Protein AF-A0A094G3P4-F1 (afdb_monomer)

Structure (mmCIF, N/CA/C/O backbone):
data_AF-A0A094G3P4-F1
#
_entry.id   AF-A0A094G3P4-F1
#
loop_
_atom_site.group_PDB
_atom_site.id
_atom_site.type_symbol
_atom_site.label_atom_id
_atom_site.label_alt_id
_atom_site.label_comp_id
_atom_site.label_asym_id
_atom_site.label_entity_id
_atom_site.label_seq_id
_atom_site.pdbx_PDB_ins_code
_atom_site.Cartn_x
_atom_site.Cartn_y
_atom_site.Cartn_z
_atom_site.occupancy
_atom_site.B_iso_or_equiv
_atom_site.auth_seq_id
_atom_site.auth_comp_id
_atom_site.auth_asym_id
_atom_site.auth_atom_id
_atom_site.pdbx_PDB_model_num
ATOM 1 N N . MET A 1 1 ? -50.426 -7.514 -47.839 1.00 35.16 1 MET A N 1
ATOM 2 C CA . MET A 1 1 ? -49.558 -8.626 -48.290 1.00 35.16 1 MET A CA 1
ATOM 3 C C . MET A 1 1 ? -48.256 -8.507 -47.519 1.00 35.16 1 MET A C 1
ATOM 5 O O . MET A 1 1 ? -47.814 -7.379 -47.345 1.00 35.16 1 MET A O 1
ATOM 9 N N . ALA A 1 2 ? -47.701 -9.603 -47.001 1.00 25.45 2 ALA A N 1
ATOM 10 C CA . ALA A 1 2 ? -46.437 -9.575 -46.263 1.00 25.45 2 ALA A CA 1
ATOM 11 C C . ALA A 1 2 ? -45.275 -9.944 -47.194 1.00 25.45 2 ALA A C 1
ATOM 13 O O . ALA A 1 2 ? -45.397 -10.896 -47.965 1.00 25.45 2 ALA A O 1
ATOM 14 N N . SER A 1 3 ? -44.169 -9.205 -47.116 1.00 26.11 3 SER A N 1
ATOM 15 C CA . SER A 1 3 ? -42.910 -9.581 -47.769 1.00 26.11 3 SER A CA 1
ATOM 16 C C . SER A 1 3 ? -42.202 -10.676 -46.956 1.00 26.11 3 SER A C 1
ATOM 18 O O . SER A 1 3 ? -42.320 -10.674 -45.729 1.00 26.11 3 SER A O 1
ATOM 20 N N . PRO A 1 4 ? -41.486 -11.617 -47.595 1.00 31.55 4 PRO A N 1
ATOM 21 C CA . PRO A 1 4 ? -40.840 -12.727 -46.899 1.00 31.55 4 PRO A CA 1
ATOM 22 C C . PRO A 1 4 ? -39.556 -12.302 -46.171 1.00 31.55 4 PRO A C 1
ATOM 24 O O . PRO A 1 4 ? -38.823 -11.430 -46.635 1.00 31.55 4 PRO A O 1
ATOM 27 N N . ASN A 1 5 ? -39.252 -12.984 -45.064 1.00 27.83 5 ASN A N 1
ATOM 28 C CA . ASN A 1 5 ? -37.964 -12.871 -44.378 1.00 27.83 5 ASN A CA 1
ATOM 29 C C . ASN A 1 5 ? -36.830 -13.458 -45.242 1.00 27.83 5 ASN A C 1
ATOM 31 O O . ASN A 1 5 ? -36.945 -14.618 -45.650 1.00 27.83 5 ASN A O 1
ATOM 35 N N . PRO A 1 6 ? -35.692 -12.764 -45.418 1.00 29.34 6 PRO A N 1
ATOM 36 C CA . PRO A 1 6 ? -34.417 -13.428 -45.649 1.00 29.34 6 PRO A CA 1
ATOM 37 C C . PRO A 1 6 ? -33.937 -14.014 -44.311 1.00 29.34 6 PRO A C 1
ATOM 39 O O . PRO A 1 6 ? -33.612 -13.281 -43.378 1.00 29.34 6 PRO A O 1
ATOM 42 N N . ALA A 1 7 ? -33.951 -15.339 -44.180 1.00 26.94 7 ALA A N 1
ATOM 43 C CA . ALA A 1 7 ? -33.516 -16.010 -42.959 1.00 26.94 7 ALA A CA 1
ATOM 44 C C . ALA A 1 7 ? -31.990 -16.214 -42.926 1.00 26.94 7 ALA A C 1
ATOM 46 O O . ALA A 1 7 ? -31.395 -16.587 -43.931 1.00 26.94 7 ALA A O 1
ATOM 47 N N . THR A 1 8 ? -31.402 -16.038 -41.737 1.00 34.44 8 THR A N 1
ATOM 48 C CA . THR A 1 8 ? -30.175 -16.713 -41.260 1.00 34.44 8 THR A CA 1
ATOM 49 C C . THR A 1 8 ? -29.009 -16.849 -42.255 1.00 34.44 8 THR A C 1
ATOM 51 O O . THR A 1 8 ? -28.837 -17.900 -42.869 1.00 34.44 8 THR A O 1
ATOM 54 N N . ALA A 1 9 ? -28.142 -15.832 -42.310 1.00 26.80 9 ALA A N 1
ATOM 55 C CA . ALA A 1 9 ? -26.807 -15.927 -42.919 1.00 26.80 9 ALA A CA 1
ATOM 56 C C . ALA A 1 9 ? -25.652 -15.994 -41.888 1.00 26.80 9 ALA A C 1
ATOM 58 O O . ALA A 1 9 ? -24.508 -16.231 -42.269 1.00 26.80 9 ALA A O 1
ATOM 59 N N . ASP A 1 10 ? -25.937 -15.872 -40.584 1.00 29.28 10 ASP A N 1
ATOM 60 C CA . ASP A 1 10 ? -24.959 -16.097 -39.509 1.00 29.28 10 ASP A CA 1
ATOM 61 C C . ASP A 1 10 ? -24.756 -17.596 -39.239 1.00 29.28 10 ASP A C 1
ATOM 63 O O . ASP A 1 10 ? -25.266 -18.167 -38.274 1.00 29.28 10 ASP A O 1
ATOM 67 N N . SER A 1 11 ? -23.981 -18.245 -40.108 1.00 23.52 11 SER A N 1
ATOM 68 C CA . SER A 1 11 ? -23.323 -19.514 -39.785 1.00 23.52 11 SER A CA 1
ATOM 69 C C . SER A 1 11 ? -21.913 -19.219 -39.266 1.00 23.52 11 SER A C 1
ATOM 71 O O . SER A 1 11 ? -21.011 -18.998 -40.080 1.00 23.52 11 SER A O 1
ATOM 73 N N . PRO A 1 12 ? -21.668 -19.196 -37.939 1.00 31.86 12 PRO A N 1
ATOM 74 C CA . PRO A 1 12 ? -20.321 -18.995 -37.423 1.00 31.86 12 PRO A CA 1
ATOM 75 C C . PRO A 1 12 ? -19.425 -20.139 -37.908 1.00 31.86 12 PRO A C 1
ATOM 77 O O . PRO A 1 12 ? -19.704 -21.309 -37.633 1.00 31.86 12 PRO A O 1
ATOM 80 N N . ARG A 1 13 ? -18.351 -19.799 -38.640 1.00 32.53 13 ARG A N 1
ATOM 81 C CA . ARG A 1 13 ? -17.367 -20.771 -39.150 1.00 32.53 13 ARG A CA 1
ATOM 82 C C . ARG A 1 13 ? -16.956 -21.707 -38.011 1.00 32.53 13 ARG A C 1
ATOM 84 O O . ARG A 1 13 ? -16.552 -21.232 -36.948 1.00 32.53 13 ARG A O 1
ATOM 91 N N . GLN A 1 14 ? -17.091 -23.018 -38.220 1.00 34.78 14 GLN A N 1
ATOM 92 C CA . GLN A 1 14 ? -17.004 -24.023 -37.156 1.00 34.78 14 GLN A CA 1
ATOM 93 C C . GLN A 1 14 ? -15.579 -24.168 -36.599 1.00 34.78 14 GLN A C 1
ATOM 95 O O . GLN A 1 14 ? -14.844 -25.097 -36.922 1.00 34.78 14 GLN A O 1
ATOM 100 N N . SER A 1 15 ? -15.193 -23.261 -35.702 1.00 36.50 15 SER A N 1
ATOM 101 C CA . SER A 1 15 ? -14.058 -23.482 -34.807 1.00 36.50 15 SER A CA 1
ATOM 102 C C . SER A 1 15 ? -14.344 -24.703 -33.925 1.00 36.50 15 SER A C 1
ATOM 104 O O . SER A 1 15 ? -15.430 -24.817 -33.354 1.00 36.50 15 SER A O 1
ATOM 106 N N . ASN A 1 16 ? -13.389 -25.636 -33.852 1.00 38.66 16 ASN A N 1
ATOM 107 C CA . ASN A 1 16 ? -13.573 -26.944 -33.218 1.00 38.66 16 ASN A CA 1
ATOM 108 C C . ASN A 1 16 ? -14.039 -26.820 -31.755 1.00 38.66 16 ASN A C 1
ATOM 110 O O . ASN A 1 16 ? -13.255 -26.501 -30.859 1.00 38.66 16 ASN A O 1
ATOM 114 N N . SER A 1 17 ? -15.314 -27.136 -31.510 1.00 45.91 17 SER A N 1
ATOM 115 C CA . SER A 1 17 ? -15.985 -26.974 -30.210 1.00 45.91 17 SER A CA 1
ATOM 116 C C . SER A 1 17 ? -15.358 -27.796 -29.078 1.00 45.91 17 SER A C 1
ATOM 118 O O . SER A 1 17 ? -15.485 -27.429 -27.913 1.00 45.91 17 SER A O 1
ATOM 120 N N . ALA A 1 18 ? -14.609 -28.852 -29.414 1.00 39.91 18 ALA A N 1
ATOM 121 C CA . ALA A 1 18 ? -13.910 -29.739 -28.483 1.00 39.91 18 ALA A CA 1
ATOM 122 C C . ALA A 1 18 ? -12.875 -29.054 -27.559 1.00 39.91 18 ALA A C 1
ATOM 124 O O . ALA A 1 18 ? -12.412 -29.684 -26.609 1.00 39.91 18 ALA A O 1
ATOM 125 N N . PHE A 1 19 ? -12.504 -27.790 -27.812 1.00 45.03 19 PHE A N 1
ATOM 126 C CA . PHE A 1 19 ? -11.504 -27.045 -27.028 1.00 45.03 19 PHE A CA 1
ATOM 127 C C . PHE A 1 19 ? -12.010 -25.711 -26.441 1.00 45.03 19 PHE A C 1
ATOM 129 O O . PHE A 1 19 ? -11.217 -24.942 -25.889 1.00 45.03 19 PHE A O 1
ATOM 136 N N . LEU A 1 20 ? -13.312 -25.419 -26.537 1.00 55.53 20 LEU A N 1
ATOM 137 C CA . LEU A 1 20 ? -13.907 -24.175 -26.035 1.00 55.53 20 LEU A CA 1
ATOM 138 C C . LEU A 1 20 ? -14.575 -24.400 -24.669 1.00 55.53 20 LEU A C 1
ATOM 140 O O . LEU A 1 20 ? -15.630 -25.022 -24.571 1.00 55.53 20 LEU A O 1
ATOM 144 N N . LEU A 1 21 ? -13.968 -23.876 -23.602 1.00 58.22 21 LEU A N 1
ATOM 145 C CA . LEU A 1 21 ? -14.557 -23.897 -22.261 1.00 58.22 21 LEU A CA 1
ATOM 146 C C . LEU A 1 21 ? -15.756 -22.927 -22.189 1.00 58.22 21 LEU A C 1
ATOM 148 O O . LEU A 1 21 ? -15.630 -21.802 -22.675 1.00 58.22 21 LEU A O 1
ATOM 152 N N . PRO A 1 22 ? -16.891 -23.295 -21.558 1.00 69.25 22 PRO A N 1
ATOM 153 C CA . PRO A 1 22 ? -18.049 -22.412 -21.385 1.00 69.25 22 PRO A CA 1
ATOM 154 C C . PRO A 1 22 ? -17.692 -21.042 -20.773 1.00 69.25 22 PRO A C 1
ATOM 156 O O . PRO A 1 22 ? -16.857 -21.008 -19.866 1.00 69.25 22 PRO A O 1
ATOM 159 N N . PRO A 1 23 ? -18.344 -19.923 -21.159 1.00 69.25 23 PRO A N 1
ATOM 160 C CA . PRO A 1 23 ? -17.922 -18.578 -20.746 1.00 69.25 23 PRO A CA 1
ATOM 161 C C . PRO A 1 23 ? -17.800 -18.384 -19.229 1.00 69.25 23 PRO A C 1
ATOM 163 O O . PRO A 1 23 ? -16.839 -17.781 -18.771 1.00 69.25 23 PRO A O 1
ATOM 166 N N . LYS A 1 24 ? -18.703 -18.975 -18.431 1.00 64.75 24 LYS A N 1
ATOM 167 C CA . LYS A 1 24 ? -18.641 -18.933 -16.954 1.00 64.75 24 LYS A CA 1
ATOM 168 C C . LYS A 1 24 ? -17.415 -19.651 -16.367 1.00 64.75 24 LYS A C 1
ATOM 170 O O . LYS A 1 24 ? -16.955 -19.289 -15.289 1.00 64.75 24 LYS A O 1
ATOM 175 N N . ILE A 1 25 ? -16.892 -20.665 -17.060 1.00 59.62 25 ILE A N 1
ATOM 176 C CA . ILE A 1 25 ? -15.653 -21.361 -16.683 1.00 59.62 25 ILE A CA 1
ATOM 177 C C . ILE A 1 25 ? -14.441 -20.528 -17.110 1.00 59.62 25 ILE A C 1
ATOM 179 O O . ILE A 1 25 ? -13.500 -20.416 -16.334 1.00 59.62 25 ILE A O 1
ATOM 183 N N . VAL A 1 26 ? -14.478 -19.874 -18.279 1.00 65.62 26 VAL A N 1
ATOM 184 C CA . VAL A 1 26 ? -13.429 -18.914 -18.682 1.00 65.62 26 VAL A CA 1
ATOM 185 C C . VAL A 1 26 ? -13.351 -17.739 -17.711 1.00 65.62 26 VAL A C 1
ATOM 187 O O . VAL A 1 26 ? -12.253 -17.369 -17.307 1.00 65.62 26 VAL A O 1
ATOM 190 N N . GLN A 1 27 ? -14.502 -17.210 -17.292 1.00 67.62 27 GLN A N 1
ATOM 191 C CA . GLN A 1 27 ? -14.597 -16.154 -16.291 1.00 67.62 27 GLN A CA 1
ATOM 192 C C . GLN A 1 27 ? -13.988 -16.614 -14.963 1.00 67.62 27 GLN A C 1
ATOM 194 O O . GLN A 1 27 ? -12.985 -16.043 -14.563 1.00 67.62 27 GLN A O 1
ATOM 199 N N . ARG A 1 28 ? -14.449 -17.729 -14.368 1.00 63.94 28 ARG A N 1
ATOM 200 C CA . ARG A 1 28 ? -13.830 -18.271 -13.138 1.00 63.94 28 ARG A CA 1
ATOM 201 C C . ARG A 1 28 ? -12.334 -18.568 -13.278 1.00 63.94 28 ARG A C 1
ATOM 203 O O . ARG A 1 28 ? -11.604 -18.451 -12.299 1.00 63.94 28 ARG A O 1
ATOM 210 N N . ILE A 1 29 ? -11.858 -18.954 -14.464 1.00 63.06 29 ILE A N 1
ATOM 211 C CA . ILE A 1 29 ? -10.421 -19.095 -14.724 1.00 63.06 29 ILE A CA 1
ATOM 212 C C . ILE A 1 29 ? -9.738 -17.723 -14.684 1.00 63.06 29 ILE A C 1
ATOM 214 O O . ILE A 1 29 ? -8.721 -17.614 -14.017 1.00 63.06 29 ILE A O 1
ATOM 218 N N . ALA A 1 30 ? -10.276 -16.681 -15.320 1.00 66.81 30 ALA A N 1
ATOM 219 C CA . ALA A 1 30 ? -9.721 -15.324 -15.267 1.00 66.81 30 ALA A CA 1
ATOM 220 C C . ALA A 1 30 ? -9.800 -14.683 -13.863 1.00 66.81 30 ALA A C 1
ATOM 222 O O . ALA A 1 30 ? -8.859 -14.014 -13.434 1.00 66.81 30 ALA A O 1
ATOM 223 N N . ASP A 1 31 ? -10.864 -14.957 -13.109 1.00 63.91 31 ASP A N 1
ATOM 224 C CA . ASP A 1 31 ? -11.027 -14.520 -11.720 1.00 63.91 31 ASP A CA 1
ATOM 225 C C . ASP A 1 31 ? -9.932 -15.127 -10.816 1.00 63.91 31 ASP A C 1
ATOM 227 O O . ASP A 1 31 ? -9.400 -14.449 -9.941 1.00 63.91 31 ASP A O 1
ATOM 231 N N . LEU A 1 32 ? -9.557 -16.395 -11.053 1.00 58.78 32 LEU A N 1
ATOM 232 C CA . LEU A 1 32 ? -8.579 -17.161 -10.259 1.00 58.78 32 LEU A CA 1
ATOM 233 C C . LEU A 1 32 ? -7.138 -17.148 -10.814 1.00 58.78 32 LEU A C 1
ATOM 235 O O . LEU A 1 32 ? -6.211 -17.617 -10.139 1.00 58.78 32 LEU A O 1
ATOM 239 N N . ALA A 1 33 ? -6.938 -16.662 -12.040 1.00 56.09 33 ALA A N 1
ATOM 240 C CA . ALA A 1 33 ? -5.656 -16.657 -12.741 1.00 56.09 33 ALA A CA 1
ATOM 241 C C . ALA A 1 33 ? -4.987 -15.273 -12.728 1.00 56.09 33 ALA A C 1
ATOM 243 O O . ALA A 1 33 ? -5.660 -14.242 -12.661 1.00 56.09 33 ALA A O 1
ATOM 244 N N . PRO A 1 34 ? -3.651 -15.221 -12.840 1.00 57.31 34 PRO A N 1
ATOM 245 C CA . PRO A 1 34 ? -2.934 -13.972 -13.061 1.00 57.31 34 PRO A CA 1
ATOM 246 C C . PRO A 1 34 ? -3.136 -13.434 -14.481 1.00 57.31 34 PRO A C 1
ATOM 248 O O . PRO A 1 34 ? -3.290 -14.205 -15.429 1.00 57.31 34 PRO A O 1
ATOM 251 N N . ASN A 1 35 ? -3.019 -12.113 -14.653 1.00 63.75 35 ASN A N 1
ATOM 252 C CA . ASN A 1 35 ? -3.104 -11.443 -15.960 1.00 63.75 35 ASN A CA 1
ATOM 253 C C . ASN A 1 35 ? -2.138 -11.994 -17.020 1.00 63.75 35 ASN A C 1
ATOM 255 O O . ASN A 1 35 ? -2.449 -11.941 -18.205 1.00 63.75 35 ASN A O 1
ATOM 259 N N . SER A 1 36 ? -0.998 -12.557 -16.623 1.00 55.69 36 SER A N 1
ATOM 260 C CA . SER A 1 36 ? -0.068 -13.253 -17.517 1.00 55.69 36 SER A CA 1
ATOM 261 C C . SER A 1 36 ? -0.661 -14.551 -18.077 1.00 55.69 36 SER A C 1
ATOM 263 O O . SER A 1 36 ? -0.681 -14.745 -19.292 1.00 55.69 36 SER A O 1
ATOM 265 N N . THR A 1 37 ? -1.247 -15.403 -17.231 1.00 55.97 37 THR A N 1
ATOM 266 C CA . THR A 1 37 ? -2.014 -16.587 -17.665 1.00 55.97 37 THR A CA 1
ATOM 267 C C . THR A 1 37 ? -3.263 -16.197 -18.454 1.00 55.97 37 THR A C 1
ATOM 269 O O . THR A 1 37 ? -3.557 -16.838 -19.461 1.00 55.97 37 THR A O 1
ATOM 272 N N . ILE A 1 38 ? -3.959 -15.121 -18.072 1.00 67.75 38 ILE A N 1
ATOM 273 C CA . ILE A 1 38 ? -5.094 -14.587 -18.839 1.00 67.75 38 ILE A CA 1
ATOM 274 C C . ILE A 1 38 ? -4.627 -14.126 -20.224 1.00 67.75 38 ILE A C 1
ATOM 276 O O . ILE A 1 38 ? -5.227 -14.524 -21.214 1.00 67.75 38 ILE A O 1
ATOM 280 N N . LYS A 1 39 ? -3.537 -13.356 -20.344 1.00 63.09 39 LYS A N 1
ATOM 281 C CA . LYS A 1 39 ? -2.986 -12.945 -21.647 1.00 63.09 39 LYS A CA 1
ATOM 282 C C . LYS A 1 39 ? -2.564 -14.156 -22.478 1.00 63.09 39 LYS A C 1
ATOM 284 O O . LYS A 1 39 ? -2.903 -14.210 -23.655 1.00 63.09 39 LYS A O 1
ATOM 289 N N . ASN A 1 40 ? -1.913 -15.151 -21.879 1.00 58.41 40 ASN A N 1
ATOM 290 C CA . ASN A 1 40 ? -1.576 -16.401 -22.564 1.00 58.41 40 ASN A CA 1
ATOM 291 C C . ASN A 1 40 ? -2.832 -17.136 -23.068 1.00 58.41 40 ASN A C 1
ATOM 293 O O . ASN A 1 40 ? -2.840 -17.601 -24.203 1.00 58.41 40 ASN A O 1
ATOM 297 N N . LEU A 1 41 ? -3.914 -17.174 -22.283 1.00 63.59 41 LEU A N 1
ATOM 298 C CA . LEU A 1 41 ? -5.207 -17.735 -22.687 1.00 63.59 41 LEU A CA 1
ATOM 299 C C . LEU A 1 41 ? -5.847 -16.919 -23.827 1.00 63.59 41 LEU A C 1
ATOM 301 O O . LEU A 1 41 ? -6.227 -17.495 -24.846 1.00 63.59 41 LEU A O 1
ATOM 305 N N . ARG A 1 42 ? -5.874 -15.582 -23.720 1.00 75.44 42 ARG A N 1
ATOM 306 C CA . ARG A 1 42 ? -6.320 -14.644 -24.771 1.00 75.44 42 ARG A CA 1
ATOM 307 C C . ARG A 1 42 ? -5.540 -14.815 -26.080 1.00 75.44 42 ARG A C 1
ATOM 309 O O . ARG A 1 42 ? -6.120 -14.675 -27.151 1.00 75.44 42 ARG A O 1
ATOM 316 N N . LEU A 1 43 ? -4.250 -15.147 -25.999 1.00 65.50 43 LEU A N 1
ATOM 317 C CA . LEU A 1 43 ? -3.384 -15.405 -27.153 1.00 65.50 43 LEU A CA 1
ATOM 318 C C . LEU A 1 43 ? -3.660 -16.751 -27.853 1.00 65.50 43 LEU A C 1
ATOM 320 O O . LEU A 1 43 ? -3.159 -16.952 -28.955 1.00 65.50 43 LEU A O 1
ATOM 324 N N . THR A 1 44 ? -4.449 -17.666 -27.269 1.00 55.09 44 THR A N 1
ATOM 325 C CA . THR A 1 44 ? -4.723 -18.974 -27.903 1.00 55.09 44 THR A CA 1
ATOM 326 C C . THR A 1 44 ? -5.774 -18.924 -29.016 1.00 55.09 44 THR A C 1
ATOM 328 O O . THR A 1 44 ? -5.614 -19.628 -30.010 1.00 55.09 44 THR A O 1
ATOM 331 N N . CYS A 1 45 ? -6.844 -18.124 -28.891 1.00 57.91 45 CYS A N 1
ATOM 332 C CA . CYS A 1 45 ? -7.838 -17.933 -29.959 1.00 57.91 45 CYS A CA 1
ATOM 333 C C . CYS A 1 45 ? -8.742 -16.699 -29.743 1.00 57.91 45 CYS A C 1
ATOM 335 O O . CYS A 1 45 ? -8.838 -16.160 -28.637 1.00 57.91 45 CYS A O 1
ATOM 337 N N . ARG A 1 46 ? -9.475 -16.287 -30.794 1.00 66.19 46 ARG A N 1
ATOM 338 C CA . ARG A 1 46 ? -10.413 -15.139 -30.774 1.00 66.19 46 ARG A CA 1
ATOM 339 C C . ARG A 1 46 ? -11.451 -15.237 -29.647 1.00 66.19 46 ARG A C 1
ATOM 341 O O . ARG A 1 46 ? -11.685 -14.238 -28.977 1.00 66.19 46 ARG A O 1
ATOM 348 N N . TYR A 1 47 ? -11.997 -16.431 -29.388 1.00 71.25 47 TYR A N 1
ATOM 349 C CA . TYR A 1 47 ? -12.972 -16.658 -28.313 1.00 71.25 47 TYR A CA 1
ATOM 350 C C . TYR A 1 47 ? -12.402 -16.309 -26.933 1.00 71.25 47 TYR A C 1
ATOM 352 O O . TYR A 1 47 ? -12.989 -15.494 -26.227 1.00 71.25 47 TYR A O 1
ATOM 360 N N . TYR A 1 48 ? -11.238 -16.853 -26.564 1.00 66.69 48 TYR A N 1
ATOM 361 C CA . TYR A 1 48 ? -10.599 -16.533 -25.285 1.00 66.69 48 TYR A CA 1
ATOM 362 C C . TYR A 1 48 ? -10.119 -15.073 -25.225 1.00 66.69 48 TYR A C 1
ATOM 364 O O . TYR A 1 48 ? -10.191 -14.452 -24.168 1.00 66.69 48 TYR A O 1
ATOM 372 N N . SER A 1 49 ? -9.709 -14.480 -26.352 1.00 65.62 49 SER A N 1
ATOM 373 C CA . SER A 1 49 ? -9.400 -13.042 -26.444 1.00 65.62 49 SER A CA 1
ATOM 374 C C . SER A 1 49 ? -10.620 -12.140 -26.177 1.00 65.62 49 SER A C 1
ATOM 376 O O . SER A 1 49 ? -10.476 -11.009 -25.707 1.00 65.62 49 SER A O 1
ATOM 378 N N . GLN A 1 50 ? -11.833 -12.636 -26.426 1.00 71.25 50 GLN A N 1
ATOM 379 C CA . GLN A 1 50 ? -13.083 -11.921 -26.157 1.00 71.25 50 GLN A CA 1
ATOM 380 C C . GLN A 1 50 ? -13.668 -12.229 -24.767 1.00 71.25 50 GLN A C 1
ATOM 382 O O . GLN A 1 50 ? -14.219 -11.325 -24.149 1.00 71.25 50 GLN A O 1
ATOM 387 N N . THR A 1 51 ? -13.534 -13.457 -24.249 1.00 72.19 51 THR A N 1
ATOM 388 C CA . THR A 1 51 ? -14.162 -13.879 -22.978 1.00 72.19 51 THR A CA 1
ATOM 389 C C . THR A 1 51 ? -13.261 -13.809 -21.741 1.00 72.19 51 THR A C 1
ATOM 391 O O . THR A 1 51 ? -13.774 -13.605 -20.644 1.00 72.19 51 THR A O 1
ATOM 394 N N . ALA A 1 52 ? -11.937 -13.942 -21.869 1.00 72.62 52 ALA A N 1
ATOM 395 C CA . ALA A 1 52 ? -11.012 -13.851 -20.735 1.00 72.62 52 ALA A CA 1
ATOM 396 C C . ALA A 1 52 ? -10.551 -12.395 -20.529 1.00 72.62 52 ALA A C 1
ATOM 398 O O . ALA A 1 52 ? -9.536 -11.971 -21.087 1.00 72.62 52 ALA A O 1
ATOM 399 N N . ALA A 1 53 ? -11.320 -11.599 -19.782 1.00 72.50 53 ALA A N 1
ATOM 400 C CA . ALA A 1 53 ? -10.985 -10.204 -19.477 1.00 72.50 53 ALA A CA 1
ATOM 401 C C . ALA A 1 53 ? -9.698 -10.086 -18.635 1.00 72.50 53 ALA A C 1
ATOM 403 O O . ALA A 1 53 ? -9.472 -10.884 -17.728 1.00 72.50 53 ALA A O 1
ATOM 404 N N . LEU A 1 54 ? -8.860 -9.085 -18.931 1.00 71.06 54 LEU A N 1
ATOM 405 C CA . LEU A 1 54 ? -7.724 -8.716 -18.077 1.00 71.06 54 LEU A CA 1
ATOM 406 C C . LEU A 1 54 ? -8.237 -7.899 -16.887 1.00 71.06 54 LEU A C 1
ATOM 408 O O . LEU A 1 54 ? -9.069 -7.018 -17.074 1.00 71.06 54 LEU A O 1
ATOM 412 N N . ARG A 1 55 ? -7.719 -8.167 -15.688 1.00 73.06 55 ARG A N 1
ATOM 413 C CA . ARG A 1 55 ? -8.059 -7.443 -14.458 1.00 73.06 55 ARG A CA 1
ATOM 414 C C . ARG A 1 55 ? -7.122 -6.243 -14.316 1.00 73.06 55 ARG A C 1
ATOM 416 O O . ARG A 1 55 ? -5.969 -6.430 -13.935 1.00 73.06 55 ARG A O 1
ATOM 423 N N . LEU A 1 56 ? -7.575 -5.046 -14.684 1.00 80.50 56 LEU A N 1
ATOM 424 C CA . LEU A 1 56 ? -6.798 -3.805 -14.567 1.00 80.50 56 LEU A CA 1
ATOM 425 C C . LEU A 1 56 ? -7.546 -2.803 -13.678 1.00 80.50 56 LEU A C 1
ATOM 427 O O . LEU A 1 56 ? -8.219 -1.906 -14.168 1.00 80.50 56 LEU A O 1
ATOM 431 N N . ASP A 1 57 ? -7.418 -3.016 -12.373 1.00 86.56 57 ASP A N 1
ATOM 432 C CA . ASP A 1 57 ? -7.941 -2.208 -11.265 1.00 86.56 57 ASP A CA 1
ATOM 433 C C . ASP A 1 57 ? -6.991 -1.064 -10.862 1.00 86.56 57 ASP A C 1
ATOM 435 O O . ASP A 1 57 ? -7.426 0.026 -10.484 1.00 86.56 57 ASP A O 1
ATOM 439 N N . ARG A 1 58 ? -5.682 -1.308 -10.967 1.00 91.12 58 ARG A N 1
ATOM 440 C CA . ARG A 1 58 ? -4.605 -0.415 -10.523 1.00 91.12 58 ARG A CA 1
ATOM 441 C C . ARG A 1 58 ? -3.832 0.202 -11.685 1.00 91.12 58 ARG A C 1
ATOM 443 O O . ARG A 1 58 ? -3.495 -0.475 -12.660 1.00 91.12 58 ARG A O 1
ATOM 450 N N . VAL A 1 59 ? -3.470 1.476 -11.540 1.00 94.00 59 VAL A N 1
ATOM 451 C CA . VAL A 1 59 ? -2.481 2.160 -12.390 1.00 94.00 59 VAL A CA 1
ATOM 452 C C . VAL A 1 59 ? -1.369 2.766 -11.530 1.00 94.00 59 VAL A C 1
ATOM 454 O O . VAL A 1 59 ? -1.615 3.217 -10.416 1.00 94.00 59 VAL A O 1
ATOM 457 N N . PHE A 1 60 ? -0.140 2.766 -12.046 1.00 96.00 60 PHE A N 1
ATOM 458 C CA . PHE A 1 60 ? 1.063 3.187 -11.321 1.00 96.00 60 PHE A CA 1
ATOM 459 C C . PHE A 1 60 ? 1.624 4.479 -11.905 1.00 96.00 60 PHE A C 1
ATOM 461 O O . PHE A 1 60 ? 1.699 4.609 -13.129 1.00 96.00 60 PHE A O 1
ATOM 468 N N . ILE A 1 61 ? 2.082 5.391 -11.053 1.00 96.50 61 ILE A N 1
ATOM 469 C CA . ILE A 1 61 ? 2.832 6.582 -11.458 1.00 96.50 61 ILE A CA 1
ATOM 470 C C . ILE A 1 61 ? 3.992 6.834 -10.489 1.00 96.50 61 ILE A C 1
ATOM 472 O O . ILE A 1 61 ? 3.840 6.652 -9.286 1.00 96.50 61 ILE A O 1
ATOM 476 N N . SER A 1 62 ? 5.153 7.221 -11.021 1.00 95.31 62 SER A N 1
ATOM 477 C CA . SER A 1 62 ? 6.343 7.581 -10.238 1.00 95.31 62 SER A CA 1
ATOM 478 C C . SER A 1 62 ? 7.299 8.441 -11.057 1.00 95.31 62 SER A C 1
ATOM 480 O O . SER A 1 62 ? 7.021 8.744 -12.225 1.00 95.31 62 SER A O 1
ATOM 482 N N . ALA A 1 63 ? 8.441 8.805 -10.474 1.00 95.12 63 ALA A N 1
ATOM 483 C CA . ALA A 1 63 ? 9.523 9.527 -11.135 1.00 95.12 63 ALA A CA 1
ATOM 484 C C . ALA A 1 63 ? 10.298 8.668 -12.169 1.00 95.12 63 ALA A C 1
ATOM 486 O O . ALA A 1 63 ? 11.522 8.619 -12.156 1.00 95.12 63 ALA A O 1
ATOM 487 N N . ASN A 1 64 ? 9.610 7.987 -13.094 1.00 96.31 64 ASN A N 1
ATOM 488 C CA . ASN A 1 64 ? 10.230 7.277 -14.219 1.00 96.31 64 ASN A CA 1
ATOM 489 C C . ASN A 1 64 ? 9.381 7.405 -15.505 1.00 96.31 64 ASN A C 1
ATOM 491 O O . ASN A 1 64 ? 8.160 7.219 -15.453 1.00 96.31 64 ASN A O 1
ATOM 495 N N . PRO A 1 65 ? 9.987 7.670 -16.683 1.00 95.62 65 PRO A N 1
ATOM 496 C CA . PRO A 1 65 ? 9.243 7.963 -17.905 1.00 95.62 65 PRO A CA 1
ATOM 497 C C . PRO A 1 65 ? 8.399 6.782 -18.391 1.00 95.62 65 PRO A C 1
ATOM 499 O O . PRO A 1 65 ? 7.351 7.015 -18.984 1.00 95.62 65 PRO A O 1
ATOM 502 N N . ARG A 1 66 ? 8.779 5.530 -18.095 1.00 93.38 66 ARG A N 1
ATOM 503 C CA . ARG A 1 66 ? 7.988 4.341 -18.453 1.00 93.38 66 ARG A CA 1
ATOM 504 C C . ARG A 1 66 ? 6.688 4.245 -17.653 1.00 93.38 66 ARG A C 1
ATOM 506 O O . ARG A 1 66 ? 5.664 3.825 -18.191 1.00 93.38 66 ARG A O 1
ATOM 513 N N . ASN A 1 67 ? 6.709 4.674 -16.391 1.00 94.81 67 ASN A N 1
ATOM 514 C CA . ASN A 1 67 ? 5.508 4.749 -15.560 1.00 94.81 67 ASN A CA 1
ATOM 515 C C . ASN A 1 67 ? 4.592 5.881 -16.050 1.00 94.81 67 ASN A C 1
ATOM 517 O O . ASN A 1 67 ? 3.400 5.658 -16.247 1.00 94.81 67 ASN A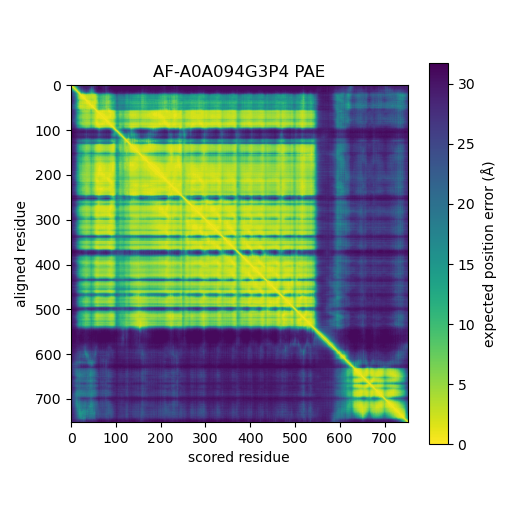 O 1
ATOM 521 N N . VAL A 1 68 ? 5.154 7.055 -16.362 1.00 96.00 68 VAL A N 1
ATOM 522 C CA . VAL A 1 68 ? 4.409 8.201 -16.922 1.00 96.00 68 VAL A CA 1
ATOM 523 C C . VAL A 1 68 ? 3.794 7.886 -18.297 1.00 96.00 68 VAL A C 1
ATOM 525 O O . VAL A 1 68 ? 2.630 8.216 -18.538 1.00 96.00 68 VAL A O 1
ATOM 528 N N . GLU A 1 69 ? 4.536 7.213 -19.183 1.00 94.00 69 GLU A N 1
ATOM 529 C CA . GLU A 1 69 ? 4.075 6.734 -20.496 1.00 94.00 69 GLU A CA 1
ATOM 530 C C . GLU A 1 69 ? 2.849 5.825 -20.350 1.00 94.00 69 GLU A C 1
ATOM 532 O O . GLU A 1 69 ? 1.799 6.094 -20.937 1.00 94.00 69 GLU A O 1
ATOM 537 N N . VAL A 1 70 ? 2.959 4.769 -19.538 1.00 90.00 70 VAL A N 1
ATOM 538 C CA . VAL A 1 70 ? 1.909 3.750 -19.399 1.00 90.00 70 VAL A CA 1
ATOM 539 C C . VAL A 1 70 ? 0.694 4.281 -18.634 1.00 90.00 70 VAL A C 1
ATOM 541 O O . VAL A 1 70 ? -0.433 4.019 -19.054 1.00 90.00 70 VAL A O 1
ATOM 544 N N . PHE A 1 71 ? 0.888 5.098 -17.592 1.00 95.31 71 PHE A N 1
ATOM 545 C CA . PHE A 1 71 ? -0.196 5.828 -16.921 1.00 95.31 71 PHE A CA 1
ATOM 546 C C . PHE A 1 71 ? -0.990 6.683 -17.919 1.00 95.31 71 PHE A C 1
ATOM 548 O O . PHE A 1 71 ? -2.218 6.597 -17.997 1.00 95.31 71 PHE A O 1
ATOM 555 N N . THR A 1 72 ? -0.281 7.453 -18.751 1.00 91.88 72 THR A N 1
ATOM 556 C CA . THR A 1 72 ? -0.888 8.301 -19.785 1.00 91.88 72 THR A CA 1
ATOM 557 C C . THR A 1 72 ? -1.602 7.463 -20.848 1.00 91.88 72 THR A C 1
ATOM 559 O O . THR A 1 72 ? -2.720 7.797 -21.240 1.00 91.88 72 THR A O 1
ATOM 562 N N . ALA A 1 73 ? -1.017 6.351 -21.300 1.00 88.38 73 ALA A N 1
ATOM 563 C CA . ALA A 1 73 ? -1.647 5.457 -22.272 1.00 88.38 73 ALA A CA 1
ATOM 564 C C . ALA A 1 73 ? -2.960 4.855 -21.735 1.00 88.38 73 ALA A C 1
ATOM 566 O O . ALA A 1 73 ? -3.979 4.888 -22.426 1.00 88.38 73 ALA A O 1
ATOM 567 N N . ILE A 1 74 ? -2.966 4.381 -20.484 1.00 87.62 74 ILE A N 1
ATOM 568 C CA . ILE A 1 74 ? -4.151 3.815 -19.823 1.00 87.62 74 ILE A CA 1
ATOM 569 C C . ILE A 1 74 ? -5.246 4.877 -19.658 1.00 87.62 74 ILE A C 1
ATOM 571 O O . ILE A 1 74 ? -6.392 4.615 -20.021 1.00 87.62 74 ILE A O 1
ATOM 575 N N . ALA A 1 75 ? -4.907 6.089 -19.203 1.00 91.25 75 ALA A N 1
ATOM 576 C CA . ALA A 1 75 ? -5.863 7.188 -19.020 1.00 91.25 75 ALA A CA 1
ATOM 577 C C . ALA A 1 75 ? -6.563 7.628 -20.321 1.00 91.25 75 ALA A C 1
ATOM 579 O O . ALA A 1 75 ? -7.730 8.033 -20.303 1.00 91.25 75 ALA A O 1
ATOM 580 N N . ASN A 1 76 ? -5.866 7.539 -21.458 1.00 87.00 76 ASN A N 1
ATOM 581 C CA . ASN A 1 76 ? -6.427 7.851 -22.775 1.00 87.00 76 ASN A CA 1
ATOM 582 C C . ASN A 1 76 ? -7.149 6.649 -23.423 1.00 87.00 76 ASN A C 1
ATOM 584 O O . ASN A 1 76 ? -7.932 6.842 -24.353 1.00 87.00 76 ASN A O 1
ATOM 588 N N . HIS A 1 77 ? -6.955 5.419 -22.932 1.00 84.19 77 HIS A N 1
ATOM 589 C CA . HIS A 1 77 ? -7.598 4.227 -23.486 1.00 84.19 77 HIS A CA 1
ATOM 590 C C . HIS A 1 77 ? -9.003 4.006 -22.907 1.00 84.19 77 HIS A C 1
ATOM 592 O O . HIS A 1 77 ? -9.170 3.613 -21.750 1.00 84.19 77 HIS A O 1
ATOM 598 N N . ALA A 1 78 ? -10.027 4.205 -23.745 1.00 83.94 78 ALA A N 1
ATOM 599 C CA . ALA A 1 78 ? -11.438 4.234 -23.350 1.00 83.94 78 ALA A CA 1
ATOM 600 C C . ALA A 1 78 ? -11.909 3.024 -22.516 1.00 83.94 78 ALA A C 1
ATOM 602 O O . ALA A 1 78 ? -12.685 3.208 -21.582 1.00 83.94 78 ALA A O 1
ATOM 603 N N . VAL A 1 79 ? -11.421 1.815 -22.824 1.00 82.69 79 VAL A N 1
ATOM 604 C CA . VAL A 1 79 ? -11.807 0.571 -22.129 1.00 82.69 79 VAL A CA 1
ATOM 605 C C . VAL A 1 79 ? -11.013 0.345 -20.837 1.00 82.69 79 VAL A C 1
ATOM 607 O O . VAL A 1 79 ? -11.531 -0.278 -19.917 1.00 82.69 79 VAL A O 1
ATOM 610 N N . PHE A 1 80 ? -9.770 0.831 -20.742 1.00 82.81 80 PHE A N 1
ATOM 611 C CA . PHE A 1 80 ? -8.907 0.556 -19.582 1.00 82.81 80 PHE A CA 1
ATOM 612 C C . PHE A 1 80 ? -9.075 1.590 -18.474 1.00 82.81 80 PHE A C 1
ATOM 614 O O . PHE A 1 80 ? -9.221 1.202 -17.321 1.00 82.81 80 PHE A O 1
ATOM 621 N N . ARG A 1 81 ? -9.177 2.885 -18.803 1.00 88.50 81 ARG A N 1
ATOM 622 C CA . ARG A 1 81 ? -9.459 3.926 -17.798 1.00 88.50 81 ARG A CA 1
ATOM 623 C C . ARG A 1 81 ? -10.741 3.660 -17.000 1.00 88.50 81 ARG A C 1
ATOM 625 O O . ARG A 1 81 ? -10.817 4.044 -15.844 1.00 88.50 81 ARG A O 1
ATOM 632 N N . ALA A 1 82 ? -11.721 2.993 -17.617 1.00 89.94 82 ALA A N 1
ATOM 633 C CA . ALA A 1 82 ? -13.011 2.635 -17.027 1.00 89.94 82 ALA A CA 1
ATOM 634 C C . ALA A 1 82 ? -12.970 1.414 -16.085 1.00 89.94 82 ALA A C 1
ATOM 636 O O . ALA A 1 82 ? -14.008 1.026 -15.566 1.00 89.94 82 ALA A O 1
ATOM 637 N N . GLN A 1 83 ? -11.800 0.799 -15.886 1.00 86.81 83 GLN A N 1
ATOM 638 C CA . GLN A 1 83 ? -11.590 -0.292 -14.926 1.00 86.81 83 GLN A CA 1
ATOM 639 C C . GLN A 1 83 ? -10.703 0.132 -13.744 1.00 86.81 83 GLN A C 1
ATOM 641 O O . GLN A 1 83 ? -10.685 -0.558 -12.731 1.00 86.81 83 GLN A O 1
ATOM 646 N N . ILE A 1 84 ? -10.003 1.272 -13.851 1.00 92.56 84 ILE A N 1
ATOM 647 C CA . ILE A 1 84 ? -9.124 1.779 -12.793 1.00 92.56 84 ILE A CA 1
ATOM 648 C C . ILE A 1 84 ? -9.957 2.274 -11.607 1.00 92.56 84 ILE A C 1
ATOM 650 O O . ILE A 1 84 ? -10.646 3.290 -11.709 1.00 92.56 84 ILE A O 1
ATOM 654 N N . THR A 1 85 ? -9.823 1.583 -10.478 1.00 95.94 85 THR A N 1
ATOM 655 C CA . THR A 1 85 ? -10.374 1.965 -9.172 1.00 95.94 85 THR A CA 1
ATOM 656 C C . THR A 1 85 ? -9.325 2.595 -8.258 1.00 95.94 85 THR A C 1
ATOM 658 O O . THR A 1 85 ? -9.690 3.279 -7.302 1.00 95.94 85 THR A O 1
ATOM 661 N N . GLU A 1 86 ? -8.033 2.388 -8.539 1.00 97.62 86 GLU A N 1
ATOM 662 C CA . GLU A 1 86 ? -6.930 2.816 -7.674 1.00 97.62 86 GLU A CA 1
ATOM 663 C C . GLU A 1 86 ? -5.718 3.362 -8.453 1.00 97.62 86 GLU A C 1
ATOM 665 O O . GLU A 1 86 ? -5.244 2.753 -9.418 1.00 97.62 86 GLU A O 1
ATOM 670 N N . ILE A 1 87 ? -5.176 4.496 -7.994 1.00 98.25 87 ILE A N 1
ATOM 671 C CA . ILE A 1 87 ? -3.859 5.005 -8.413 1.00 98.25 87 ILE A CA 1
ATOM 672 C C . ILE A 1 87 ? -2.843 4.705 -7.310 1.00 98.25 87 ILE A C 1
ATOM 674 O O . ILE A 1 87 ? -3.014 5.147 -6.176 1.00 98.25 87 ILE A O 1
ATOM 678 N N . ILE A 1 88 ? -1.758 4.017 -7.664 1.00 97.50 88 ILE A N 1
ATOM 679 C CA . ILE A 1 88 ? -0.563 3.897 -6.827 1.00 97.50 88 ILE A CA 1
ATOM 680 C C . ILE A 1 88 ? 0.407 5.014 -7.227 1.00 97.50 88 ILE A C 1
ATOM 682 O O . ILE A 1 88 ? 0.919 5.017 -8.353 1.00 97.50 88 ILE A O 1
ATOM 686 N N . TRP A 1 89 ? 0.657 5.953 -6.315 1.00 97.06 89 TRP A N 1
ATOM 687 C CA . TRP A 1 89 ? 1.783 6.876 -6.404 1.00 97.06 89 TRP A CA 1
ATOM 688 C C . TRP A 1 89 ? 2.979 6.256 -5.685 1.00 97.06 89 TRP A C 1
ATOM 690 O O . TRP A 1 89 ? 3.004 6.128 -4.461 1.00 97.06 89 TRP A O 1
ATOM 700 N N . ASP A 1 90 ? 3.968 5.880 -6.478 1.00 93.88 90 ASP A N 1
ATOM 701 C CA . ASP A 1 90 ? 5.263 5.401 -6.023 1.00 93.88 90 ASP A CA 1
ATOM 702 C C . ASP A 1 90 ? 6.174 6.627 -5.810 1.00 93.88 90 ASP A C 1
ATOM 704 O O . ASP A 1 90 ? 6.619 7.272 -6.761 1.00 93.88 90 ASP A O 1
ATOM 708 N N . ASP A 1 91 ? 6.349 6.996 -4.538 1.00 90.75 91 ASP A N 1
ATOM 709 C CA . ASP A 1 91 ? 7.136 8.142 -4.053 1.00 90.75 91 ASP A CA 1
ATOM 710 C C . ASP A 1 91 ? 8.592 7.752 -3.736 1.00 90.75 91 ASP A C 1
ATOM 712 O O . ASP A 1 91 ? 9.363 8.569 -3.235 1.00 90.75 91 ASP A O 1
ATOM 716 N N . ALA A 1 92 ? 8.976 6.499 -4.011 1.00 88.38 92 ALA A N 1
ATOM 717 C CA . ALA A 1 92 ? 10.349 6.042 -3.875 1.00 88.38 92 ALA A CA 1
ATOM 718 C C . ALA A 1 92 ? 11.252 6.731 -4.908 1.00 88.38 92 ALA A C 1
ATOM 720 O O . ALA A 1 92 ? 10.920 6.812 -6.093 1.00 88.38 92 ALA A O 1
ATOM 721 N N . LEU A 1 93 ? 12.435 7.165 -4.470 1.00 89.00 93 LEU A N 1
ATOM 722 C CA . LEU A 1 93 ? 13.490 7.637 -5.362 1.00 89.00 93 LEU A CA 1
ATOM 723 C C . LEU A 1 93 ? 14.698 6.706 -5.286 1.00 89.00 93 LEU A C 1
ATOM 725 O O . LEU A 1 93 ? 15.166 6.346 -4.207 1.00 89.00 93 LEU A O 1
ATOM 729 N N . LEU A 1 94 ? 15.238 6.366 -6.453 1.00 90.00 94 LEU A N 1
ATOM 730 C CA . LEU A 1 94 ? 16.511 5.673 -6.590 1.00 90.00 94 LEU A CA 1
ATOM 731 C C . LEU A 1 94 ? 17.627 6.550 -6.009 1.00 90.00 94 LEU A C 1
ATOM 733 O O . LEU A 1 94 ? 17.774 7.716 -6.393 1.00 90.00 94 LEU A O 1
ATOM 737 N N . TYR A 1 95 ? 18.392 5.984 -5.077 1.00 85.38 95 TYR A N 1
ATOM 738 C CA . TYR A 1 95 ? 19.447 6.677 -4.347 1.00 85.38 95 TYR A CA 1
ATOM 739 C C . TYR A 1 95 ? 20.663 6.991 -5.224 1.00 85.38 95 TYR A C 1
ATOM 741 O O . TYR A 1 95 ? 21.077 6.200 -6.079 1.00 85.38 95 TYR A O 1
ATOM 749 N N . VAL A 1 96 ? 21.269 8.143 -4.947 1.00 78.62 96 VAL A N 1
ATOM 750 C CA . VAL A 1 96 ? 22.575 8.561 -5.455 1.00 78.62 96 VAL A CA 1
ATOM 751 C C . VAL A 1 96 ? 23.341 9.130 -4.272 1.00 78.62 96 VAL A C 1
ATOM 753 O O . VAL A 1 96 ? 22.822 10.022 -3.598 1.00 78.62 96 VAL A O 1
ATOM 756 N N . ARG A 1 97 ? 24.576 8.666 -4.038 1.00 69.94 97 ARG A N 1
ATOM 757 C CA . ARG A 1 97 ? 25.468 9.287 -3.050 1.00 69.94 97 ARG A CA 1
ATOM 758 C C . ARG A 1 97 ? 25.657 10.759 -3.427 1.00 69.94 97 ARG A C 1
ATOM 760 O O . ARG A 1 97 ? 26.263 11.059 -4.456 1.00 69.94 97 ARG A O 1
ATOM 767 N N . ARG A 1 98 ? 25.110 11.677 -2.620 1.00 59.66 98 ARG A N 1
ATOM 768 C CA . ARG A 1 98 ? 25.433 13.104 -2.734 1.00 59.66 98 ARG A CA 1
ATOM 769 C C . ARG A 1 98 ? 26.919 13.248 -2.411 1.00 59.66 98 ARG A C 1
ATOM 771 O O . ARG A 1 98 ? 27.365 12.752 -1.381 1.00 59.66 98 ARG A O 1
ATOM 778 N N . VAL A 1 99 ? 27.672 13.897 -3.293 1.00 50.88 99 VAL A N 1
ATOM 779 C CA . VAL A 1 99 ? 29.006 14.394 -2.944 1.00 50.88 99 VAL A CA 1
ATOM 780 C C . VAL A 1 99 ? 28.775 15.583 -2.007 1.00 50.88 99 VAL A C 1
ATOM 782 O O . VAL A 1 99 ? 28.024 16.476 -2.409 1.00 50.88 99 VAL A O 1
ATOM 785 N N . PRO A 1 100 ? 29.326 15.599 -0.780 1.00 45.34 100 PRO A N 1
ATOM 786 C CA . PRO A 1 100 ? 29.180 16.748 0.104 1.00 45.34 100 PRO A CA 1
ATOM 787 C C . PRO A 1 100 ? 29.830 17.999 -0.494 1.00 45.34 100 PRO A C 1
ATOM 789 O O . PRO A 1 100 ? 30.821 17.903 -1.224 1.00 45.34 100 PRO A O 1
ATOM 792 N N . ASP A 1 101 ? 29.312 19.176 -0.142 1.00 39.78 101 ASP A N 1
ATOM 793 C CA . ASP A 1 101 ? 30.105 20.400 -0.262 1.00 39.78 101 ASP A CA 1
ATOM 794 C C . ASP A 1 101 ? 31.326 20.292 0.673 1.00 39.78 101 ASP A C 1
ATOM 796 O O . ASP A 1 101 ? 31.263 19.667 1.733 1.00 39.78 101 ASP A O 1
ATOM 800 N N . ALA A 1 102 ? 32.457 20.865 0.255 1.00 45.50 102 ALA A N 1
ATOM 801 C CA . ALA A 1 102 ? 33.805 20.419 0.641 1.00 45.50 102 ALA A CA 1
ATOM 802 C C . ALA A 1 102 ? 34.220 20.567 2.128 1.00 45.50 102 ALA A C 1
ATOM 804 O O . ALA A 1 102 ? 35.357 20.234 2.464 1.00 45.50 102 ALA A O 1
ATOM 805 N N . ASP A 1 103 ? 33.330 21.053 2.995 1.00 42.53 103 ASP A N 1
ATOM 806 C CA . ASP A 1 103 ? 33.563 21.280 4.427 1.00 42.53 103 ASP A CA 1
ATOM 807 C C . ASP A 1 103 ? 32.875 20.239 5.339 1.00 42.53 103 ASP A C 1
ATOM 809 O O . ASP A 1 103 ? 33.141 20.205 6.544 1.00 42.53 103 ASP A O 1
ATOM 813 N N . GLU A 1 104 ? 32.006 19.373 4.802 1.00 43.72 104 GLU A N 1
ATOM 814 C CA . GLU A 1 104 ? 31.403 18.264 5.557 1.00 43.72 104 GLU A CA 1
ATOM 815 C C . GLU A 1 104 ? 32.286 17.006 5.452 1.00 43.72 104 GLU A C 1
ATOM 817 O O . GLU A 1 104 ? 32.854 16.732 4.394 1.00 43.72 104 GLU A O 1
ATOM 822 N N . TYR A 1 105 ? 32.453 16.261 6.556 1.00 43.62 105 TYR A N 1
ATOM 823 C CA . TYR A 1 105 ? 33.446 15.179 6.665 1.00 43.62 105 TYR A CA 1
ATOM 824 C C . TYR A 1 105 ? 33.341 14.185 5.500 1.00 43.62 105 TYR A C 1
ATOM 826 O O . TYR A 1 105 ? 32.384 13.417 5.400 1.00 43.62 105 TYR A O 1
ATOM 834 N N . ALA A 1 106 ? 34.364 14.180 4.643 1.00 41.00 106 ALA A N 1
ATOM 835 C CA . ALA A 1 106 ? 34.450 13.293 3.495 1.00 41.00 106 ALA A CA 1
ATOM 836 C C . ALA A 1 106 ? 34.721 11.850 3.945 1.00 41.00 106 ALA A C 1
ATOM 838 O O . ALA A 1 106 ? 35.854 11.373 3.904 1.00 41.00 106 ALA A O 1
ATOM 839 N N . SER A 1 107 ? 33.654 11.153 4.341 1.00 43.16 107 SER A N 1
ATOM 840 C CA . SER A 1 107 ? 33.572 9.699 4.230 1.00 43.16 107 SER A CA 1
ATOM 841 C C . SER A 1 107 ? 33.912 9.336 2.783 1.00 43.16 107 SER A C 1
ATOM 843 O O . SER A 1 107 ? 33.176 9.662 1.845 1.00 43.16 107 SER A O 1
ATOM 845 N N . SER A 1 108 ? 35.079 8.735 2.591 1.00 44.66 108 SER A N 1
ATOM 846 C CA . SER A 1 108 ? 35.531 8.193 1.315 1.00 44.66 108 SER A CA 1
ATOM 847 C C . SER A 1 108 ? 34.692 6.959 0.941 1.00 44.66 108 SER A C 1
ATOM 849 O O . SER A 1 108 ? 33.773 6.556 1.659 1.00 44.66 108 SER A O 1
ATOM 851 N N . ASP A 1 109 ? 34.950 6.335 -0.211 1.00 48.31 109 ASP A N 1
ATOM 852 C CA . ASP A 1 109 ? 34.408 4.985 -0.461 1.00 48.31 109 ASP A CA 1
ATOM 853 C C . ASP A 1 109 ? 35.126 3.919 0.414 1.00 48.31 109 ASP A C 1
ATOM 855 O O . ASP A 1 109 ? 34.625 2.803 0.531 1.00 48.31 109 ASP A O 1
ATOM 859 N N . GLU A 1 110 ? 36.226 4.290 1.095 1.00 44.94 110 GLU A N 1
ATOM 860 C CA . GLU A 1 110 ? 37.037 3.450 2.000 1.00 44.94 110 GLU A CA 1
ATOM 861 C C . GLU A 1 110 ? 36.279 3.048 3.285 1.00 44.94 110 GLU A C 1
ATOM 863 O O . GLU A 1 110 ? 36.540 1.985 3.839 1.00 44.94 110 GLU A O 1
ATOM 868 N N . GLU A 1 111 ? 35.276 3.820 3.735 1.00 49.41 111 GLU A N 1
ATOM 869 C CA . GLU A 1 111 ? 34.418 3.443 4.884 1.00 49.41 111 GLU A CA 1
ATOM 870 C C . GLU A 1 111 ? 33.591 2.164 4.612 1.00 49.41 111 GLU A C 1
ATOM 872 O O . GLU A 1 111 ? 33.049 1.552 5.529 1.00 49.41 111 GLU A O 1
ATOM 877 N N . TYR A 1 112 ? 33.528 1.715 3.352 1.00 51.59 112 TYR A N 1
ATOM 878 C CA . TYR A 1 112 ? 32.910 0.450 2.946 1.00 51.59 112 TYR A CA 1
ATOM 879 C C . TYR A 1 112 ? 33.924 -0.666 2.622 1.00 51.59 112 TYR A C 1
ATOM 881 O O . TYR A 1 112 ? 33.514 -1.724 2.137 1.00 51.59 112 TYR A O 1
ATOM 889 N N . GLU A 1 113 ? 35.222 -0.461 2.872 1.00 50.00 113 GLU A N 1
ATOM 890 C CA . GLU A 1 113 ? 36.279 -1.463 2.637 1.00 50.00 113 GLU A CA 1
ATOM 891 C C . GLU A 1 113 ? 36.610 -2.307 3.888 1.00 50.00 113 GLU A C 1
ATOM 893 O O . GLU A 1 113 ? 37.116 -3.419 3.751 1.00 50.00 113 GLU A O 1
ATOM 898 N N . ASP A 1 114 ? 36.263 -1.832 5.091 1.00 46.78 114 ASP A N 1
ATOM 899 C CA . ASP A 1 114 ? 36.744 -2.356 6.389 1.00 46.78 114 ASP A CA 1
ATOM 900 C C . ASP A 1 114 ? 35.876 -3.486 7.014 1.00 46.78 114 ASP A C 1
ATOM 902 O O . ASP A 1 114 ? 36.117 -3.920 8.138 1.00 46.78 114 ASP A O 1
ATOM 906 N N . GLU A 1 115 ? 34.837 -3.976 6.320 1.00 51.72 115 GLU A N 1
ATOM 907 C CA . GLU A 1 115 ? 33.839 -4.919 6.883 1.00 51.72 115 GLU A CA 1
ATOM 908 C C . GLU A 1 115 ? 34.120 -6.423 6.654 1.00 51.72 115 GLU A C 1
ATOM 910 O O . GLU A 1 115 ? 33.328 -7.262 7.093 1.00 51.72 115 GLU A O 1
ATOM 915 N N . THR A 1 116 ? 35.221 -6.805 5.993 1.00 48.19 116 THR A N 1
ATOM 916 C CA . THR A 1 116 ? 35.561 -8.223 5.736 1.00 48.19 116 THR A CA 1
ATOM 917 C C . THR A 1 116 ? 37.064 -8.515 5.800 1.00 48.19 116 THR A C 1
ATOM 919 O O . THR A 1 116 ? 37.802 -8.100 4.909 1.00 48.19 116 THR A O 1
ATOM 922 N N . ASP A 1 117 ? 37.490 -9.348 6.762 1.00 49.81 117 ASP A N 1
ATOM 923 C CA . ASP A 1 117 ? 38.842 -9.945 6.894 1.00 49.81 117 ASP A CA 1
ATOM 924 C C . ASP A 1 117 ? 39.193 -10.964 5.767 1.00 49.81 117 ASP A C 1
ATOM 926 O O . ASP A 1 117 ? 39.910 -11.944 5.984 1.00 49.81 117 ASP A O 1
ATOM 930 N N . GLU A 1 118 ? 38.655 -10.805 4.555 1.00 53.22 118 GLU A N 1
ATOM 931 C CA . GLU A 1 118 ? 38.835 -11.752 3.450 1.00 53.22 118 GLU A CA 1
ATOM 932 C C . GLU A 1 118 ? 39.904 -11.256 2.456 1.00 53.22 118 GLU A C 1
ATOM 934 O O . GLU A 1 118 ? 39.678 -10.329 1.682 1.00 53.22 118 GLU A O 1
ATOM 939 N N . ASP A 1 119 ? 41.064 -11.928 2.412 1.00 52.84 119 ASP A N 1
ATOM 940 C CA . ASP A 1 119 ? 42.233 -11.621 1.549 1.00 52.84 119 ASP A CA 1
ATOM 941 C C . ASP A 1 119 ? 41.971 -11.645 0.016 1.00 52.84 119 ASP A C 1
ATOM 943 O O . ASP A 1 119 ? 42.891 -11.482 -0.794 1.00 52.84 119 ASP A O 1
ATOM 947 N N . GLY A 1 120 ? 40.734 -11.897 -0.413 1.00 58.72 120 GLY A N 1
ATOM 948 C CA . GLY A 1 120 ? 40.345 -12.066 -1.811 1.00 58.72 120 GLY A CA 1
ATOM 949 C C . GLY A 1 120 ? 40.128 -10.768 -2.605 1.00 58.72 120 GLY A C 1
ATOM 950 O O . GLY A 1 120 ? 40.558 -9.666 -2.254 1.00 58.72 120 GLY A O 1
ATOM 951 N N . GLU A 1 121 ? 39.417 -10.931 -3.718 1.00 62.56 121 GLU A N 1
ATOM 952 C CA . GLU A 1 121 ? 38.912 -9.850 -4.579 1.00 62.56 121 GLU A CA 1
ATOM 953 C C . GLU A 1 121 ? 37.372 -9.912 -4.732 1.00 62.56 121 GLU A C 1
ATOM 955 O O . GLU A 1 121 ? 36.743 -8.927 -5.111 1.00 62.56 121 GLU A O 1
ATOM 960 N N . TRP A 1 122 ? 36.762 -11.056 -4.398 1.00 66.81 122 TRP A N 1
ATOM 961 C CA . TRP A 1 122 ? 35.360 -11.397 -4.646 1.00 66.81 122 TRP A CA 1
ATOM 962 C C . TRP A 1 122 ? 34.742 -11.999 -3.382 1.00 66.81 122 TRP A C 1
ATOM 964 O O . TRP A 1 122 ? 35.360 -12.885 -2.789 1.00 66.81 122 TRP A O 1
ATOM 974 N N . ASP A 1 123 ? 33.530 -11.575 -3.013 1.00 70.81 123 ASP A N 1
ATOM 975 C CA . ASP A 1 123 ? 32.819 -12.152 -1.863 1.00 70.81 123 ASP A CA 1
ATOM 976 C C . ASP A 1 123 ? 32.157 -13.504 -2.158 1.00 70.81 123 ASP A C 1
ATOM 978 O O . ASP A 1 123 ? 32.056 -13.959 -3.300 1.00 70.81 123 ASP A O 1
ATOM 982 N N . GLN A 1 124 ? 31.652 -14.134 -1.094 1.00 70.62 124 GLN A N 1
ATOM 983 C CA . GLN A 1 124 ? 30.826 -15.347 -1.137 1.00 70.62 124 GLN A CA 1
ATOM 984 C C . GLN A 1 124 ? 29.577 -15.254 -2.043 1.00 70.62 124 GLN A C 1
ATOM 986 O O . GLN A 1 124 ? 28.959 -16.283 -2.317 1.00 70.62 124 GLN A O 1
ATOM 991 N N . TYR A 1 125 ? 29.206 -14.058 -2.518 1.00 72.38 125 TYR A N 1
ATOM 992 C CA . TYR A 1 125 ? 28.102 -13.822 -3.453 1.00 72.38 125 TYR A CA 1
ATOM 993 C C . TYR A 1 125 ? 28.578 -13.485 -4.880 1.00 72.38 125 TYR A C 1
ATOM 995 O O . TYR A 1 125 ? 27.753 -13.244 -5.758 1.00 72.38 125 TYR A O 1
ATOM 1003 N N . GLY A 1 126 ? 29.891 -13.483 -5.136 1.00 67.31 126 GLY A N 1
ATOM 1004 C CA . GLY A 1 126 ? 30.472 -13.206 -6.450 1.00 67.31 126 GLY A CA 1
ATOM 1005 C C . GLY A 1 126 ? 30.548 -11.722 -6.820 1.00 67.31 126 GLY A C 1
ATOM 1006 O O . GLY A 1 126 ? 30.643 -11.406 -8.005 1.00 67.31 126 GLY A O 1
ATOM 1007 N N . ILE A 1 127 ? 30.521 -10.801 -5.850 1.00 71.00 127 ILE A N 1
ATOM 1008 C CA . ILE A 1 127 ? 30.675 -9.357 -6.091 1.00 71.00 127 ILE A CA 1
ATOM 1009 C C . ILE A 1 127 ? 32.145 -8.954 -5.899 1.00 71.00 127 ILE A C 1
ATOM 1011 O O . ILE A 1 127 ? 32.730 -9.200 -4.844 1.00 71.00 127 ILE A O 1
ATOM 1015 N N . ASN A 1 128 ? 32.742 -8.294 -6.901 1.00 72.69 128 ASN A N 1
ATOM 1016 C CA . ASN A 1 128 ? 34.121 -7.799 -6.826 1.00 72.69 128 ASN A CA 1
ATOM 1017 C C . ASN A 1 128 ? 34.213 -6.510 -5.985 1.00 72.69 128 ASN A C 1
ATOM 1019 O O . ASN A 1 128 ? 33.788 -5.430 -6.420 1.00 72.69 128 ASN A O 1
ATOM 1023 N N . TRP A 1 129 ? 34.813 -6.598 -4.795 1.00 64.88 129 TRP A N 1
ATOM 1024 C CA . TRP A 1 129 ? 34.979 -5.460 -3.880 1.00 64.88 129 TRP A CA 1
ATOM 1025 C C . TRP A 1 129 ? 36.157 -4.536 -4.233 1.00 64.88 129 TRP A C 1
ATOM 1027 O O . TRP A 1 129 ? 36.262 -3.451 -3.667 1.00 64.88 129 TRP A O 1
ATOM 1037 N N . ARG A 1 130 ? 37.001 -4.895 -5.212 1.00 64.31 130 ARG A N 1
ATOM 1038 C CA . ARG A 1 130 ? 38.036 -4.015 -5.806 1.00 64.31 130 ARG A CA 1
ATOM 1039 C C . ARG A 1 130 ? 37.687 -3.515 -7.218 1.00 64.31 130 ARG A C 1
ATOM 1041 O O . ARG A 1 130 ? 38.443 -2.746 -7.803 1.00 64.31 130 ARG A O 1
ATOM 1048 N N . GLY A 1 131 ? 36.535 -3.921 -7.758 1.00 71.06 131 GLY A N 1
ATOM 1049 C CA . GLY A 1 131 ? 36.021 -3.507 -9.066 1.00 71.06 131 GLY A CA 1
ATOM 1050 C C . GLY A 1 131 ? 35.627 -2.026 -9.137 1.00 71.06 131 GLY A C 1
ATOM 1051 O O . GLY A 1 131 ? 35.529 -1.340 -8.122 1.00 71.06 131 GLY A O 1
ATOM 1052 N N . ALA A 1 132 ? 35.356 -1.532 -10.347 1.00 80.06 132 ALA A N 1
ATOM 1053 C CA . ALA A 1 132 ? 35.116 -0.109 -10.629 1.00 80.06 132 ALA A CA 1
ATOM 1054 C C . ALA A 1 132 ? 33.684 0.399 -10.318 1.00 80.06 132 ALA A C 1
ATOM 1056 O O . ALA A 1 132 ? 33.315 1.501 -10.728 1.00 80.06 132 ALA A O 1
ATOM 1057 N N . VAL A 1 133 ? 32.862 -0.400 -9.630 1.00 85.19 133 VAL A N 1
ATOM 1058 C CA . VAL A 1 133 ? 31.498 -0.034 -9.208 1.00 85.19 133 VAL A CA 1
ATOM 1059 C C . VAL A 1 133 ? 31.550 0.617 -7.814 1.00 85.19 133 VAL A C 1
ATOM 1061 O O . VAL A 1 133 ? 32.233 0.067 -6.949 1.00 85.19 133 VAL A O 1
ATOM 1064 N N . PRO A 1 134 ? 30.839 1.738 -7.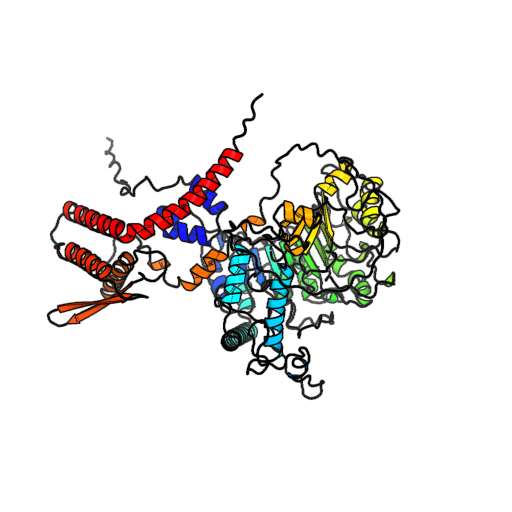554 1.00 86.62 134 PRO A N 1
ATOM 1065 C CA . PRO A 1 134 ? 30.918 2.458 -6.277 1.00 86.62 134 PRO A CA 1
ATOM 1066 C C . PRO A 1 134 ? 30.643 1.594 -5.039 1.00 86.62 134 PRO A C 1
ATOM 1068 O O . PRO A 1 134 ? 29.745 0.743 -5.054 1.00 86.62 134 PRO A O 1
ATOM 1071 N N . GLY A 1 135 ? 31.367 1.860 -3.945 1.00 80.12 135 GLY A N 1
ATOM 1072 C CA . GLY A 1 135 ? 31.331 1.045 -2.721 1.00 80.12 135 GLY A CA 1
ATOM 1073 C C . GLY A 1 135 ? 29.918 0.845 -2.166 1.00 80.12 135 GLY A C 1
ATOM 1074 O O . GLY A 1 135 ? 29.475 -0.289 -1.977 1.00 80.12 135 GLY A O 1
ATOM 1075 N N . TRP A 1 136 ? 29.167 1.940 -2.024 1.00 82.31 136 TRP A N 1
ATOM 1076 C CA . TRP A 1 136 ? 27.787 1.938 -1.521 1.00 82.31 136 TRP A CA 1
ATOM 1077 C C . TRP A 1 136 ? 26.815 1.094 -2.367 1.00 82.31 136 TRP A C 1
ATOM 1079 O O . TRP A 1 136 ? 25.911 0.463 -1.818 1.00 82.31 136 TRP A O 1
ATOM 1089 N N . PHE A 1 137 ? 26.992 1.037 -3.695 1.00 86.44 137 PHE A N 1
ATOM 1090 C CA . PHE A 1 137 ? 26.114 0.254 -4.574 1.00 86.44 137 PHE A CA 1
ATOM 1091 C C . PHE A 1 137 ? 26.395 -1.244 -4.422 1.00 86.44 137 PHE A C 1
ATOM 1093 O O . PHE A 1 137 ? 25.462 -2.044 -4.352 1.00 86.44 137 PHE A O 1
ATOM 1100 N N . ARG A 1 138 ? 27.675 -1.621 -4.291 1.00 85.69 138 ARG A N 1
ATOM 1101 C CA . ARG A 1 138 ? 28.080 -3.003 -3.988 1.00 85.69 138 ARG A CA 1
ATOM 1102 C C . ARG A 1 138 ? 27.583 -3.446 -2.615 1.00 85.69 138 ARG A C 1
ATOM 1104 O O . ARG A 1 138 ? 27.024 -4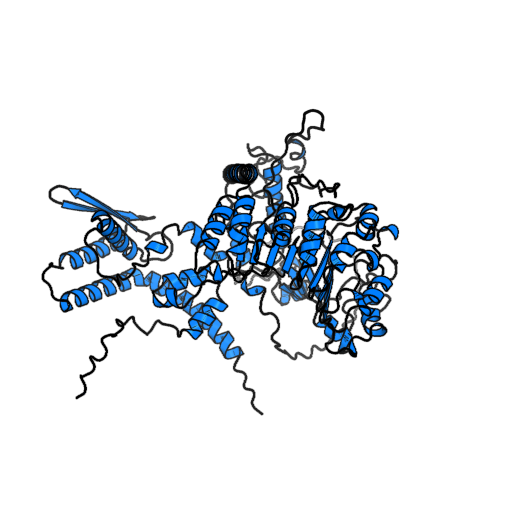.535 -2.519 1.00 85.69 138 ARG A O 1
ATOM 1111 N N . LYS A 1 139 ? 27.716 -2.595 -1.587 1.00 82.06 139 LYS A N 1
ATOM 1112 C CA . LYS A 1 139 ? 27.194 -2.873 -0.241 1.00 82.06 139 LYS A CA 1
ATOM 1113 C C . LYS A 1 139 ? 25.680 -3.092 -0.265 1.00 82.06 139 LYS A C 1
ATOM 1115 O O . LYS A 1 139 ? 25.244 -4.149 0.170 1.00 82.06 139 LYS A O 1
ATOM 1120 N N . ALA A 1 140 ? 24.905 -2.209 -0.900 1.00 85.31 140 ALA A N 1
ATOM 1121 C CA . ALA A 1 140 ? 23.459 -2.403 -1.048 1.00 85.31 140 ALA A CA 1
ATOM 1122 C C . ALA A 1 140 ? 23.098 -3.711 -1.791 1.00 85.31 140 ALA A C 1
ATOM 1124 O O . ALA A 1 140 ? 22.190 -4.433 -1.380 1.00 85.31 140 ALA A O 1
ATOM 1125 N N . CYS A 1 141 ? 23.832 -4.069 -2.853 1.00 88.94 141 CYS A N 1
ATOM 1126 C CA . CYS A 1 141 ? 23.609 -5.327 -3.575 1.00 88.94 141 CYS A CA 1
ATOM 1127 C C . CYS A 1 141 ? 23.960 -6.572 -2.737 1.00 88.94 141 CYS A C 1
ATOM 1129 O O . CYS A 1 141 ? 23.277 -7.588 -2.862 1.00 88.94 141 CYS A O 1
ATOM 1131 N N . ARG A 1 142 ? 24.984 -6.497 -1.875 1.00 86.50 142 ARG A N 1
ATOM 1132 C CA . ARG A 1 142 ? 25.363 -7.539 -0.903 1.00 86.50 142 ARG A CA 1
ATOM 1133 C C . ARG A 1 142 ? 24.321 -7.675 0.209 1.00 86.50 142 ARG A C 1
ATOM 1135 O O . ARG A 1 142 ? 23.884 -8.786 0.503 1.00 86.50 142 ARG A O 1
ATOM 1142 N N . GLU A 1 143 ? 23.901 -6.555 0.793 1.00 84.38 143 GLU A N 1
ATOM 1143 C CA . GLU A 1 143 ? 22.866 -6.475 1.831 1.00 84.38 143 GLU A CA 1
ATOM 1144 C C . GLU A 1 143 ? 21.557 -7.099 1.333 1.00 84.38 143 GLU A C 1
ATOM 1146 O O . GLU A 1 143 ? 21.023 -7.981 1.995 1.00 84.38 143 GLU A O 1
ATOM 1151 N N . ASN A 1 144 ? 21.116 -6.771 0.112 1.00 89.12 144 ASN A N 1
ATOM 1152 C CA . ASN A 1 144 ? 19.949 -7.383 -0.534 1.00 89.12 144 ASN A CA 1
ATOM 1153 C C . ASN A 1 144 ? 19.998 -8.924 -0.610 1.00 89.12 144 ASN A C 1
ATOM 1155 O O . ASN A 1 144 ? 18.961 -9.576 -0.479 1.00 89.12 144 ASN A O 1
ATOM 1159 N N . ILE A 1 145 ? 21.174 -9.512 -0.868 1.00 89.25 145 ILE A N 1
ATOM 1160 C CA . ILE A 1 145 ? 21.350 -10.973 -0.967 1.00 89.25 145 ILE A CA 1
ATOM 1161 C C . ILE A 1 145 ? 21.360 -11.596 0.432 1.00 89.25 145 ILE A C 1
ATOM 1163 O O . ILE A 1 145 ? 20.700 -12.611 0.653 1.00 89.25 145 ILE A O 1
ATOM 1167 N N . SER A 1 146 ? 22.054 -10.960 1.380 1.00 85.94 146 SER A N 1
ATOM 1168 C CA . SER A 1 146 ? 22.081 -11.369 2.787 1.00 85.94 146 SER A CA 1
ATOM 1169 C C . SER A 1 146 ? 20.677 -11.340 3.405 1.00 85.94 146 SER A C 1
ATOM 1171 O O . SER A 1 146 ? 20.268 -12.318 4.028 1.00 85.94 146 SER A O 1
ATOM 1173 N N . ASP A 1 147 ? 19.909 -10.272 3.159 1.00 83.81 147 ASP A N 1
ATOM 1174 C CA . ASP A 1 147 ? 18.479 -10.165 3.469 1.00 83.81 147 ASP A CA 1
ATOM 1175 C C . ASP A 1 147 ? 17.722 -11.353 2.869 1.00 83.81 147 ASP A C 1
ATOM 1177 O O . ASP A 1 147 ? 17.064 -12.100 3.591 1.00 83.81 147 ASP A O 1
ATOM 1181 N N . LEU A 1 148 ? 17.812 -11.553 1.547 1.00 86.75 148 LEU A N 1
ATOM 1182 C CA . LEU A 1 148 ? 17.051 -12.586 0.840 1.00 86.75 148 LEU A CA 1
ATOM 1183 C C . LEU A 1 148 ? 17.297 -13.984 1.425 1.00 86.75 148 LEU A C 1
ATOM 1185 O O . LEU A 1 148 ? 16.349 -14.746 1.607 1.00 86.75 148 LEU A O 1
ATOM 1189 N N . GLN A 1 149 ? 18.549 -14.308 1.751 1.00 85.00 149 GLN A N 1
ATOM 1190 C CA . GLN A 1 149 ? 18.908 -15.570 2.396 1.00 85.00 149 GLN A CA 1
ATOM 1191 C C . GLN A 1 149 ? 18.394 -15.639 3.841 1.00 85.00 149 GLN A C 1
ATOM 1193 O O . GLN A 1 149 ? 17.827 -16.655 4.235 1.00 85.00 149 GLN A O 1
ATOM 1198 N N . TRP A 1 150 ? 18.512 -14.564 4.622 1.00 82.38 150 TRP A N 1
ATOM 1199 C CA . TRP A 1 150 ? 18.050 -14.511 6.013 1.00 82.38 150 TRP A CA 1
ATOM 1200 C C . TRP A 1 150 ? 16.521 -14.620 6.150 1.00 82.38 150 TRP A C 1
ATOM 1202 O O . TRP A 1 150 ? 16.029 -15.331 7.029 1.00 82.38 150 TRP A O 1
ATOM 1212 N N . TYR A 1 151 ? 15.755 -14.001 5.244 1.00 79.19 151 TYR A N 1
ATOM 1213 C CA . TYR A 1 151 ? 14.290 -14.091 5.221 1.00 79.19 151 TYR A CA 1
ATOM 1214 C C . TYR A 1 151 ? 13.765 -15.510 4.934 1.00 79.19 151 TYR A C 1
ATOM 1216 O O . TYR A 1 151 ? 12.637 -15.808 5.346 1.00 79.19 151 TYR A O 1
ATOM 1224 N N . TYR A 1 152 ? 14.550 -16.378 4.281 1.00 81.56 152 TYR A N 1
ATOM 1225 C CA . TYR A 1 152 ? 14.141 -17.739 3.888 1.00 81.56 152 TYR A CA 1
ATOM 1226 C C . TYR A 1 152 ? 15.056 -18.862 4.399 1.00 81.56 152 TYR A C 1
ATOM 1228 O O . TYR A 1 152 ? 14.868 -20.016 4.003 1.00 81.56 152 TYR A O 1
ATOM 1236 N N . ASP A 1 153 ? 16.016 -18.579 5.289 1.00 79.19 153 ASP A N 1
ATOM 1237 C CA . ASP A 1 153 ? 16.840 -19.632 5.889 1.00 79.19 153 ASP A CA 1
ATOM 1238 C C . ASP A 1 153 ? 15.939 -20.691 6.535 1.00 79.19 153 ASP A C 1
ATOM 1240 O O . ASP A 1 153 ? 14.997 -20.392 7.276 1.00 79.19 153 ASP A O 1
ATOM 1244 N N . GLY A 1 154 ? 16.238 -21.949 6.230 1.00 77.19 154 GLY A N 1
ATOM 1245 C CA . GLY A 1 154 ? 15.502 -23.106 6.703 1.00 77.19 154 GLY A CA 1
ATOM 1246 C C . GLY A 1 154 ? 14.110 -23.331 6.106 1.00 77.19 154 GLY A C 1
ATOM 1247 O O . GLY A 1 154 ? 13.564 -24.393 6.384 1.00 77.19 154 GLY A O 1
ATOM 1248 N N . ASP A 1 155 ? 13.524 -22.442 5.301 1.00 83.12 155 ASP A N 1
ATOM 1249 C CA . ASP A 1 155 ? 12.207 -22.682 4.680 1.00 83.12 155 ASP A CA 1
ATOM 1250 C C . ASP A 1 155 ? 12.262 -23.827 3.643 1.0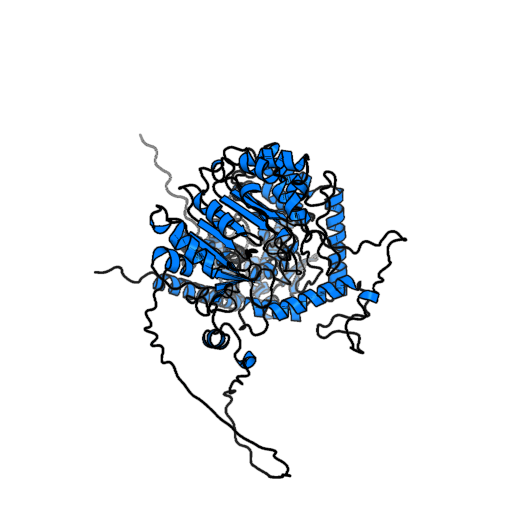0 83.12 155 ASP A C 1
ATOM 1252 O O . ASP A 1 155 ? 13.293 -24.080 3.009 1.00 83.12 155 ASP A O 1
ATOM 1256 N N . VAL A 1 156 ? 11.145 -24.544 3.459 1.00 83.81 156 VAL A N 1
ATOM 1257 C CA . VAL A 1 156 ? 10.993 -25.588 2.422 1.00 83.81 156 VAL A CA 1
ATOM 1258 C C . VAL A 1 156 ? 10.819 -24.970 1.030 1.00 83.81 156 VAL A C 1
ATOM 1260 O O . VAL A 1 156 ? 10.215 -23.911 0.869 1.00 83.81 156 VAL A O 1
ATOM 1263 N N . ASP A 1 157 ? 11.334 -25.663 0.012 1.00 82.25 157 ASP A N 1
ATOM 1264 C CA . ASP A 1 157 ? 11.454 -25.207 -1.378 1.00 82.25 157 ASP A CA 1
ATOM 1265 C C . ASP A 1 157 ? 10.096 -25.049 -2.096 1.00 82.25 157 ASP A C 1
ATOM 1267 O O . ASP A 1 157 ? 9.693 -25.863 -2.933 1.00 82.25 157 ASP A O 1
ATOM 1271 N N . ARG A 1 158 ? 9.364 -23.974 -1.770 1.00 79.69 158 ARG A N 1
ATOM 1272 C CA . ARG A 1 158 ? 8.181 -23.530 -2.528 1.00 79.69 158 ARG A CA 1
ATOM 1273 C C . ARG A 1 158 ? 8.605 -22.973 -3.902 1.00 79.69 158 ARG A C 1
ATOM 1275 O O . ARG A 1 158 ? 9.686 -22.394 -3.998 1.00 79.69 158 ARG A O 1
ATOM 1282 N N . PRO A 1 159 ? 7.784 -23.097 -4.969 1.00 76.88 159 PRO A N 1
ATOM 1283 C CA . PRO A 1 159 ? 8.177 -22.702 -6.329 1.00 76.88 159 PRO A CA 1
ATOM 1284 C C . PRO A 1 159 ? 8.712 -21.270 -6.449 1.00 76.88 159 PRO A C 1
ATOM 1286 O O . PRO A 1 159 ? 9.714 -21.053 -7.123 1.00 76.88 159 PRO A O 1
ATOM 1289 N N . SER A 1 160 ? 8.109 -20.328 -5.718 1.00 76.81 160 SER A N 1
ATOM 1290 C CA . SER A 1 160 ?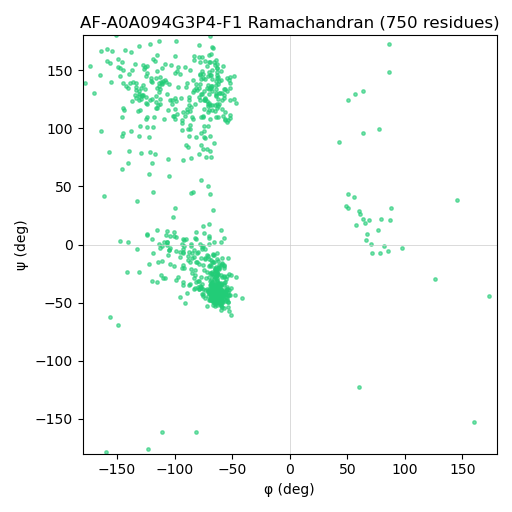 8.535 -18.931 -5.675 1.00 76.81 160 SER A CA 1
ATOM 1291 C C . SER A 1 160 ? 9.910 -18.729 -5.025 1.00 76.81 160 SER A C 1
ATOM 1293 O O . SER A 1 160 ? 10.612 -17.804 -5.416 1.00 76.81 160 SER A O 1
ATOM 1295 N N . LEU A 1 161 ? 10.352 -19.599 -4.105 1.00 81.75 161 LEU A N 1
ATOM 1296 C CA . LEU A 1 161 ? 11.731 -19.589 -3.593 1.00 81.75 161 LEU A CA 1
ATOM 1297 C C . LEU A 1 161 ? 12.714 -20.173 -4.610 1.00 81.75 161 LEU A C 1
ATOM 1299 O O . LEU A 1 161 ? 13.731 -19.546 -4.881 1.00 81.75 161 LEU A O 1
ATOM 1303 N N . VAL A 1 162 ? 12.375 -21.299 -5.245 1.00 83.44 162 VAL A N 1
ATOM 1304 C CA . VAL A 1 162 ? 13.217 -21.919 -6.289 1.00 83.44 162 VAL A CA 1
ATOM 1305 C C . VAL A 1 162 ? 13.437 -20.963 -7.471 1.00 83.44 162 VAL A C 1
ATOM 1307 O O . VAL A 1 162 ? 14.544 -20.861 -7.990 1.00 83.44 162 VAL A O 1
ATOM 1310 N N . ALA A 1 163 ? 12.413 -20.199 -7.865 1.00 82.12 163 ALA A N 1
ATOM 1311 C CA . ALA A 1 163 ? 12.532 -19.178 -8.907 1.00 82.12 163 ALA A CA 1
ATOM 1312 C C . ALA A 1 163 ? 13.465 -18.011 -8.514 1.00 82.12 163 ALA A C 1
ATOM 1314 O O . ALA A 1 163 ? 14.174 -17.481 -9.370 1.00 82.12 163 ALA A O 1
ATOM 1315 N N . ARG A 1 164 ? 13.494 -17.625 -7.228 1.00 85.19 164 ARG A N 1
ATOM 1316 C CA . ARG A 1 164 ? 14.390 -16.581 -6.690 1.00 85.19 164 ARG A CA 1
ATOM 1317 C C . ARG A 1 164 ? 15.826 -17.086 -6.542 1.00 85.19 164 ARG A C 1
ATOM 1319 O O . ARG A 1 164 ? 16.751 -16.343 -6.843 1.00 85.19 164 ARG A O 1
ATOM 1326 N N . GLU A 1 165 ? 16.015 -18.340 -6.133 1.00 86.38 165 GLU A N 1
ATOM 1327 C CA . GLU A 1 165 ? 17.325 -19.005 -6.070 1.00 86.38 165 GLU A CA 1
ATOM 1328 C C . GLU A 1 165 ? 17.935 -19.169 -7.472 1.00 86.38 165 GLU A C 1
ATOM 1330 O O . GLU A 1 165 ? 19.116 -18.879 -7.673 1.00 86.38 165 GLU A O 1
ATOM 1335 N N . GLN A 1 166 ? 17.119 -19.516 -8.476 1.00 86.12 166 GLN A N 1
ATOM 1336 C CA . GLN A 1 166 ? 17.541 -19.473 -9.878 1.00 86.12 166 GLN A CA 1
ATOM 1337 C C . GLN A 1 166 ? 17.914 -18.045 -10.308 1.00 86.12 166 GLN A C 1
ATOM 1339 O O . GLN A 1 166 ? 18.978 -17.854 -10.887 1.00 86.12 166 GLN A O 1
ATOM 1344 N N . GLN A 1 167 ? 17.106 -17.031 -9.974 1.00 89.19 167 GLN A N 1
ATOM 1345 C CA . GLN A 1 167 ? 17.394 -15.634 -10.331 1.00 89.19 167 GLN A CA 1
ATOM 1346 C C . GLN A 1 167 ? 18.636 -15.059 -9.621 1.00 89.19 167 GLN A C 1
ATOM 1348 O O . GLN A 1 167 ? 19.273 -14.149 -10.146 1.00 89.19 167 GLN A O 1
ATOM 1353 N N . LEU A 1 168 ? 19.001 -15.596 -8.453 1.00 88.12 168 LEU A N 1
ATOM 1354 C CA . LEU A 1 168 ? 20.259 -15.304 -7.762 1.00 88.12 168 LEU A CA 1
ATOM 1355 C C . LEU A 1 168 ? 21.452 -16.034 -8.406 1.00 88.12 168 LEU A C 1
ATOM 1357 O O . LEU A 1 168 ? 22.530 -15.465 -8.527 1.00 88.12 168 LEU A O 1
ATOM 1361 N N . THR A 1 169 ? 21.254 -17.273 -8.864 1.00 86.75 169 THR A N 1
ATOM 1362 C CA . THR A 1 169 ? 22.274 -18.050 -9.596 1.00 86.75 169 THR A CA 1
ATOM 1363 C C . THR A 1 169 ? 22.561 -17.453 -10.981 1.00 86.75 169 THR A C 1
ATOM 1365 O O . THR A 1 169 ? 23.691 -17.489 -11.458 1.00 86.75 169 THR A O 1
ATOM 1368 N N . GLU A 1 170 ? 21.540 -16.877 -11.616 1.00 87.94 170 GLU A N 1
ATOM 1369 C CA . GLU A 1 170 ? 21.589 -16.177 -12.906 1.00 87.94 170 GLU A CA 1
ATOM 1370 C C . GLU A 1 170 ? 21.634 -14.641 -12.721 1.00 87.94 170 GLU A C 1
ATOM 1372 O O . GLU A 1 170 ? 21.101 -13.892 -13.543 1.00 87.94 170 GLU A O 1
ATOM 1377 N N . GLN A 1 171 ? 22.242 -14.155 -11.627 1.00 88.38 171 GLN A N 1
ATOM 1378 C CA . GLN A 1 171 ? 22.357 -12.722 -11.333 1.00 88.38 171 GLN A CA 1
ATOM 1379 C C . GLN A 1 171 ? 23.158 -11.975 -12.419 1.00 88.38 171 GLN A C 1
ATOM 1381 O O . GLN A 1 171 ? 24.178 -12.450 -12.921 1.00 88.38 171 GLN A O 1
ATOM 1386 N N . MET A 1 172 ? 22.705 -10.765 -12.756 1.00 89.56 172 MET A N 1
ATOM 1387 C CA . MET A 1 172 ? 23.371 -9.861 -13.694 1.00 89.56 172 MET A CA 1
ATOM 1388 C C . MET A 1 172 ? 24.748 -9.418 -13.154 1.00 89.56 172 MET A C 1
ATOM 1390 O O . MET A 1 172 ? 24.832 -9.058 -11.975 1.00 89.56 172 MET A O 1
ATOM 1394 N N . PRO A 1 173 ? 25.812 -9.375 -13.988 1.00 89.88 173 PRO A N 1
ATOM 1395 C CA . PRO A 1 173 ? 27.117 -8.845 -13.590 1.00 89.88 173 PRO A CA 1
ATOM 1396 C C . PRO A 1 173 ? 27.005 -7.449 -12.970 1.00 89.88 173 PRO A C 1
ATOM 1398 O O . PRO A 1 173 ? 26.248 -6.607 -13.459 1.00 89.88 173 PRO A O 1
ATOM 1401 N N . ILE A 1 174 ? 27.754 -7.187 -11.895 1.00 88.81 174 ILE A N 1
ATOM 1402 C CA . ILE A 1 174 ? 27.572 -5.974 -11.083 1.00 88.81 174 ILE A CA 1
ATOM 1403 C C . ILE A 1 174 ? 27.868 -4.687 -11.875 1.00 88.81 174 ILE A C 1
ATOM 1405 O O . ILE A 1 174 ? 27.232 -3.660 -11.647 1.00 88.81 174 ILE A O 1
ATOM 1409 N N . GLU A 1 175 ? 28.756 -4.753 -12.868 1.00 89.81 175 GLU A N 1
ATOM 1410 C CA . GLU A 1 175 ? 29.056 -3.676 -13.814 1.00 89.81 175 GLU A CA 1
ATOM 1411 C C . GLU A 1 175 ? 27.886 -3.393 -14.773 1.00 89.81 175 GLU A C 1
ATOM 1413 O O . GLU A 1 175 ? 27.579 -2.231 -15.045 1.00 89.81 175 GLU A O 1
ATOM 1418 N N . GLU A 1 176 ? 27.204 -4.434 -15.265 1.00 92.56 176 GLU A N 1
ATOM 1419 C CA . GLU A 1 176 ? 26.015 -4.294 -16.120 1.00 92.56 176 GLU A CA 1
ATOM 1420 C C . GLU A 1 176 ? 24.819 -3.771 -15.318 1.00 92.56 176 GLU A C 1
ATOM 1422 O O . GLU A 1 176 ? 24.100 -2.880 -15.781 1.00 92.56 176 GLU A O 1
ATOM 1427 N N . ALA A 1 177 ? 24.648 -4.263 -14.087 1.00 93.00 177 ALA A N 1
ATOM 1428 C CA . ALA A 1 177 ? 23.633 -3.779 -13.161 1.00 93.00 177 ALA A CA 1
ATOM 1429 C C . ALA A 1 177 ? 23.864 -2.298 -12.820 1.00 93.00 177 ALA A C 1
ATOM 1431 O O . ALA A 1 177 ? 22.938 -1.491 -12.901 1.00 93.00 177 ALA A O 1
ATOM 1432 N N . TRP A 1 178 ? 25.107 -1.903 -12.528 1.00 93.50 178 TRP A N 1
ATOM 1433 C CA . TRP A 1 178 ? 25.458 -0.503 -12.298 1.00 93.50 178 TRP A CA 1
ATOM 1434 C C . TRP A 1 178 ? 25.177 0.372 -13.529 1.00 93.50 178 TRP A C 1
ATOM 1436 O O . TRP A 1 178 ? 24.511 1.400 -13.403 1.00 93.50 178 TRP A O 1
ATOM 1446 N N . ALA A 1 179 ? 25.581 -0.052 -14.731 1.00 94.44 179 ALA A N 1
ATOM 1447 C CA . ALA A 1 179 ? 25.314 0.689 -15.967 1.00 94.44 179 ALA A CA 1
ATOM 1448 C C . ALA A 1 179 ? 23.805 0.835 -16.266 1.00 94.44 179 ALA A C 1
ATOM 1450 O O . ALA A 1 179 ? 23.349 1.896 -16.707 1.00 94.44 179 ALA A O 1
ATOM 1451 N N . TYR A 1 180 ? 23.000 -0.198 -15.992 1.00 95.94 180 TYR A N 1
ATOM 1452 C CA . TYR A 1 180 ? 21.540 -0.114 -16.101 1.00 95.94 180 TYR A CA 1
ATOM 1453 C C . TYR A 1 180 ? 20.943 0.816 -15.031 1.00 95.94 180 TYR A C 1
ATOM 1455 O O . TYR A 1 180 ? 20.077 1.635 -15.344 1.00 95.94 180 TYR A O 1
ATOM 1463 N N . TYR A 1 181 ? 21.438 0.763 -13.791 1.00 95.88 181 TYR A N 1
ATOM 1464 C CA . TYR A 1 181 ? 21.008 1.649 -12.709 1.00 95.88 181 TYR A CA 1
ATOM 1465 C C . TYR A 1 181 ? 21.324 3.121 -13.009 1.00 95.88 181 TYR A C 1
ATOM 1467 O O . TYR A 1 181 ? 20.445 3.968 -12.860 1.00 95.88 181 TYR A O 1
ATOM 1475 N N . GLN A 1 182 ? 22.513 3.439 -13.535 1.00 95.12 182 GLN A N 1
ATOM 1476 C CA . GLN A 1 182 ? 22.863 4.795 -13.985 1.00 95.12 182 GLN A CA 1
ATOM 1477 C C . GLN A 1 182 ? 21.837 5.349 -14.986 1.00 95.12 182 GLN A C 1
ATOM 1479 O O . GLN A 1 182 ? 21.371 6.476 -14.831 1.00 95.12 182 GLN A O 1
ATOM 1484 N N . LYS A 1 183 ? 21.395 4.537 -15.952 1.00 96.81 183 LYS A N 1
ATOM 1485 C CA . LYS A 1 183 ? 20.336 4.914 -16.902 1.00 96.81 183 LYS A CA 1
ATOM 1486 C C . LYS A 1 183 ? 18.982 5.168 -16.221 1.00 96.81 183 LYS A C 1
ATOM 1488 O O . LYS A 1 183 ? 18.248 6.057 -16.654 1.00 96.81 183 LYS A O 1
ATOM 1493 N N . LEU A 1 184 ? 18.634 4.427 -15.164 1.00 96.38 184 LEU A N 1
ATOM 1494 C CA . LEU A 1 184 ? 17.432 4.712 -14.366 1.00 96.38 184 LEU A CA 1
ATOM 1495 C C . LEU A 1 184 ? 17.557 6.043 -13.600 1.00 96.38 184 LEU A C 1
ATOM 1497 O O . LEU A 1 184 ? 16.578 6.783 -13.522 1.00 96.38 184 LEU A O 1
ATOM 1501 N N . LEU A 1 185 ? 18.746 6.379 -13.084 1.00 95.19 185 LEU A N 1
ATOM 1502 C CA . LEU A 1 185 ? 19.006 7.662 -12.415 1.00 95.19 185 LEU A CA 1
ATOM 1503 C C . LEU A 1 185 ? 18.847 8.855 -13.366 1.00 95.19 185 LEU A C 1
ATOM 1505 O O . LEU A 1 185 ? 18.250 9.866 -12.993 1.00 95.19 185 LEU A O 1
ATOM 1509 N N . GLU A 1 186 ? 19.350 8.744 -14.598 1.00 96.31 186 GLU A N 1
ATOM 1510 C CA . GLU A 1 186 ? 19.164 9.769 -15.633 1.00 96.31 186 GLU A CA 1
ATOM 1511 C C . GLU A 1 186 ? 17.678 9.962 -15.955 1.00 96.31 186 GLU A C 1
ATOM 1513 O O . GLU A 1 186 ? 17.165 11.078 -15.884 1.00 96.31 186 GLU A O 1
ATOM 1518 N N . GLN A 1 187 ? 16.963 8.860 -16.197 1.00 97.00 187 GLN A N 1
ATOM 1519 C CA . GLN A 1 187 ? 15.516 8.861 -16.420 1.00 97.00 187 GLN A CA 1
ATOM 1520 C C . GLN A 1 187 ? 14.724 9.495 -15.266 1.00 97.00 187 GLN A C 1
ATOM 1522 O O . GLN A 1 187 ? 13.763 10.229 -15.511 1.00 97.00 187 GLN A O 1
ATOM 1527 N N . GLN A 1 188 ? 15.117 9.225 -14.019 1.00 95.38 188 GLN A N 1
ATOM 1528 C CA . GLN A 1 188 ? 14.498 9.803 -12.828 1.00 95.38 188 GLN A CA 1
ATOM 1529 C C . GLN A 1 188 ? 14.733 11.311 -12.754 1.00 95.38 188 GLN A C 1
ATOM 1531 O O . GLN A 1 188 ? 13.785 12.082 -12.588 1.00 95.38 188 GLN A O 1
ATOM 1536 N N . ARG A 1 189 ? 15.983 11.747 -12.940 1.00 95.12 189 ARG A N 1
ATOM 1537 C CA . ARG A 1 189 ? 16.365 13.164 -12.960 1.00 95.12 189 ARG A CA 1
ATOM 1538 C C . ARG A 1 189 ? 15.594 13.943 -14.027 1.00 95.12 189 ARG A C 1
ATOM 1540 O O . ARG A 1 189 ? 15.087 15.023 -13.735 1.00 95.12 189 ARG A O 1
ATOM 1547 N N . ASP A 1 190 ? 15.441 13.388 -15.225 1.00 96.81 190 ASP A N 1
ATOM 1548 C CA . ASP A 1 190 ? 14.727 14.045 -16.324 1.00 96.81 190 ASP A CA 1
ATOM 1549 C C . ASP A 1 190 ? 13.218 14.178 -16.050 1.00 96.81 190 ASP A C 1
ATOM 1551 O O . ASP A 1 190 ? 12.624 15.223 -16.341 1.00 96.81 190 ASP A O 1
ATOM 1555 N N . VAL A 1 191 ? 12.585 13.174 -15.428 1.00 96.88 191 VAL A N 1
ATOM 1556 C CA . VAL A 1 191 ? 11.168 13.246 -15.017 1.00 96.88 191 VAL A CA 1
ATOM 1557 C C . VAL A 1 191 ? 10.950 14.227 -13.866 1.00 96.88 191 VAL A C 1
ATOM 1559 O O . VAL A 1 191 ? 9.986 14.991 -13.915 1.00 96.88 191 VAL A O 1
ATOM 1562 N N . LEU A 1 192 ? 11.847 14.266 -12.876 1.00 93.94 192 LEU A N 1
ATOM 1563 C CA . LEU A 1 192 ? 11.792 15.241 -11.781 1.00 93.94 192 LEU A CA 1
ATOM 1564 C C . LEU A 1 192 ? 11.963 16.677 -12.300 1.00 93.94 192 LEU A C 1
ATOM 1566 O O . LEU A 1 192 ? 11.131 17.536 -12.006 1.00 93.94 192 LEU A O 1
ATOM 1570 N N . ASN A 1 193 ? 12.973 16.923 -13.143 1.00 95.25 193 ASN A N 1
ATOM 1571 C CA . ASN A 1 193 ? 13.243 18.233 -13.747 1.00 95.25 193 ASN A CA 1
ATOM 1572 C C . ASN A 1 193 ? 12.071 18.743 -14.603 1.00 95.25 193 ASN A C 1
ATOM 1574 O O . ASN A 1 193 ? 11.723 19.922 -14.548 1.00 95.25 193 ASN A O 1
ATOM 1578 N N . SER A 1 194 ? 11.444 17.860 -15.386 1.00 96.56 194 SER A N 1
ATOM 1579 C CA . SER A 1 194 ? 10.288 18.193 -16.234 1.00 96.56 194 SER A CA 1
ATOM 1580 C C . SER A 1 194 ? 8.937 18.141 -15.505 1.00 96.56 194 SER A C 1
ATOM 1582 O O . SER A 1 194 ? 7.913 18.517 -16.083 1.00 96.56 194 SER A O 1
ATOM 1584 N N . LYS A 1 195 ? 8.916 17.661 -14.253 1.00 96.88 195 LYS A N 1
ATOM 1585 C CA . LYS A 1 195 ? 7.715 17.364 -13.449 1.00 96.88 195 LYS A CA 1
ATOM 1586 C C . LYS A 1 195 ? 6.690 16.494 -14.195 1.00 96.88 195 LYS A C 1
ATOM 1588 O O . LYS A 1 195 ? 5.482 16.637 -14.001 1.00 96.88 195 LYS A O 1
ATOM 1593 N N . ALA A 1 196 ? 7.150 15.610 -15.086 1.00 97.69 196 ALA A N 1
ATOM 1594 C CA . ALA A 1 196 ? 6.287 14.908 -16.040 1.00 97.69 196 ALA A CA 1
ATOM 1595 C C . ALA A 1 196 ? 5.253 13.984 -15.369 1.00 97.69 196 ALA A C 1
ATOM 1597 O O . ALA A 1 196 ? 4.133 13.862 -15.863 1.00 97.69 196 ALA A O 1
ATOM 1598 N N . HIS A 1 197 ? 5.593 13.391 -14.222 1.00 96.94 197 HIS A N 1
ATOM 1599 C CA . HIS A 1 197 ? 4.690 12.605 -13.374 1.00 96.94 197 HIS A CA 1
ATOM 1600 C C . HIS A 1 197 ? 3.585 13.463 -12.746 1.00 96.94 197 HIS A C 1
ATOM 1602 O O . HIS A 1 197 ? 2.406 13.140 -12.890 1.00 96.94 197 HIS A O 1
ATOM 1608 N N . ILE A 1 198 ? 3.940 14.604 -12.147 1.00 97.50 198 ILE A N 1
ATOM 1609 C CA . ILE A 1 198 ? 2.977 15.574 -11.590 1.00 97.50 198 ILE A CA 1
ATOM 1610 C C . ILE A 1 198 ? 2.020 16.056 -12.688 1.00 97.50 198 ILE A C 1
ATOM 1612 O O . ILE A 1 198 ? 0.802 15.989 -12.530 1.00 97.50 198 ILE A O 1
ATOM 1616 N N . ASN A 1 199 ? 2.572 16.475 -13.831 1.00 98.19 199 ASN A N 1
ATOM 1617 C CA . ASN A 1 199 ? 1.811 16.973 -14.977 1.00 98.19 199 ASN A CA 1
ATOM 1618 C C . ASN A 1 199 ? 0.872 15.902 -15.564 1.00 98.19 199 ASN A C 1
ATOM 1620 O O . ASN A 1 199 ? -0.241 16.220 -15.989 1.00 98.19 199 ASN A O 1
ATOM 1624 N N . ALA A 1 200 ? 1.291 14.632 -15.584 1.00 98.19 200 ALA A N 1
ATOM 1625 C CA . ALA A 1 200 ? 0.455 13.531 -16.046 1.00 98.19 200 ALA A CA 1
ATOM 1626 C C . ALA A 1 200 ? -0.705 13.244 -15.081 1.00 98.19 200 ALA A C 1
ATOM 1628 O O . ALA A 1 200 ? -1.844 13.157 -15.546 1.00 98.19 200 ALA A O 1
ATOM 1629 N N . LEU A 1 201 ? -0.459 13.162 -13.764 1.00 98.38 201 LEU A N 1
ATOM 1630 C CA . LEU A 1 201 ? -1.534 12.989 -12.778 1.00 98.38 201 LEU A CA 1
ATOM 1631 C C . LEU A 1 201 ? -2.519 14.162 -12.829 1.00 98.38 201 LEU A C 1
ATOM 1633 O O . LEU A 1 201 ? -3.719 13.940 -12.967 1.00 98.38 201 LEU A O 1
ATOM 1637 N N . GLU A 1 202 ? -2.027 15.401 -12.797 1.00 98.06 202 GLU A N 1
ATOM 1638 C CA . GLU A 1 202 ? -2.866 16.605 -12.809 1.00 98.06 202 GLU A CA 1
ATOM 1639 C C . GLU A 1 202 ? -3.764 16.697 -14.062 1.00 98.06 202 GLU A C 1
ATOM 1641 O O . GLU A 1 202 ? -4.904 17.170 -13.995 1.00 98.06 202 GLU A O 1
ATOM 1646 N N . LYS A 1 203 ? -3.277 16.205 -15.207 1.00 97.75 203 LYS A N 1
ATOM 1647 C CA . LYS A 1 203 ? -4.032 16.131 -16.464 1.00 97.75 203 LYS A CA 1
ATOM 1648 C C . LYS A 1 203 ? -5.057 14.991 -16.489 1.00 97.75 203 LYS A C 1
ATOM 1650 O O . LYS A 1 203 ? -6.094 15.127 -17.139 1.00 97.75 203 LYS A O 1
ATOM 1655 N N . HIS A 1 204 ? -4.765 13.857 -15.848 1.00 97.50 204 HIS A N 1
ATOM 1656 C CA . HIS A 1 204 ? -5.496 12.605 -16.072 1.00 97.50 204 HIS A CA 1
ATOM 1657 C C . HIS A 1 204 ? -6.225 12.013 -14.855 1.00 97.50 204 HIS A C 1
ATOM 1659 O O . HIS A 1 204 ? -7.037 11.117 -15.062 1.00 97.50 204 HIS A O 1
ATOM 1665 N N . ILE A 1 205 ? -6.063 12.537 -13.635 1.00 97.62 205 ILE A N 1
ATOM 1666 C CA . ILE A 1 205 ? -6.796 12.082 -12.434 1.00 97.62 205 ILE A CA 1
ATOM 1667 C C . ILE A 1 205 ? -8.323 12.045 -12.653 1.00 97.62 205 ILE A C 1
ATOM 1669 O O . ILE A 1 205 ? -8.972 11.039 -12.380 1.00 97.62 205 ILE A O 1
ATOM 1673 N N . GLY A 1 206 ? -8.895 13.076 -13.284 1.00 96.31 206 GLY A N 1
ATOM 1674 C CA . GLY A 1 206 ? -10.317 13.125 -13.647 1.00 96.31 206 GLY A CA 1
ATOM 1675 C C . GLY A 1 206 ? -10.737 12.232 -14.830 1.00 96.31 206 GLY A C 1
ATOM 1676 O O . GLY A 1 206 ? -11.929 12.171 -15.135 1.00 96.31 206 GLY A O 1
ATOM 1677 N N . SER A 1 207 ? -9.810 11.533 -15.503 1.00 95.56 207 SER A N 1
ATOM 1678 C CA . SER A 1 207 ? -10.095 10.664 -16.668 1.00 95.56 207 SER A CA 1
ATOM 1679 C C . SER A 1 207 ? -10.611 9.266 -16.296 1.00 95.56 207 SER A C 1
ATOM 1681 O O . SER A 1 207 ? -11.129 8.563 -17.167 1.00 95.56 207 SER A O 1
ATOM 1683 N N . PHE A 1 208 ? -10.471 8.864 -15.032 1.00 96.38 208 PHE A N 1
ATOM 1684 C CA . PHE A 1 208 ? -10.868 7.554 -14.511 1.00 96.38 208 PHE A CA 1
ATOM 1685 C C . PHE A 1 208 ? -12.257 7.654 -13.838 1.00 96.38 208 PHE A C 1
ATOM 1687 O O . PHE A 1 208 ? -12.379 8.360 -12.833 1.00 96.38 208 PHE A O 1
ATOM 1694 N N . PRO A 1 209 ? -13.328 7.037 -14.382 1.00 95.56 209 PRO A N 1
ATOM 1695 C CA . PRO A 1 209 ? -14.684 7.173 -13.840 1.00 95.56 209 PRO A CA 1
ATOM 1696 C C . PRO A 1 209 ? -14.941 6.341 -12.575 1.00 95.56 209 PRO A C 1
ATOM 1698 O O . PRO A 1 209 ? -15.737 6.774 -11.751 1.00 95.56 209 PRO A O 1
ATOM 1701 N N . GLU A 1 210 ? -14.245 5.215 -12.390 1.00 95.81 210 GLU A N 1
ATOM 1702 C CA . GLU A 1 210 ? -14.430 4.304 -11.242 1.00 95.81 210 GLU A CA 1
ATOM 1703 C C . GLU A 1 210 ? -13.381 4.505 -10.128 1.00 95.81 210 GLU A C 1
ATOM 1705 O O . GLU A 1 210 ? -13.341 3.740 -9.165 1.00 95.81 210 GLU A O 1
ATOM 1710 N N . LEU A 1 211 ? -12.526 5.530 -10.247 1.00 97.94 211 LEU A N 1
ATOM 1711 C CA . LEU A 1 211 ? -11.429 5.817 -9.320 1.00 97.94 211 LEU A CA 1
ATOM 1712 C C . LEU A 1 211 ? -11.947 6.186 -7.924 1.00 97.94 211 LEU A C 1
ATOM 1714 O O . LEU A 1 211 ? -12.542 7.245 -7.747 1.00 97.94 211 LEU A O 1
ATOM 1718 N N . GLN A 1 212 ? -11.650 5.343 -6.936 1.00 97.75 212 GLN A N 1
ATOM 1719 C CA . GLN A 1 212 ? -12.082 5.495 -5.543 1.00 97.75 212 GLN A CA 1
ATOM 1720 C C . GLN A 1 212 ? -10.907 5.712 -4.582 1.00 97.75 212 GLN A C 1
ATOM 1722 O O . GLN A 1 212 ? -11.063 6.446 -3.606 1.00 97.75 212 GLN A O 1
ATOM 1727 N N . ARG A 1 213 ? -9.738 5.118 -4.867 1.00 98.38 213 ARG A N 1
ATOM 1728 C CA . ARG A 1 213 ? -8.568 5.103 -3.975 1.00 98.38 213 ARG A CA 1
ATOM 1729 C C . ARG A 1 213 ? -7.330 5.745 -4.598 1.00 98.38 213 ARG A C 1
ATOM 1731 O O . ARG A 1 213 ? -7.048 5.553 -5.782 1.00 98.38 213 ARG A O 1
ATOM 1738 N N . ILE A 1 214 ? -6.551 6.452 -3.781 1.00 98.62 214 ILE A N 1
ATOM 1739 C CA . ILE A 1 214 ? -5.153 6.778 -4.090 1.00 98.62 214 ILE A CA 1
ATOM 1740 C C . ILE A 1 214 ? -4.264 6.288 -2.945 1.00 98.62 214 ILE A C 1
ATOM 1742 O O . ILE A 1 214 ? -4.494 6.631 -1.787 1.00 98.62 214 ILE A O 1
ATOM 1746 N N . THR A 1 215 ? -3.242 5.508 -3.289 1.00 98.19 215 THR A N 1
ATOM 1747 C CA . THR A 1 215 ? -2.260 4.958 -2.347 1.00 98.19 215 THR A CA 1
ATOM 1748 C C . THR A 1 215 ? -0.895 5.562 -2.653 1.00 98.19 215 THR A C 1
ATOM 1750 O O . THR A 1 215 ? -0.388 5.416 -3.763 1.00 98.19 215 THR A O 1
ATOM 1753 N N . ILE A 1 216 ? -0.311 6.262 -1.684 1.00 96.56 216 ILE A N 1
ATOM 1754 C CA . ILE A 1 216 ? 1.020 6.871 -1.749 1.00 96.56 216 ILE A CA 1
ATOM 1755 C C . ILE A 1 216 ? 1.963 6.001 -0.922 1.00 96.56 216 ILE A C 1
ATOM 1757 O O . ILE A 1 216 ? 1.709 5.778 0.261 1.00 96.56 216 ILE A O 1
ATOM 1761 N N . THR A 1 217 ? 3.049 5.521 -1.522 1.00 92.75 217 THR A N 1
ATOM 1762 C CA . THR A 1 217 ? 4.000 4.629 -0.845 1.00 92.75 217 THR A CA 1
ATOM 1763 C C . THR A 1 217 ? 5.424 4.810 -1.362 1.00 92.75 217 THR A C 1
ATOM 1765 O O . THR A 1 217 ? 5.627 5.165 -2.521 1.00 92.75 217 THR A O 1
ATOM 1768 N N . ALA A 1 218 ? 6.414 4.515 -0.519 1.00 88.81 218 ALA A N 1
ATOM 1769 C CA . ALA A 1 218 ? 7.811 4.335 -0.925 1.00 88.81 218 ALA A CA 1
ATOM 1770 C C . ALA A 1 218 ? 8.251 2.852 -0.908 1.00 88.81 218 ALA A C 1
ATOM 1772 O O . ALA A 1 218 ? 9.401 2.541 -1.211 1.00 88.81 218 ALA A O 1
ATOM 1773 N N . ALA A 1 219 ? 7.347 1.920 -0.579 1.00 89.56 219 ALA A N 1
ATOM 1774 C CA . ALA A 1 219 ? 7.648 0.493 -0.425 1.00 89.56 219 ALA A CA 1
ATOM 1775 C C . ALA A 1 219 ? 7.587 -0.317 -1.737 1.00 89.56 219 ALA A C 1
ATOM 1777 O O . ALA A 1 219 ? 7.831 -1.524 -1.742 1.00 89.56 219 ALA A O 1
ATOM 1778 N N . THR A 1 220 ? 7.289 0.340 -2.862 1.00 91.50 220 THR A N 1
ATOM 1779 C CA . THR A 1 220 ? 7.099 -0.210 -4.218 1.00 91.50 220 THR A CA 1
ATOM 1780 C C . THR A 1 220 ? 8.108 -1.289 -4.616 1.00 91.50 220 THR A C 1
ATOM 1782 O O . THR A 1 220 ? 7.719 -2.340 -5.133 1.00 91.50 220 THR A O 1
ATOM 1785 N N . HIS A 1 221 ? 9.397 -1.051 -4.355 1.00 91.12 221 HIS A N 1
ATOM 1786 C CA . HIS A 1 221 ? 10.488 -1.954 -4.730 1.00 91.12 221 HIS A CA 1
ATOM 1787 C C . HIS A 1 221 ? 10.580 -3.230 -3.872 1.00 91.12 221 HIS A C 1
ATOM 1789 O O . HIS A 1 221 ? 11.265 -4.165 -4.278 1.00 91.12 221 HIS A O 1
ATOM 1795 N N . GLY A 1 222 ? 9.865 -3.310 -2.744 1.00 89.38 222 GLY A N 1
ATOM 1796 C CA . GLY A 1 222 ? 9.725 -4.516 -1.924 1.00 89.38 222 GLY A CA 1
ATOM 1797 C C . GLY A 1 222 ? 11.044 -5.072 -1.374 1.00 89.38 222 GLY A C 1
ATOM 1798 O O . GLY A 1 222 ? 11.760 -4.383 -0.652 1.00 89.38 222 GLY A O 1
ATOM 1799 N N . ARG A 1 223 ? 11.361 -6.335 -1.672 1.00 87.44 223 ARG A N 1
ATOM 1800 C CA . ARG A 1 223 ? 12.670 -6.968 -1.401 1.00 87.44 223 ARG A CA 1
ATOM 1801 C C . ARG A 1 223 ? 13.294 -7.463 -2.715 1.00 87.44 223 ARG A C 1
ATOM 1803 O O . ARG A 1 223 ? 12.640 -7.437 -3.758 1.00 87.44 223 ARG A O 1
ATOM 1810 N N . LEU A 1 224 ? 14.547 -7.929 -2.679 1.00 90.12 224 LEU A N 1
ATOM 1811 C CA . LEU A 1 224 ? 15.243 -8.453 -3.862 1.00 90.12 224 LEU A CA 1
ATOM 1812 C C . LEU A 1 224 ? 14.395 -9.529 -4.566 1.00 90.12 224 LEU A C 1
ATOM 1814 O O . LEU A 1 224 ? 13.958 -10.489 -3.940 1.00 90.12 224 LEU A O 1
ATOM 1818 N N . TYR A 1 225 ? 14.126 -9.328 -5.859 1.00 88.94 225 TYR A N 1
ATOM 1819 C CA . TYR A 1 225 ? 13.255 -10.172 -6.697 1.00 88.94 225 TYR A CA 1
ATOM 1820 C C . TYR A 1 225 ? 11.797 -10.332 -6.197 1.00 88.94 225 TYR A C 1
ATOM 1822 O O . TYR A 1 225 ? 11.076 -11.222 -6.650 1.00 88.94 225 TYR A O 1
ATOM 1830 N N . ILE A 1 226 ? 11.337 -9.466 -5.284 1.00 87.44 226 ILE A N 1
ATOM 1831 C CA . ILE A 1 226 ? 9.983 -9.469 -4.703 1.00 87.44 226 ILE A CA 1
ATOM 1832 C C . ILE A 1 226 ? 9.478 -8.018 -4.561 1.00 87.44 226 ILE A C 1
ATOM 1834 O O . ILE A 1 226 ? 9.382 -7.498 -3.446 1.00 87.44 226 ILE A O 1
ATOM 1838 N N . PRO A 1 227 ? 9.170 -7.323 -5.671 1.00 89.56 227 PRO A N 1
ATOM 1839 C CA . PRO A 1 227 ? 8.589 -5.988 -5.606 1.00 89.56 227 PRO A CA 1
ATOM 1840 C C . PRO A 1 227 ? 7.165 -6.043 -5.044 1.00 89.56 227 PRO A C 1
ATOM 1842 O O . PRO A 1 227 ? 6.350 -6.869 -5.466 1.00 89.56 227 PRO A O 1
ATOM 1845 N N . LEU A 1 228 ? 6.842 -5.116 -4.139 1.00 88.75 228 LEU A N 1
ATOM 1846 C CA . LEU A 1 228 ? 5.480 -4.941 -3.628 1.00 88.75 228 LEU A CA 1
ATOM 1847 C C . LEU A 1 228 ? 4.527 -4.590 -4.779 1.00 88.75 228 LEU A C 1
ATOM 1849 O O . LEU A 1 228 ? 3.472 -5.203 -4.960 1.00 88.75 228 LEU A O 1
ATOM 1853 N N . TYR A 1 229 ? 4.960 -3.646 -5.613 1.00 88.31 229 TYR A N 1
ATOM 1854 C CA . TYR A 1 229 ? 4.240 -3.183 -6.786 1.00 88.31 229 TYR A CA 1
ATOM 1855 C C . TYR A 1 229 ? 5.132 -3.311 -8.021 1.00 88.31 229 TYR A C 1
ATOM 1857 O O . TYR A 1 229 ? 6.048 -2.518 -8.225 1.00 88.31 229 TYR A O 1
ATOM 1865 N N . GLU A 1 230 ? 4.839 -4.269 -8.905 1.00 84.56 230 GLU A N 1
ATOM 1866 C CA . GLU A 1 230 ? 5.417 -4.268 -10.254 1.00 84.56 230 GLU A CA 1
ATOM 1867 C C . GLU A 1 230 ? 4.907 -3.045 -11.049 1.00 84.56 230 GLU A C 1
ATOM 1869 O O . GLU A 1 230 ? 3.918 -3.107 -11.792 1.00 84.56 230 GLU A O 1
ATOM 1874 N N . THR A 1 231 ? 5.588 -1.909 -10.933 1.00 88.50 231 THR A N 1
ATOM 1875 C CA . THR A 1 231 ? 5.355 -0.763 -11.819 1.00 88.50 231 THR A CA 1
ATOM 1876 C C . THR A 1 231 ? 5.838 -1.089 -13.244 1.00 88.50 231 THR A C 1
ATOM 1878 O O . THR A 1 231 ? 6.687 -1.967 -13.423 1.00 88.50 231 THR A O 1
ATOM 1881 N N . PRO A 1 232 ? 5.329 -0.423 -14.297 1.00 89.81 232 PRO A N 1
ATOM 1882 C CA . PRO A 1 232 ? 5.826 -0.584 -15.669 1.00 89.81 232 PRO A CA 1
ATOM 1883 C C . PRO A 1 232 ? 7.350 -0.434 -15.850 1.00 89.81 232 PRO A C 1
ATOM 1885 O O . PRO A 1 232 ? 7.900 -1.013 -16.787 1.00 89.81 232 PRO A O 1
ATOM 1888 N N . MET A 1 233 ? 8.014 0.317 -14.966 1.00 92.75 233 MET A N 1
ATOM 1889 C CA . MET A 1 233 ? 9.469 0.436 -14.832 1.00 92.75 233 MET A CA 1
ATOM 1890 C C . MET A 1 233 ? 10.095 -0.833 -14.235 1.00 92.75 233 MET A C 1
ATOM 1892 O O . MET A 1 233 ? 10.960 -1.427 -14.871 1.00 92.75 233 MET A O 1
ATOM 1896 N N . ILE A 1 234 ? 9.608 -1.305 -13.081 1.00 88.62 234 ILE A N 1
ATOM 1897 C CA . ILE A 1 234 ? 10.129 -2.512 -12.410 1.00 88.62 234 ILE A CA 1
ATOM 1898 C C . ILE A 1 234 ? 9.949 -3.764 -13.290 1.00 88.62 234 ILE A C 1
ATOM 1900 O O . ILE A 1 234 ? 10.836 -4.608 -13.363 1.00 88.62 234 ILE A O 1
ATOM 1904 N N . ARG A 1 235 ? 8.849 -3.857 -14.052 1.00 83.06 235 ARG A N 1
ATOM 1905 C CA . ARG A 1 235 ? 8.618 -4.935 -15.043 1.00 83.06 235 ARG A CA 1
ATOM 1906 C C . ARG A 1 235 ? 9.587 -4.923 -16.230 1.00 83.06 235 ARG A C 1
ATOM 1908 O O . ARG A 1 235 ? 9.602 -5.886 -16.991 1.00 83.06 235 ARG A O 1
ATOM 1915 N N . ALA A 1 236 ? 10.317 -3.827 -16.434 1.00 86.56 236 ALA A N 1
ATOM 1916 C CA . ALA A 1 236 ? 11.299 -3.664 -17.504 1.00 86.56 236 ALA A CA 1
ATOM 1917 C C . ALA A 1 236 ? 12.750 -3.862 -17.022 1.00 86.56 236 ALA A C 1
ATOM 1919 O O . ALA A 1 236 ? 13.691 -3.613 -17.784 1.00 86.56 236 ALA A O 1
ATOM 1920 N N . PHE A 1 237 ? 12.936 -4.294 -15.771 1.00 90.75 237 PHE A N 1
ATOM 1921 C CA . PHE A 1 237 ? 14.234 -4.694 -15.240 1.00 90.75 237 PHE A CA 1
ATOM 1922 C C . PHE A 1 237 ? 14.740 -5.977 -15.926 1.00 90.75 237 PHE A C 1
ATOM 1924 O O . PHE A 1 237 ? 13.941 -6.874 -16.213 1.00 90.75 237 PHE A O 1
ATOM 1931 N N . PRO A 1 238 ? 16.055 -6.094 -16.191 1.00 91.81 238 PRO A N 1
ATOM 1932 C CA . PRO A 1 238 ? 16.663 -7.343 -16.633 1.00 91.81 238 PRO A CA 1
ATOM 1933 C C . PRO A 1 238 ? 16.434 -8.482 -15.631 1.00 91.81 238 PRO A C 1
ATOM 1935 O O . PRO A 1 238 ? 16.298 -8.259 -14.426 1.00 91.81 238 PRO A O 1
ATOM 1938 N N . TYR A 1 239 ? 16.447 -9.724 -16.120 1.00 88.69 239 TYR A N 1
ATOM 1939 C CA . TYR A 1 239 ? 16.520 -10.879 -15.225 1.00 88.69 239 TYR A CA 1
ATOM 1940 C C . TYR A 1 239 ? 17.843 -10.845 -14.446 1.00 88.69 239 TYR A C 1
ATOM 1942 O O . TYR A 1 239 ? 18.854 -10.372 -14.965 1.00 88.69 239 TYR A O 1
ATOM 1950 N N . GLY A 1 240 ? 17.812 -11.264 -13.180 1.00 89.62 240 GLY A N 1
ATOM 1951 C CA . GLY A 1 240 ? 18.975 -11.179 -12.291 1.00 89.62 240 GLY A CA 1
ATOM 1952 C C . GLY A 1 240 ? 19.414 -9.754 -11.907 1.00 89.62 240 GLY A C 1
ATOM 1953 O O . GLY A 1 240 ? 20.481 -9.602 -11.325 1.00 89.62 240 GLY A O 1
ATOM 1954 N N . PHE A 1 241 ? 18.652 -8.697 -12.221 1.00 93.56 241 PHE A N 1
ATOM 1955 C CA . PHE A 1 241 ? 19.025 -7.324 -11.853 1.00 93.56 241 PHE A CA 1
ATOM 1956 C C . PHE A 1 241 ? 18.917 -7.080 -10.337 1.00 93.56 241 PHE A C 1
ATOM 1958 O O . PHE A 1 241 ? 17.823 -7.124 -9.770 1.00 93.56 241 PHE A O 1
ATOM 1965 N N . ASN A 1 242 ? 20.059 -6.800 -9.706 1.00 93.31 242 ASN A N 1
ATOM 1966 C CA . ASN A 1 242 ? 20.205 -6.410 -8.302 1.00 93.31 242 ASN A CA 1
ATOM 1967 C C . ASN A 1 242 ? 20.710 -4.955 -8.240 1.00 93.31 242 ASN A C 1
ATOM 1969 O O . ASN A 1 242 ? 21.545 -4.549 -9.050 1.00 93.31 242 ASN A O 1
ATOM 1973 N N . HIS A 1 243 ? 20.171 -4.152 -7.323 1.00 92.81 243 HIS A N 1
ATOM 1974 C CA . HIS A 1 243 ? 20.392 -2.706 -7.250 1.00 92.81 243 HIS A CA 1
ATOM 1975 C C . HIS A 1 243 ? 20.093 -2.162 -5.851 1.00 92.81 243 HIS A C 1
ATOM 1977 O O . HIS A 1 243 ? 19.455 -2.838 -5.051 1.00 92.81 243 HIS A O 1
ATOM 1983 N N . TYR A 1 244 ? 20.471 -0.915 -5.554 1.00 89.81 244 TYR A N 1
ATOM 1984 C CA . TYR A 1 244 ? 19.997 -0.241 -4.337 1.00 89.81 244 TYR A CA 1
ATOM 1985 C C . TYR A 1 244 ? 18.456 -0.231 -4.312 1.00 89.81 244 TYR A C 1
ATOM 1987 O O . TYR A 1 244 ? 17.831 0.425 -5.147 1.00 89.81 244 TYR A O 1
ATOM 1995 N N . ILE A 1 245 ? 17.845 -0.944 -3.362 1.00 89.00 245 ILE A N 1
ATOM 1996 C CA . ILE A 1 245 ? 16.389 -0.993 -3.169 1.00 89.00 245 ILE A CA 1
ATOM 1997 C C . ILE A 1 245 ? 15.978 0.178 -2.267 1.00 89.00 245 ILE A C 1
ATOM 1999 O O . ILE A 1 245 ? 16.357 0.188 -1.095 1.00 89.00 245 ILE A O 1
ATOM 2003 N N . PRO A 1 246 ? 15.188 1.155 -2.756 1.00 84.44 246 PRO A N 1
ATOM 2004 C CA . PRO A 1 246 ? 14.669 2.217 -1.905 1.00 84.44 246 PRO A CA 1
ATOM 2005 C C . PRO A 1 246 ? 13.821 1.659 -0.760 1.00 84.44 246 PRO A C 1
ATOM 2007 O O . PRO A 1 246 ? 12.904 0.865 -0.976 1.00 84.44 246 PRO A O 1
ATOM 2010 N N . ARG A 1 247 ? 14.122 2.113 0.460 1.00 72.00 247 ARG A N 1
ATOM 2011 C CA . ARG A 1 247 ? 13.338 1.858 1.681 1.00 72.00 247 ARG A CA 1
ATOM 2012 C C . ARG A 1 247 ? 12.562 3.101 2.149 1.00 72.00 247 ARG A C 1
ATOM 2014 O O . ARG A 1 247 ? 12.056 3.127 3.263 1.00 72.00 247 ARG A O 1
ATOM 2021 N N . GLY A 1 248 ? 12.494 4.142 1.317 1.00 64.69 248 GLY A N 1
ATOM 2022 C CA . GLY A 1 248 ? 11.952 5.454 1.664 1.00 64.69 248 GLY A CA 1
ATOM 2023 C C . GLY A 1 248 ? 12.436 6.543 0.706 1.00 64.69 248 GLY A C 1
ATOM 2024 O O . GLY A 1 248 ? 12.791 6.267 -0.442 1.00 64.69 248 GLY A O 1
ATOM 2025 N N . TRP A 1 249 ? 12.493 7.776 1.213 1.00 53.31 249 TRP A N 1
ATOM 2026 C CA . TRP A 1 249 ? 13.258 8.865 0.595 1.00 53.31 249 TRP A CA 1
ATOM 2027 C C . TRP A 1 249 ? 14.775 8.556 0.631 1.00 53.31 249 TRP A C 1
ATOM 2029 O O . TRP A 1 249 ? 15.208 7.752 1.459 1.00 53.31 249 TRP A O 1
ATOM 2039 N N . PRO A 1 250 ? 15.591 9.115 -0.285 1.00 51.88 250 PRO A N 1
ATOM 2040 C CA . PRO A 1 250 ? 16.932 8.601 -0.577 1.00 51.88 250 PRO A CA 1
ATOM 2041 C C . PRO A 1 250 ? 17.955 8.943 0.521 1.00 51.88 250 PRO A C 1
ATOM 2043 O O . PRO A 1 250 ? 18.614 9.983 0.469 1.00 51.88 250 PRO A O 1
ATOM 2046 N N . VAL A 1 251 ? 18.117 8.029 1.482 1.00 51.66 251 VAL A N 1
ATOM 2047 C CA . VAL A 1 251 ? 19.109 8.086 2.571 1.00 51.66 251 VAL A CA 1
ATOM 2048 C C . VAL A 1 251 ? 20.366 7.249 2.287 1.00 51.66 251 VAL A C 1
ATOM 2050 O O . VAL A 1 251 ? 20.273 6.206 1.635 1.00 51.66 251 VAL A O 1
ATOM 2053 N N . PRO A 1 252 ? 21.548 7.649 2.794 1.00 49.84 252 PRO A N 1
ATOM 2054 C CA . PRO A 1 252 ? 22.724 6.777 2.827 1.00 49.84 252 PRO A CA 1
ATOM 2055 C C . PRO A 1 252 ? 22.466 5.497 3.642 1.00 49.84 252 PRO A C 1
ATOM 2057 O O . PRO A 1 252 ? 21.688 5.520 4.597 1.00 49.84 252 PRO A O 1
ATOM 2060 N N . ASN A 1 253 ? 23.121 4.384 3.281 1.00 50.22 253 ASN A N 1
ATOM 2061 C CA . ASN A 1 253 ? 22.934 3.087 3.949 1.00 50.22 253 ASN A CA 1
ATOM 2062 C C . ASN A 1 253 ? 23.102 3.207 5.474 1.00 50.22 253 ASN A C 1
ATOM 2064 O O . ASN A 1 253 ? 24.055 3.819 5.953 1.00 50.22 253 ASN A O 1
ATOM 2068 N N . GLY A 1 254 ? 22.189 2.590 6.228 1.00 51.47 254 GLY A N 1
ATOM 2069 C CA . GLY A 1 254 ? 22.226 2.545 7.694 1.00 51.47 254 GLY A CA 1
ATOM 2070 C C . GLY A 1 254 ? 21.756 3.813 8.420 1.00 51.47 254 GLY A C 1
ATOM 2071 O O . GLY A 1 254 ? 21.610 3.772 9.639 1.00 51.47 254 GLY A O 1
ATOM 2072 N N . ILE A 1 255 ? 21.478 4.917 7.716 1.00 55.75 255 ILE A N 1
ATOM 2073 C CA . ILE A 1 255 ? 20.977 6.152 8.337 1.00 55.75 255 ILE A CA 1
ATOM 2074 C C . ILE A 1 255 ? 19.445 6.176 8.292 1.00 55.75 255 ILE A C 1
ATOM 2076 O O . ILE A 1 255 ? 18.849 6.476 7.257 1.00 55.75 255 ILE A O 1
ATOM 2080 N N . ILE A 1 256 ? 18.808 5.924 9.440 1.00 58.44 256 ILE A N 1
ATOM 2081 C CA . ILE A 1 256 ? 17.400 6.289 9.658 1.00 58.44 256 ILE A CA 1
ATOM 2082 C C . ILE A 1 256 ? 17.320 7.825 9.568 1.00 58.44 256 ILE A C 1
ATOM 2084 O O . ILE A 1 256 ? 18.015 8.499 10.334 1.00 58.44 256 ILE A O 1
ATOM 2088 N N . PRO A 1 257 ? 16.535 8.413 8.647 1.00 61.81 257 PRO A N 1
ATOM 2089 C CA . PRO A 1 257 ? 16.501 9.860 8.492 1.00 61.81 257 PRO A CA 1
ATOM 2090 C C . PRO A 1 257 ? 15.838 10.523 9.694 1.00 61.81 257 PRO A C 1
ATOM 2092 O O . PRO A 1 257 ? 14.753 10.137 10.126 1.00 61.81 257 PRO A O 1
ATOM 2095 N N . GLU A 1 258 ? 16.461 11.590 10.191 1.00 69.81 258 GLU A N 1
ATOM 2096 C CA . GLU A 1 258 ? 15.852 12.421 11.221 1.00 69.81 258 GLU A CA 1
ATOM 2097 C C . GLU A 1 258 ? 14.523 13.012 10.734 1.00 69.81 258 GLU A C 1
ATOM 2099 O O . GLU A 1 258 ? 14.394 13.461 9.586 1.00 69.81 258 GLU A O 1
ATOM 2104 N N . CYS A 1 259 ? 13.540 13.079 11.638 1.00 79.38 259 CYS A N 1
ATOM 2105 C CA . CYS A 1 259 ? 12.255 13.722 11.384 1.00 79.38 259 CYS A CA 1
ATOM 2106 C C . CYS A 1 259 ? 12.427 15.249 11.362 1.00 79.38 259 CYS A C 1
ATOM 2108 O O . CYS A 1 259 ? 12.104 15.972 12.309 1.00 79.38 259 CYS A O 1
ATOM 2110 N N . ASN A 1 260 ? 12.995 15.732 10.262 1.00 83.38 260 ASN A N 1
ATOM 2111 C CA . ASN A 1 260 ? 13.343 17.123 10.025 1.00 83.38 260 ASN A CA 1
ATOM 2112 C C . ASN A 1 260 ? 12.106 18.041 10.007 1.00 83.38 260 ASN A C 1
ATOM 2114 O O . ASN A 1 260 ? 10.997 17.569 9.736 1.00 83.38 260 ASN A O 1
ATOM 2118 N N . PRO A 1 261 ? 12.258 19.349 10.297 1.00 87.50 261 PRO A N 1
ATOM 2119 C CA . PRO A 1 261 ? 11.158 20.306 10.202 1.00 87.50 261 PRO A CA 1
ATOM 2120 C C . PRO A 1 261 ? 10.491 20.252 8.824 1.00 87.50 261 PRO A C 1
ATOM 2122 O O . PRO A 1 261 ? 11.174 20.109 7.812 1.00 87.50 261 PRO A O 1
ATOM 2125 N N . TRP A 1 262 ? 9.164 20.378 8.776 1.00 90.56 262 TRP A N 1
ATOM 2126 C CA . TRP A 1 262 ? 8.441 20.366 7.506 1.00 90.56 262 TRP A CA 1
ATOM 2127 C C . TRP A 1 262 ? 8.732 21.633 6.692 1.00 90.56 262 TRP A C 1
ATOM 2129 O O . TRP A 1 262 ? 8.262 22.723 7.024 1.00 90.56 262 TRP A O 1
ATOM 2139 N N . ASP A 1 263 ? 9.504 21.471 5.621 1.00 90.38 263 ASP A N 1
ATOM 2140 C CA . ASP A 1 263 ? 9.649 22.452 4.549 1.00 90.38 263 ASP A CA 1
ATOM 2141 C C . ASP A 1 263 ? 8.431 22.361 3.611 1.00 90.38 263 ASP A C 1
ATOM 2143 O O . ASP A 1 263 ? 8.098 21.277 3.127 1.00 90.38 263 ASP A O 1
ATOM 2147 N N . GLU A 1 264 ? 7.750 23.481 3.351 1.00 88.69 264 GLU A N 1
ATOM 2148 C CA . GLU A 1 264 ? 6.561 23.539 2.485 1.00 88.69 264 GLU A CA 1
ATOM 2149 C C . GLU A 1 264 ? 6.905 23.610 0.983 1.00 88.69 264 GLU A C 1
ATOM 2151 O O . GLU A 1 264 ? 6.077 23.217 0.149 1.00 88.69 264 GLU A O 1
ATOM 2156 N N . ASP A 1 265 ? 8.123 24.050 0.652 1.00 86.06 265 ASP A N 1
ATOM 2157 C CA . ASP A 1 265 ? 8.642 24.181 -0.718 1.00 86.06 265 ASP A CA 1
ATOM 2158 C C . ASP A 1 265 ? 9.648 23.067 -1.085 1.00 86.06 265 ASP A C 1
ATOM 2160 O O . ASP A 1 265 ? 10.076 22.963 -2.239 1.00 86.06 265 ASP A O 1
ATOM 2164 N N . GLY A 1 266 ? 9.984 22.203 -0.122 1.00 82.44 266 GLY A N 1
ATOM 2165 C CA . GLY A 1 266 ? 10.913 21.083 -0.272 1.00 82.44 266 GLY A CA 1
ATOM 2166 C C . GLY A 1 266 ? 10.459 19.998 -1.260 1.00 82.44 266 GLY A C 1
ATOM 2167 O O . GLY A 1 266 ? 9.274 19.825 -1.554 1.00 82.44 266 GLY A O 1
ATOM 2168 N N . SER A 1 267 ? 11.424 19.219 -1.759 1.00 78.12 267 SER A N 1
ATOM 2169 C CA . SER A 1 267 ? 11.204 18.150 -2.747 1.00 78.12 267 SER A CA 1
ATOM 2170 C C . SER A 1 267 ? 10.430 16.935 -2.227 1.00 78.12 267 SER A C 1
ATOM 2172 O O . SER A 1 267 ? 9.932 16.150 -3.038 1.00 78.12 267 SER A O 1
ATOM 2174 N N . ASP A 1 268 ? 10.346 16.780 -0.908 1.00 81.69 268 ASP A N 1
ATOM 2175 C CA . ASP A 1 268 ? 10.131 15.491 -0.251 1.00 81.69 268 ASP A CA 1
ATOM 2176 C C . ASP A 1 268 ? 8.652 15.255 0.105 1.00 81.69 268 ASP A C 1
ATOM 2178 O O . ASP A 1 268 ? 7.898 16.211 0.315 1.00 81.69 268 ASP A O 1
ATOM 2182 N N . TRP A 1 269 ? 8.221 13.989 0.171 1.00 86.94 269 TRP A N 1
ATOM 2183 C CA . TRP A 1 269 ? 6.804 13.573 0.263 1.00 86.94 269 TRP A CA 1
ATOM 2184 C C . TRP A 1 269 ? 5.939 14.135 -0.880 1.00 86.94 269 TRP A C 1
ATOM 2186 O O . TRP A 1 269 ? 4.807 14.595 -0.693 1.00 86.94 269 TRP A O 1
ATOM 2196 N N . GLN A 1 270 ? 6.504 14.118 -2.088 1.00 90.62 270 GLN A N 1
ATOM 2197 C CA . GLN A 1 270 ? 5.966 14.761 -3.286 1.00 90.62 270 GLN A CA 1
ATOM 2198 C C . GLN A 1 270 ? 4.565 14.240 -3.641 1.00 90.62 270 GLN A C 1
ATOM 2200 O O . GLN A 1 270 ? 3.674 15.033 -3.955 1.00 90.62 270 GLN A O 1
ATOM 2205 N N . GLY A 1 271 ? 4.343 12.930 -3.515 1.00 94.06 271 GLY A N 1
ATOM 2206 C CA . GLY A 1 271 ? 3.045 12.290 -3.713 1.00 94.06 271 GLY A CA 1
ATOM 2207 C C . GLY A 1 271 ? 1.964 12.819 -2.783 1.00 94.06 271 GLY A C 1
ATOM 2208 O O . GLY A 1 271 ? 0.875 13.138 -3.250 1.00 94.06 271 GLY A O 1
ATOM 2209 N N . PHE A 1 272 ? 2.270 13.004 -1.495 1.00 95.69 272 PHE A N 1
ATOM 2210 C CA . PHE A 1 272 ? 1.309 13.555 -0.538 1.00 95.69 272 PHE A CA 1
ATOM 2211 C C . PHE A 1 272 ? 0.908 14.983 -0.916 1.00 95.69 272 PHE A C 1
ATOM 2213 O O . PHE A 1 272 ? -0.277 15.238 -1.122 1.00 95.69 272 PHE A O 1
ATOM 2220 N N . ARG A 1 273 ? 1.886 15.877 -1.130 1.00 95.44 273 ARG A N 1
ATOM 2221 C CA . ARG A 1 273 ? 1.647 17.283 -1.521 1.00 95.44 273 ARG A CA 1
ATOM 2222 C C . ARG A 1 273 ? 0.836 17.414 -2.811 1.00 95.44 273 ARG A C 1
ATOM 2224 O O . ARG A 1 273 ? -0.021 18.284 -2.931 1.00 95.44 273 ARG A O 1
ATOM 2231 N N . VAL A 1 274 ? 1.135 16.584 -3.811 1.00 97.00 274 VAL A N 1
ATOM 2232 C CA . VAL A 1 274 ? 0.470 16.645 -5.119 1.00 97.00 274 VAL A CA 1
ATOM 2233 C C . VAL A 1 274 ? -0.939 16.062 -5.042 1.00 97.00 274 VAL A C 1
ATOM 2235 O O . VAL A 1 274 ? -1.861 16.653 -5.602 1.00 97.00 274 VAL A O 1
ATOM 2238 N N . VAL A 1 275 ? -1.129 14.941 -4.344 1.00 98.19 275 VAL A N 1
ATOM 2239 C CA . VAL A 1 275 ? -2.439 14.290 -4.219 1.00 98.19 275 VAL A CA 1
ATOM 2240 C C . VAL A 1 275 ? -3.392 15.116 -3.357 1.00 98.19 275 VAL A C 1
ATOM 2242 O O . VAL A 1 275 ? -4.507 15.366 -3.812 1.00 98.19 275 VAL A O 1
ATOM 2245 N N . THR A 1 276 ? -2.988 15.597 -2.173 1.00 98.06 276 THR A N 1
ATOM 2246 C CA . THR A 1 276 ? -3.888 16.398 -1.319 1.00 98.06 276 THR A CA 1
ATOM 2247 C C . THR A 1 276 ? -4.344 17.662 -2.038 1.00 98.06 276 THR A C 1
ATOM 2249 O O . THR A 1 276 ? -5.548 17.891 -2.131 1.00 98.06 276 THR A O 1
ATOM 2252 N N . ARG A 1 277 ? -3.419 18.404 -2.665 1.00 98.00 277 ARG A N 1
ATOM 2253 C CA . ARG A 1 277 ? -3.728 19.571 -3.505 1.00 98.00 277 ARG A CA 1
ATOM 2254 C C . ARG A 1 277 ? -4.743 19.248 -4.605 1.00 98.00 277 ARG A C 1
ATOM 2256 O O . ARG A 1 277 ? -5.769 19.913 -4.705 1.00 98.00 277 ARG A O 1
ATOM 2263 N N . LEU A 1 278 ? -4.501 18.220 -5.426 1.00 98.44 278 LEU A N 1
ATOM 2264 C CA . LEU A 1 278 ? -5.395 17.886 -6.549 1.00 98.44 278 LEU A CA 1
ATOM 2265 C C . LEU A 1 278 ? -6.784 17.405 -6.087 1.00 98.44 278 LEU A C 1
ATOM 2267 O O . LEU A 1 278 ? -7.772 17.621 -6.794 1.00 98.44 278 LEU A O 1
ATOM 2271 N N . LEU A 1 279 ? -6.880 16.775 -4.912 1.00 98.38 279 LEU A N 1
ATOM 2272 C CA . LEU A 1 279 ? -8.148 16.353 -4.309 1.00 98.38 279 LEU A CA 1
ATOM 2273 C C . LEU A 1 279 ? -8.889 17.505 -3.604 1.00 98.38 279 LEU A C 1
ATOM 2275 O O . LEU A 1 279 ? -10.122 17.521 -3.624 1.00 98.38 279 LEU A O 1
ATOM 2279 N N . ALA A 1 280 ? -8.172 18.481 -3.039 1.00 98.06 280 ALA A N 1
ATOM 2280 C CA . ALA A 1 280 ? -8.728 19.724 -2.496 1.00 98.06 280 ALA A CA 1
ATOM 2281 C C . ALA A 1 280 ? -9.249 20.649 -3.613 1.00 98.06 280 ALA A C 1
ATOM 2283 O O . ALA A 1 280 ? -10.358 21.171 -3.528 1.00 98.06 280 ALA A O 1
ATOM 2284 N N . GLU A 1 281 ? -8.503 20.758 -4.718 1.00 97.75 281 GLU A N 1
ATOM 2285 C CA . GLU A 1 281 ? -8.927 21.400 -5.972 1.00 97.75 281 GLU A CA 1
ATOM 2286 C C . GLU A 1 281 ? -10.094 20.656 -6.677 1.00 97.75 281 GLU A C 1
ATOM 2288 O O . GLU A 1 281 ? -10.642 21.153 -7.663 1.00 97.75 281 GLU A O 1
ATOM 2293 N N . GLY A 1 282 ? -10.474 19.452 -6.223 1.00 96.69 282 GLY A N 1
ATOM 2294 C CA . GLY A 1 282 ? -11.571 18.653 -6.791 1.00 96.69 282 GLY A CA 1
ATOM 2295 C C . GLY A 1 282 ? -11.305 18.097 -8.198 1.00 96.69 282 GLY A C 1
ATOM 2296 O O . GLY A 1 282 ? -12.246 17.767 -8.927 1.00 96.69 282 GLY A O 1
ATOM 2297 N N . ARG A 1 283 ? -10.034 17.988 -8.611 1.00 97.12 283 ARG A N 1
ATOM 2298 C CA . ARG A 1 283 ? -9.604 17.605 -9.977 1.00 97.12 283 ARG A CA 1
ATOM 2299 C C . ARG A 1 283 ? -9.990 16.168 -10.341 1.00 97.12 283 ARG A C 1
ATOM 2301 O O . ARG A 1 283 ? -10.133 15.837 -11.517 1.00 97.12 283 ARG A O 1
ATOM 2308 N N . ASP A 1 284 ? -10.212 15.329 -9.334 1.00 96.19 284 ASP A N 1
ATOM 2309 C CA . ASP A 1 284 ? -10.747 13.969 -9.435 1.00 96.19 284 ASP A CA 1
ATOM 2310 C C . ASP A 1 284 ? -12.268 13.917 -9.695 1.00 96.19 284 ASP A C 1
ATOM 2312 O O . ASP A 1 284 ? -12.837 12.836 -9.818 1.00 96.19 284 ASP A O 1
ATOM 2316 N N . SER A 1 285 ? -12.942 15.071 -9.783 1.00 94.94 285 SER A N 1
ATOM 2317 C CA . SER A 1 285 ? -14.410 15.195 -9.828 1.00 94.94 285 SER A CA 1
ATOM 2318 C C . SER A 1 285 ? -15.124 14.650 -8.581 1.00 94.94 285 SER A C 1
ATOM 2320 O O . SER A 1 285 ? -16.280 14.238 -8.671 1.00 94.94 285 SER A O 1
ATOM 2322 N N . GLY A 1 286 ? -14.452 14.634 -7.425 1.00 94.12 286 GLY A N 1
ATOM 2323 C CA . GLY A 1 286 ? -15.032 14.174 -6.160 1.00 94.12 286 GLY A CA 1
ATOM 2324 C C . GLY A 1 286 ? -15.150 12.652 -6.008 1.00 94.12 286 GLY A C 1
ATOM 2325 O O . GLY A 1 286 ? -15.862 12.205 -5.113 1.00 94.12 286 GLY A O 1
ATOM 2326 N N . ARG A 1 287 ? -14.507 11.852 -6.870 1.00 95.75 287 ARG A N 1
ATOM 2327 C CA . ARG A 1 287 ? -14.635 10.383 -6.896 1.00 95.75 287 ARG A CA 1
ATOM 2328 C C . ARG A 1 287 ? -13.777 9.663 -5.859 1.00 95.75 287 ARG A C 1
ATOM 2330 O O . ARG A 1 287 ? -14.207 8.638 -5.344 1.00 95.75 287 ARG A O 1
ATOM 2337 N N . VAL A 1 288 ? -12.604 10.202 -5.522 1.00 98.06 288 VAL A N 1
ATOM 2338 C CA . VAL A 1 288 ? -11.710 9.597 -4.527 1.00 98.06 288 VAL A CA 1
ATOM 2339 C C . VAL A 1 288 ? -12.321 9.749 -3.136 1.00 98.06 288 VAL A C 1
ATOM 2341 O O . VAL A 1 288 ? -12.553 10.860 -2.649 1.00 98.06 288 VAL A O 1
ATOM 2344 N N . THR A 1 289 ? -12.588 8.620 -2.493 1.00 97.94 289 THR A N 1
ATOM 2345 C CA . THR A 1 289 ? -13.166 8.526 -1.145 1.00 97.94 289 THR A CA 1
ATOM 2346 C C . THR A 1 289 ? -12.187 7.950 -0.125 1.00 97.94 289 THR A C 1
ATOM 2348 O O . THR A 1 289 ? -12.538 7.819 1.048 1.00 97.94 289 THR A O 1
ATOM 2351 N N . ASP A 1 290 ? -10.998 7.570 -0.592 1.00 98.19 290 ASP A N 1
ATOM 2352 C CA . ASP A 1 290 ? -10.067 6.673 0.078 1.00 98.19 290 ASP A CA 1
ATOM 2353 C C . ASP A 1 290 ? -8.624 7.125 -0.211 1.00 98.19 290 ASP A C 1
ATOM 2355 O O . ASP A 1 290 ? -8.205 7.199 -1.372 1.00 98.19 290 ASP A O 1
ATOM 2359 N N . LEU A 1 291 ? -7.894 7.508 0.840 1.00 98.50 291 LEU A N 1
ATOM 2360 C CA . LEU A 1 291 ? -6.496 7.938 0.764 1.00 98.50 291 LEU A CA 1
ATOM 2361 C C . LEU A 1 291 ? -5.655 7.097 1.723 1.00 98.50 291 LEU A C 1
ATOM 2363 O O . LEU A 1 291 ? -5.871 7.122 2.937 1.00 98.50 291 LEU A O 1
ATOM 2367 N N . CYS A 1 292 ? -4.657 6.416 1.176 1.00 97.62 292 CYS A N 1
ATOM 2368 C CA . CYS A 1 292 ? -3.655 5.697 1.949 1.00 97.62 292 CYS A CA 1
ATOM 2369 C C . CYS A 1 292 ? -2.297 6.379 1.788 1.00 97.62 292 CYS A C 1
ATOM 2371 O O . CYS A 1 292 ? -1.808 6.542 0.671 1.00 97.62 292 CYS A O 1
ATOM 2373 N N . VAL A 1 293 ? -1.672 6.741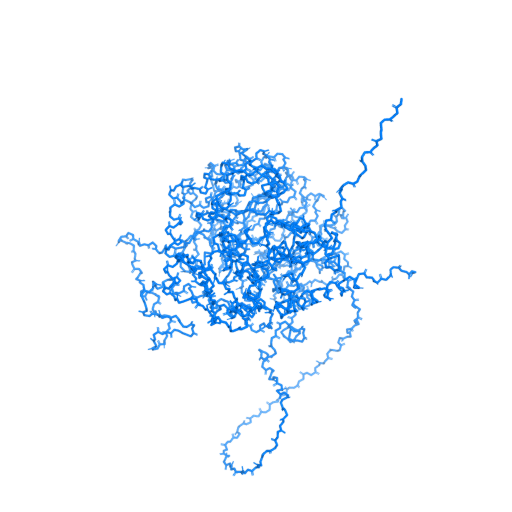 2.905 1.00 96.06 293 VAL A N 1
ATOM 2374 C CA . VAL A 1 293 ? -0.217 6.890 2.997 1.00 96.06 293 VAL A CA 1
ATOM 2375 C C . VAL A 1 293 ? 0.284 5.624 3.674 1.00 96.06 293 VAL A C 1
ATOM 2377 O O . VAL A 1 293 ? -0.015 5.408 4.846 1.00 96.06 293 VAL A O 1
ATOM 2380 N N . ASP A 1 294 ? 0.984 4.787 2.916 1.00 91.56 294 ASP A N 1
ATOM 2381 C CA . ASP A 1 294 ? 1.287 3.402 3.275 1.00 91.56 294 ASP A CA 1
ATOM 2382 C C . ASP A 1 294 ? 2.804 3.167 3.253 1.00 91.56 294 ASP A C 1
ATOM 2384 O O . ASP A 1 294 ? 3.444 3.171 2.193 1.00 91.56 294 ASP A O 1
ATOM 2388 N N . ALA A 1 295 ? 3.387 2.987 4.439 1.00 84.94 295 ALA A N 1
ATOM 2389 C CA . ALA A 1 295 ? 4.792 2.638 4.620 1.00 84.94 295 ALA A CA 1
ATOM 2390 C C . ALA A 1 295 ? 5.037 1.136 4.407 1.00 84.94 295 ALA A C 1
ATOM 2392 O O . ALA A 1 295 ? 6.187 0.725 4.258 1.00 84.94 295 ALA A O 1
ATOM 2393 N N . HIS A 1 296 ? 3.978 0.317 4.397 1.00 85.94 296 HIS A N 1
ATOM 2394 C CA . HIS A 1 296 ? 4.023 -1.141 4.255 1.00 85.94 296 HIS A CA 1
ATOM 2395 C C . HIS A 1 296 ? 5.004 -1.820 5.232 1.00 85.94 296 HIS A C 1
ATOM 2397 O O . HIS A 1 296 ? 5.765 -2.714 4.866 1.00 85.94 296 HIS A O 1
ATOM 2403 N N . GLU A 1 297 ? 4.989 -1.375 6.493 1.00 78.38 297 GLU A N 1
ATOM 2404 C CA . GLU A 1 297 ? 5.886 -1.814 7.581 1.00 78.38 297 GLU A CA 1
ATOM 2405 C C . GLU A 1 297 ? 7.382 -1.463 7.397 1.00 78.38 297 GLU A C 1
ATOM 2407 O O . GLU A 1 297 ? 8.242 -2.038 8.071 1.00 78.38 297 GLU A O 1
ATOM 2412 N N . LEU A 1 298 ? 7.716 -0.509 6.520 1.00 76.81 298 LEU A N 1
ATOM 2413 C CA . LEU A 1 298 ? 9.022 0.160 6.535 1.00 76.81 298 LEU A CA 1
ATOM 2414 C C . LEU A 1 298 ? 9.104 1.193 7.668 1.00 76.81 298 LEU A C 1
ATOM 2416 O O . LEU A 1 298 ? 8.102 1.714 8.155 1.00 76.81 298 LEU A O 1
ATOM 2420 N N . GLU A 1 299 ? 10.327 1.580 8.023 1.00 69.56 299 GLU A N 1
ATOM 2421 C CA . GLU A 1 299 ? 10.629 2.626 9.014 1.00 69.56 299 GLU A CA 1
ATOM 2422 C C . GLU A 1 299 ? 10.278 4.055 8.524 1.00 69.56 299 GLU A C 1
ATOM 2424 O O . GLU A 1 299 ? 10.579 5.040 9.192 1.00 69.56 299 GLU A O 1
ATOM 2429 N N . MET A 1 300 ? 9.618 4.182 7.365 1.00 73.50 300 MET A N 1
ATOM 2430 C CA . MET A 1 300 ? 9.486 5.413 6.581 1.00 73.50 300 MET A CA 1
ATOM 2431 C C . MET A 1 300 ? 8.032 5.709 6.187 1.00 73.50 300 MET A C 1
ATOM 2433 O O . MET A 1 300 ? 7.518 5.154 5.218 1.00 73.50 300 MET A O 1
ATOM 2437 N N . GLY A 1 301 ? 7.390 6.636 6.905 1.00 84.00 301 GLY A N 1
ATOM 2438 C CA . GLY A 1 301 ? 6.058 7.177 6.587 1.00 84.00 301 GLY A CA 1
ATOM 2439 C C . GLY A 1 301 ? 6.077 8.644 6.129 1.00 84.00 301 GLY A C 1
ATOM 2440 O O . GLY A 1 301 ? 7.121 9.196 5.772 1.00 84.00 301 GLY A O 1
ATOM 2441 N N . LEU A 1 302 ? 4.923 9.319 6.183 1.00 90.50 302 LEU A N 1
ATOM 2442 C CA . LEU A 1 302 ? 4.844 10.780 6.039 1.00 90.50 302 LEU A CA 1
ATOM 2443 C C . LEU A 1 302 ? 5.485 11.467 7.249 1.00 90.50 302 LEU A C 1
ATOM 2445 O O . LEU A 1 302 ? 5.188 11.115 8.388 1.00 90.50 302 LEU A O 1
ATOM 2449 N N . ASN A 1 303 ? 6.314 12.484 7.016 1.00 89.69 303 ASN A N 1
ATOM 2450 C CA . ASN A 1 303 ? 6.877 13.316 8.079 1.00 89.69 303 ASN A CA 1
ATOM 2451 C C . ASN A 1 303 ? 5.766 13.945 8.942 1.00 89.69 303 ASN A C 1
ATOM 2453 O O . ASN A 1 303 ? 5.080 14.879 8.519 1.00 89.69 303 ASN A O 1
ATOM 2457 N N . SER A 1 304 ? 5.622 13.459 10.177 1.00 90.25 304 SER A N 1
ATOM 2458 C CA . SER A 1 304 ? 4.605 13.907 11.141 1.00 90.25 304 SER A CA 1
ATOM 2459 C C . SER A 1 304 ? 4.642 15.409 11.449 1.00 90.25 304 SER A C 1
ATOM 2461 O O . SER A 1 304 ? 3.642 15.969 11.898 1.00 90.25 304 SER A O 1
ATOM 2463 N N . ARG A 1 305 ? 5.747 16.104 11.160 1.00 90.62 305 ARG A N 1
ATOM 2464 C CA . ARG A 1 305 ? 5.909 17.543 11.416 1.00 90.62 305 ARG A CA 1
ATOM 2465 C C . ARG A 1 305 ? 5.180 18.435 10.411 1.00 90.62 305 ARG A C 1
ATOM 2467 O O . ARG A 1 305 ? 5.073 19.634 10.659 1.00 90.62 305 ARG A O 1
ATOM 2474 N N . VAL A 1 306 ? 4.547 17.864 9.379 1.00 93.00 306 VAL A N 1
ATOM 2475 C CA . VAL A 1 306 ? 3.458 18.539 8.636 1.00 93.00 306 VAL A CA 1
ATOM 2476 C C . VAL A 1 306 ? 2.294 18.942 9.561 1.00 93.00 306 VAL A C 1
ATOM 2478 O O . VAL A 1 306 ? 1.536 19.854 9.240 1.00 93.00 306 VAL A O 1
ATOM 2481 N N . PHE A 1 307 ? 2.182 18.318 10.741 1.00 93.44 307 PHE A N 1
ATOM 2482 C CA . PHE A 1 307 ? 1.232 18.665 11.801 1.00 93.44 307 PHE A CA 1
ATOM 2483 C C . PHE A 1 307 ? 1.854 19.495 12.946 1.00 93.44 307 PHE A C 1
ATOM 2485 O O . PHE A 1 307 ? 1.201 19.691 13.968 1.00 93.44 307 PHE A O 1
ATOM 2492 N N . GLU A 1 308 ? 3.089 20.006 12.809 1.00 91.38 308 GLU A N 1
ATOM 2493 C CA . GLU A 1 308 ? 3.714 20.885 13.818 1.00 91.38 308 GLU A CA 1
ATOM 2494 C C . GLU A 1 308 ? 3.169 22.325 13.742 1.00 91.38 308 GLU A C 1
ATOM 2496 O O . GLU A 1 308 ? 3.031 22.993 14.767 1.00 91.38 308 GLU A O 1
ATOM 2501 N N . ARG A 1 309 ? 2.890 22.835 12.531 1.00 92.62 309 ARG A N 1
ATOM 2502 C CA . ARG A 1 309 ? 2.525 24.244 12.270 1.00 92.62 309 ARG A CA 1
ATOM 2503 C C . ARG A 1 309 ? 1.579 24.368 11.077 1.00 92.62 309 ARG A C 1
ATOM 2505 O O . ARG A 1 309 ? 1.563 23.497 10.213 1.00 92.62 309 ARG A O 1
ATOM 2512 N N . GLU A 1 310 ? 0.854 25.483 10.992 1.00 95.19 310 GLU A N 1
ATOM 2513 C CA . GLU A 1 310 ? 0.044 25.824 9.813 1.00 95.19 310 GLU A CA 1
ATOM 2514 C C . GLU A 1 310 ? 0.907 25.864 8.542 1.00 95.19 310 GLU A C 1
ATOM 2516 O O . GLU A 1 310 ? 1.939 26.537 8.507 1.00 95.19 310 GLU A O 1
ATOM 2521 N N . ASN A 1 311 ? 0.475 25.162 7.496 1.00 95.94 311 ASN A N 1
ATOM 2522 C CA . ASN A 1 311 ? 1.132 25.112 6.191 1.00 95.94 311 ASN A CA 1
ATOM 2523 C C . ASN A 1 311 ? 0.104 24.780 5.091 1.00 95.94 311 ASN A C 1
ATOM 2525 O O . ASN A 1 311 ? -1.026 24.382 5.389 1.00 95.94 311 ASN A O 1
ATOM 2529 N N . ARG A 1 312 ? 0.470 24.969 3.816 1.00 96.31 312 ARG A N 1
ATOM 2530 C CA . ARG A 1 312 ? -0.450 24.750 2.684 1.00 96.31 312 ARG A CA 1
ATOM 2531 C C . ARG A 1 312 ? -0.827 23.271 2.551 1.00 96.31 312 ARG A C 1
ATOM 2533 O O . ARG A 1 312 ? -2.011 22.979 2.435 1.00 96.31 312 ARG A O 1
ATOM 2540 N N . THR A 1 313 ? 0.135 22.353 2.649 1.00 96.81 313 THR A N 1
ATOM 2541 C CA . THR A 1 313 ? -0.126 20.907 2.528 1.00 96.81 313 THR A CA 1
ATOM 2542 C C . THR A 1 313 ? -1.098 20.392 3.605 1.00 96.81 313 THR A C 1
ATOM 2544 O O . THR A 1 313 ? -1.957 19.560 3.309 1.00 96.81 313 THR A O 1
ATOM 2547 N N . LEU A 1 314 ? -1.032 20.926 4.831 1.00 97.12 314 LEU A N 1
ATOM 2548 C CA . LEU A 1 314 ? -2.012 20.680 5.893 1.00 97.12 314 LEU A CA 1
ATOM 2549 C C . LEU A 1 314 ? -3.400 21.210 5.512 1.00 97.12 314 LEU A C 1
ATOM 2551 O O . LEU A 1 314 ? -4.377 20.487 5.671 1.00 97.12 314 LEU A O 1
ATOM 2555 N N . HIS A 1 315 ? -3.505 22.431 4.983 1.00 97.94 315 HIS A N 1
ATOM 2556 C CA . HIS A 1 315 ? -4.795 22.988 4.566 1.00 97.94 315 HIS A CA 1
ATOM 2557 C C . HIS A 1 315 ? -5.438 22.188 3.419 1.00 97.94 315 HIS A C 1
ATOM 2559 O O . HIS A 1 315 ? -6.637 21.904 3.461 1.00 97.94 315 HIS A O 1
ATOM 2565 N N . ASP A 1 316 ? -4.636 21.756 2.442 1.00 98.38 316 ASP A N 1
ATOM 2566 C CA . ASP A 1 316 ? -5.075 20.867 1.364 1.00 98.38 316 ASP A CA 1
ATOM 2567 C C . ASP A 1 316 ? -5.583 19.526 1.938 1.00 98.38 316 ASP A C 1
ATOM 2569 O O . ASP A 1 316 ? -6.658 19.051 1.573 1.00 98.38 316 ASP A O 1
ATOM 2573 N N . PHE A 1 317 ? -4.869 18.936 2.904 1.00 98.38 317 PHE A N 1
ATOM 2574 C CA . PHE A 1 317 ? -5.296 17.715 3.601 1.00 98.38 317 PHE A CA 1
ATOM 2575 C C . PHE A 1 317 ? -6.601 17.905 4.400 1.00 98.38 317 PHE A C 1
ATOM 2577 O O . PHE A 1 317 ? -7.502 17.069 4.314 1.00 98.38 317 PHE A O 1
ATOM 2584 N N . GLU A 1 318 ? -6.759 19.021 5.117 1.00 98.25 318 GLU A N 1
ATOM 2585 C CA . GLU A 1 318 ? -8.002 19.374 5.822 1.00 98.25 318 GLU A CA 1
ATOM 2586 C C . GLU A 1 318 ? -9.193 19.501 4.862 1.00 98.25 318 GLU A C 1
ATOM 2588 O O . GLU A 1 318 ? -10.284 19.004 5.158 1.00 98.25 318 GLU A O 1
ATOM 2593 N N . ALA A 1 319 ? -8.984 20.106 3.689 1.00 98.25 319 ALA A N 1
ATOM 2594 C CA . ALA A 1 319 ? -9.999 20.211 2.644 1.00 98.25 319 ALA A CA 1
ATOM 2595 C C . ALA A 1 319 ? -10.385 18.841 2.055 1.00 98.25 319 ALA A C 1
ATOM 2597 O O . ALA A 1 319 ? -11.561 18.618 1.757 1.00 98.25 319 ALA A O 1
ATOM 2598 N N . VAL A 1 320 ? -9.438 17.898 1.942 1.00 98.25 320 VAL A N 1
ATOM 2599 C CA . VAL A 1 320 ? -9.733 16.513 1.536 1.00 98.25 320 VAL A CA 1
ATOM 2600 C C . VAL A 1 320 ? -10.591 15.796 2.578 1.00 98.25 320 VAL A C 1
ATOM 2602 O O . VAL A 1 320 ? -11.628 15.238 2.220 1.00 98.25 320 VAL A O 1
ATOM 2605 N N . LEU A 1 321 ? -10.222 15.852 3.863 1.00 97.62 321 LEU A N 1
ATOM 2606 C CA . LEU A 1 321 ? -10.991 15.195 4.932 1.00 97.62 321 LEU A CA 1
ATOM 2607 C C . LEU A 1 321 ? -12.397 15.792 5.108 1.00 97.62 321 LEU A C 1
ATOM 2609 O O . LEU A 1 321 ? -13.325 15.080 5.487 1.00 97.62 321 LEU A O 1
ATOM 2613 N N . ALA A 1 322 ? -12.583 17.077 4.799 1.00 96.75 322 ALA A N 1
ATOM 2614 C CA . ALA A 1 322 ? -13.883 17.747 4.858 1.00 96.75 322 ALA A CA 1
ATOM 2615 C C . ALA A 1 322 ? -14.870 17.336 3.738 1.00 96.75 322 ALA A C 1
ATOM 2617 O O . ALA A 1 322 ? -16.045 17.718 3.795 1.00 96.75 322 ALA A O 1
ATOM 2618 N N . ARG A 1 323 ? -14.442 16.569 2.720 1.00 95.81 323 ARG A N 1
ATOM 2619 C CA . ARG A 1 323 ? -15.317 16.101 1.626 1.00 95.81 323 ARG A CA 1
ATOM 2620 C C . ARG A 1 323 ? -16.408 15.156 2.175 1.00 95.81 323 ARG A C 1
ATOM 2622 O O . ARG A 1 323 ? -16.092 14.170 2.837 1.00 95.81 323 ARG A O 1
ATOM 2629 N N . PRO A 1 324 ? -17.706 15.378 1.877 1.00 90.62 324 PRO A N 1
ATOM 2630 C CA . PRO A 1 324 ? -18.819 14.679 2.540 1.00 90.62 324 PRO A CA 1
ATOM 2631 C C . PRO A 1 324 ? -18.951 13.186 2.187 1.00 90.62 324 PRO A C 1
ATOM 2633 O O . PRO A 1 324 ? -19.717 12.468 2.833 1.00 90.62 324 PRO A O 1
ATOM 2636 N N . ASN A 1 325 ? -18.239 12.734 1.154 1.00 92.56 325 ASN A N 1
ATOM 2637 C CA . ASN A 1 325 ? -18.138 11.347 0.707 1.00 92.56 325 ASN A CA 1
ATOM 2638 C C . ASN A 1 325 ? -16.758 10.719 0.974 1.00 92.56 325 ASN A C 1
ATOM 2640 O O . ASN A 1 325 ? -16.543 9.570 0.599 1.00 92.56 325 ASN A O 1
ATOM 2644 N N . PHE A 1 326 ? -15.825 11.440 1.599 1.00 97.69 326 PHE A N 1
ATOM 2645 C CA . PHE A 1 326 ? -14.545 10.870 2.000 1.00 97.69 326 PHE A CA 1
ATOM 2646 C C . PHE A 1 326 ? -14.748 9.973 3.229 1.00 97.69 326 PHE A C 1
ATOM 2648 O O . PHE A 1 326 ? -15.345 10.391 4.223 1.00 97.69 326 PHE A O 1
ATOM 2655 N N . THR A 1 327 ? -14.325 8.712 3.124 1.00 97.81 327 THR A N 1
ATOM 2656 C CA . THR A 1 327 ? -14.720 7.632 4.046 1.00 97.81 327 THR A CA 1
ATOM 2657 C C . THR A 1 327 ? -13.548 6.819 4.582 1.00 97.81 327 THR A C 1
ATOM 2659 O O . THR A 1 327 ? -13.692 6.239 5.655 1.00 97.81 327 THR A O 1
ATOM 2662 N N . HIS A 1 328 ? -12.407 6.770 3.893 1.00 98.44 328 HIS A N 1
ATOM 2663 C CA . HIS A 1 328 ? -11.288 5.903 4.263 1.00 98.44 328 HIS A CA 1
ATOM 2664 C C . HIS A 1 328 ? -9.973 6.689 4.336 1.00 98.44 328 HIS A C 1
ATOM 2666 O O . HIS A 1 328 ? -9.579 7.347 3.375 1.00 98.44 328 HIS A O 1
ATOM 2672 N N . LEU A 1 329 ? -9.292 6.604 5.482 1.00 98.31 329 LEU A N 1
ATOM 2673 C CA . LEU A 1 329 ? -7.950 7.150 5.688 1.00 98.31 329 LEU A CA 1
ATOM 2674 C C . LEU A 1 329 ? -7.034 6.097 6.323 1.00 98.31 329 LEU A C 1
ATOM 2676 O O . LEU A 1 329 ? -7.316 5.619 7.423 1.00 98.31 329 LEU A O 1
ATOM 2680 N N . GLN A 1 330 ? -5.908 5.805 5.674 1.00 97.31 330 GLN A N 1
ATOM 2681 C CA . GLN A 1 330 ? -4.730 5.222 6.324 1.00 97.31 330 GLN A CA 1
ATOM 2682 C C . GLN A 1 330 ? -3.606 6.258 6.304 1.00 97.31 330 GLN A C 1
ATOM 2684 O O . GLN A 1 330 ? -3.364 6.888 5.271 1.00 97.31 330 GLN A O 1
ATOM 2689 N N . LEU A 1 331 ? -2.940 6.446 7.442 1.00 95.38 331 LEU A N 1
ATOM 2690 C CA . LEU A 1 331 ? -1.864 7.418 7.590 1.00 95.38 331 LEU A CA 1
ATOM 2691 C C . LEU A 1 331 ? -0.706 6.827 8.401 1.00 95.38 331 LEU A C 1
ATOM 2693 O O . LEU A 1 331 ? -0.724 6.838 9.635 1.00 95.38 331 LEU A O 1
ATOM 2697 N N . ASP A 1 332 ? 0.307 6.353 7.683 1.00 92.44 332 ASP A N 1
ATOM 2698 C CA . ASP A 1 332 ? 1.571 5.892 8.246 1.00 92.44 332 ASP A CA 1
ATOM 2699 C C . ASP A 1 332 ? 2.544 7.079 8.397 1.00 92.44 332 ASP A C 1
ATOM 2701 O O . ASP A 1 332 ? 2.830 7.800 7.435 1.00 92.44 332 ASP A O 1
ATOM 2705 N N . LEU A 1 333 ? 3.052 7.303 9.613 1.00 89.62 333 LEU A N 1
ATOM 2706 C CA . LEU A 1 333 ? 3.819 8.492 9.996 1.00 89.62 333 LEU A CA 1
ATOM 2707 C C . LEU A 1 333 ? 5.268 8.180 10.390 1.00 89.62 333 LEU A C 1
ATOM 2709 O O . LEU A 1 333 ? 5.535 7.403 11.305 1.00 89.62 333 LEU A O 1
ATOM 2713 N N . MET A 1 334 ? 6.207 8.892 9.772 1.00 85.62 334 MET A N 1
ATOM 2714 C CA . MET A 1 334 ? 7.579 9.015 10.259 1.00 85.62 334 MET A CA 1
ATOM 2715 C C . MET A 1 334 ? 7.600 10.008 11.430 1.00 85.62 334 MET A C 1
ATOM 2717 O O . MET A 1 334 ? 7.056 11.116 11.329 1.00 85.62 334 MET A O 1
ATOM 2721 N N . VAL A 1 335 ? 8.202 9.610 12.549 1.00 79.00 335 VAL A N 1
ATOM 2722 C CA . VAL A 1 335 ? 8.225 10.379 13.802 1.00 79.00 335 VAL A CA 1
ATOM 2723 C C . VAL A 1 335 ? 9.645 10.562 14.326 1.00 79.00 335 VAL A C 1
ATOM 2725 O O . VAL A 1 335 ? 10.545 9.788 14.022 1.00 79.00 335 VAL A O 1
ATOM 2728 N N . ASP A 1 336 ? 9.842 11.627 15.099 1.00 72.25 336 ASP A N 1
ATOM 2729 C CA . ASP A 1 336 ? 11.106 11.935 15.769 1.00 72.25 336 ASP A CA 1
ATOM 2730 C C . ASP A 1 336 ? 11.338 10.931 16.924 1.00 72.25 336 ASP A C 1
ATOM 2732 O O . ASP A 1 336 ? 10.503 10.884 17.828 1.00 72.25 336 ASP A O 1
ATOM 2736 N N . PRO A 1 337 ? 12.433 10.140 16.953 1.00 59.94 337 PRO A N 1
ATOM 2737 C CA . PRO A 1 337 ? 12.739 9.210 18.049 1.00 59.94 337 PRO A CA 1
ATOM 2738 C C . PRO A 1 337 ? 13.255 9.922 19.319 1.00 59.94 337 PRO A C 1
ATOM 2740 O O . PRO A 1 337 ? 13.873 9.306 20.197 1.00 59.94 337 PRO A O 1
ATOM 2743 N N . HIS A 1 338 ? 13.063 11.237 19.420 1.00 60.41 338 HIS A N 1
ATOM 2744 C CA . HIS A 1 338 ? 13.294 12.054 20.604 1.00 60.41 338 HIS A CA 1
ATOM 2745 C C . HIS A 1 338 ? 11.967 12.623 21.137 1.00 60.41 338 HIS A C 1
ATOM 2747 O O . HIS A 1 338 ? 10.897 12.461 20.553 1.00 60.41 338 HIS A O 1
ATOM 2753 N N . THR A 1 339 ? 12.010 13.310 22.281 1.00 58.50 339 THR A N 1
ATOM 2754 C CA . THR A 1 339 ? 10.810 13.741 23.031 1.00 58.50 339 THR A CA 1
ATOM 2755 C C . THR A 1 339 ? 9.819 14.613 22.240 1.00 58.50 339 THR A C 1
ATOM 2757 O O . THR A 1 339 ? 8.651 14.710 22.613 1.00 58.50 339 THR A O 1
ATOM 2760 N N . ARG A 1 340 ? 10.244 15.199 21.113 1.00 63.25 340 ARG A N 1
ATOM 2761 C CA . ARG A 1 340 ? 9.425 16.047 20.235 1.00 63.25 340 ARG A CA 1
ATOM 2762 C C . ARG A 1 340 ? 8.256 15.344 19.548 1.00 63.25 340 ARG A C 1
ATOM 2764 O O . ARG A 1 340 ? 7.310 16.038 19.176 1.00 63.25 340 ARG A O 1
ATOM 2771 N N . GLN A 1 341 ? 8.253 14.015 19.399 1.00 70.69 341 GLN A N 1
ATOM 2772 C CA . GLN A 1 341 ? 7.072 13.314 18.870 1.00 70.69 341 GLN A CA 1
ATOM 2773 C C . GLN A 1 341 ? 5.816 13.629 19.700 1.00 70.69 341 GLN A C 1
ATOM 2775 O O . GLN A 1 341 ? 4.736 13.840 19.139 1.00 70.69 341 GLN A O 1
ATOM 2780 N N . VAL A 1 342 ? 5.957 13.691 21.029 1.00 73.50 342 VAL A N 1
ATOM 2781 C CA . VAL A 1 342 ? 4.840 13.957 21.943 1.00 73.50 342 VAL A CA 1
ATOM 2782 C C . VAL A 1 342 ? 4.323 15.383 21.774 1.00 73.50 342 VAL A C 1
ATOM 2784 O O . VAL A 1 342 ? 3.106 15.567 21.738 1.00 73.50 342 VAL A O 1
ATOM 2787 N N . ASP A 1 343 ? 5.212 16.364 21.581 1.00 79.00 343 ASP A N 1
ATOM 2788 C CA . ASP A 1 343 ? 4.846 17.756 21.285 1.00 79.00 343 ASP A CA 1
ATOM 2789 C C . ASP A 1 343 ? 4.057 17.864 19.970 1.00 79.00 343 ASP A C 1
ATOM 2791 O O . ASP A 1 343 ? 2.984 18.464 19.936 1.00 79.00 343 ASP A O 1
ATOM 2795 N N . VAL A 1 344 ? 4.556 17.249 18.891 1.00 83.25 344 VAL A N 1
ATOM 2796 C CA . VAL A 1 344 ? 3.953 17.326 17.546 1.00 83.25 344 VAL A CA 1
ATOM 2797 C C . VAL A 1 344 ? 2.577 16.660 17.520 1.00 83.25 344 VAL A C 1
ATOM 2799 O O . VAL A 1 344 ? 1.593 17.279 17.113 1.00 83.25 344 VAL A O 1
ATOM 2802 N N . LEU A 1 345 ? 2.471 15.420 18.008 1.00 82.06 345 LEU A N 1
ATOM 2803 C CA . LEU A 1 345 ? 1.200 14.687 18.010 1.00 82.06 345 LEU A CA 1
ATOM 2804 C C . LEU A 1 345 ? 0.203 15.235 19.047 1.00 82.06 345 LEU A C 1
ATOM 2806 O O . LEU A 1 345 ? -1.007 15.097 18.856 1.00 82.06 345 LEU A O 1
ATOM 2810 N N . SER A 1 346 ? 0.673 15.912 20.103 1.00 82.38 346 SER A N 1
ATOM 2811 C CA . SER A 1 346 ? -0.199 16.601 21.070 1.00 82.38 346 SER A CA 1
ATOM 2812 C C . SER A 1 346 ? -0.538 18.047 20.701 1.00 82.38 346 SER A C 1
ATOM 2814 O O . SER A 1 346 ? -1.489 18.594 21.263 1.00 82.38 346 SER A O 1
ATOM 2816 N N . GLY A 1 347 ? 0.161 18.650 19.731 1.00 84.50 347 GLY A N 1
ATOM 2817 C CA . GLY A 1 347 ? -0.085 20.008 19.228 1.00 84.50 347 GLY A CA 1
ATOM 2818 C C . GLY A 1 347 ? -1.465 20.201 18.586 1.00 84.50 347 GLY A C 1
ATOM 2819 O O . GLY A 1 347 ? -1.929 21.326 18.416 1.00 84.50 347 GLY A O 1
ATOM 2820 N N . GLY A 1 348 ? -2.167 19.106 18.278 1.00 90.50 348 GLY A N 1
ATOM 2821 C CA . GLY A 1 348 ? -3.601 19.112 17.990 1.00 90.50 348 GLY A CA 1
ATOM 2822 C C . GLY A 1 348 ? -3.999 19.510 16.566 1.00 90.50 348 GLY A C 1
ATOM 2823 O O . GLY A 1 348 ? -5.188 19.455 16.256 1.00 90.50 348 GLY A O 1
ATOM 2824 N N . LEU A 1 349 ? -3.055 19.842 15.677 1.00 94.50 349 LEU A N 1
ATOM 2825 C CA . LEU A 1 349 ? -3.351 20.108 14.261 1.00 94.50 349 LEU A CA 1
ATOM 2826 C C . LEU A 1 349 ? -3.818 18.841 13.526 1.00 94.50 349 LEU A C 1
ATOM 2828 O O . LEU A 1 349 ? -4.853 18.874 12.865 1.00 94.50 349 LEU A O 1
ATOM 2832 N N . LEU A 1 350 ? -3.158 17.694 13.742 1.00 94.50 350 LEU A N 1
ATOM 2833 C CA . LEU A 1 350 ? -3.631 16.389 13.247 1.00 94.50 350 LEU A CA 1
ATOM 2834 C C . LEU A 1 350 ? -5.066 16.093 13.723 1.00 94.50 350 LEU A C 1
ATOM 2836 O O . LEU A 1 350 ? -5.926 15.695 12.941 1.00 94.50 350 LEU A O 1
ATOM 2840 N N . LYS A 1 351 ? -5.357 16.376 14.997 1.00 94.88 351 LYS A N 1
ATOM 2841 C CA . LYS A 1 351 ? -6.702 16.252 15.569 1.00 94.88 351 LYS A CA 1
ATOM 2842 C C . LYS A 1 351 ? -7.710 17.206 14.939 1.00 94.88 351 LYS A C 1
ATOM 2844 O O . LYS A 1 351 ? -8.849 16.800 14.721 1.00 94.88 351 LYS A O 1
ATOM 2849 N N . ARG A 1 352 ? -7.328 18.452 14.645 1.00 95.31 352 ARG A N 1
ATOM 2850 C CA . ARG A 1 352 ? -8.189 19.423 13.953 1.00 95.31 352 ARG A CA 1
ATOM 2851 C C . ARG A 1 352 ? -8.578 18.908 12.568 1.00 95.31 352 ARG A C 1
ATOM 2853 O O . ARG A 1 352 ? -9.770 18.885 12.264 1.00 95.31 352 ARG A O 1
ATOM 2860 N N . ALA A 1 353 ? -7.603 18.412 11.807 1.00 95.94 353 ALA A N 1
ATOM 2861 C CA . ALA A 1 353 ? -7.824 17.816 10.496 1.00 95.94 353 ALA A CA 1
ATOM 2862 C C . ALA A 1 353 ? -8.760 16.601 10.573 1.00 95.94 353 ALA A C 1
ATOM 2864 O O . ALA A 1 353 ? -9.797 16.577 9.907 1.00 95.94 353 ALA A O 1
ATOM 2865 N N . LEU A 1 354 ? -8.468 15.641 11.460 1.00 96.25 354 LEU A N 1
ATOM 2866 C CA . LEU A 1 354 ? -9.320 14.466 11.669 1.00 96.25 354 LEU A CA 1
ATOM 2867 C C . LEU A 1 354 ? -10.749 14.860 12.080 1.00 96.25 354 LEU A C 1
ATOM 2869 O O . LEU A 1 354 ? -11.700 14.329 11.529 1.00 96.25 354 LEU A O 1
ATOM 2873 N N . VAL A 1 355 ? -10.944 15.854 12.955 1.00 95.38 355 VAL A N 1
ATOM 2874 C CA . VAL A 1 355 ? -12.284 16.345 13.355 1.00 95.38 355 VAL A CA 1
ATOM 2875 C C . VAL A 1 355 ? -13.111 16.920 12.184 1.00 95.38 355 VAL A C 1
ATOM 2877 O O . VAL A 1 355 ? -14.344 16.969 12.285 1.00 95.38 355 VAL A O 1
ATOM 2880 N N . GLY A 1 356 ? -12.481 17.298 11.066 1.00 92.19 356 GLY A N 1
ATOM 2881 C CA . GLY A 1 356 ? -13.165 17.602 9.802 1.00 92.19 356 GLY A CA 1
ATOM 2882 C C . GLY A 1 356 ? -13.774 16.368 9.116 1.00 92.19 356 GLY A C 1
ATOM 2883 O O . GLY A 1 356 ? -14.850 16.468 8.526 1.00 92.19 356 GLY A O 1
ATOM 2884 N N . GLY A 1 357 ? -13.146 15.199 9.282 1.00 93.56 357 GLY A N 1
ATOM 2885 C CA . GLY A 1 357 ? -13.460 13.890 8.691 1.00 93.56 357 GLY A CA 1
ATOM 2886 C C . GLY A 1 357 ? -14.748 13.216 9.173 1.00 93.56 357 GLY A C 1
ATOM 2887 O O . GLY A 1 357 ? -14.780 12.010 9.407 1.00 93.56 357 GLY A O 1
ATOM 2888 N N . ARG A 1 358 ? -15.855 13.956 9.294 1.00 93.44 358 ARG A N 1
ATOM 2889 C CA . ARG A 1 358 ? -17.159 13.435 9.764 1.00 93.44 358 ARG A CA 1
ATOM 2890 C C . ARG A 1 358 ? -17.755 12.328 8.885 1.00 93.44 358 ARG A C 1
ATOM 2892 O O . ARG A 1 358 ? -18.677 11.639 9.325 1.00 93.44 358 ARG A O 1
ATOM 2899 N N . GLY A 1 359 ? -17.269 12.197 7.650 1.00 94.31 359 GLY A N 1
ATOM 2900 C CA . GLY A 1 359 ? -17.630 11.130 6.718 1.00 94.31 359 GLY A CA 1
ATOM 2901 C C . GLY A 1 359 ? -16.926 9.795 6.980 1.00 94.31 359 GLY A C 1
ATOM 2902 O O . GLY A 1 359 ? -17.420 8.785 6.489 1.00 94.31 359 GLY A O 1
ATOM 2903 N N . LEU A 1 360 ? -15.834 9.772 7.760 1.00 97.31 360 LEU A N 1
ATOM 2904 C CA . LEU A 1 360 ? -14.967 8.601 7.906 1.00 97.31 360 LEU A CA 1
ATOM 2905 C C . LEU A 1 360 ? -15.692 7.372 8.473 1.00 97.31 360 LEU A C 1
ATOM 2907 O O . LEU A 1 360 ? -16.341 7.407 9.523 1.00 97.31 360 LEU A O 1
ATOM 2911 N N . GLU A 1 361 ? -15.494 6.266 7.766 1.00 97.88 361 GLU A N 1
ATOM 2912 C CA . GLU A 1 361 ? -15.929 4.910 8.084 1.00 97.88 361 GLU A CA 1
ATOM 2913 C C . GLU A 1 361 ? -14.722 4.010 8.399 1.00 97.88 361 GLU A C 1
ATOM 2915 O O . GLU A 1 361 ? -14.846 3.084 9.197 1.00 97.88 361 GLU A O 1
ATOM 2920 N N . TYR A 1 362 ? -13.540 4.329 7.868 1.00 98.25 362 TYR A N 1
ATOM 2921 C CA . TYR A 1 362 ? -12.266 3.685 8.182 1.00 98.25 362 TYR A CA 1
ATOM 2922 C C . TYR A 1 362 ? -11.217 4.742 8.544 1.00 98.25 362 TYR A C 1
ATOM 2924 O O . TYR A 1 362 ? -10.991 5.688 7.786 1.00 98.25 362 TYR A O 1
ATOM 2932 N N . LEU A 1 363 ? -10.552 4.551 9.683 1.00 97.62 363 LEU A N 1
ATOM 2933 C CA . LEU A 1 363 ? -9.351 5.285 10.072 1.00 97.62 363 LEU A CA 1
ATOM 2934 C C . LEU A 1 363 ? -8.312 4.291 10.594 1.00 97.62 363 LEU A C 1
ATOM 2936 O O . LEU A 1 363 ? -8.616 3.566 11.538 1.00 97.62 363 LEU A O 1
ATOM 2940 N N . SER A 1 364 ? -7.098 4.302 10.047 1.00 96.00 364 SER A N 1
ATOM 2941 C CA . SER A 1 364 ? -5.936 3.632 10.644 1.00 96.00 364 SER A CA 1
ATOM 2942 C C . SER A 1 364 ? -4.749 4.592 10.741 1.00 96.00 364 SER A C 1
ATOM 2944 O O . SER A 1 364 ? -4.476 5.346 9.803 1.00 96.00 364 SER A O 1
ATOM 2946 N N . LEU A 1 365 ? -4.086 4.600 11.900 1.00 92.94 365 LEU A N 1
ATOM 2947 C CA . LEU A 1 365 ? -2.937 5.450 12.216 1.00 92.94 365 LEU A CA 1
ATOM 2948 C C . LEU A 1 365 ? -1.753 4.579 12.649 1.00 92.94 365 LEU A C 1
ATOM 2950 O O . LEU A 1 365 ? -1.845 3.857 13.646 1.00 92.94 365 LEU A O 1
ATOM 2954 N N . ARG A 1 366 ? -0.635 4.684 11.927 1.00 89.81 366 ARG A N 1
ATOM 2955 C CA . ARG A 1 366 ? 0.601 3.929 12.180 1.00 89.81 366 ARG A CA 1
ATOM 2956 C C . ARG A 1 366 ? 1.776 4.887 12.354 1.00 89.81 366 ARG A C 1
ATOM 2958 O O . ARG A 1 366 ? 1.802 5.943 11.726 1.00 89.81 366 ARG A O 1
ATOM 2965 N N . THR A 1 367 ? 2.753 4.536 13.180 1.00 85.19 367 THR A N 1
ATOM 2966 C CA . THR A 1 367 ? 4.050 5.240 13.256 1.00 85.19 367 THR A CA 1
ATOM 2967 C C . THR A 1 367 ? 5.201 4.330 12.827 1.00 85.19 367 THR A C 1
ATOM 2969 O O . THR A 1 367 ? 5.026 3.121 12.756 1.00 85.19 367 THR A O 1
ATOM 2972 N N . CYS A 1 368 ? 6.377 4.870 12.503 1.00 75.25 368 CYS A N 1
ATOM 2973 C CA . CYS A 1 368 ? 7.554 4.043 12.211 1.00 75.25 368 CYS A CA 1
ATOM 2974 C C . CYS A 1 368 ? 7.993 3.206 13.433 1.00 75.25 368 CYS A C 1
ATOM 2976 O O . CYS A 1 368 ? 7.843 3.642 14.572 1.00 75.25 368 CYS A O 1
ATOM 2978 N N . MET A 1 369 ? 8.547 2.014 13.181 1.00 56.25 369 MET A N 1
ATOM 2979 C CA . MET A 1 369 ? 8.837 0.984 14.196 1.00 56.25 369 MET A CA 1
ATOM 2980 C C . MET A 1 369 ? 9.790 1.426 15.319 1.00 56.25 369 MET A C 1
ATOM 2982 O O . MET A 1 369 ? 9.547 1.134 16.487 1.00 56.25 369 MET A O 1
ATOM 2986 N N . ASP A 1 370 ? 10.895 2.097 14.980 1.00 55.03 370 ASP A N 1
ATOM 2987 C CA . ASP A 1 370 ? 12.053 2.272 15.875 1.00 55.03 370 ASP A CA 1
ATOM 2988 C C . ASP A 1 370 ? 11.921 3.489 16.818 1.00 55.03 370 ASP A C 1
ATOM 2990 O O . ASP A 1 370 ? 12.851 4.279 17.013 1.00 55.03 370 ASP A O 1
ATOM 2994 N N . ILE A 1 371 ? 10.738 3.657 17.423 1.00 47.28 371 ILE A N 1
ATOM 2995 C CA . ILE A 1 371 ? 10.531 4.618 18.513 1.00 47.28 371 ILE A CA 1
ATOM 2996 C C . ILE A 1 371 ? 11.296 4.110 19.743 1.00 47.28 371 ILE A C 1
ATOM 2998 O O . ILE A 1 371 ? 10.798 3.343 20.563 1.00 47.28 371 ILE A O 1
ATOM 3002 N N . CYS A 1 372 ? 12.530 4.592 19.865 1.00 43.09 372 CYS A N 1
ATOM 3003 C CA . CYS A 1 372 ? 13.399 4.499 21.034 1.00 43.09 372 CYS A CA 1
ATOM 3004 C C . CYS A 1 372 ? 13.840 3.078 21.457 1.00 43.09 372 CYS A C 1
ATOM 3006 O O . CYS A 1 372 ? 13.298 2.486 22.393 1.00 43.09 372 CYS A O 1
ATOM 3008 N N . ARG A 1 373 ? 15.039 2.664 21.006 1.00 42.69 373 ARG A N 1
ATOM 3009 C CA . ARG A 1 373 ? 15.898 1.661 21.699 1.00 42.69 373 ARG A CA 1
ATOM 3010 C C . ARG A 1 373 ? 16.273 2.020 23.163 1.00 42.69 373 ARG A C 1
ATOM 3012 O O . ARG A 1 373 ? 17.072 1.322 23.783 1.00 42.69 373 ARG A O 1
ATOM 3019 N N . ARG A 1 374 ? 15.737 3.107 23.731 1.00 43.00 374 ARG A N 1
ATOM 3020 C CA . ARG A 1 374 ? 15.991 3.614 25.094 1.00 43.00 374 ARG A CA 1
ATOM 3021 C C . ARG A 1 374 ? 14.692 3.571 25.905 1.00 43.00 374 ARG A C 1
ATOM 3023 O O . ARG A 1 374 ? 13.985 4.563 26.041 1.00 43.00 374 ARG A O 1
ATOM 3030 N N . SER A 1 375 ? 14.355 2.364 26.350 1.00 46.84 375 SER A N 1
ATOM 3031 C CA . SER A 1 375 ? 13.064 2.005 26.946 1.00 46.84 375 SER A CA 1
ATOM 3032 C C . SER A 1 375 ? 13.066 2.131 28.479 1.00 46.84 375 SER A C 1
ATOM 3034 O O . SER A 1 375 ? 13.063 1.114 29.176 1.00 46.84 375 SER A O 1
ATOM 3036 N N . ASP A 1 376 ? 13.057 3.356 29.011 1.00 48.75 376 ASP A N 1
ATOM 3037 C CA . ASP A 1 376 ? 13.007 3.593 30.465 1.00 48.75 376 ASP A CA 1
ATOM 3038 C C . ASP A 1 376 ? 12.256 4.858 30.959 1.00 48.75 376 ASP A C 1
ATOM 3040 O O . ASP A 1 376 ? 12.174 5.046 32.173 1.00 48.75 376 ASP A O 1
ATOM 3044 N N . SER A 1 377 ? 11.627 5.679 30.095 1.00 53.88 377 SER A N 1
ATOM 3045 C CA . SER A 1 377 ? 10.805 6.834 30.537 1.00 53.88 377 SER A CA 1
ATOM 3046 C C . SER A 1 377 ? 9.327 6.801 30.104 1.00 53.88 377 SER A C 1
ATOM 3048 O O . SER A 1 377 ? 9.002 6.493 28.958 1.00 53.88 377 SER A O 1
ATOM 3050 N N . GLU A 1 378 ? 8.432 7.224 31.011 1.00 56.41 378 GLU A N 1
ATOM 3051 C CA . GLU A 1 378 ? 7.011 7.514 30.736 1.00 56.41 378 GLU A CA 1
ATOM 3052 C C . GLU A 1 378 ? 6.790 8.761 29.849 1.00 56.41 378 GLU A C 1
ATOM 3054 O O . GLU A 1 378 ? 5.676 8.967 29.348 1.00 56.41 378 GLU A O 1
ATOM 3059 N N . ASP A 1 379 ? 7.822 9.592 29.652 1.00 58.44 379 ASP A N 1
ATOM 3060 C CA . ASP A 1 379 ? 7.740 10.874 28.931 1.00 58.44 379 ASP A CA 1
ATOM 3061 C C . ASP A 1 379 ? 7.324 10.721 27.457 1.00 58.44 379 ASP A C 1
ATOM 3063 O O . ASP A 1 379 ? 6.826 11.673 26.864 1.00 58.44 379 ASP A O 1
ATOM 3067 N N . PHE A 1 380 ? 7.485 9.529 26.871 1.00 65.62 380 PHE A N 1
ATOM 3068 C CA . PHE A 1 380 ? 7.208 9.241 25.457 1.00 65.62 380 PHE A CA 1
ATOM 3069 C C . PHE A 1 380 ? 5.745 8.876 25.140 1.00 65.62 380 PHE A C 1
ATOM 3071 O O . PHE A 1 380 ? 5.413 8.638 23.979 1.00 65.62 380 PHE A O 1
ATOM 3078 N N . HIS A 1 381 ? 4.843 8.811 26.128 1.00 74.62 381 HIS A N 1
ATOM 3079 C CA . HIS A 1 381 ? 3.441 8.478 25.840 1.00 74.62 381 HIS A CA 1
ATOM 3080 C C . HIS A 1 381 ? 2.709 9.622 25.127 1.00 74.62 381 HIS A C 1
ATOM 3082 O O . HIS A 1 381 ? 2.742 10.770 25.572 1.00 74.62 381 HIS A O 1
ATOM 3088 N N . VAL A 1 382 ? 1.953 9.293 24.077 1.00 72.12 382 VAL A N 1
ATOM 3089 C CA . VAL A 1 382 ? 1.027 10.246 23.452 1.00 72.12 382 VAL A CA 1
ATOM 3090 C C . VAL A 1 382 ? -0.392 9.964 23.960 1.00 72.12 382 VAL A C 1
ATOM 3092 O O . VAL A 1 382 ? -0.925 8.880 23.703 1.00 72.12 382 VAL A O 1
ATOM 3095 N N . PRO A 1 383 ? -1.048 10.890 24.686 1.00 81.12 383 PRO A N 1
ATOM 3096 C CA . PRO A 1 383 ? -2.378 10.631 25.225 1.00 81.12 383 PRO A CA 1
ATOM 3097 C C . PRO A 1 383 ? -3.411 10.686 24.094 1.00 81.12 383 PRO A C 1
ATOM 3099 O O . PRO A 1 383 ? -3.808 11.770 23.689 1.00 81.12 383 PRO A O 1
ATOM 3102 N N . LEU A 1 384 ? -3.877 9.535 23.591 1.00 86.75 384 LEU A N 1
ATOM 3103 C CA . LEU A 1 384 ? -4.613 9.375 22.314 1.00 86.75 384 LEU A CA 1
ATOM 3104 C C . LEU A 1 384 ? -5.765 10.374 22.055 1.00 86.75 384 LEU A C 1
ATOM 3106 O O . LEU A 1 384 ? -6.047 10.721 20.908 1.00 86.75 384 LEU A O 1
ATOM 3110 N N . ARG A 1 385 ? -6.392 10.901 23.113 1.00 87.25 385 ARG A N 1
ATOM 3111 C CA . ARG A 1 385 ? -7.350 12.025 23.088 1.00 87.25 385 ARG A CA 1
ATOM 3112 C C . ARG A 1 385 ? -6.806 13.346 22.505 1.00 87.25 385 ARG A C 1
ATOM 3114 O O . ARG A 1 385 ? -7.603 14.247 22.225 1.00 87.25 385 ARG A O 1
ATOM 3121 N N . THR A 1 386 ? -5.489 13.513 22.361 1.00 86.69 386 THR A N 1
ATOM 3122 C CA . THR A 1 386 ? -4.838 14.656 21.694 1.00 86.69 386 THR A CA 1
ATOM 3123 C C . THR A 1 386 ? -4.733 14.467 20.182 1.00 86.69 386 THR A C 1
ATOM 3125 O O . THR A 1 386 ? -4.755 15.471 19.479 1.00 86.69 386 THR A O 1
ATOM 3128 N N . ILE A 1 387 ? -4.735 13.218 19.696 1.00 86.62 387 ILE A N 1
ATOM 3129 C CA . ILE A 1 387 ? -4.741 12.848 18.270 1.00 86.62 387 ILE A CA 1
ATOM 3130 C C . ILE A 1 387 ? -6.175 12.684 17.747 1.00 86.62 387 ILE A C 1
ATOM 3132 O O . ILE A 1 387 ? -6.533 13.253 16.721 1.00 86.62 387 ILE A O 1
ATOM 3136 N N . PHE A 1 388 ? -7.017 11.906 18.435 1.00 90.69 388 PHE A N 1
ATOM 3137 C CA . PHE A 1 388 ? -8.330 11.502 17.923 1.00 90.69 388 PHE A CA 1
ATOM 3138 C C . PHE A 1 388 ? -9.492 11.986 18.799 1.00 90.69 388 PHE A C 1
ATOM 3140 O O . PHE A 1 388 ? -9.340 12.358 19.964 1.00 90.69 388 PHE A O 1
ATOM 3147 N N . THR A 1 389 ? -10.697 12.036 18.228 1.00 92.00 389 THR A N 1
ATOM 3148 C CA . THR A 1 389 ? -11.933 12.392 18.943 1.00 92.00 389 THR A CA 1
ATOM 3149 C C . THR A 1 389 ? -13.097 11.571 18.385 1.00 92.00 389 THR A C 1
ATOM 3151 O O . THR A 1 389 ? -13.700 11.964 17.382 1.00 92.00 389 THR A O 1
ATOM 3154 N N . PRO A 1 390 ? -13.439 10.433 19.021 1.00 92.06 390 PRO A N 1
ATOM 3155 C CA . PRO A 1 390 ? -14.480 9.522 18.541 1.00 92.06 390 PRO A CA 1
ATOM 3156 C C . PRO A 1 390 ? -15.845 10.178 18.293 1.00 92.06 390 PRO A C 1
ATOM 3158 O O . PRO A 1 390 ? -16.508 9.874 17.305 1.00 92.06 390 PRO A O 1
ATOM 3161 N N . ALA A 1 391 ? -16.236 11.147 19.129 1.00 92.31 391 ALA A N 1
ATOM 3162 C CA . ALA A 1 391 ? -17.513 11.859 19.014 1.00 92.31 391 ALA A CA 1
ATOM 3163 C C . ALA A 1 391 ? -17.696 12.645 17.696 1.00 92.31 391 ALA A C 1
ATOM 3165 O O . ALA A 1 391 ? -18.829 12.945 17.322 1.00 92.31 391 ALA A O 1
ATOM 3166 N N . SER A 1 392 ? -16.611 12.961 16.978 1.00 92.94 392 SER A N 1
ATOM 3167 C CA . SER A 1 392 ? -16.669 13.623 15.665 1.00 92.94 392 SER A CA 1
ATOM 3168 C C . SER A 1 392 ? -16.918 12.654 14.500 1.00 92.94 392 SER A C 1
ATOM 3170 O O . SER A 1 392 ? -17.215 13.106 13.397 1.00 92.94 392 SER A O 1
ATOM 3172 N N . HIS A 1 393 ? -16.840 11.340 14.739 1.00 95.25 393 HIS A N 1
ATOM 3173 C CA . HIS A 1 393 ? -16.781 10.294 13.711 1.00 95.25 393 HIS A CA 1
ATOM 3174 C C . HIS A 1 393 ? -17.930 9.276 13.861 1.00 95.25 393 HIS A C 1
ATOM 3176 O O . HIS A 1 393 ? -17.689 8.089 14.074 1.00 95.25 393 HIS A O 1
ATOM 3182 N N . PRO A 1 394 ? -19.209 9.694 13.771 1.00 94.81 394 PRO A N 1
ATOM 3183 C CA . PRO A 1 394 ? -20.353 8.835 14.096 1.00 94.81 394 PRO A CA 1
ATOM 3184 C C . PRO A 1 394 ? -20.542 7.642 13.142 1.00 94.81 394 PRO A C 1
ATOM 3186 O O . PRO A 1 394 ? -21.286 6.716 13.467 1.00 94.81 394 PRO A O 1
ATOM 3189 N N . ARG A 1 395 ? -19.896 7.650 11.970 1.00 95.75 395 ARG A N 1
ATOM 3190 C CA . ARG A 1 395 ? -19.962 6.564 10.980 1.00 95.75 395 ARG A CA 1
ATOM 3191 C C . ARG A 1 395 ? -18.849 5.524 11.111 1.00 95.75 395 ARG A C 1
ATOM 3193 O O . ARG A 1 395 ? -18.923 4.518 10.417 1.00 95.75 395 ARG A O 1
ATOM 3200 N N . LEU A 1 396 ? -17.864 5.732 11.988 1.00 97.06 396 LEU A N 1
ATOM 3201 C CA . LEU A 1 396 ? -16.649 4.921 12.016 1.00 97.06 396 LEU A CA 1
ATOM 3202 C C . LEU A 1 396 ? -16.949 3.428 12.237 1.00 97.06 396 LEU A C 1
ATOM 3204 O O . LEU A 1 396 ? -17.468 3.032 13.281 1.00 97.06 396 LEU A O 1
ATOM 3208 N N . GLN A 1 397 ? -16.602 2.614 11.242 1.00 97.38 397 GLN A N 1
ATOM 3209 C CA . GLN A 1 397 ? -16.750 1.161 11.210 1.00 97.38 397 GLN A CA 1
ATOM 3210 C C . GLN A 1 397 ? -15.426 0.455 11.556 1.00 97.38 397 GLN A C 1
ATOM 3212 O O . GLN A 1 397 ? -15.466 -0.605 12.178 1.00 97.38 397 GLN A O 1
ATOM 3217 N N . HIS A 1 398 ? -14.273 1.050 11.233 1.00 98.12 398 HIS A N 1
ATOM 3218 C CA . HIS A 1 398 ? -12.943 0.553 11.601 1.00 98.12 398 HIS A CA 1
ATOM 3219 C C . HIS A 1 398 ? -12.089 1.628 12.289 1.00 98.12 398 HIS A C 1
ATOM 3221 O O . HIS A 1 398 ? -12.045 2.770 11.826 1.00 98.12 398 HIS A O 1
ATOM 3227 N N . PHE A 1 399 ? -11.376 1.240 13.350 1.00 97.25 399 PHE A N 1
ATOM 3228 C CA . PHE A 1 399 ? -10.334 2.051 13.987 1.00 97.25 399 PHE A CA 1
ATOM 3229 C C . PHE A 1 399 ? -9.043 1.240 14.164 1.00 97.25 399 PHE A C 1
ATOM 3231 O O . PHE A 1 399 ? -9.029 0.279 14.933 1.00 97.25 399 PHE A O 1
ATOM 3238 N N . GLY A 1 400 ? -7.967 1.639 13.490 1.00 95.88 400 GLY A N 1
ATOM 3239 C CA . GLY A 1 400 ? -6.648 1.022 13.599 1.00 95.88 400 GLY A CA 1
ATOM 3240 C C . GLY A 1 400 ? -5.625 1.922 14.288 1.00 95.88 400 GLY A C 1
ATOM 3241 O O . GLY A 1 400 ? -5.573 3.131 14.045 1.00 95.88 400 GLY A O 1
ATOM 3242 N N . LEU A 1 401 ? -4.807 1.320 15.150 1.00 92.75 401 LEU A N 1
ATOM 3243 C CA . LEU A 1 401 ? -3.671 1.956 15.807 1.00 92.75 401 LEU A CA 1
ATOM 3244 C C . LEU A 1 401 ? -2.480 0.993 15.801 1.00 92.75 401 LEU A C 1
ATOM 3246 O O . LEU A 1 401 ? -2.591 -0.115 16.330 1.00 92.75 401 LEU A O 1
ATOM 3250 N N . ALA A 1 402 ? -1.349 1.418 15.237 1.00 89.31 402 ALA A N 1
ATOM 3251 C CA . ALA A 1 402 ? -0.173 0.563 15.096 1.00 89.31 402 ALA A CA 1
ATOM 3252 C C . ALA A 1 402 ? 1.148 1.263 15.452 1.00 89.31 402 ALA A C 1
ATOM 3254 O O . ALA A 1 402 ? 1.355 2.420 15.094 1.00 89.31 402 ALA A O 1
ATOM 3255 N N . HIS A 1 403 ? 2.049 0.545 16.129 1.00 82.25 403 HIS A N 1
ATOM 3256 C CA . HIS A 1 403 ? 3.421 0.972 16.472 1.00 82.25 403 HIS A CA 1
ATOM 3257 C C . HIS A 1 403 ? 3.526 2.188 17.421 1.00 82.25 403 HIS A C 1
ATOM 3259 O O . HIS A 1 403 ? 4.556 2.858 17.452 1.00 82.25 403 HIS A O 1
ATOM 3265 N N . LEU A 1 404 ? 2.484 2.493 18.211 1.00 82.06 404 LEU A N 1
ATOM 3266 C CA . LEU A 1 404 ? 2.480 3.612 19.173 1.00 82.06 404 LEU A CA 1
ATOM 3267 C C . LEU A 1 404 ? 2.755 3.200 20.632 1.00 82.06 404 LEU A C 1
ATOM 3269 O O . LEU A 1 404 ? 2.295 2.164 21.121 1.00 82.06 404 LEU A O 1
ATOM 3273 N N . TYR A 1 405 ? 3.402 4.113 21.364 1.00 80.00 405 TYR A N 1
ATOM 3274 C CA . TYR A 1 405 ? 3.572 4.074 22.819 1.00 80.00 405 TYR A CA 1
ATOM 3275 C C . TYR A 1 405 ? 2.381 4.742 23.532 1.00 80.00 405 TYR A C 1
ATOM 3277 O O . TYR A 1 405 ? 2.087 5.924 23.333 1.00 80.00 405 TYR A O 1
ATOM 3285 N N . VAL A 1 406 ? 1.680 3.977 24.373 1.00 82.62 406 VAL A N 1
ATOM 3286 C CA . VAL A 1 406 ? 0.363 4.327 24.937 1.00 82.62 406 VAL A CA 1
ATOM 3287 C C . VAL A 1 406 ? 0.249 3.974 26.425 1.00 82.62 406 VAL A C 1
ATOM 3289 O O . VAL A 1 406 ? 1.047 3.210 26.964 1.00 82.62 406 VAL A O 1
ATOM 3292 N N . LYS A 1 407 ? -0.774 4.500 27.111 1.00 86.12 407 LYS A N 1
ATOM 3293 C CA . LYS A 1 407 ? -1.184 4.041 28.454 1.00 86.12 407 LYS A CA 1
ATOM 3294 C C . LYS A 1 407 ? -2.456 3.206 28.340 1.00 86.12 407 LYS A C 1
ATOM 3296 O O . LYS A 1 407 ? -3.359 3.581 27.590 1.00 86.12 407 LYS A O 1
ATOM 3301 N N . GLN A 1 408 ? -2.543 2.090 29.070 1.00 88.50 408 GLN A N 1
ATOM 3302 C CA . GLN A 1 408 ? -3.648 1.132 28.912 1.00 88.50 408 GLN A CA 1
ATOM 3303 C C . GLN A 1 408 ? -5.022 1.785 29.147 1.00 88.50 408 GLN A C 1
ATOM 3305 O O . GLN A 1 408 ? -5.959 1.548 28.387 1.00 88.50 408 GLN A O 1
ATOM 3310 N N . ASP A 1 409 ? -5.139 2.654 30.153 1.00 88.88 409 ASP A N 1
ATOM 3311 C CA . ASP A 1 409 ? -6.397 3.344 30.455 1.00 88.88 409 ASP A CA 1
ATOM 3312 C C . ASP A 1 409 ? -6.786 4.393 29.392 1.00 88.88 409 ASP A C 1
ATOM 3314 O O . ASP A 1 409 ? -7.977 4.595 29.162 1.00 88.88 409 ASP A O 1
ATOM 3318 N N . ASP A 1 410 ? -5.824 5.002 28.682 1.00 89.00 410 ASP A N 1
ATOM 3319 C CA . ASP A 1 410 ? -6.111 5.892 27.541 1.00 89.00 410 ASP A CA 1
ATOM 3320 C C . ASP A 1 410 ? -6.642 5.096 26.332 1.00 89.00 410 ASP A C 1
ATOM 3322 O O . ASP A 1 410 ? -7.586 5.537 25.674 1.00 89.00 410 ASP A O 1
ATOM 3326 N N . VAL A 1 411 ? -6.106 3.892 26.077 1.00 91.94 411 VAL A N 1
ATOM 3327 C CA . VAL A 1 411 ? -6.649 2.965 25.062 1.00 91.94 411 VAL A CA 1
ATOM 3328 C C . VAL A 1 411 ? -8.070 2.542 25.438 1.00 91.94 411 VAL A C 1
ATOM 3330 O O . VAL A 1 411 ? -8.985 2.672 24.628 1.00 91.94 411 VAL A O 1
ATOM 3333 N N . LEU A 1 412 ? -8.292 2.093 26.676 1.00 93.44 412 LEU A N 1
ATOM 3334 C CA . LEU A 1 412 ? -9.614 1.661 27.146 1.00 93.44 412 LEU A CA 1
ATOM 3335 C C . LEU A 1 412 ? -10.646 2.799 27.102 1.00 93.44 412 LEU A C 1
ATOM 3337 O O . LEU A 1 412 ? -11.774 2.574 26.666 1.00 93.44 412 LEU A O 1
ATOM 3341 N N . ALA A 1 413 ? -10.273 4.023 27.488 1.00 93.38 413 ALA A N 1
ATOM 3342 C CA . ALA A 1 413 ? -11.146 5.195 27.399 1.00 93.38 413 ALA A CA 1
ATOM 3343 C C . ALA A 1 413 ? -11.483 5.572 25.943 1.00 93.38 413 ALA A C 1
ATOM 3345 O O . ALA A 1 413 ? -12.616 5.976 25.651 1.00 93.38 413 ALA A O 1
ATOM 3346 N N . LEU A 1 414 ? -10.536 5.402 25.014 1.00 93.94 414 LEU A N 1
ATOM 3347 C CA . LEU A 1 414 ? -10.785 5.598 23.587 1.00 93.94 414 LEU A CA 1
ATOM 3348 C C . LEU A 1 414 ? -11.758 4.539 23.051 1.00 93.94 414 LEU A C 1
ATOM 3350 O O . LEU A 1 414 ? -12.799 4.890 22.500 1.00 93.94 414 LEU A O 1
ATOM 3354 N N . LEU A 1 415 ? -11.482 3.252 23.286 1.00 94.88 415 LEU A N 1
ATOM 3355 C CA . LEU A 1 415 ? -12.326 2.137 22.840 1.00 94.88 415 LEU A CA 1
ATOM 3356 C C . LEU A 1 415 ? -13.743 2.181 23.441 1.00 94.88 415 LEU A C 1
ATOM 3358 O O . LEU A 1 415 ? -14.708 1.833 22.760 1.00 94.88 415 LEU A O 1
ATOM 3362 N N . ALA A 1 416 ? -13.888 2.652 24.685 1.00 94.62 416 ALA A N 1
ATOM 3363 C CA . ALA A 1 416 ? -15.181 2.876 25.338 1.00 94.62 416 ALA A CA 1
ATOM 3364 C C . ALA A 1 416 ? -16.003 4.016 24.705 1.00 94.62 416 ALA A C 1
ATOM 3366 O O . ALA A 1 416 ? -17.225 4.038 24.847 1.00 94.62 416 ALA A O 1
ATOM 3367 N N . SER A 1 417 ? -15.349 4.965 24.024 1.00 94.38 417 SER A N 1
ATOM 3368 C CA . SER A 1 417 ? -15.993 6.128 23.396 1.00 94.38 417 SER A CA 1
ATOM 3369 C C . SER A 1 417 ? -16.139 6.021 21.870 1.00 94.38 417 SER A C 1
ATOM 3371 O O . SER A 1 417 ? -16.774 6.887 21.264 1.00 94.38 417 SER A O 1
ATOM 3373 N N . LEU A 1 418 ? -15.634 4.948 21.245 1.00 94.81 418 LEU A N 1
ATOM 3374 C CA . LEU A 1 418 ? -15.887 4.627 19.835 1.00 94.81 418 LEU A CA 1
ATOM 3375 C C . LEU A 1 418 ? -17.385 4.367 19.560 1.00 94.81 418 LEU A C 1
ATOM 3377 O O . LEU A 1 418 ? -18.091 3.791 20.396 1.00 94.81 418 LEU A O 1
ATOM 3381 N N . PRO A 1 419 ? -17.901 4.765 18.381 1.00 94.44 419 PRO A N 1
ATOM 3382 C CA . PRO A 1 419 ? -19.333 4.752 18.100 1.00 94.44 419 PRO A CA 1
ATOM 3383 C C . PRO A 1 419 ? -19.910 3.330 18.001 1.00 94.44 419 PRO A C 1
ATOM 3385 O O . PRO A 1 419 ? -19.200 2.335 17.827 1.00 94.44 419 PRO A O 1
ATOM 3388 N N . LYS A 1 420 ? -21.244 3.220 18.074 1.00 93.25 420 LYS A N 1
ATOM 3389 C CA . LYS A 1 420 ? -21.958 1.932 17.948 1.00 93.25 420 LYS A CA 1
ATOM 3390 C C . LYS A 1 420 ? -21.808 1.274 16.567 1.00 93.25 420 LYS A C 1
ATOM 3392 O O . LYS A 1 420 ? -21.953 0.065 16.464 1.00 93.25 420 LYS A O 1
ATOM 3397 N N . THR A 1 421 ? -21.475 2.060 15.547 1.00 95.12 421 THR A N 1
ATOM 3398 C CA . THR A 1 421 ? -21.169 1.651 14.165 1.00 95.12 421 THR A CA 1
ATOM 3399 C C . THR A 1 421 ? -19.870 0.854 14.013 1.00 95.12 421 THR A C 1
ATOM 3401 O O . THR A 1 421 ? -19.727 0.149 13.017 1.00 95.12 421 THR A O 1
ATOM 3404 N N . LEU A 1 422 ? -18.962 0.912 14.996 1.00 96.19 422 LEU A N 1
ATOM 3405 C CA . LEU A 1 422 ? -17.685 0.194 14.981 1.00 96.19 422 LEU A CA 1
ATOM 3406 C C . LEU A 1 422 ? -17.887 -1.328 14.852 1.00 96.19 422 LEU A C 1
ATOM 3408 O O . LEU A 1 422 ? -18.556 -1.944 15.687 1.00 96.19 422 LEU A O 1
ATOM 3412 N N . ARG A 1 423 ? -17.255 -1.906 13.825 1.00 96.44 423 ARG A N 1
ATOM 3413 C CA . ARG A 1 423 ? -17.222 -3.333 13.475 1.00 96.44 423 ARG A CA 1
ATOM 3414 C C . ARG A 1 423 ? -15.862 -3.983 13.688 1.00 96.44 423 ARG A C 1
ATOM 3416 O O . ARG A 1 423 ? -15.832 -5.184 13.920 1.00 96.44 423 ARG A O 1
ATOM 3423 N N . SER A 1 424 ? -14.761 -3.244 13.580 1.00 97.75 424 SER A N 1
ATOM 3424 C CA . SER A 1 424 ? -13.414 -3.797 13.753 1.00 97.75 424 SER A CA 1
ATOM 3425 C C . SER A 1 424 ? -12.437 -2.798 14.368 1.00 97.75 424 SER A C 1
ATOM 3427 O O . SER A 1 424 ? -12.581 -1.583 14.219 1.00 97.75 424 SER A O 1
ATOM 3429 N N . VAL A 1 425 ? -11.447 -3.331 15.078 1.00 97.56 425 VAL A N 1
ATOM 3430 C CA . VAL A 1 425 ? -10.349 -2.590 15.700 1.00 97.56 425 VAL A CA 1
ATOM 3431 C C . VAL A 1 425 ? -9.036 -3.305 15.394 1.00 97.56 425 VAL A C 1
ATOM 3433 O O . VAL A 1 425 ? -8.958 -4.518 15.574 1.00 97.56 425 VAL A O 1
ATOM 3436 N N . GLU A 1 426 ? -8.012 -2.563 14.976 1.00 96.38 426 GLU A N 1
ATOM 3437 C CA . GLU A 1 426 ? -6.624 -3.045 14.919 1.00 96.38 426 GLU A CA 1
ATOM 3438 C C . GLU A 1 426 ? -5.819 -2.400 16.060 1.00 96.38 426 GLU A C 1
ATOM 3440 O O . GLU A 1 426 ? -5.852 -1.180 16.222 1.00 96.38 426 GLU A O 1
ATOM 3445 N N . LEU A 1 427 ? -5.101 -3.210 16.847 1.00 93.88 427 LEU A N 1
ATOM 3446 C CA . LEU A 1 427 ? -4.133 -2.759 17.858 1.00 93.88 427 LEU A CA 1
ATOM 3447 C C . LEU A 1 427 ? -2.805 -3.501 17.653 1.00 93.88 427 LEU A C 1
ATOM 3449 O O . LEU A 1 427 ? -2.518 -4.468 18.359 1.00 93.88 427 LEU A O 1
ATOM 3453 N N . SER A 1 428 ? -2.006 -3.077 16.678 1.00 89.44 428 SER A N 1
ATOM 3454 C CA . SER A 1 428 ? -0.808 -3.800 16.215 1.00 89.44 428 SER A CA 1
ATOM 3455 C C . SER A 1 428 ? 0.482 -3.236 16.811 1.00 89.44 428 SER A C 1
ATOM 3457 O O . SER A 1 428 ? 0.740 -2.040 16.710 1.00 89.44 428 SER A O 1
ATOM 3459 N N . THR A 1 429 ? 1.303 -4.079 17.441 1.00 83.12 429 THR A N 1
ATOM 3460 C CA . THR A 1 429 ? 2.616 -3.712 18.010 1.00 83.12 429 THR A CA 1
ATOM 3461 C C . THR A 1 429 ? 2.583 -2.437 18.892 1.00 83.12 429 THR A C 1
ATOM 3463 O O . THR A 1 429 ? 3.539 -1.668 18.980 1.00 83.12 429 THR A O 1
ATOM 3466 N N . ILE A 1 430 ? 1.472 -2.191 19.600 1.00 84.44 430 ILE A N 1
ATOM 3467 C CA . ILE A 1 430 ? 1.374 -1.082 20.562 1.00 84.44 430 ILE A CA 1
ATOM 3468 C C . ILE A 1 430 ? 2.111 -1.430 21.861 1.00 84.44 430 ILE A C 1
ATOM 3470 O O . ILE A 1 430 ? 2.064 -2.567 22.334 1.00 84.44 430 ILE A O 1
ATOM 3474 N N . ARG A 1 431 ? 2.782 -0.448 22.475 1.00 78.25 431 ARG A N 1
ATOM 3475 C CA . ARG A 1 431 ? 3.573 -0.652 23.703 1.00 78.25 431 ARG A CA 1
ATOM 3476 C C . ARG A 1 431 ? 3.000 0.147 24.873 1.00 78.25 431 ARG A C 1
ATOM 3478 O O . ARG A 1 431 ? 2.865 1.368 24.802 1.00 78.25 431 ARG A O 1
ATOM 3485 N N . CYS A 1 432 ? 2.658 -0.539 25.966 1.00 77.50 432 CYS A N 1
ATOM 3486 C CA . CYS A 1 432 ? 2.160 0.094 27.188 1.00 77.50 432 CYS A CA 1
ATOM 3487 C C . CYS A 1 432 ? 3.317 0.614 28.059 1.00 77.50 432 CYS A C 1
ATOM 3489 O O . CYS A 1 432 ? 4.155 -0.169 28.499 1.00 77.50 432 CYS A O 1
ATOM 3491 N N . VAL A 1 433 ? 3.353 1.922 28.345 1.00 74.88 433 VAL A N 1
ATOM 3492 C CA . VAL A 1 433 ? 4.455 2.549 29.115 1.00 74.88 433 VAL A CA 1
ATOM 3493 C C . VAL A 1 433 ? 4.310 2.473 30.637 1.00 74.88 433 VAL A C 1
ATOM 3495 O O . VAL A 1 433 ? 5.247 2.791 31.357 1.00 74.88 433 VAL A O 1
ATOM 3498 N N . ASP A 1 434 ? 3.146 2.082 31.153 1.00 68.44 434 ASP A N 1
ATOM 3499 C CA . ASP A 1 434 ? 2.821 2.139 32.591 1.00 68.44 434 ASP A CA 1
ATOM 3500 C C . ASP A 1 434 ? 3.513 1.052 33.453 1.00 68.44 434 ASP A C 1
ATOM 3502 O O . ASP A 1 434 ? 3.198 0.874 34.634 1.00 68.44 434 ASP A O 1
ATOM 3506 N N . GLY A 1 435 ? 4.468 0.321 32.865 1.00 60.25 435 GLY A N 1
ATOM 3507 C CA . GLY A 1 435 ? 5.352 -0.643 33.528 1.00 60.25 435 GLY A CA 1
ATOM 3508 C C . GLY A 1 435 ? 4.661 -1.885 34.100 1.00 60.25 435 GLY A C 1
ATOM 3509 O O . GLY A 1 435 ? 5.313 -2.679 34.779 1.00 60.25 435 GLY A O 1
ATOM 3510 N N . LYS A 1 436 ? 3.347 -2.037 33.886 1.00 62.31 436 LYS A N 1
ATOM 3511 C CA . LYS A 1 436 ? 2.516 -3.101 34.478 1.00 62.31 436 LYS A CA 1
ATOM 3512 C C . LYS A 1 436 ? 1.471 -3.671 33.525 1.00 62.31 436 LYS A C 1
ATOM 3514 O O . LYS A 1 436 ? 1.032 -4.795 33.750 1.00 62.31 436 LYS A O 1
ATOM 3519 N N . SER A 1 437 ? 1.063 -2.917 32.509 1.00 69.00 437 SER A N 1
ATOM 3520 C CA . SER A 1 437 ? 0.134 -3.381 31.484 1.00 69.00 437 SER A CA 1
ATOM 3521 C C . SER A 1 437 ? 0.864 -3.994 30.296 1.00 69.00 437 SER A C 1
ATOM 3523 O O . SER A 1 437 ? 1.996 -3.634 29.970 1.00 69.00 437 SER A O 1
ATOM 3525 N N . SER A 1 438 ? 0.179 -4.902 29.620 1.00 79.12 438 SER A N 1
ATOM 3526 C CA . SER A 1 438 ? 0.641 -5.604 28.428 1.00 79.12 438 SER A CA 1
ATOM 3527 C C . SER A 1 438 ? -0.559 -5.967 27.547 1.00 79.12 438 SER A C 1
ATOM 3529 O O . SER A 1 438 ? -1.707 -5.706 27.924 1.00 79.12 438 SER A O 1
ATOM 3531 N N . TYR A 1 439 ? -0.335 -6.618 26.403 1.00 86.62 439 TYR A N 1
ATOM 3532 C CA . TYR A 1 439 ? -1.438 -7.190 25.620 1.00 86.62 439 TYR A CA 1
ATOM 3533 C C . TYR A 1 439 ? -2.306 -8.147 26.445 1.00 86.62 439 TYR A C 1
ATOM 3535 O O . TYR A 1 439 ? -3.533 -8.070 26.369 1.00 86.62 439 TYR A O 1
ATOM 3543 N N . GLN A 1 440 ? -1.691 -8.974 27.300 1.00 87.25 440 GLN A N 1
ATOM 3544 C CA . GLN A 1 440 ? -2.401 -9.843 28.240 1.00 87.25 440 GLN A CA 1
ATOM 3545 C C . GLN A 1 440 ? -3.433 -9.049 29.058 1.00 87.25 440 GLN A C 1
ATOM 3547 O O . GLN A 1 440 ? -4.633 -9.315 28.960 1.00 87.25 440 GLN A O 1
ATOM 3552 N N . THR A 1 441 ? -2.996 -8.045 2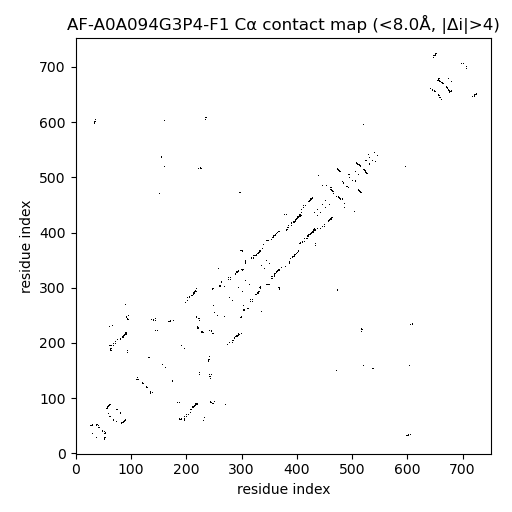9.828 1.00 88.50 441 THR A N 1
ATOM 3553 C CA . THR A 1 441 ? -3.880 -7.277 30.726 1.00 88.50 441 THR A CA 1
ATOM 3554 C C . THR A 1 441 ? -4.890 -6.422 29.965 1.00 88.50 441 THR A C 1
ATOM 3556 O O . THR A 1 441 ? -6.042 -6.305 30.396 1.00 88.50 441 THR A O 1
ATOM 3559 N N . LEU A 1 442 ? -4.491 -5.872 28.813 1.00 90.50 442 LEU A N 1
ATOM 3560 C CA . LEU A 1 442 ? -5.351 -5.070 27.948 1.00 90.50 442 LEU A CA 1
ATOM 3561 C C . LEU A 1 442 ? -6.520 -5.901 27.414 1.00 90.50 442 LEU A C 1
ATOM 3563 O O . LEU A 1 442 ? -7.652 -5.427 27.449 1.00 90.50 442 LEU A O 1
ATOM 3567 N N . LEU A 1 443 ? -6.290 -7.148 26.991 1.00 92.31 443 LEU A N 1
ATOM 3568 C CA . LEU A 1 443 ? -7.352 -8.035 26.506 1.00 92.31 443 LEU A CA 1
ATOM 3569 C C . LEU A 1 443 ? -8.366 -8.386 27.604 1.00 92.31 443 LEU A C 1
ATOM 3571 O O . LEU A 1 443 ? -9.572 -8.266 27.368 1.00 92.31 443 LEU A O 1
ATOM 3575 N N . TRP A 1 444 ? -7.914 -8.745 28.814 1.00 92.12 444 TRP A N 1
ATOM 3576 C CA . TRP A 1 444 ? -8.817 -8.944 29.962 1.00 92.12 444 TRP A CA 1
ATOM 3577 C C . TRP A 1 444 ? -9.633 -7.670 30.246 1.00 92.12 444 TRP A C 1
ATOM 3579 O O . TRP A 1 444 ? -10.851 -7.735 30.414 1.00 92.12 444 TRP A O 1
ATOM 3589 N N . ALA A 1 445 ? -9.001 -6.492 30.213 1.00 92.94 445 ALA A N 1
ATOM 3590 C CA . ALA A 1 445 ? -9.686 -5.221 30.438 1.00 92.94 445 ALA A CA 1
ATOM 3591 C C . ALA A 1 445 ? -10.666 -4.830 29.310 1.00 92.94 445 ALA A C 1
ATOM 3593 O O . ALA A 1 445 ? -11.731 -4.290 29.610 1.00 92.94 445 ALA A O 1
ATOM 3594 N N . ILE A 1 446 ? -10.359 -5.123 28.041 1.00 94.75 446 ILE A N 1
ATOM 3595 C CA . ILE A 1 446 ? -11.274 -4.948 26.900 1.00 94.75 446 ILE A CA 1
ATOM 3596 C C . ILE A 1 446 ? -12.526 -5.804 27.114 1.00 94.75 446 ILE A C 1
ATOM 3598 O O . ILE A 1 446 ? -13.644 -5.284 27.071 1.00 94.75 446 ILE A O 1
ATOM 3602 N N . ARG A 1 447 ? -12.339 -7.097 27.407 1.00 94.50 447 ARG A N 1
ATOM 3603 C CA . ARG A 1 447 ? -13.432 -8.056 27.602 1.00 94.50 447 ARG A CA 1
ATOM 3604 C C . ARG A 1 447 ? -14.337 -7.676 28.774 1.00 94.50 447 ARG A C 1
ATOM 3606 O O . ARG A 1 447 ? -15.556 -7.671 28.625 1.00 94.50 447 ARG A O 1
ATOM 3613 N N . ASP A 1 448 ? -13.739 -7.343 29.916 1.00 93.88 448 ASP A N 1
ATOM 3614 C CA . ASP A 1 448 ? -14.460 -7.237 31.188 1.00 93.88 448 ASP A CA 1
ATOM 3615 C C . ASP A 1 448 ? -14.965 -5.815 31.501 1.00 93.88 448 ASP A C 1
ATOM 3617 O O . ASP A 1 448 ? -15.857 -5.664 32.336 1.00 93.88 448 ASP A O 1
ATOM 3621 N N . LYS A 1 449 ? -14.438 -4.767 30.841 1.00 94.81 449 LYS A N 1
ATOM 3622 C CA . LYS A 1 449 ? -14.849 -3.365 31.082 1.00 94.81 449 LYS A CA 1
ATOM 3623 C C . LYS A 1 449 ? -15.677 -2.733 29.958 1.00 94.81 449 LYS A C 1
ATOM 3625 O O . LYS A 1 449 ? -16.446 -1.819 30.246 1.00 94.81 449 LYS A O 1
ATOM 3630 N N . LEU A 1 450 ? -15.520 -3.146 28.693 1.00 94.25 450 LEU A N 1
ATOM 3631 C CA . LEU A 1 450 ? -16.070 -2.386 27.551 1.00 94.25 450 LEU A CA 1
ATOM 3632 C C . LEU A 1 450 ? -17.473 -2.815 27.086 1.00 94.25 450 LEU A C 1
ATOM 3634 O O . LEU A 1 450 ? -18.040 -2.158 26.212 1.00 94.25 450 LEU A O 1
ATOM 3638 N N . GLY A 1 451 ? -18.038 -3.902 27.624 1.00 91.69 451 GLY A N 1
ATOM 3639 C CA . GLY A 1 451 ? -19.386 -4.371 27.259 1.00 91.69 451 GLY A CA 1
ATOM 3640 C C . GLY A 1 451 ? -19.540 -4.726 25.772 1.00 91.69 451 GLY A C 1
ATOM 3641 O O . GLY A 1 451 ? -20.604 -4.547 25.179 1.00 91.69 451 GLY A O 1
ATOM 3642 N N . TRP A 1 452 ? -18.454 -5.159 25.121 1.00 94.56 452 TRP A N 1
ATOM 3643 C CA . TRP A 1 452 ? -18.457 -5.467 23.687 1.00 94.56 452 TRP A CA 1
ATOM 3644 C C . TRP A 1 452 ? -19.285 -6.711 23.341 1.00 94.56 452 TRP A C 1
ATOM 3646 O O . TRP A 1 452 ? -19.780 -6.825 22.222 1.00 94.56 452 TRP A O 1
ATOM 3656 N N . LYS A 1 453 ? -19.477 -7.630 24.293 1.00 92.00 453 LYS A N 1
ATOM 3657 C CA . LYS A 1 453 ? -20.252 -8.866 24.112 1.00 92.00 453 LYS A CA 1
ATOM 3658 C C . LYS A 1 453 ? -21.752 -8.595 23.933 1.00 92.00 453 LYS A C 1
ATOM 3660 O O . LYS A 1 453 ? -22.444 -9.381 23.281 1.00 92.00 453 LYS A O 1
ATOM 3665 N N . GLU A 1 454 ? -22.212 -7.458 24.443 1.00 92.25 454 GLU A N 1
ATOM 3666 C CA . GLU A 1 454 ? -23.576 -6.931 24.389 1.00 92.25 454 GLU A CA 1
ATOM 3667 C C . GLU A 1 454 ? -23.803 -5.989 23.189 1.00 92.25 454 GLU A C 1
ATOM 3669 O O . GLU A 1 454 ? -24.924 -5.520 22.980 1.00 92.25 454 GLU A O 1
ATOM 3674 N N . ARG A 1 455 ? -22.763 -5.694 22.391 1.00 91.81 455 ARG A N 1
ATOM 3675 C CA . ARG A 1 455 ? -22.884 -4.893 21.163 1.00 91.81 455 ARG A CA 1
ATOM 3676 C C . ARG A 1 455 ? -23.447 -5.717 20.005 1.00 91.81 455 ARG A C 1
ATOM 3678 O O . ARG A 1 455 ? -23.126 -6.893 19.850 1.00 91.81 455 ARG A O 1
ATOM 3685 N N . ASP A 1 456 ? -24.210 -5.043 19.150 1.00 89.19 456 ASP A N 1
ATOM 3686 C CA . ASP A 1 456 ? -24.643 -5.534 17.844 1.00 89.19 456 ASP A CA 1
ATOM 3687 C C . ASP A 1 456 ? -24.384 -4.440 16.781 1.00 89.19 456 ASP A C 1
ATOM 3689 O O . ASP A 1 456 ? -24.957 -3.351 16.899 1.00 89.19 456 ASP A O 1
ATOM 3693 N N . PRO A 1 457 ? -23.488 -4.664 15.797 1.00 90.62 457 PRO A N 1
ATOM 3694 C CA . PRO A 1 457 ? -22.573 -5.802 15.701 1.00 90.62 457 PRO A CA 1
ATOM 3695 C C . PRO A 1 457 ? -21.518 -5.797 16.824 1.00 90.62 457 PRO A C 1
ATOM 3697 O O . PRO A 1 457 ? -21.180 -4.754 17.395 1.00 90.62 457 PRO A O 1
ATOM 3700 N N . ARG A 1 458 ? -20.954 -6.973 17.117 1.00 94.62 458 ARG A N 1
ATOM 3701 C CA . ARG A 1 458 ? -19.773 -7.106 17.985 1.00 94.62 458 ARG A CA 1
ATOM 3702 C C . ARG A 1 458 ? -18.514 -6.648 17.240 1.00 94.62 458 ARG A C 1
ATOM 3704 O O . ARG A 1 458 ? -18.313 -7.120 16.122 1.00 94.62 458 ARG A O 1
ATOM 3711 N N . PRO A 1 459 ? -17.653 -5.799 17.831 1.00 95.88 459 PRO A N 1
ATOM 3712 C CA . PRO A 1 459 ? -16.374 -5.450 17.225 1.00 95.88 459 PRO A CA 1
ATOM 3713 C C . PRO A 1 459 ? -15.445 -6.664 17.109 1.00 95.88 459 PRO A C 1
ATOM 3715 O O . PRO A 1 459 ? -15.214 -7.381 18.082 1.00 95.88 459 PRO A O 1
ATOM 3718 N N . MET A 1 460 ? -14.879 -6.880 15.931 1.00 96.75 460 MET A N 1
ATOM 3719 C CA . MET A 1 460 ? -13.722 -7.746 15.731 1.00 96.75 460 MET A CA 1
ATOM 3720 C C . MET A 1 460 ? -12.471 -7.043 16.273 1.00 96.75 460 MET A C 1
ATOM 3722 O O . MET A 1 460 ? -12.354 -5.824 16.137 1.00 96.75 460 MET A O 1
ATOM 3726 N N . LEU A 1 461 ? -11.551 -7.784 16.885 1.00 96.75 461 LEU A N 1
ATOM 3727 C CA . LEU A 1 461 ? -10.257 -7.257 17.313 1.00 96.75 461 LEU A CA 1
ATOM 3728 C C . LEU A 1 461 ? -9.161 -8.037 16.598 1.00 96.75 461 LEU A C 1
ATOM 3730 O O . LEU A 1 461 ? -9.122 -9.259 16.713 1.00 96.75 461 LEU A O 1
ATOM 3734 N N . THR A 1 462 ? -8.282 -7.314 15.918 1.00 95.38 462 THR A N 1
ATOM 3735 C CA . THR A 1 462 ? -7.067 -7.844 15.304 1.00 95.38 462 THR A CA 1
ATOM 3736 C C . THR A 1 462 ? -5.860 -7.257 16.033 1.00 95.38 462 THR A C 1
ATOM 3738 O O . THR A 1 462 ? -5.826 -6.062 16.342 1.00 95.38 462 THR A O 1
ATOM 3741 N N . VAL A 1 463 ? -4.869 -8.095 16.321 1.00 92.69 463 VAL A N 1
ATOM 3742 C CA . VAL A 1 463 ? -3.575 -7.694 16.892 1.00 92.69 463 VAL A CA 1
ATOM 3743 C C . VAL A 1 463 ? -2.483 -8.344 16.062 1.00 92.69 463 VAL A C 1
ATOM 3745 O O . VAL A 1 463 ? -2.539 -9.554 15.846 1.00 92.69 463 VAL A O 1
ATOM 3748 N N . SER A 1 464 ? -1.474 -7.577 15.653 1.00 88.56 464 SER A N 1
ATOM 3749 C CA . SER A 1 464 ? -0.180 -8.144 15.272 1.00 88.56 464 SER A CA 1
ATOM 3750 C C . SER A 1 464 ? 0.903 -7.833 16.306 1.00 88.56 464 SER A C 1
ATOM 3752 O O . SER A 1 464 ? 0.790 -6.865 17.065 1.00 88.56 464 SER A O 1
ATOM 3754 N N . THR A 1 465 ? 1.943 -8.667 16.359 1.00 82.81 465 THR A N 1
ATOM 3755 C CA . THR A 1 465 ? 3.150 -8.429 17.165 1.00 82.81 465 THR A CA 1
ATOM 3756 C C . THR A 1 465 ? 4.422 -8.766 16.394 1.00 82.81 465 THR A C 1
ATOM 3758 O O . THR A 1 465 ? 4.450 -9.704 15.593 1.00 82.81 465 THR A O 1
ATOM 3761 N N . GLU A 1 466 ? 5.504 -8.056 16.716 1.00 72.12 466 GLU A N 1
ATOM 3762 C CA . GLU A 1 466 ? 6.878 -8.401 16.326 1.00 72.12 466 GLU A CA 1
ATOM 3763 C C . GLU A 1 466 ? 7.230 -9.875 16.600 1.00 72.12 466 GLU A C 1
ATOM 3765 O O . GLU A 1 466 ? 6.834 -10.462 17.611 1.00 72.12 466 GLU A O 1
ATOM 3770 N N . LEU A 1 467 ? 8.052 -10.451 15.720 1.00 68.25 467 LEU A N 1
ATOM 3771 C CA . LEU A 1 467 ? 8.803 -11.674 16.003 1.00 68.25 467 LEU A CA 1
ATOM 3772 C C . LEU A 1 467 ? 9.971 -11.384 16.966 1.00 68.25 467 LEU A C 1
ATOM 3774 O O . LEU A 1 467 ? 10.474 -10.265 17.034 1.00 68.25 467 LEU A O 1
ATOM 3778 N N . GLN A 1 468 ? 10.461 -12.413 17.673 1.00 57.94 468 GLN A N 1
ATOM 3779 C CA . GLN A 1 468 ? 11.604 -12.280 18.601 1.00 57.94 468 GLN A CA 1
ATOM 3780 C C . GLN A 1 468 ? 12.888 -11.763 17.923 1.00 57.94 468 GLN A C 1
ATOM 3782 O O . GLN A 1 468 ? 13.705 -11.114 18.572 1.00 57.94 468 GLN A O 1
ATOM 3787 N N . ASN A 1 469 ? 13.039 -12.025 16.622 1.00 60.09 469 ASN A N 1
ATOM 3788 C CA . ASN A 1 469 ? 13.966 -11.316 15.747 1.00 60.09 469 ASN A CA 1
ATOM 3789 C C . ASN A 1 469 ? 13.135 -10.321 14.929 1.00 60.09 469 ASN A C 1
ATOM 3791 O O . ASN A 1 469 ? 12.236 -10.750 14.205 1.00 60.09 469 ASN A O 1
ATOM 3795 N N . ILE A 1 470 ? 13.422 -9.021 15.020 1.00 61.12 470 ILE A N 1
ATOM 3796 C CA . ILE A 1 470 ? 12.674 -7.999 14.274 1.00 61.12 470 ILE A CA 1
ATOM 3797 C C . ILE A 1 470 ? 12.967 -8.164 12.778 1.00 61.12 470 ILE A C 1
ATOM 3799 O O . ILE A 1 470 ? 14.103 -8.002 12.340 1.00 61.12 470 ILE A O 1
ATOM 3803 N N . MET A 1 471 ? 11.936 -8.494 12.002 1.00 67.75 471 MET A N 1
ATOM 3804 C CA . MET A 1 471 ? 11.999 -8.704 10.555 1.00 67.75 471 MET A CA 1
ATOM 3805 C C . MET A 1 471 ? 10.987 -7.760 9.883 1.00 67.75 471 MET A C 1
ATOM 3807 O O . MET A 1 471 ? 9.794 -8.063 9.919 1.00 67.75 471 MET A O 1
ATOM 3811 N N . PRO A 1 472 ? 11.405 -6.617 9.301 1.00 71.56 472 PRO A N 1
ATOM 3812 C CA . PRO A 1 472 ? 10.499 -5.647 8.681 1.00 71.56 472 PRO A CA 1
ATOM 3813 C C . PRO A 1 472 ? 9.452 -6.271 7.744 1.00 71.56 472 PRO A C 1
ATOM 3815 O O . PRO A 1 472 ? 9.774 -6.966 6.773 1.00 71.56 472 PRO A O 1
ATOM 3818 N N . GLY A 1 473 ? 8.179 -6.033 8.065 1.00 76.12 473 GLY A N 1
ATOM 3819 C CA . GLY A 1 473 ? 7.017 -6.610 7.384 1.00 76.12 473 GLY A CA 1
ATOM 3820 C C . GLY A 1 473 ? 6.556 -7.991 7.851 1.00 76.12 473 GLY A C 1
ATOM 3821 O O . GLY A 1 473 ? 5.519 -8.449 7.382 1.00 76.12 473 GLY A O 1
ATOM 3822 N N . ARG A 1 474 ? 7.258 -8.673 8.761 1.00 83.56 474 ARG A N 1
ATOM 3823 C CA . ARG A 1 474 ? 6.898 -10.025 9.216 1.00 83.56 474 ARG A CA 1
ATOM 3824 C C . ARG A 1 474 ? 6.464 -10.025 10.684 1.00 83.56 474 ARG A C 1
ATOM 3826 O O . ARG A 1 474 ? 7.230 -9.641 11.566 1.00 83.56 474 ARG A O 1
ATOM 3833 N N . ALA A 1 475 ? 5.235 -10.468 10.936 1.00 87.00 475 ALA A N 1
ATOM 3834 C CA . ALA A 1 475 ? 4.579 -10.384 12.243 1.00 87.00 475 ALA A CA 1
ATOM 3835 C C . ALA A 1 475 ? 3.673 -11.597 12.503 1.00 87.00 475 ALA A C 1
ATOM 3837 O O . ALA A 1 475 ? 3.205 -12.245 11.564 1.00 87.00 475 ALA A O 1
ATOM 3838 N N . ILE A 1 476 ? 3.401 -11.879 13.780 1.00 89.38 476 ILE A N 1
ATOM 3839 C CA . ILE A 1 476 ? 2.362 -12.836 14.188 1.00 89.38 476 ILE A CA 1
ATOM 3840 C C . ILE A 1 476 ? 1.041 -12.076 14.278 1.00 89.38 476 ILE A C 1
ATOM 3842 O O . ILE A 1 476 ? 0.976 -11.072 14.982 1.00 89.38 476 ILE A O 1
ATOM 3846 N N . TRP A 1 477 ? 0.002 -12.555 13.600 1.00 91.62 477 TRP A N 1
ATOM 3847 C CA . TRP A 1 477 ? -1.349 -11.992 13.593 1.00 91.62 477 TRP A CA 1
ATOM 3848 C C . TRP A 1 477 ? -2.319 -12.868 14.390 1.00 91.62 477 TRP A C 1
ATOM 3850 O O . TRP A 1 477 ? -2.275 -14.094 14.294 1.00 91.62 477 TRP A O 1
ATOM 3860 N N . LEU A 1 478 ? -3.209 -12.228 15.149 1.00 92.19 478 LEU A N 1
ATOM 3861 C CA . LEU A 1 478 ? -4.277 -12.835 15.947 1.00 92.19 478 LEU A CA 1
ATOM 3862 C C . LEU A 1 478 ? -5.625 -12.200 15.576 1.00 92.19 478 LEU A C 1
ATOM 3864 O O . LEU A 1 478 ? -5.729 -10.971 15.533 1.00 92.19 478 LEU A O 1
ATOM 3868 N N . GLU A 1 479 ? -6.660 -13.018 15.360 1.00 91.75 479 GLU A N 1
ATOM 3869 C CA . GLU A 1 479 ? -8.003 -12.546 14.965 1.00 91.75 479 GLU A CA 1
ATOM 3870 C C . GLU A 1 479 ? -9.112 -13.477 15.491 1.00 91.75 479 GLU A C 1
ATOM 3872 O O . GLU A 1 479 ? -9.830 -13.122 16.432 1.00 91.75 479 GLU A O 1
ATOM 3877 N N . ASP A 1 480 ? -9.214 -14.700 14.958 1.00 90.62 480 ASP A N 1
ATOM 3878 C CA . ASP A 1 480 ? -10.196 -15.712 15.387 1.00 90.62 480 ASP A CA 1
ATOM 3879 C C . ASP A 1 480 ? -10.016 -16.094 16.868 1.00 90.62 480 ASP A C 1
ATOM 3881 O O . ASP A 1 480 ? -10.985 -16.304 17.609 1.00 90.62 480 ASP A O 1
ATOM 3885 N N . GLU A 1 481 ? -8.769 -16.144 17.334 1.00 91.69 481 GLU A N 1
ATOM 3886 C CA . GLU A 1 481 ? -8.405 -16.450 18.716 1.00 91.69 481 GLU A CA 1
ATOM 3887 C C . GLU A 1 481 ? -8.873 -15.348 19.672 1.00 91.69 481 GLU A C 1
ATOM 3889 O O . GLU A 1 481 ? -9.397 -15.633 20.753 1.00 91.69 481 GLU A O 1
ATOM 3894 N N . LEU A 1 482 ? -8.763 -14.085 19.248 1.00 93.62 482 LEU A N 1
ATOM 3895 C CA . LEU A 1 482 ? -9.250 -12.931 20.004 1.00 93.62 482 LEU A CA 1
ATOM 3896 C C . LEU A 1 482 ? -10.776 -12.893 20.015 1.00 93.62 482 LEU A C 1
ATOM 3898 O O . LEU A 1 482 ? -11.369 -12.654 21.066 1.00 93.62 482 LEU A O 1
ATOM 3902 N N . TYR A 1 483 ? -11.434 -13.208 18.897 1.00 94.44 483 TYR A N 1
ATOM 3903 C CA . TYR A 1 483 ? -12.890 -13.355 18.860 1.00 94.44 483 TYR A CA 1
ATOM 3904 C C . TYR A 1 483 ? -13.372 -14.464 19.816 1.00 94.44 483 TYR A C 1
ATOM 3906 O O . TYR A 1 483 ? -14.365 -14.297 20.536 1.00 94.44 483 TYR A O 1
ATOM 3914 N N . SER A 1 484 ? -12.645 -15.583 19.874 1.00 93.75 484 SER A N 1
ATOM 3915 C CA . SER A 1 484 ? -12.907 -16.689 20.799 1.00 93.75 484 SER A CA 1
ATOM 3916 C C . SER A 1 484 ? -12.734 -16.273 22.267 1.00 93.75 484 SER A C 1
ATOM 3918 O O . SER A 1 484 ? -13.653 -16.467 23.071 1.00 93.75 484 SER A O 1
ATOM 3920 N N . PHE A 1 485 ? -11.619 -15.627 22.623 1.00 94.75 485 PHE A N 1
ATOM 3921 C CA . PHE A 1 485 ? -11.370 -15.105 23.973 1.00 94.75 485 PHE A CA 1
ATOM 3922 C C . PHE A 1 485 ? -12.421 -14.068 24.407 1.00 94.75 485 PHE A C 1
ATOM 3924 O O . PHE A 1 485 ? -13.013 -14.186 25.483 1.00 94.75 485 PHE A O 1
ATOM 3931 N N . LEU A 1 486 ? -12.693 -13.066 23.563 1.00 94.69 486 LEU A N 1
ATOM 3932 C CA . LEU A 1 486 ? -13.575 -11.946 23.900 1.00 94.69 486 LEU A CA 1
ATOM 3933 C C . LEU A 1 486 ? -15.045 -12.367 24.048 1.00 94.69 486 LEU A C 1
ATOM 3935 O O . LEU A 1 486 ? -15.753 -11.848 24.915 1.00 94.69 486 LEU A O 1
ATOM 3939 N N . TYR A 1 487 ? -15.525 -13.302 23.219 1.00 95.06 487 TYR A N 1
ATOM 3940 C CA . TYR A 1 487 ? -16.964 -13.573 23.104 1.00 95.06 487 TYR A CA 1
ATOM 3941 C C . TYR A 1 487 ? -17.388 -14.995 23.462 1.00 95.06 487 TYR A C 1
ATOM 3943 O O . TYR A 1 487 ? -18.501 -15.169 23.976 1.00 95.06 487 TYR A O 1
ATOM 3951 N N . GLN A 1 488 ? -16.532 -15.992 23.226 1.00 93.75 488 GLN A N 1
ATOM 3952 C CA . GLN A 1 488 ? -16.867 -17.415 23.367 1.00 93.75 488 GLN A CA 1
ATOM 3953 C C . GLN A 1 488 ? -16.284 -18.061 24.635 1.00 93.75 488 GLN A C 1
ATOM 3955 O O . GLN A 1 488 ? -16.791 -19.092 25.069 1.00 93.75 488 GLN A O 1
ATOM 3960 N N . GLY A 1 489 ? -15.290 -17.430 25.270 1.00 88.62 489 GLY A N 1
ATOM 3961 C CA . GLY A 1 489 ? -14.618 -17.954 26.463 1.00 88.62 489 GLY A CA 1
ATOM 3962 C C . GLY A 1 489 ? -13.424 -18.861 26.156 1.00 88.62 489 GLY A C 1
ATOM 3963 O O . GLY A 1 489 ? -13.168 -19.793 26.914 1.00 88.62 489 GLY A O 1
ATOM 3964 N N . GLY A 1 490 ? -12.715 -18.611 25.049 1.00 90.88 490 GLY A N 1
ATOM 3965 C CA . GLY A 1 490 ? -11.374 -19.163 24.829 1.00 90.88 490 GLY A CA 1
ATOM 3966 C C . GLY A 1 490 ? -10.333 -18.598 25.811 1.00 90.88 490 GLY A C 1
ATOM 3967 O O . GLY A 1 490 ? -10.610 -17.628 26.517 1.00 90.88 490 GLY A O 1
ATOM 3968 N N . SER A 1 491 ? -9.140 -19.198 25.838 1.00 91.25 491 SER A N 1
ATOM 3969 C CA . SER A 1 491 ? -7.971 -18.695 26.584 1.00 91.25 491 SER A CA 1
ATOM 3970 C C . SER A 1 491 ? -7.387 -17.424 25.967 1.00 91.25 491 SER A C 1
ATOM 3972 O O . SER A 1 491 ? -7.572 -17.165 24.777 1.00 91.25 491 SER A O 1
ATOM 3974 N N . ASN A 1 492 ? -6.674 -16.632 26.768 1.00 90.94 492 ASN A N 1
ATOM 3975 C CA . ASN A 1 492 ? -5.939 -15.463 26.289 1.00 90.94 492 ASN A CA 1
ATOM 3976 C C . ASN A 1 492 ? -4.679 -15.913 25.512 1.00 90.94 492 ASN A C 1
ATOM 3978 O O . ASN A 1 492 ? -3.868 -16.636 26.090 1.00 90.94 492 ASN A O 1
ATOM 3982 N N . PRO A 1 493 ? -4.457 -15.473 24.254 1.00 90.12 493 PRO A N 1
ATOM 3983 C CA . PRO A 1 493 ? -3.247 -15.813 23.493 1.00 90.12 493 PRO A CA 1
ATOM 3984 C C . PRO A 1 493 ? -1.924 -15.372 24.137 1.00 90.12 493 PRO A C 1
ATOM 3986 O O . PRO A 1 493 ? -0.874 -15.883 23.767 1.00 90.12 493 PRO A O 1
ATOM 3989 N N . PHE A 1 494 ? -1.965 -14.438 25.093 1.00 87.06 494 PHE A N 1
ATOM 3990 C CA . PHE A 1 494 ? -0.813 -13.943 25.858 1.00 87.06 494 PHE A CA 1
ATOM 3991 C C . PHE A 1 494 ? -0.727 -14.569 27.268 1.00 87.06 494 PHE A C 1
ATOM 3993 O O . PHE A 1 494 ? -0.163 -13.975 28.190 1.00 87.06 494 PHE A O 1
ATOM 4000 N N . GLY A 1 495 ? -1.333 -15.748 27.447 1.00 82.56 495 GLY A N 1
ATOM 4001 C CA . GLY A 1 495 ? -1.352 -16.525 28.685 1.00 82.56 495 GLY A CA 1
ATOM 4002 C C . GLY A 1 495 ? -2.468 -16.134 29.663 1.00 82.56 495 GLY A C 1
ATOM 4003 O O . GLY A 1 495 ? -2.856 -14.970 29.783 1.00 82.56 495 GLY A O 1
ATOM 4004 N N . ASP A 1 496 ? -2.966 -17.113 30.424 1.00 74.12 496 ASP A N 1
ATOM 4005 C CA . ASP A 1 496 ? -4.043 -16.923 31.414 1.00 74.12 496 ASP A CA 1
ATOM 4006 C C . ASP A 1 496 ? -3.541 -16.684 32.863 1.00 74.12 496 ASP A C 1
ATOM 4008 O O . ASP A 1 496 ? -4.349 -16.387 33.743 1.00 74.12 496 ASP A O 1
ATOM 4012 N N . ASP A 1 497 ? -2.231 -16.792 33.136 1.00 67.00 497 ASP A N 1
ATOM 4013 C CA . ASP A 1 497 ? -1.638 -16.555 34.467 1.00 67.00 497 ASP A CA 1
ATOM 4014 C C . ASP A 1 497 ? -0.825 -15.251 34.529 1.00 67.00 497 ASP A C 1
ATOM 4016 O O . ASP A 1 497 ? -0.064 -14.913 33.631 1.00 67.00 497 ASP A O 1
ATOM 4020 N N . SER A 1 498 ? -0.925 -14.563 35.661 1.00 53.25 498 SER A N 1
ATOM 4021 C CA . SER A 1 498 ? -0.229 -13.312 35.987 1.00 53.25 498 SER A CA 1
ATOM 4022 C C . SER A 1 498 ? 1.254 -13.462 36.355 1.00 53.25 498 SER A C 1
ATOM 4024 O O . SER A 1 498 ? 1.920 -12.459 36.614 1.00 53.25 498 SER A O 1
ATOM 4026 N N . THR A 1 499 ? 1.796 -14.686 36.397 1.00 52.41 499 THR A N 1
ATOM 4027 C CA . THR A 1 499 ? 3.230 -14.925 36.658 1.00 52.41 499 THR A CA 1
ATOM 4028 C C . THR A 1 499 ? 4.094 -15.009 35.390 1.00 52.41 499 THR A C 1
ATOM 4030 O O . THR A 1 499 ? 5.321 -15.134 35.488 1.00 52.41 499 THR A O 1
ATOM 4033 N N . THR A 1 500 ? 3.500 -14.895 34.194 1.00 54.06 500 THR A N 1
ATOM 4034 C CA . THR A 1 500 ? 4.219 -14.899 32.910 1.00 54.06 500 THR A CA 1
ATOM 4035 C C . THR A 1 500 ? 5.188 -13.722 32.802 1.00 54.06 500 THR A C 1
ATOM 4037 O O . THR A 1 500 ? 4.795 -12.571 32.629 1.00 54.06 500 THR A O 1
ATOM 4040 N N . LYS A 1 501 ? 6.493 -14.019 32.843 1.00 49.97 501 LYS A N 1
ATOM 4041 C CA . LYS A 1 501 ? 7.589 -13.028 32.869 1.00 49.97 501 LYS A CA 1
ATOM 4042 C C . LYS A 1 501 ? 7.711 -12.131 31.629 1.00 49.97 501 LYS A C 1
ATOM 4044 O O . LYS A 1 501 ? 8.559 -11.246 31.625 1.00 49.97 501 LYS A O 1
ATOM 4049 N N . ASN A 1 502 ? 6.939 -12.387 30.577 1.00 60.94 502 ASN A N 1
ATOM 4050 C CA . ASN A 1 502 ? 7.021 -11.673 29.308 1.00 60.94 502 ASN A CA 1
ATOM 4051 C C . ASN A 1 502 ? 5.622 -11.546 28.679 1.00 60.94 502 ASN A C 1
ATOM 4053 O O . ASN A 1 502 ? 5.344 -12.142 27.645 1.00 60.94 502 ASN A O 1
ATOM 4057 N N . ALA A 1 503 ? 4.716 -10.816 29.336 1.00 59.88 503 ALA A N 1
ATOM 4058 C CA . ALA A 1 503 ? 3.271 -10.784 29.052 1.00 59.88 503 ALA A CA 1
ATOM 4059 C C . ALA A 1 503 ? 2.841 -10.090 27.727 1.00 59.88 503 ALA A C 1
ATOM 4061 O O . ALA A 1 503 ? 1.678 -9.711 27.577 1.00 59.88 503 ALA A O 1
ATOM 4062 N N . ASN A 1 504 ? 3.781 -9.913 26.790 1.00 70.38 504 ASN A N 1
ATOM 4063 C CA . ASN A 1 504 ? 3.563 -9.553 25.380 1.00 70.38 504 ASN A CA 1
ATOM 4064 C C . ASN A 1 504 ? 3.978 -10.691 24.417 1.00 70.38 504 ASN A C 1
ATOM 4066 O O . ASN A 1 504 ? 3.889 -10.526 23.206 1.00 70.38 504 ASN A O 1
ATOM 4070 N N . HIS A 1 505 ? 4.450 -11.832 24.927 1.00 77.56 505 HIS A N 1
ATOM 4071 C CA . HIS A 1 505 ? 4.699 -13.030 24.129 1.00 77.56 505 HIS A CA 1
ATOM 4072 C C . HIS A 1 505 ? 3.380 -13.779 23.901 1.00 77.56 505 HIS A C 1
ATOM 4074 O O . HIS A 1 505 ? 2.615 -13.976 24.844 1.00 77.56 505 HIS A O 1
ATOM 4080 N N . ILE A 1 506 ? 3.132 -14.180 22.656 1.00 83.38 506 ILE A N 1
ATOM 4081 C CA . ILE A 1 506 ? 2.019 -15.052 22.275 1.00 83.38 506 ILE A CA 1
ATOM 4082 C C . ILE A 1 506 ? 2.428 -16.505 22.558 1.00 83.38 506 ILE A C 1
ATOM 4084 O O . ILE A 1 506 ? 3.541 -16.900 22.209 1.00 83.38 506 ILE A O 1
ATOM 4088 N N . ASP A 1 507 ? 1.549 -17.301 23.165 1.00 82.88 507 ASP A N 1
ATOM 4089 C CA . ASP A 1 507 ? 1.772 -18.736 23.373 1.00 82.88 507 ASP A CA 1
ATOM 4090 C C . ASP A 1 507 ? 1.720 -19.511 22.035 1.00 82.88 507 ASP A C 1
ATOM 4092 O O . ASP A 1 507 ? 0.957 -19.183 21.121 1.00 82.88 507 ASP A O 1
ATOM 4096 N N . PHE A 1 508 ? 2.519 -20.576 21.899 1.00 84.50 508 PHE A N 1
ATOM 4097 C CA . PHE A 1 508 ? 2.488 -21.418 20.695 1.00 84.50 508 PHE A CA 1
ATOM 4098 C C . PHE A 1 508 ? 1.119 -22.090 20.502 1.00 84.50 508 PHE A C 1
ATOM 4100 O O . PHE A 1 508 ? 0.528 -22.624 21.441 1.00 84.50 508 PHE A O 1
ATOM 4107 N N . GLY A 1 509 ? 0.647 -22.111 19.254 1.00 83.62 509 GLY A N 1
ATOM 4108 C CA . GLY A 1 509 ? -0.677 -22.605 18.871 1.00 83.62 509 GLY A CA 1
ATOM 4109 C C . GLY A 1 509 ? -1.740 -21.513 18.705 1.00 83.62 509 GLY A C 1
ATOM 4110 O O . GLY A 1 509 ? -2.852 -21.838 18.293 1.00 83.62 509 GLY A O 1
ATOM 4111 N N . PHE A 1 510 ? -1.407 -20.246 18.976 1.00 86.81 510 PHE A N 1
ATOM 4112 C CA . PHE A 1 510 ? -2.246 -19.083 18.679 1.00 86.81 510 PHE A CA 1
ATOM 4113 C C . PHE A 1 510 ? -1.585 -18.199 17.610 1.00 86.81 510 PHE A C 1
ATOM 4115 O O . PHE A 1 510 ? -0.421 -17.823 17.759 1.00 86.81 510 PHE A O 1
ATOM 4122 N N . GLY A 1 511 ? -2.342 -17.815 16.581 1.00 89.12 511 GLY A N 1
ATOM 4123 C CA . GLY A 1 511 ? -1.933 -16.846 15.567 1.00 89.12 511 GLY A CA 1
ATOM 4124 C C . GLY A 1 511 ? -1.149 -17.403 14.378 1.00 89.12 511 GLY A C 1
ATOM 4125 O O . GLY A 1 511 ? -0.748 -18.570 14.328 1.00 89.12 511 GLY A O 1
ATOM 4126 N N . TRP A 1 512 ? -0.929 -16.526 13.398 1.00 90.06 512 TRP A N 1
ATOM 4127 C CA . TRP A 1 512 ? -0.279 -16.825 12.119 1.00 90.06 512 TRP A CA 1
ATOM 4128 C C . TRP A 1 512 ? 0.872 -15.861 11.838 1.00 90.06 512 TRP A C 1
ATOM 4130 O O . TRP A 1 512 ? 0.697 -14.648 11.874 1.00 90.06 512 TRP A O 1
ATOM 4140 N N . GLU A 1 513 ? 2.045 -16.399 11.518 1.00 89.38 513 GLU A N 1
ATOM 4141 C CA . GLU A 1 513 ? 3.163 -15.639 10.966 1.00 89.38 513 GLU A CA 1
ATOM 4142 C C . GLU A 1 513 ? 2.867 -15.323 9.490 1.00 89.38 513 GLU A C 1
ATOM 4144 O O . GLU A 1 513 ? 2.871 -16.220 8.640 1.00 89.38 513 GLU A O 1
ATOM 4149 N N . GLU A 1 514 ? 2.616 -14.047 9.193 1.00 88.44 514 GLU A N 1
ATOM 4150 C CA . GLU A 1 514 ? 2.514 -13.511 7.831 1.00 88.44 514 GLU A CA 1
ATOM 4151 C C . GLU A 1 514 ? 3.702 -12.592 7.515 1.00 88.44 514 GLU A C 1
ATOM 4153 O O . GLU A 1 514 ? 4.246 -11.921 8.395 1.00 88.44 514 GLU A O 1
ATOM 4158 N N . ASP A 1 515 ? 4.059 -12.508 6.232 1.00 85.75 515 ASP A N 1
ATOM 4159 C CA . ASP A 1 515 ? 5.032 -11.552 5.699 1.00 85.75 515 ASP A CA 1
ATOM 4160 C C . ASP A 1 515 ? 4.360 -10.588 4.703 1.00 85.75 515 ASP A C 1
ATOM 4162 O O . ASP A 1 515 ? 3.860 -11.001 3.650 1.00 85.75 515 ASP A O 1
ATOM 4166 N N . SER A 1 516 ? 4.356 -9.290 5.015 1.00 84.88 516 SER A N 1
ATOM 4167 C CA . SER A 1 516 ? 3.749 -8.241 4.192 1.00 84.88 516 SER A CA 1
ATOM 4168 C C . SER A 1 516 ? 4.424 -8.114 2.823 1.00 84.88 516 SER A C 1
ATOM 4170 O O . SER A 1 516 ? 3.743 -7.797 1.846 1.00 84.88 516 SER A O 1
ATOM 4172 N N . PHE A 1 517 ? 5.728 -8.396 2.718 1.00 83.19 517 PHE A N 1
ATOM 4173 C CA . PHE A 1 517 ? 6.493 -8.306 1.471 1.00 83.19 517 PHE A CA 1
ATOM 4174 C C . PHE A 1 517 ? 6.540 -9.629 0.704 1.00 83.19 517 PHE A C 1
ATOM 4176 O O . PHE A 1 517 ? 6.516 -9.599 -0.524 1.00 83.19 517 PHE A O 1
ATOM 4183 N N . ASP A 1 518 ? 6.536 -10.782 1.384 1.00 83.69 518 ASP A N 1
ATOM 4184 C CA . ASP A 1 518 ? 6.358 -12.087 0.728 1.00 83.69 518 ASP A CA 1
ATOM 4185 C C . ASP A 1 518 ? 5.128 -12.863 1.206 1.00 83.69 518 ASP A C 1
ATOM 4187 O O . ASP A 1 518 ? 5.222 -13.938 1.780 1.00 83.69 518 ASP A O 1
ATOM 4191 N N . PRO A 1 519 ? 3.921 -12.420 0.870 1.00 75.75 519 PRO A N 1
ATOM 4192 C CA . PRO A 1 519 ? 2.134 -13.509 1.392 1.00 75.75 519 PRO A CA 1
ATOM 4193 C C . PRO A 1 519 ? 2.076 -14.931 0.811 1.00 75.75 519 PRO A C 1
ATOM 4195 O O . PRO A 1 519 ? 1.000 -15.517 0.724 1.00 75.75 519 PRO A O 1
ATOM 4198 N N . ASP A 1 520 ? 3.204 -15.418 0.296 1.00 78.00 520 ASP A N 1
ATOM 4199 C CA . ASP A 1 520 ? 3.449 -16.856 0.092 1.00 78.00 520 ASP A CA 1
ATOM 4200 C C . ASP A 1 520 ? 4.015 -17.468 1.393 1.00 78.00 520 ASP A C 1
ATOM 4202 O O . ASP A 1 520 ? 3.937 -18.677 1.612 1.00 78.00 520 ASP A O 1
ATOM 4206 N N . HIS A 1 521 ? 4.571 -16.612 2.255 1.00 84.25 521 HIS A N 1
ATOM 4207 C CA . HIS A 1 521 ? 4.992 -16.848 3.625 1.00 84.25 521 HIS A CA 1
ATOM 4208 C C . HIS A 1 521 ? 3.810 -16.616 4.573 1.00 84.25 521 HIS A C 1
ATOM 4210 O O . HIS A 1 521 ? 3.514 -15.494 4.984 1.00 84.25 521 HIS A O 1
ATOM 4216 N N . GLU A 1 522 ? 3.105 -17.701 4.866 1.00 86.25 522 GLU A N 1
ATOM 4217 C CA . GLU A 1 522 ? 1.928 -17.738 5.733 1.00 86.25 522 GLU A CA 1
ATOM 4218 C C . GLU A 1 522 ? 1.950 -19.084 6.471 1.00 86.25 522 GLU A C 1
ATOM 4220 O O . GLU A 1 522 ? 1.791 -20.139 5.846 1.00 86.25 522 GLU A O 1
ATOM 4225 N N . ARG A 1 523 ? 2.217 -19.072 7.783 1.00 86.88 523 ARG A N 1
ATOM 4226 C CA . ARG A 1 523 ? 2.351 -20.296 8.597 1.00 86.88 523 ARG A CA 1
ATOM 4227 C C . ARG A 1 523 ? 1.821 -20.109 10.023 1.00 86.88 523 ARG A C 1
ATOM 4229 O O . ARG A 1 523 ? 1.874 -18.993 10.531 1.00 86.88 523 ARG A O 1
ATOM 4236 N N . PRO A 1 524 ? 1.309 -21.159 10.687 1.00 87.62 524 PRO A N 1
ATOM 4237 C CA . PRO A 1 524 ? 0.819 -21.040 12.057 1.00 87.62 524 PRO A CA 1
ATOM 4238 C C . PRO A 1 524 ? 1.980 -20.774 13.023 1.00 87.62 524 PRO A C 1
ATOM 4240 O O . PRO A 1 524 ? 3.078 -21.304 12.841 1.00 87.62 524 PRO A O 1
ATOM 4243 N N . HIS A 1 525 ? 1.738 -19.992 14.072 1.00 89.12 525 HIS A N 1
ATOM 4244 C CA . HIS A 1 525 ? 2.723 -19.726 15.118 1.00 89.12 525 HIS A CA 1
ATOM 4245 C C . HIS A 1 525 ? 2.827 -20.927 16.080 1.00 89.12 525 HIS A C 1
ATOM 4247 O O . HIS A 1 525 ? 2.165 -21.010 17.116 1.00 89.12 525 HIS A O 1
ATOM 4253 N N . VAL A 1 526 ? 3.659 -21.896 15.699 1.00 85.44 526 VAL A N 1
ATOM 4254 C CA . VAL A 1 526 ? 3.996 -23.115 16.456 1.00 85.44 526 VAL A CA 1
ATOM 4255 C C . VAL A 1 526 ? 5.514 -23.301 16.502 1.00 85.44 526 VAL A C 1
ATOM 4257 O O . VAL A 1 526 ? 6.252 -22.573 15.835 1.00 85.44 526 VAL A O 1
ATOM 4260 N N . ASP A 1 527 ? 6.007 -24.253 17.299 1.00 84.38 527 ASP A N 1
ATOM 4261 C CA . ASP A 1 527 ? 7.451 -24.454 17.427 1.00 84.38 527 ASP A CA 1
ATOM 4262 C C . ASP A 1 527 ? 8.097 -25.048 16.155 1.00 84.38 527 ASP A C 1
ATOM 4264 O O . ASP A 1 527 ? 7.437 -25.583 15.259 1.00 84.38 527 ASP A O 1
ATOM 4268 N N . ASN A 1 528 ? 9.425 -24.945 16.060 1.00 84.94 528 ASN A N 1
ATOM 4269 C CA . ASN A 1 528 ? 10.173 -25.352 14.869 1.00 84.94 528 ASN A CA 1
ATOM 4270 C C . ASN A 1 528 ? 10.093 -26.864 14.552 1.00 84.94 528 ASN A C 1
ATOM 4272 O O . ASN A 1 528 ? 10.311 -27.244 13.401 1.00 84.94 528 ASN A O 1
ATOM 4276 N N . TYR A 1 529 ? 9.799 -27.739 15.520 1.00 82.00 529 TYR A N 1
ATOM 4277 C CA . TYR A 1 529 ? 9.557 -29.163 15.257 1.00 82.00 529 TYR A CA 1
ATOM 4278 C C . TYR A 1 529 ? 8.191 -29.360 14.599 1.00 82.00 529 TYR A C 1
ATOM 4280 O O . TYR A 1 529 ? 8.119 -30.032 13.569 1.00 82.00 529 TYR A O 1
ATOM 4288 N N . ASP A 1 530 ? 7.146 -28.712 15.119 1.00 80.94 530 ASP A N 1
ATOM 4289 C CA . ASP A 1 530 ? 5.808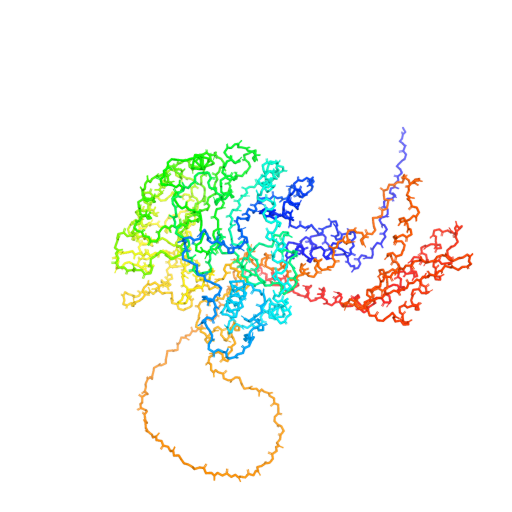 -28.732 14.517 1.00 80.94 530 ASP A CA 1
ATOM 4290 C C . ASP A 1 530 ? 5.820 -28.108 13.109 1.00 80.94 530 ASP A C 1
ATOM 4292 O O . ASP A 1 530 ? 5.296 -28.710 12.171 1.00 80.94 530 ASP A O 1
ATOM 4296 N N . LEU A 1 531 ? 6.513 -26.980 12.894 1.00 81.44 531 LEU A N 1
ATOM 4297 C CA . LEU A 1 531 ? 6.704 -26.402 11.552 1.00 81.44 531 LEU A CA 1
ATOM 4298 C C . LEU A 1 531 ? 7.425 -27.359 10.581 1.00 81.44 531 LEU A C 1
ATOM 4300 O O . LEU A 1 531 ? 7.133 -27.353 9.381 1.00 81.44 531 LEU A O 1
ATOM 4304 N N . ALA A 1 532 ? 8.351 -28.191 11.067 1.00 78.75 532 ALA A N 1
ATOM 4305 C CA . ALA A 1 532 ? 9.077 -29.169 10.250 1.00 78.75 532 ALA A CA 1
ATOM 4306 C C . ALA A 1 532 ? 8.290 -30.474 10.003 1.00 78.75 532 ALA A C 1
ATOM 4308 O O . ALA A 1 532 ? 8.503 -31.144 8.986 1.00 78.75 532 ALA A O 1
ATOM 4309 N N . ASP A 1 533 ? 7.367 -30.838 10.898 1.00 76.38 533 ASP A N 1
ATOM 4310 C CA . ASP A 1 533 ? 6.408 -31.931 10.696 1.00 76.38 533 ASP A CA 1
ATOM 4311 C C . ASP A 1 533 ? 5.227 -31.513 9.801 1.00 76.38 533 ASP A C 1
ATOM 4313 O O . ASP A 1 533 ? 4.769 -32.324 8.994 1.00 76.38 533 ASP A O 1
ATOM 4317 N N . MET A 1 534 ? 4.811 -30.242 9.839 1.00 80.00 534 MET A N 1
ATOM 4318 C CA . MET A 1 534 ? 3.852 -29.644 8.895 1.00 80.00 534 MET A CA 1
ATOM 4319 C C . MET A 1 534 ? 4.454 -29.353 7.508 1.00 80.00 534 MET A C 1
ATOM 4321 O O . MET A 1 534 ? 3.709 -29.200 6.541 1.00 80.00 534 MET A O 1
ATOM 4325 N N . GLY A 1 535 ? 5.785 -29.308 7.384 1.00 83.38 535 GLY A N 1
ATOM 4326 C CA . GLY A 1 535 ? 6.485 -29.120 6.107 1.00 83.38 535 GLY A CA 1
ATOM 4327 C C . GLY A 1 535 ? 6.708 -27.663 5.687 1.00 83.38 535 GLY A C 1
ATOM 4328 O O . GLY A 1 535 ? 6.934 -27.411 4.506 1.00 83.38 535 GLY A O 1
ATOM 4329 N N . TYR A 1 536 ? 6.673 -26.715 6.628 1.00 81.81 536 TYR A N 1
ATOM 4330 C CA . TYR A 1 536 ? 7.055 -25.319 6.386 1.00 81.81 536 TYR A CA 1
ATOM 4331 C C . TYR A 1 536 ? 8.577 -25.119 6.392 1.00 81.81 536 TYR A C 1
ATOM 4333 O O . TYR A 1 536 ? 9.084 -24.333 5.591 1.00 81.81 536 TYR A O 1
ATOM 4341 N N . ILE A 1 537 ? 9.312 -25.834 7.259 1.00 85.50 537 ILE A N 1
ATOM 4342 C CA . ILE A 1 537 ? 10.777 -25.708 7.387 1.00 85.50 537 ILE A CA 1
ATOM 4343 C C . ILE A 1 537 ? 11.524 -27.050 7.252 1.00 85.50 537 ILE A C 1
ATOM 4345 O O . ILE A 1 537 ? 11.009 -28.126 7.561 1.00 85.50 537 ILE A O 1
ATOM 4349 N N . LYS A 1 538 ? 12.766 -26.985 6.768 1.00 83.12 538 LYS A N 1
ATOM 4350 C CA . LYS A 1 538 ? 13.665 -28.110 6.486 1.00 83.12 538 LYS A CA 1
ATOM 4351 C C . LYS A 1 538 ? 14.221 -28.710 7.784 1.00 83.12 538 LYS A C 1
ATOM 4353 O O . LYS A 1 538 ? 14.889 -28.040 8.572 1.00 83.12 538 LYS A O 1
ATOM 4358 N N . ARG A 1 539 ? 14.020 -30.021 7.975 1.00 76.50 539 ARG A N 1
ATOM 4359 C CA . ARG A 1 539 ? 14.352 -30.760 9.217 1.00 76.50 539 ARG A CA 1
ATOM 4360 C C . ARG A 1 539 ? 15.816 -30.671 9.656 1.00 76.50 539 ARG A C 1
ATOM 4362 O O . ARG A 1 539 ? 16.090 -30.768 10.851 1.00 76.50 539 ARG A O 1
ATOM 4369 N N . TRP A 1 540 ? 16.758 -30.466 8.732 1.00 71.25 540 TRP A N 1
ATOM 4370 C CA . TRP A 1 540 ? 18.180 -30.361 9.075 1.00 71.25 540 TRP A CA 1
ATOM 4371 C C . TRP A 1 540 ? 18.495 -29.155 9.975 1.00 71.25 540 TRP A C 1
ATOM 4373 O O . TRP A 1 540 ? 19.434 -29.243 10.768 1.00 71.25 540 TRP A O 1
ATOM 4383 N N . ARG A 1 541 ? 17.687 -28.079 9.935 1.00 63.69 541 ARG A N 1
ATOM 4384 C CA . ARG A 1 541 ? 17.852 -26.882 10.786 1.00 63.69 541 ARG A CA 1
ATOM 4385 C C . ARG A 1 541 ? 17.705 -27.199 12.282 1.00 63.69 541 ARG A C 1
ATOM 4387 O O . ARG A 1 541 ? 18.302 -26.536 13.119 1.00 63.69 541 ARG A O 1
ATOM 4394 N N . LEU A 1 542 ? 16.975 -28.268 12.614 1.00 63.12 542 LEU A N 1
ATOM 4395 C CA . LEU A 1 542 ? 16.797 -28.798 13.974 1.00 63.12 542 LEU A CA 1
ATOM 4396 C C . LEU A 1 542 ? 17.965 -29.698 14.434 1.00 63.12 542 LEU A C 1
ATOM 4398 O O . LEU A 1 542 ? 17.866 -30.378 15.454 1.00 63.12 542 LEU A O 1
ATOM 4402 N N . GLY A 1 543 ? 19.037 -29.820 13.642 1.00 57.94 543 GLY A N 1
ATOM 4403 C CA . GLY A 1 543 ? 20.099 -30.812 13.851 1.00 57.94 543 GLY A CA 1
ATOM 4404 C C . GLY A 1 543 ? 19.671 -32.261 13.563 1.00 57.94 543 GLY A C 1
ATOM 4405 O O . GLY A 1 543 ? 20.482 -33.186 13.681 1.00 57.94 543 GLY A O 1
ATOM 4406 N N . ILE A 1 544 ? 18.416 -32.481 13.151 1.00 53.62 544 ILE A N 1
ATOM 4407 C CA . ILE A 1 544 ? 17.884 -33.794 12.785 1.00 53.62 544 ILE A CA 1
ATOM 4408 C C . ILE A 1 544 ? 18.453 -34.177 11.419 1.00 53.62 544 ILE A C 1
ATOM 4410 O O . ILE A 1 544 ? 17.949 -33.773 10.372 1.00 53.62 544 ILE A O 1
ATOM 4414 N N . LYS A 1 545 ? 19.513 -34.991 11.423 1.00 40.81 545 LYS A N 1
ATOM 4415 C CA . LYS A 1 545 ? 20.032 -35.597 10.193 1.00 40.81 545 LYS A CA 1
ATOM 4416 C C . LYS A 1 545 ? 18.979 -36.513 9.584 1.00 40.81 545 LYS A C 1
ATOM 4418 O O . LYS A 1 545 ? 18.628 -37.539 10.173 1.00 40.81 545 LYS A O 1
ATOM 4423 N N . GLU A 1 546 ? 18.538 -36.177 8.379 1.00 39.88 546 GLU A N 1
ATOM 4424 C CA . GLU A 1 546 ? 17.744 -37.083 7.562 1.00 39.88 546 GLU A CA 1
ATOM 4425 C C . GLU A 1 546 ? 18.506 -38.395 7.351 1.00 39.88 546 GLU A C 1
ATOM 4427 O O . GLU A 1 546 ? 19.700 -38.416 7.033 1.00 39.88 546 GLU A O 1
ATOM 4432 N N . ARG A 1 547 ? 17.812 -39.522 7.534 1.00 34.06 547 ARG A N 1
ATOM 4433 C CA . ARG A 1 547 ? 18.347 -40.825 7.142 1.00 34.06 547 ARG A CA 1
ATOM 4434 C C . ARG A 1 547 ? 18.202 -40.951 5.634 1.00 34.06 547 ARG A C 1
ATOM 4436 O O . ARG A 1 547 ? 17.142 -41.355 5.163 1.00 34.06 547 ARG A O 1
ATOM 4443 N N . SER A 1 548 ? 19.263 -40.629 4.901 1.00 32.84 548 SER A N 1
ATOM 4444 C CA . SER A 1 548 ? 19.345 -40.850 3.459 1.00 32.84 548 SER A CA 1
ATOM 4445 C C . SER A 1 548 ? 19.044 -42.316 3.128 1.00 32.84 548 SER A C 1
ATOM 4447 O O . SER A 1 548 ? 19.824 -43.226 3.406 1.00 32.84 548 SER A O 1
ATOM 4449 N N . SER A 1 549 ? 17.869 -42.554 2.550 1.00 32.53 549 SER A N 1
ATOM 4450 C CA . SER A 1 549 ? 17.330 -43.878 2.233 1.00 32.53 549 SER A CA 1
ATOM 4451 C C . SER A 1 549 ? 17.845 -44.409 0.888 1.00 32.53 549 SER A C 1
ATOM 4453 O O . SER A 1 549 ? 17.094 -44.957 0.082 1.00 32.53 549 SER A O 1
ATOM 4455 N N . THR A 1 550 ? 19.150 -44.274 0.640 1.00 27.58 550 THR A N 1
ATOM 4456 C CA . THR A 1 550 ? 19.826 -44.884 -0.512 1.00 27.58 550 THR A CA 1
ATOM 4457 C C . THR A 1 550 ? 20.220 -46.341 -0.206 1.00 27.58 550 THR A C 1
ATOM 4459 O O . THR A 1 550 ? 20.800 -46.607 0.849 1.00 27.58 550 THR A O 1
ATOM 4462 N N . PRO A 1 551 ? 19.929 -47.323 -1.088 1.00 30.47 551 PRO A N 1
ATOM 4463 C CA . PRO A 1 551 ? 20.209 -48.732 -0.797 1.00 30.47 551 PRO A CA 1
ATOM 4464 C C . PRO A 1 551 ? 21.710 -49.055 -0.761 1.00 30.47 551 PRO A C 1
ATOM 4466 O O . PRO A 1 551 ? 22.414 -48.930 -1.764 1.00 30.47 551 PRO A O 1
ATOM 4469 N N . THR A 1 552 ? 22.205 -49.537 0.379 1.00 27.67 552 THR A N 1
ATOM 4470 C CA . THR A 1 552 ? 23.613 -49.917 0.547 1.00 27.67 552 THR A CA 1
ATOM 4471 C C . THR A 1 552 ? 23.935 -51.236 -0.164 1.00 27.67 552 THR A C 1
ATOM 4473 O O . THR A 1 552 ? 23.457 -52.293 0.246 1.00 27.67 552 THR A O 1
ATOM 4476 N N . GLN A 1 553 ? 24.821 -51.218 -1.166 1.00 26.70 553 GLN A N 1
ATOM 4477 C CA . GLN A 1 553 ? 25.544 -52.435 -1.562 1.00 26.70 553 GLN A CA 1
ATOM 4478 C C . GLN A 1 553 ? 26.749 -52.665 -0.630 1.00 26.70 553 GLN A C 1
ATOM 4480 O O . GLN A 1 553 ? 27.450 -51.707 -0.293 1.00 26.70 553 GLN A O 1
ATOM 4485 N N . PRO A 1 554 ? 27.025 -53.910 -0.200 1.00 27.95 554 PRO A N 1
ATOM 4486 C CA . PRO A 1 554 ? 28.080 -54.187 0.766 1.00 27.95 554 PRO A CA 1
ATOM 4487 C C . PRO A 1 554 ? 29.474 -54.192 0.122 1.00 27.95 554 PRO A C 1
ATOM 4489 O O . PRO A 1 554 ? 29.707 -54.860 -0.886 1.00 27.95 554 PRO A O 1
ATOM 4492 N N . LYS A 1 555 ? 30.442 -53.538 0.774 1.00 27.19 555 LYS A N 1
ATOM 4493 C CA . LYS A 1 555 ? 31.879 -53.804 0.595 1.00 27.19 555 LYS A CA 1
ATOM 4494 C C . LYS A 1 555 ? 32.539 -54.089 1.945 1.00 27.19 555 LYS A C 1
ATOM 4496 O O . LYS A 1 555 ? 32.017 -53.728 2.996 1.00 27.19 555 LYS A O 1
ATOM 4501 N N . GLN A 1 556 ? 33.619 -54.863 1.897 1.00 28.03 556 GLN A N 1
ATOM 4502 C CA . GLN A 1 556 ? 34.122 -55.648 3.027 1.00 28.03 556 GLN A CA 1
ATOM 4503 C C . GLN A 1 556 ? 35.002 -54.846 4.000 1.00 28.03 556 GLN A C 1
ATOM 4505 O O . GLN A 1 556 ? 35.522 -53.781 3.677 1.00 28.03 556 GLN A O 1
ATOM 4510 N N . GLN A 1 557 ? 35.165 -55.390 5.208 1.00 26.34 557 GLN A N 1
ATOM 4511 C CA . GLN A 1 557 ? 35.999 -54.831 6.272 1.00 26.34 557 GLN A CA 1
ATOM 4512 C C . GLN A 1 557 ? 37.497 -55.055 6.018 1.00 26.34 557 GLN A C 1
ATOM 4514 O O . GLN A 1 557 ? 37.897 -56.169 5.692 1.00 26.34 557 GLN A O 1
ATOM 4519 N N . THR A 1 558 ? 38.323 -54.076 6.391 1.00 23.41 558 THR A N 1
ATOM 4520 C CA . THR A 1 558 ? 39.649 -54.316 6.995 1.00 23.41 558 THR A CA 1
ATOM 4521 C C . THR A 1 558 ? 39.892 -53.305 8.121 1.00 23.41 558 THR A C 1
ATOM 4523 O O . THR A 1 558 ? 39.407 -52.178 8.063 1.00 23.41 558 THR A O 1
ATOM 4526 N N . PHE A 1 559 ? 40.606 -53.715 9.173 1.00 23.86 559 PHE A N 1
ATOM 4527 C CA . PHE A 1 559 ? 40.786 -52.947 10.414 1.00 23.86 559 PHE A CA 1
ATOM 4528 C C . PHE A 1 559 ? 42.075 -52.113 10.442 1.00 23.86 559 PHE A C 1
ATOM 4530 O O . PHE A 1 559 ? 43.136 -52.616 10.084 1.00 23.86 559 PHE A O 1
ATOM 4537 N N . SER A 1 560 ? 42.025 -50.951 11.102 1.00 23.59 560 SER A N 1
ATOM 4538 C CA . SER A 1 560 ? 43.075 -50.520 12.045 1.00 23.59 560 SER A CA 1
ATOM 4539 C C . SER A 1 560 ? 42.531 -49.506 13.078 1.00 23.59 560 SER A C 1
ATOM 4541 O O . SER A 1 560 ? 41.490 -48.884 12.871 1.00 23.59 560 SER A O 1
ATOM 4543 N N . LYS A 1 561 ? 43.185 -49.400 14.247 1.00 24.56 561 LYS A N 1
ATOM 4544 C CA . LYS A 1 561 ? 42.901 -48.442 15.345 1.00 24.56 561 LYS A CA 1
ATOM 4545 C C . LYS A 1 561 ? 44.211 -48.062 16.046 1.00 24.56 561 LYS A C 1
ATOM 4547 O O . LYS A 1 561 ? 45.041 -48.945 16.262 1.00 24.56 561 LYS A O 1
ATOM 4552 N N . PRO A 1 562 ? 44.355 -46.812 16.511 1.00 26.44 562 PRO A N 1
ATOM 4553 C CA . PRO A 1 562 ? 44.411 -46.532 17.968 1.00 26.44 562 PRO A CA 1
ATOM 4554 C C . PRO A 1 562 ? 43.194 -45.671 18.414 1.00 26.44 562 PRO A C 1
ATOM 4556 O O . PRO A 1 562 ? 42.594 -45.010 17.582 1.00 26.44 562 PRO A O 1
ATOM 4559 N N . LYS A 1 563 ? 42.616 -45.719 19.634 1.00 25.12 563 LYS A N 1
ATOM 4560 C CA . LYS A 1 563 ? 43.153 -45.486 21.005 1.00 25.12 563 LYS A CA 1
ATOM 4561 C C . LYS A 1 563 ? 43.784 -44.079 21.132 1.00 25.12 563 LYS A C 1
ATOM 4563 O O . LYS A 1 563 ? 44.657 -43.769 20.346 1.00 25.12 563 LYS A O 1
ATOM 4568 N N . ARG A 1 564 ? 43.486 -43.208 22.111 1.00 24.80 564 ARG A N 1
ATOM 4569 C CA . ARG A 1 564 ? 42.698 -43.244 23.377 1.00 24.80 564 ARG A CA 1
ATOM 4570 C C . ARG A 1 564 ? 42.481 -41.755 23.782 1.00 24.80 564 ARG A C 1
ATOM 4572 O O . ARG A 1 564 ? 43.377 -40.966 23.525 1.00 24.80 564 ARG A O 1
ATOM 4579 N N . LYS A 1 565 ? 41.382 -41.294 24.391 1.00 25.27 565 LYS A N 1
ATOM 4580 C CA . LYS A 1 565 ? 40.996 -41.436 25.817 1.00 25.27 565 LYS A CA 1
ATOM 4581 C C . LYS A 1 565 ? 39.570 -40.895 26.034 1.00 25.27 565 LYS A C 1
ATOM 4583 O O . LYS A 1 565 ? 39.156 -39.983 25.334 1.00 25.27 565 LYS A O 1
ATOM 4588 N N . LEU A 1 566 ? 38.879 -41.408 27.054 1.00 23.75 566 LEU A N 1
ATOM 4589 C CA . LEU A 1 566 ? 37.688 -40.775 27.636 1.00 23.75 566 LEU A CA 1
ATOM 4590 C C . LEU A 1 566 ? 38.109 -39.702 28.655 1.00 23.75 566 LEU A C 1
ATOM 4592 O O . LEU A 1 566 ? 39.168 -39.835 29.278 1.00 23.75 566 LEU A O 1
ATOM 4596 N N . ARG A 1 567 ? 37.204 -38.764 28.946 1.00 22.80 567 ARG A N 1
ATOM 4597 C CA . ARG A 1 567 ? 36.934 -38.355 30.331 1.00 22.80 567 ARG A CA 1
ATOM 4598 C C . ARG A 1 567 ? 35.417 -38.309 30.549 1.00 22.80 567 ARG A C 1
ATOM 4600 O O . ARG A 1 567 ? 34.679 -37.932 29.647 1.00 22.80 567 ARG A O 1
ATOM 4607 N N . THR A 1 568 ? 34.993 -38.794 31.704 1.00 24.52 568 THR A N 1
ATOM 4608 C CA . THR A 1 568 ? 33.608 -38.959 32.177 1.00 24.52 568 THR A CA 1
ATOM 4609 C C . THR A 1 568 ? 33.241 -37.773 33.114 1.00 24.52 568 THR A C 1
ATOM 4611 O O . THR A 1 568 ? 34.102 -36.915 33.317 1.00 24.52 568 THR A O 1
ATOM 4614 N N . ASP A 1 569 ? 32.028 -37.555 33.652 1.00 24.92 569 ASP A N 1
ATOM 4615 C CA . ASP A 1 569 ? 30.956 -38.464 34.116 1.00 24.92 569 ASP A CA 1
ATOM 4616 C C . ASP A 1 569 ? 29.543 -37.809 34.181 1.00 24.92 569 ASP A C 1
ATOM 4618 O O . ASP A 1 569 ? 29.457 -36.598 34.327 1.00 24.92 569 ASP A O 1
ATOM 4622 N N . HIS A 1 570 ? 28.490 -38.658 34.149 1.00 25.06 570 HIS A N 1
ATOM 4623 C CA . HIS A 1 570 ? 27.142 -38.585 34.796 1.00 25.06 570 HIS A CA 1
ATOM 4624 C C . HIS A 1 570 ? 26.247 -37.310 34.657 1.00 25.06 570 HIS A C 1
ATOM 4626 O O . HIS A 1 570 ? 26.690 -36.194 34.880 1.00 25.06 570 HIS A O 1
ATOM 4632 N N . GLN A 1 571 ? 24.985 -37.384 34.175 1.00 24.52 571 GLN A N 1
ATOM 4633 C CA . GLN A 1 571 ? 23.732 -37.931 34.788 1.00 24.52 571 GLN A CA 1
ATOM 4634 C C . GLN A 1 571 ? 23.286 -37.167 36.058 1.00 24.52 571 GLN A C 1
ATOM 4636 O O . GLN A 1 571 ? 24.119 -36.928 36.919 1.00 24.52 571 GLN A O 1
ATOM 4641 N N . SER A 1 572 ? 22.027 -36.742 36.262 1.00 24.36 572 SER A N 1
ATOM 4642 C CA . SER A 1 572 ? 20.690 -37.365 36.051 1.00 24.36 572 SER A CA 1
ATOM 4643 C C . SER A 1 572 ? 19.599 -36.267 35.869 1.00 24.36 572 SER A C 1
ATOM 4645 O O . SER A 1 572 ? 19.727 -35.198 36.446 1.00 24.36 572 SER A O 1
ATOM 4647 N N . SER A 1 573 ? 18.592 -36.326 34.981 1.00 23.36 573 SER A N 1
ATOM 4648 C CA . SER A 1 573 ? 17.431 -37.232 34.788 1.00 23.36 573 SER A CA 1
ATOM 4649 C C . SER A 1 573 ? 16.225 -37.029 35.737 1.00 23.36 573 SER A C 1
ATOM 4651 O O . SER A 1 573 ? 16.227 -37.582 36.833 1.00 23.36 573 SER A O 1
ATOM 4653 N N . LEU A 1 574 ? 15.172 -36.333 35.268 1.00 24.64 574 LEU A N 1
ATOM 4654 C CA . LEU A 1 574 ? 13.736 -36.453 35.633 1.00 24.64 574 LEU A CA 1
ATOM 4655 C C . LEU A 1 574 ? 12.920 -35.458 34.757 1.00 24.64 574 LEU A C 1
ATOM 4657 O O . LEU A 1 574 ? 13.374 -34.341 34.557 1.00 24.64 574 LEU A O 1
ATOM 4661 N N . GLY A 1 575 ? 11.736 -35.755 34.204 1.00 21.11 575 GLY A N 1
ATOM 4662 C CA . GLY A 1 575 ? 11.059 -37.056 34.130 1.00 21.11 575 GLY A CA 1
ATOM 4663 C C . GLY A 1 575 ? 9.525 -37.037 34.230 1.00 21.11 575 GLY A C 1
ATOM 4664 O O . GLY A 1 575 ? 8.981 -37.934 34.865 1.00 21.11 575 GLY A O 1
ATOM 4665 N N . VAL A 1 576 ? 8.816 -36.061 33.644 1.00 23.11 576 VAL A N 1
ATOM 4666 C CA . VAL A 1 576 ? 7.334 -36.014 33.645 1.00 23.11 576 VAL A CA 1
ATOM 4667 C C . VAL A 1 576 ? 6.811 -35.834 32.219 1.00 23.11 576 VAL A C 1
ATOM 4669 O O . VAL A 1 576 ? 7.237 -34.922 31.520 1.00 23.11 576 VAL A O 1
ATOM 4672 N N . ALA A 1 577 ? 5.888 -36.700 31.789 1.00 21.45 577 ALA A N 1
ATOM 4673 C CA . ALA A 1 577 ? 5.300 -36.674 30.450 1.00 21.45 577 ALA A CA 1
ATOM 4674 C C . ALA A 1 577 ? 3.797 -36.365 30.514 1.00 21.45 577 ALA A C 1
ATOM 4676 O O . ALA A 1 577 ? 3.020 -37.159 31.050 1.00 21.45 577 ALA A O 1
ATOM 4677 N N . TYR A 1 578 ? 3.379 -35.245 29.923 1.00 23.09 578 TYR A N 1
ATOM 4678 C CA . TYR A 1 578 ? 1.967 -34.884 29.799 1.00 23.09 578 TYR A CA 1
ATOM 4679 C C . TYR A 1 578 ? 1.367 -35.452 28.508 1.00 23.09 578 TYR A C 1
ATOM 4681 O O . TYR A 1 578 ? 1.725 -35.056 27.403 1.00 23.09 578 TYR A O 1
ATOM 4689 N N . LYS A 1 579 ? 0.420 -36.388 28.645 1.00 21.31 579 LYS A N 1
ATOM 4690 C CA . LYS A 1 579 ? -0.395 -36.883 27.524 1.00 21.31 579 LYS A CA 1
ATOM 4691 C C . LYS A 1 579 ? -1.551 -35.922 27.243 1.00 21.31 579 LYS A C 1
ATOM 4693 O O . LYS A 1 579 ? -2.634 -36.091 27.801 1.00 21.31 579 LYS A O 1
ATOM 4698 N N . VAL A 1 580 ? -1.353 -34.974 26.332 1.00 24.36 580 VAL A N 1
ATOM 4699 C CA . VAL A 1 580 ? -2.471 -34.229 25.734 1.00 24.36 580 VAL A CA 1
ATOM 4700 C C . VAL A 1 580 ? -3.206 -35.148 24.749 1.00 24.36 580 VAL A C 1
ATOM 4702 O O . VAL A 1 580 ? -2.601 -35.732 23.852 1.00 24.36 580 VAL A O 1
ATOM 4705 N N . ARG A 1 581 ? -4.522 -35.317 24.928 1.00 20.61 581 ARG A N 1
ATOM 4706 C CA . ARG A 1 581 ? -5.390 -36.030 23.975 1.00 20.61 581 ARG A CA 1
ATOM 4707 C C . ARG A 1 581 ? -5.879 -35.054 22.906 1.00 20.61 581 ARG A C 1
ATOM 4709 O O . ARG A 1 581 ? -6.863 -34.352 23.122 1.00 20.61 581 ARG A O 1
ATOM 4716 N N . THR A 1 582 ? -5.252 -35.060 21.737 1.00 23.58 582 THR A N 1
ATOM 4717 C CA . THR A 1 582 ? -5.748 -34.338 20.559 1.00 23.58 582 THR A CA 1
ATOM 4718 C C . THR A 1 582 ? -6.969 -35.049 19.961 1.00 23.58 582 THR A C 1
ATOM 4720 O O . THR A 1 582 ? -6.861 -35.938 19.116 1.00 23.58 582 THR A O 1
ATOM 4723 N N . HIS A 1 583 ? -8.173 -34.664 20.396 1.00 23.34 583 HIS A N 1
ATOM 4724 C CA . HIS A 1 583 ? -9.417 -35.090 19.744 1.00 23.34 583 HIS A CA 1
ATOM 4725 C C . HIS A 1 583 ? -9.619 -34.328 18.426 1.00 23.34 583 HIS A C 1
ATOM 4727 O O . HIS A 1 583 ? -10.348 -33.343 18.349 1.00 23.34 583 HIS A O 1
ATOM 4733 N N . ARG A 1 584 ? -8.950 -34.824 17.380 1.00 25.58 584 ARG A N 1
ATOM 4734 C CA . ARG A 1 584 ? -9.009 -34.341 15.996 1.00 25.58 584 ARG A CA 1
ATOM 4735 C C . ARG A 1 584 ? -10.455 -34.305 15.480 1.00 25.58 584 ARG A C 1
ATOM 4737 O O . ARG A 1 584 ? -11.026 -35.340 15.145 1.00 25.58 584 ARG A O 1
ATOM 4744 N N . LYS A 1 585 ? -11.023 -33.101 15.386 1.00 22.61 585 LYS A N 1
ATOM 4745 C CA . LYS A 1 585 ? -12.144 -32.772 14.498 1.00 22.61 585 LYS A CA 1
ATOM 4746 C C . LYS A 1 585 ? -11.669 -31.699 13.534 1.00 22.61 585 LYS A C 1
ATOM 4748 O O . LYS A 1 585 ? -11.585 -30.531 13.897 1.00 22.61 585 LYS A O 1
ATOM 4753 N N . GLU A 1 586 ? -11.344 -32.116 12.319 1.00 26.25 586 GLU A N 1
ATOM 4754 C CA . GLU A 1 586 ? -11.082 -31.194 11.219 1.00 26.25 586 GLU A CA 1
ATOM 4755 C C . GLU A 1 586 ? -12.378 -30.451 10.904 1.00 26.25 586 GLU A C 1
ATOM 4757 O O . GLU A 1 586 ? -13.404 -31.065 10.609 1.00 26.25 586 GLU A O 1
ATOM 4762 N N . LYS A 1 587 ? -12.345 -29.124 11.030 1.00 22.44 587 LYS A N 1
ATOM 4763 C CA . LYS A 1 587 ? -13.473 -28.255 10.718 1.00 22.44 587 LYS A CA 1
ATOM 4764 C C . LYS A 1 587 ? -13.012 -27.253 9.669 1.00 22.44 587 LYS A C 1
ATOM 4766 O O . LYS A 1 587 ? -12.433 -26.223 9.992 1.00 22.44 587 LYS A O 1
ATOM 4771 N N . ILE A 1 588 ? -13.227 -27.605 8.406 1.00 27.97 588 ILE A N 1
ATOM 4772 C CA . ILE A 1 588 ? -12.998 -26.702 7.278 1.00 27.97 588 ILE A CA 1
ATOM 4773 C C . ILE A 1 588 ? -14.041 -25.584 7.381 1.00 27.97 588 ILE A C 1
ATOM 4775 O O . ILE A 1 588 ? -15.240 -25.859 7.380 1.00 27.97 588 ILE A O 1
ATOM 4779 N N . ILE A 1 589 ? -13.590 -24.335 7.496 1.00 24.58 589 ILE A N 1
ATOM 4780 C CA . ILE A 1 589 ? -14.434 -23.134 7.460 1.00 24.58 589 ILE A CA 1
ATOM 4781 C C . ILE A 1 589 ? -13.783 -22.149 6.469 1.00 24.58 589 ILE A C 1
ATOM 4783 O O . ILE A 1 589 ? -12.571 -21.941 6.542 1.00 24.58 589 ILE A O 1
ATOM 4787 N N . PRO A 1 590 ? -14.526 -21.590 5.494 1.00 27.75 590 PRO A N 1
ATOM 4788 C CA . PRO A 1 590 ? -13.943 -20.773 4.431 1.00 27.75 590 PRO A CA 1
ATOM 4789 C C . PRO A 1 590 ? -13.799 -19.301 4.847 1.00 27.75 590 PRO A C 1
ATOM 4791 O O . PRO A 1 590 ? -14.802 -18.627 5.070 1.00 27.75 590 PRO A O 1
ATOM 4794 N N . GLY A 1 591 ? -12.566 -18.780 4.889 1.00 25.88 591 GLY A N 1
ATOM 4795 C CA . GLY A 1 591 ? -12.323 -17.433 5.423 1.00 25.88 591 GLY A CA 1
ATOM 4796 C C . GLY A 1 591 ? -11.006 -16.744 5.047 1.00 25.88 591 GLY A C 1
ATOM 4797 O O . GLY A 1 591 ? -10.419 -16.113 5.910 1.00 25.88 591 GLY A O 1
ATOM 4798 N N . MET A 1 592 ? -10.519 -16.816 3.796 1.00 26.80 592 MET A N 1
ATOM 4799 C CA . MET A 1 592 ? -9.450 -15.890 3.351 1.00 26.80 592 MET A CA 1
ATOM 4800 C C . MET A 1 592 ? -9.381 -15.696 1.822 1.00 26.80 592 MET A C 1
ATOM 4802 O O . MET A 1 592 ? -8.573 -16.291 1.107 1.00 26.80 592 MET A O 1
ATOM 4806 N N . GLY A 1 593 ? -10.274 -14.853 1.297 1.00 29.67 593 GLY A N 1
ATOM 4807 C CA . GLY A 1 593 ? -10.459 -14.610 -0.140 1.00 29.67 593 GLY A CA 1
ATOM 4808 C C . GLY A 1 593 ? -9.900 -13.281 -0.662 1.00 29.67 593 GLY A C 1
ATOM 4809 O O . GLY A 1 593 ? -10.668 -12.501 -1.214 1.00 29.67 593 GLY A O 1
ATOM 4810 N N . SER A 1 594 ? -8.593 -13.012 -0.529 1.00 38.19 594 SER A N 1
ATOM 4811 C CA . SER A 1 594 ? -7.949 -11.867 -1.218 1.00 38.19 594 SER A CA 1
ATOM 4812 C C . SER A 1 594 ? -6.434 -12.029 -1.444 1.00 38.19 594 SER A C 1
ATOM 4814 O O . SER A 1 594 ? -5.984 -12.104 -2.590 1.00 38.19 594 SER A O 1
ATOM 4816 N N . LYS A 1 595 ? -5.638 -12.136 -0.369 1.00 36.31 595 LYS A N 1
ATOM 4817 C CA . LYS A 1 595 ? -4.162 -12.018 -0.384 1.00 36.31 595 LYS A CA 1
ATOM 4818 C C . LYS A 1 595 ? -3.453 -12.968 -1.372 1.00 36.31 595 LYS A C 1
ATOM 4820 O O . LYS A 1 595 ? -2.613 -12.524 -2.158 1.00 36.31 595 LYS A O 1
ATOM 4825 N N . LYS A 1 596 ? -3.829 -14.255 -1.414 1.00 37.41 596 LYS A N 1
ATOM 4826 C CA . LYS A 1 596 ? -3.228 -15.273 -2.313 1.00 37.41 596 LYS A CA 1
ATOM 4827 C C . LYS A 1 596 ? -3.486 -15.049 -3.818 1.00 37.41 596 LYS A C 1
ATOM 4829 O O . LYS A 1 596 ? -2.892 -15.743 -4.645 1.00 37.41 596 LYS A O 1
ATOM 4834 N N . LEU A 1 597 ? -4.355 -14.107 -4.203 1.00 38.25 597 LEU A N 1
ATOM 4835 C CA . LEU A 1 597 ? -4.758 -13.891 -5.601 1.00 38.25 597 LEU A CA 1
ATOM 4836 C C . LEU A 1 597 ? -3.902 -12.849 -6.352 1.00 38.25 597 LEU A C 1
ATOM 4838 O O . LEU A 1 597 ? -3.835 -12.899 -7.582 1.00 38.25 597 LEU A O 1
ATOM 4842 N N . LEU A 1 598 ? -3.194 -11.957 -5.645 1.00 37.88 598 LEU A N 1
ATOM 4843 C CA . LEU A 1 598 ? -2.232 -11.032 -6.271 1.00 37.88 598 LEU A CA 1
ATOM 4844 C C . LEU A 1 598 ? -0.898 -11.708 -6.624 1.00 37.88 598 LEU A C 1
ATOM 4846 O O . LEU A 1 598 ? -0.297 -11.397 -7.643 1.00 37.88 598 LEU A O 1
ATOM 4850 N N . ARG A 1 599 ? -0.426 -12.651 -5.808 1.00 35.94 599 ARG A N 1
ATOM 4851 C CA . ARG A 1 599 ? 0.971 -13.138 -5.847 1.00 35.94 599 ARG A CA 1
ATOM 4852 C C . ARG A 1 599 ? 1.305 -14.064 -7.025 1.00 35.94 599 ARG A C 1
ATOM 4854 O O . ARG A 1 599 ? 2.438 -14.092 -7.486 1.00 35.94 599 ARG A O 1
ATOM 4861 N N . ARG A 1 600 ? 0.298 -14.703 -7.636 1.00 43.38 600 ARG A N 1
ATOM 4862 C CA . ARG A 1 600 ? 0.445 -15.493 -8.882 1.00 43.38 600 ARG A CA 1
ATOM 4863 C C . ARG A 1 600 ? 0.809 -14.657 -10.123 1.00 43.38 600 ARG A C 1
ATOM 4865 O O . ARG A 1 600 ? 1.027 -15.225 -11.189 1.00 43.38 600 ARG A O 1
ATOM 4872 N N . PHE A 1 601 ? 0.797 -13.326 -10.025 1.00 41.94 601 PHE A N 1
ATOM 4873 C CA . PHE A 1 601 ? 0.926 -12.379 -11.141 1.00 41.94 601 PHE A CA 1
ATOM 4874 C C . PHE A 1 601 ? 2.273 -12.486 -11.877 1.00 41.94 601 PHE A C 1
ATOM 4876 O O . PHE A 1 601 ? 2.283 -12.413 -13.110 1.00 41.94 601 PHE A O 1
ATOM 4883 N N . TYR A 1 602 ? 3.364 -12.718 -11.140 1.00 40.59 602 TYR A N 1
ATOM 4884 C CA . TYR A 1 602 ? 4.704 -12.266 -11.527 1.00 40.59 602 TYR A CA 1
ATOM 4885 C C . TYR A 1 602 ? 5.583 -13.288 -12.281 1.00 40.59 602 TYR A C 1
ATOM 4887 O O . TYR A 1 602 ? 6.114 -12.934 -13.334 1.00 40.59 602 TYR A O 1
ATOM 4895 N N . GLU A 1 603 ? 5.676 -14.565 -11.866 1.00 37.88 603 GLU A N 1
ATOM 4896 C CA . GLU A 1 603 ? 6.533 -15.573 -12.548 1.00 37.88 603 GLU A CA 1
ATOM 4897 C C . GLU A 1 603 ? 6.370 -15.611 -14.091 1.00 37.88 603 GLU A C 1
ATOM 4899 O O . GLU A 1 603 ? 7.376 -15.650 -14.803 1.00 37.88 603 GLU A O 1
ATOM 4904 N N . PRO A 1 604 ? 5.147 -15.547 -14.671 1.00 36.84 604 PRO A N 1
ATOM 4905 C CA . PRO A 1 604 ? 4.970 -15.602 -16.119 1.00 36.84 604 PRO A CA 1
ATOM 4906 C C . PRO A 1 604 ? 4.937 -14.214 -16.787 1.00 36.84 604 PRO A C 1
ATOM 4908 O O . PRO A 1 604 ? 4.687 -14.143 -17.990 1.00 36.84 604 PRO A O 1
ATOM 4911 N N . LEU A 1 605 ? 5.163 -13.116 -16.049 1.00 39.81 605 LEU A N 1
ATOM 4912 C CA . LEU A 1 605 ? 5.361 -11.774 -16.615 1.00 39.81 605 LEU A CA 1
ATOM 4913 C C . LEU A 1 605 ? 6.812 -11.486 -16.980 1.00 39.81 605 LEU A C 1
ATOM 4915 O O . LEU A 1 605 ? 7.038 -10.868 -18.018 1.00 39.81 605 LEU A O 1
ATOM 4919 N N . VAL A 1 606 ? 7.776 -12.003 -16.214 1.00 38.03 606 VAL A N 1
ATOM 4920 C CA . VAL A 1 606 ? 9.202 -11.983 -16.588 1.00 38.03 606 VAL A CA 1
ATOM 4921 C C . VAL A 1 606 ? 9.375 -12.605 -17.980 1.00 38.03 606 VAL A C 1
ATOM 4923 O O . VAL A 1 606 ? 9.902 -11.980 -18.900 1.00 38.03 606 VAL A O 1
ATOM 4926 N N . LEU A 1 607 ? 8.780 -13.787 -18.187 1.00 35.69 607 LEU A N 1
ATOM 4927 C CA . LEU A 1 607 ? 8.754 -14.461 -19.488 1.00 35.69 607 LEU A CA 1
ATOM 4928 C C . LEU A 1 607 ? 7.996 -13.669 -20.575 1.00 35.69 607 LEU A C 1
ATOM 4930 O O . LEU A 1 607 ? 8.237 -13.867 -21.761 1.00 35.69 607 LEU A O 1
ATOM 4934 N N . LEU A 1 608 ? 7.061 -12.795 -20.194 1.00 37.00 608 LEU A N 1
ATOM 4935 C CA . LEU A 1 608 ? 6.256 -12.002 -21.124 1.00 37.00 608 LEU A CA 1
ATOM 4936 C C . LEU A 1 608 ? 6.992 -10.740 -21.594 1.00 37.00 608 LEU A C 1
ATOM 4938 O O . LEU A 1 608 ? 6.885 -10.400 -22.770 1.00 37.00 608 LEU A O 1
ATOM 4942 N N . HIS A 1 609 ? 7.744 -10.065 -20.717 1.00 36.50 609 HIS A N 1
ATOM 4943 C CA . HIS A 1 609 ? 8.535 -8.889 -21.096 1.00 36.50 609 HIS A CA 1
ATOM 4944 C C . HIS A 1 609 ? 9.663 -9.271 -22.065 1.00 36.50 609 HIS A C 1
ATOM 4946 O O . HIS A 1 609 ? 9.832 -8.633 -23.102 1.00 36.50 609 HIS A O 1
ATOM 4952 N N . VAL A 1 610 ? 10.346 -10.390 -21.796 1.00 36.69 610 VAL A N 1
ATOM 4953 C CA . VAL A 1 610 ? 11.398 -10.955 -22.664 1.00 36.69 610 VAL A CA 1
ATOM 4954 C C . VAL A 1 610 ? 10.870 -11.380 -24.050 1.00 36.69 610 VAL A C 1
ATOM 4956 O O . VAL A 1 610 ? 11.636 -11.432 -25.009 1.00 36.69 610 VAL A O 1
ATOM 4959 N N . LEU A 1 611 ? 9.567 -11.663 -24.197 1.00 37.56 611 LEU A N 1
ATOM 4960 C CA . LEU A 1 611 ? 8.989 -12.234 -25.426 1.00 37.56 611 LEU A CA 1
ATOM 4961 C C . LEU A 1 611 ? 8.069 -11.300 -26.237 1.00 37.56 611 LEU A C 1
ATOM 4963 O O . LEU A 1 611 ? 7.571 -11.738 -27.286 1.00 37.56 611 LEU A O 1
ATOM 4967 N N . ASP A 1 612 ? 7.810 -10.058 -25.798 1.00 33.62 612 ASP A N 1
ATOM 4968 C CA . ASP A 1 612 ? 6.736 -9.248 -26.396 1.00 33.62 612 ASP A CA 1
ATOM 4969 C C . ASP A 1 612 ? 6.946 -7.716 -26.495 1.00 33.62 612 ASP A C 1
ATOM 4971 O O . ASP A 1 612 ? 6.521 -6.950 -25.628 1.00 33.62 612 ASP A O 1
ATOM 4975 N N . PRO A 1 613 ? 7.459 -7.266 -27.658 1.00 32.06 613 PRO A N 1
ATOM 4976 C CA . PRO A 1 613 ? 7.056 -6.000 -28.291 1.00 32.06 613 PRO A CA 1
ATOM 4977 C C . PRO A 1 613 ? 6.186 -6.182 -29.561 1.00 32.06 613 PRO A C 1
ATOM 4979 O O . PRO A 1 613 ? 5.994 -5.234 -30.317 1.00 32.06 613 PRO A O 1
ATOM 4982 N N . ASN A 1 614 ? 5.736 -7.406 -29.871 1.00 36.09 614 ASN A N 1
ATOM 4983 C CA . ASN A 1 614 ? 5.221 -7.805 -31.199 1.00 36.09 614 ASN A CA 1
ATOM 4984 C C . ASN A 1 614 ? 3.983 -8.737 -31.161 1.00 36.09 614 ASN A C 1
ATOM 4986 O O . ASN A 1 614 ? 3.504 -9.197 -32.198 1.00 36.09 614 ASN A O 1
ATOM 4990 N N . GLY A 1 615 ? 3.465 -9.058 -29.979 1.00 38.50 615 GLY A N 1
ATOM 4991 C CA . GLY A 1 615 ? 2.424 -10.054 -29.724 1.00 38.50 615 GLY A CA 1
ATOM 4992 C C . GLY A 1 615 ? 1.032 -9.633 -30.180 1.00 38.50 615 GLY A C 1
ATOM 4993 O O . GLY A 1 615 ? 0.263 -10.485 -30.620 1.00 38.50 615 GLY A O 1
ATOM 4994 N N . GLU A 1 616 ? 0.728 -8.332 -30.195 1.00 36.25 616 GLU A N 1
ATOM 4995 C CA . GLU A 1 616 ? -0.524 -7.821 -30.776 1.00 36.25 616 GLU A CA 1
ATOM 4996 C C . GLU A 1 616 ? -0.627 -8.073 -32.292 1.00 36.25 616 GLU A C 1
ATOM 4998 O O . GLU A 1 616 ? -1.730 -8.113 -32.831 1.00 36.25 616 GLU A O 1
ATOM 5003 N N . GLN A 1 617 ? 0.497 -8.324 -32.978 1.00 36.75 617 GLN A N 1
ATOM 5004 C CA . GLN A 1 617 ? 0.516 -8.718 -34.394 1.00 36.75 617 GLN A CA 1
ATOM 5005 C C . GLN A 1 617 ? 0.400 -10.241 -34.611 1.00 36.75 617 GLN A C 1
ATOM 5007 O O . GLN A 1 617 ? 0.307 -10.682 -35.756 1.00 36.75 617 GLN A O 1
ATOM 5012 N N . ARG A 1 618 ? 0.419 -11.067 -33.549 1.00 38.53 618 ARG A N 1
ATOM 5013 C CA . ARG A 1 618 ? 0.473 -12.542 -33.662 1.00 38.53 618 ARG A CA 1
ATOM 5014 C C . ARG A 1 618 ? -0.888 -13.238 -33.766 1.00 38.53 618 ARG A C 1
ATOM 5016 O O . ARG A 1 618 ? -0.914 -14.416 -34.104 1.00 38.53 618 ARG A O 1
ATOM 5023 N N . ILE A 1 619 ? -2.001 -12.533 -33.553 1.00 36.84 619 ILE A N 1
ATOM 5024 C CA . ILE A 1 619 ? -3.328 -12.980 -34.010 1.00 36.84 619 ILE A CA 1
ATOM 5025 C C . ILE A 1 619 ? -3.749 -12.066 -35.166 1.00 36.84 619 ILE A C 1
ATOM 5027 O O . ILE A 1 619 ? -4.100 -10.910 -34.915 1.00 36.84 619 ILE A O 1
ATOM 5031 N N . PRO A 1 620 ? -3.751 -12.545 -36.423 1.00 35.34 620 PRO A N 1
ATOM 5032 C CA . PRO A 1 620 ? -4.337 -11.802 -37.528 1.00 35.34 620 PRO A CA 1
ATOM 5033 C C . PRO A 1 620 ? -5.805 -11.479 -37.234 1.00 35.34 620 PRO A C 1
ATOM 5035 O O . PRO A 1 620 ? -6.603 -12.374 -36.947 1.00 35.34 620 PRO A O 1
ATOM 5038 N N . ARG A 1 621 ? -6.180 -10.198 -37.320 1.00 35.88 621 ARG A N 1
ATOM 5039 C CA . ARG A 1 621 ? -7.598 -9.822 -37.348 1.00 35.88 621 ARG A CA 1
ATOM 5040 C C . ARG A 1 621 ? -8.220 -10.409 -38.616 1.00 35.88 621 ARG A C 1
ATOM 5042 O O . ARG A 1 621 ? -7.647 -10.271 -39.695 1.00 35.88 621 ARG A O 1
ATOM 5049 N N . VAL A 1 622 ? -9.386 -11.039 -38.488 1.00 35.88 622 VAL A N 1
ATOM 5050 C CA . VAL A 1 622 ? -10.252 -11.308 -39.644 1.00 35.88 622 VAL A CA 1
ATOM 5051 C C . VAL A 1 622 ? -10.824 -9.965 -40.096 1.00 35.88 622 VAL A C 1
ATOM 5053 O O . VAL A 1 622 ? -11.221 -9.152 -39.261 1.00 35.88 622 VAL A O 1
ATOM 5056 N N . TRP A 1 623 ? -10.798 -9.711 -41.403 1.00 45.59 623 TRP A N 1
ATOM 5057 C CA . TRP A 1 623 ? -11.143 -8.416 -41.988 1.00 45.59 623 TRP A CA 1
ATOM 5058 C C . TRP A 1 623 ? -12.656 -8.322 -42.203 1.00 45.59 623 TRP A C 1
ATOM 5060 O O . TRP A 1 623 ? -13.154 -8.432 -43.318 1.00 45.59 623 TRP A O 1
ATOM 5070 N N . GLU A 1 624 ? -13.383 -8.134 -41.104 1.00 37.03 624 GLU A N 1
ATOM 5071 C CA . GLU A 1 624 ? -14.802 -7.750 -41.090 1.00 37.03 624 GLU A CA 1
ATOM 5072 C C . GLU A 1 624 ? -14.959 -6.245 -41.395 1.00 37.03 624 GLU A C 1
ATOM 5074 O O . GLU A 1 624 ? -15.511 -5.505 -40.593 1.00 37.03 624 GLU A O 1
ATOM 5079 N N . ASP A 1 625 ? -14.414 -5.800 -42.534 1.00 34.72 625 ASP A N 1
ATOM 5080 C CA . ASP A 1 625 ? -14.881 -4.635 -43.303 1.00 34.72 625 ASP A CA 1
ATOM 5081 C C . ASP A 1 625 ? -14.169 -4.583 -44.668 1.00 34.72 625 ASP A C 1
ATOM 5083 O O . ASP A 1 625 ? -12.944 -4.707 -44.766 1.00 34.72 625 ASP A O 1
ATOM 5087 N N . ALA A 1 626 ? -14.945 -4.422 -45.742 1.00 40.62 626 ALA A N 1
ATOM 5088 C CA . ALA A 1 626 ? -14.483 -4.586 -47.120 1.00 40.62 626 ALA A CA 1
ATOM 5089 C C . ALA A 1 626 ? -14.310 -3.244 -47.853 1.00 40.62 626 ALA A C 1
ATOM 5091 O O . ALA A 1 626 ? -15.078 -2.925 -48.753 1.00 40.62 626 ALA A O 1
ATOM 5092 N N . ASP A 1 627 ? -13.257 -2.494 -47.511 1.00 41.78 627 ASP A N 1
ATOM 5093 C CA . ASP A 1 627 ? -12.831 -1.308 -48.274 1.00 41.78 627 ASP A CA 1
ATOM 5094 C C . ASP A 1 627 ? -11.291 -1.241 -48.375 1.00 41.78 627 ASP A C 1
ATOM 5096 O O . ASP A 1 627 ? -10.596 -0.582 -47.601 1.00 41.78 627 ASP A O 1
ATOM 5100 N N . THR A 1 628 ? -10.713 -2.007 -49.311 1.00 41.41 628 THR A N 1
ATOM 5101 C CA . THR A 1 628 ? -9.250 -2.176 -49.447 1.00 41.41 628 THR A CA 1
ATOM 5102 C C . THR A 1 628 ? -8.748 -1.987 -50.879 1.00 41.41 628 THR A C 1
ATOM 5104 O O . THR A 1 628 ? -8.640 -2.927 -51.659 1.00 41.41 628 THR A O 1
ATOM 5107 N N . VAL A 1 629 ? -8.338 -0.754 -51.200 1.00 43.94 629 VAL A N 1
ATOM 5108 C CA . VAL A 1 629 ? -7.647 -0.416 -52.467 1.00 43.94 629 VAL A CA 1
ATOM 5109 C C . VAL A 1 629 ? -6.194 0.052 -52.244 1.00 43.94 629 VAL A C 1
ATOM 5111 O O . VAL A 1 629 ? -5.390 0.050 -53.176 1.00 43.94 629 VAL A O 1
ATOM 5114 N N . HIS A 1 630 ? -5.803 0.404 -51.009 1.00 45.62 630 HIS A N 1
ATOM 5115 C CA . HIS A 1 630 ? -4.466 0.943 -50.688 1.00 45.62 630 HIS A CA 1
ATOM 5116 C C . HIS A 1 630 ? -3.765 0.299 -49.471 1.00 45.62 630 HIS A C 1
ATOM 5118 O O . HIS A 1 630 ? -3.008 0.940 -48.745 1.00 45.62 630 HIS A O 1
ATOM 5124 N N . MET A 1 631 ? -3.928 -1.017 -49.308 1.00 48.88 631 MET A N 1
ATOM 5125 C CA . MET A 1 631 ? -2.978 -1.831 -48.537 1.00 48.88 631 MET A CA 1
ATOM 5126 C C . MET A 1 631 ? -1.650 -1.947 -49.300 1.00 48.88 631 MET A C 1
ATOM 5128 O O . MET A 1 631 ? -1.619 -2.435 -50.431 1.00 48.88 631 MET A O 1
ATOM 5132 N N . GLN A 1 632 ? -0.534 -1.517 -48.705 1.00 61.72 632 GLN A N 1
ATOM 5133 C CA . GLN A 1 632 ? 0.764 -1.595 -49.380 1.00 61.72 632 GLN A CA 1
ATOM 5134 C C . GLN A 1 632 ? 1.231 -3.054 -49.501 1.00 61.72 632 GLN A C 1
ATOM 5136 O O . GLN A 1 632 ? 1.351 -3.772 -48.508 1.00 61.72 632 GLN A O 1
ATOM 5141 N N . LEU A 1 633 ? 1.614 -3.473 -50.714 1.00 65.69 633 LEU A N 1
ATOM 5142 C CA . LEU A 1 633 ? 2.120 -4.824 -51.026 1.00 65.69 633 LEU A CA 1
ATOM 5143 C C . LEU A 1 633 ? 3.286 -5.280 -50.118 1.00 65.69 633 LEU A C 1
ATOM 5145 O O . LEU A 1 633 ? 3.487 -6.475 -49.895 1.00 65.69 633 LEU A O 1
ATOM 5149 N N . ARG A 1 634 ? 4.039 -4.324 -49.558 1.00 65.56 634 ARG A N 1
ATOM 5150 C CA . ARG A 1 634 ? 5.087 -4.531 -48.547 1.00 65.56 634 ARG A CA 1
ATOM 5151 C C . ARG A 1 634 ? 4.563 -5.198 -47.269 1.00 65.56 634 ARG A C 1
ATOM 5153 O O . ARG A 1 634 ? 5.250 -6.043 -46.703 1.00 65.56 634 ARG A O 1
ATOM 5160 N N . GLU A 1 635 ? 3.367 -4.835 -46.817 1.00 67.00 635 GLU A N 1
ATOM 5161 C CA . GLU A 1 635 ? 2.810 -5.294 -45.541 1.00 67.00 635 GLU A CA 1
ATOM 5162 C C . GLU A 1 635 ? 2.175 -6.677 -45.654 1.00 67.00 635 GLU A C 1
ATOM 5164 O O . GLU A 1 635 ? 2.395 -7.513 -44.779 1.00 67.00 635 GLU A O 1
ATOM 5169 N N . LEU A 1 636 ? 1.506 -6.963 -46.777 1.00 71.12 636 LEU A N 1
ATOM 5170 C CA . LEU A 1 636 ? 1.055 -8.315 -47.124 1.00 71.12 636 LEU A CA 1
ATOM 5171 C C . LEU A 1 636 ? 2.239 -9.294 -47.179 1.00 71.12 636 LEU A C 1
ATOM 5173 O O . LEU A 1 636 ? 2.186 -10.359 -46.567 1.00 71.12 636 LEU A O 1
ATOM 5177 N N . ARG A 1 637 ? 3.348 -8.900 -47.826 1.00 75.56 637 ARG A N 1
ATOM 5178 C CA . ARG A 1 637 ? 4.596 -9.686 -47.855 1.00 75.56 637 ARG A CA 1
ATOM 5179 C C . ARG A 1 637 ? 5.193 -9.892 -46.458 1.00 75.56 637 ARG A C 1
ATOM 5181 O O . ARG A 1 637 ? 5.567 -11.014 -46.133 1.00 75.56 637 ARG A O 1
ATOM 5188 N N . ARG A 1 638 ? 5.252 -8.847 -45.619 1.00 75.69 638 ARG A N 1
ATOM 5189 C CA . ARG A 1 638 ? 5.730 -8.955 -44.224 1.00 75.69 638 ARG A CA 1
ATOM 5190 C C . ARG A 1 638 ? 4.866 -9.918 -43.406 1.00 75.69 638 ARG A C 1
ATOM 5192 O O . ARG A 1 638 ? 5.410 -10.772 -42.718 1.00 75.69 638 ARG A O 1
ATOM 5199 N N . ASN A 1 639 ? 3.539 -9.818 -43.504 1.00 73.56 639 ASN A N 1
ATOM 5200 C CA . ASN A 1 639 ? 2.631 -10.720 -42.795 1.00 73.56 639 ASN A CA 1
ATOM 5201 C C . ASN A 1 639 ? 2.803 -12.171 -43.274 1.00 73.56 639 ASN A C 1
ATOM 5203 O O . ASN A 1 639 ? 2.978 -13.060 -42.452 1.00 73.56 639 ASN A O 1
ATOM 5207 N N . PHE A 1 640 ? 2.857 -12.408 -44.589 1.00 81.38 640 PHE A N 1
ATOM 5208 C CA . PHE A 1 640 ? 3.082 -13.741 -45.160 1.00 81.38 640 PHE A CA 1
ATOM 5209 C C . PHE A 1 640 ? 4.360 -14.410 -44.623 1.00 81.38 640 PHE A C 1
ATOM 5211 O O . PHE A 1 640 ? 4.309 -15.547 -44.155 1.00 81.38 640 PHE A O 1
ATOM 5218 N N . LEU A 1 641 ? 5.487 -13.688 -44.606 1.00 82.19 641 LEU A N 1
ATOM 5219 C CA . LEU A 1 641 ? 6.742 -14.191 -44.035 1.00 82.19 641 LEU A CA 1
ATOM 5220 C C . LEU A 1 641 ? 6.631 -14.448 -42.524 1.00 82.19 641 LEU A C 1
ATOM 5222 O O . LEU A 1 641 ? 7.114 -15.475 -42.054 1.00 82.19 641 LEU A O 1
ATOM 5226 N N . ASN A 1 642 ? 5.937 -13.581 -41.778 1.00 76.62 642 ASN A N 1
ATOM 5227 C CA . ASN A 1 642 ? 5.681 -13.780 -40.348 1.00 76.62 642 ASN A CA 1
ATOM 5228 C C . ASN A 1 642 ? 4.817 -15.027 -40.070 1.00 76.62 642 ASN A C 1
ATOM 5230 O O . ASN A 1 642 ? 5.092 -15.739 -39.106 1.00 76.62 642 ASN A O 1
ATOM 5234 N N . GLN A 1 643 ? 3.812 -15.331 -40.902 1.00 81.12 643 GLN A N 1
ATOM 5235 C CA . GLN A 1 643 ? 3.004 -16.551 -40.751 1.00 81.12 643 GLN A CA 1
ATOM 5236 C C . GLN A 1 643 ? 3.825 -17.812 -41.051 1.00 81.12 643 GLN A C 1
ATOM 5238 O O . GLN A 1 643 ? 3.782 -18.768 -40.277 1.00 81.12 643 GLN A O 1
ATOM 5243 N N . LEU A 1 644 ? 4.628 -17.804 -42.124 1.00 84.44 644 LEU A N 1
ATOM 5244 C CA . LEU A 1 644 ? 5.542 -18.909 -42.445 1.00 84.44 644 LEU A CA 1
ATOM 5245 C C . LEU A 1 644 ? 6.587 -19.132 -41.339 1.00 84.44 644 LEU A C 1
ATOM 5247 O O . LEU A 1 644 ? 6.905 -20.273 -41.015 1.00 84.44 644 LEU A O 1
ATOM 5251 N N . ALA A 1 645 ? 7.092 -18.055 -40.734 1.00 83.19 645 ALA A N 1
ATOM 5252 C CA . ALA A 1 645 ? 8.008 -18.100 -39.599 1.00 83.19 645 ALA A CA 1
ATOM 5253 C C . ALA A 1 645 ? 7.336 -18.689 -38.344 1.00 83.19 645 ALA A C 1
ATOM 5255 O O . ALA A 1 645 ? 7.913 -19.545 -37.674 1.00 83.19 645 ALA A O 1
ATOM 5256 N N . TYR A 1 646 ? 6.090 -18.290 -38.064 1.00 78.81 646 TYR A N 1
ATOM 5257 C CA . TYR A 1 646 ? 5.303 -18.768 -36.925 1.00 78.81 646 TYR A CA 1
ATOM 5258 C C . TYR A 1 646 ? 5.016 -20.276 -36.985 1.00 78.81 646 TYR A C 1
ATOM 5260 O O . TYR A 1 646 ? 5.238 -20.978 -35.999 1.00 78.81 646 TYR A O 1
ATOM 5268 N N . VAL A 1 647 ? 4.585 -20.807 -38.138 1.00 82.94 647 VAL A N 1
ATOM 5269 C CA . VAL A 1 647 ? 4.284 -22.250 -38.269 1.00 82.94 647 VAL A CA 1
ATOM 5270 C C . VAL A 1 647 ? 5.525 -23.148 -38.172 1.00 82.94 647 VAL A C 1
ATOM 5272 O O . VAL A 1 647 ? 5.388 -24.350 -37.956 1.00 82.94 647 VAL A O 1
ATOM 5275 N N . CYS A 1 648 ? 6.733 -22.585 -38.286 1.00 83.75 648 CYS A N 1
ATOM 5276 C CA . CYS A 1 648 ? 7.984 -23.322 -38.105 1.00 83.75 648 CYS A CA 1
ATOM 5277 C C . CYS A 1 648 ? 8.347 -23.594 -36.623 1.00 83.75 648 CYS A C 1
ATOM 5279 O O . CYS A 1 648 ? 9.237 -24.407 -36.370 1.00 83.75 648 CYS A O 1
ATOM 5281 N N . ASP A 1 649 ? 7.677 -22.978 -35.638 1.00 80.94 649 ASP A N 1
ATOM 5282 C CA . ASP A 1 649 ? 8.027 -23.092 -34.210 1.00 80.94 649 ASP A CA 1
ATOM 5283 C C . ASP A 1 649 ? 7.339 -24.286 -33.501 1.00 80.94 649 ASP A C 1
ATOM 5285 O O . ASP A 1 649 ? 6.286 -24.168 -32.867 1.00 80.94 649 ASP A O 1
ATOM 5289 N N . TYR A 1 650 ? 7.941 -25.474 -33.629 1.00 78.56 650 TYR A N 1
ATOM 5290 C CA . TYR A 1 650 ? 7.312 -26.771 -33.324 1.00 78.56 650 TYR A CA 1
ATOM 5291 C C . TYR A 1 650 ? 7.627 -27.401 -31.950 1.00 78.56 650 TYR A C 1
ATOM 5293 O O . TYR A 1 650 ? 7.023 -28.419 -31.585 1.00 78.56 650 TYR A O 1
ATOM 5301 N N . ILE A 1 651 ? 8.531 -26.812 -31.161 1.00 73.94 651 ILE A N 1
ATOM 5302 C CA . ILE A 1 651 ? 8.921 -27.257 -29.807 1.00 73.94 651 ILE A CA 1
ATOM 5303 C C . ILE A 1 651 ? 8.710 -26.098 -28.816 1.00 73.94 651 ILE A C 1
ATOM 5305 O O . ILE A 1 651 ? 8.717 -24.938 -29.207 1.00 73.94 651 ILE A O 1
ATOM 5309 N N . LYS A 1 652 ? 8.472 -26.370 -27.524 1.00 67.56 652 LYS A N 1
ATOM 5310 C CA . LYS A 1 652 ? 8.523 -25.327 -26.478 1.00 67.56 652 LYS A CA 1
ATOM 5311 C C . LYS A 1 652 ? 9.957 -25.246 -25.941 1.00 67.56 652 LYS A C 1
ATOM 5313 O O . LYS A 1 652 ? 10.399 -26.210 -25.329 1.00 67.56 652 LYS A O 1
ATOM 5318 N N . GLY A 1 653 ? 10.623 -24.108 -26.122 1.00 61.84 653 GLY A N 1
ATOM 5319 C CA . GLY A 1 653 ? 11.967 -23.843 -25.585 1.00 61.84 653 GLY A CA 1
ATOM 5320 C C . GLY A 1 653 ? 12.543 -22.519 -26.086 1.00 61.84 653 GLY A C 1
ATOM 5321 O O . GLY A 1 653 ? 13.001 -21.709 -25.295 1.00 61.84 653 GLY A O 1
ATOM 5322 N N . GLY A 1 654 ? 12.386 -22.258 -27.386 1.00 65.00 654 GLY A N 1
ATOM 5323 C CA . GLY A 1 654 ? 12.946 -21.090 -28.076 1.00 65.00 654 GLY A CA 1
ATOM 5324 C C . GLY A 1 654 ? 13.764 -21.504 -29.300 1.00 65.00 654 GLY A C 1
ATOM 5325 O O . GLY A 1 654 ? 13.764 -20.795 -30.300 1.00 65.00 654 GLY A O 1
ATOM 5326 N N . ASP A 1 655 ? 14.363 -22.692 -29.257 1.00 71.31 655 ASP A N 1
ATOM 5327 C CA . ASP A 1 655 ? 15.247 -23.288 -30.268 1.00 71.31 655 ASP A CA 1
ATOM 5328 C C . ASP A 1 655 ? 14.627 -23.305 -31.677 1.00 71.31 655 ASP A C 1
ATOM 5330 O O . ASP A 1 655 ? 15.278 -22.967 -32.665 1.00 71.31 655 ASP A O 1
ATOM 5334 N N . SER A 1 656 ? 13.340 -23.674 -31.764 1.00 77.00 656 SER A N 1
ATOM 5335 C CA . SER A 1 656 ? 12.575 -23.771 -33.015 1.00 77.00 656 SER A CA 1
ATOM 5336 C C . SER A 1 656 ? 11.989 -22.448 -33.514 1.00 77.00 656 SER A C 1
ATOM 5338 O O . SER A 1 656 ? 11.416 -22.420 -34.608 1.00 77.00 656 SER A O 1
ATOM 5340 N N . VAL A 1 657 ? 12.127 -21.349 -32.763 1.00 75.69 657 VAL A N 1
ATOM 5341 C CA . VAL A 1 657 ? 11.688 -20.027 -33.228 1.00 75.69 657 VAL A CA 1
ATOM 5342 C C . VAL A 1 657 ? 12.493 -19.677 -34.472 1.00 75.69 657 VAL A C 1
ATOM 5344 O O . VAL A 1 657 ? 13.720 -19.613 -34.446 1.00 75.69 657 VAL A O 1
ATOM 5347 N N . THR A 1 658 ? 11.773 -19.493 -35.574 1.00 81.12 658 THR A N 1
ATOM 5348 C CA . THR A 1 658 ? 12.329 -19.302 -36.912 1.00 81.12 658 THR A CA 1
ATOM 5349 C C . THR A 1 658 ? 12.046 -17.876 -37.379 1.00 81.12 658 THR A C 1
ATOM 5351 O O . THR A 1 658 ? 10.975 -17.336 -37.112 1.00 81.12 658 THR A O 1
ATOM 5354 N N . ALA A 1 659 ? 12.979 -17.276 -38.112 1.00 82.56 659 ALA A N 1
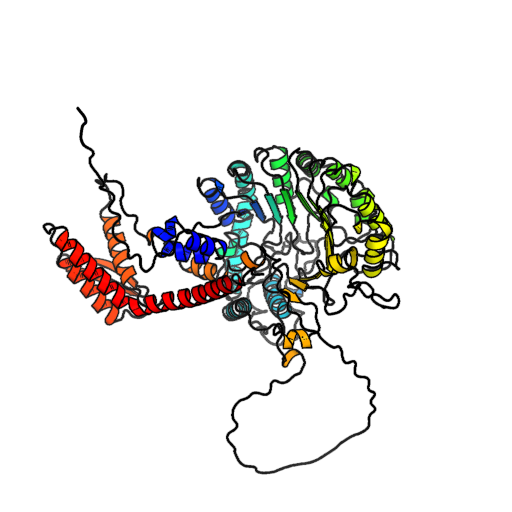ATOM 5355 C CA . ALA A 1 659 ? 12.799 -16.048 -38.876 1.00 82.56 659 ALA A CA 1
ATOM 5356 C C . ALA A 1 659 ? 12.989 -16.349 -40.370 1.00 82.56 659 ALA A C 1
ATOM 5358 O O . ALA A 1 659 ? 13.825 -17.178 -40.737 1.00 82.56 659 ALA A O 1
ATOM 5359 N N . ILE A 1 660 ? 12.210 -15.689 -41.234 1.00 85.06 660 ILE A N 1
ATOM 5360 C CA . ILE A 1 660 ? 12.243 -15.917 -42.685 1.00 85.06 660 ILE A CA 1
ATOM 5361 C C . ILE A 1 660 ? 12.340 -14.581 -43.421 1.00 85.06 660 ILE A C 1
ATOM 5363 O O . ILE A 1 660 ? 11.526 -13.683 -43.206 1.00 85.06 660 ILE A O 1
ATOM 5367 N N . ALA A 1 661 ? 13.318 -14.471 -44.318 1.00 81.69 661 ALA A N 1
ATOM 5368 C CA . ALA A 1 661 ? 13.508 -13.332 -45.210 1.00 81.69 661 ALA A CA 1
ATOM 5369 C C . ALA A 1 661 ? 13.372 -13.756 -46.680 1.00 81.69 661 ALA A C 1
ATOM 5371 O O . ALA A 1 661 ? 13.521 -14.929 -47.025 1.00 81.69 661 ALA A O 1
ATOM 5372 N N . LEU A 1 662 ? 13.078 -12.788 -47.550 1.00 85.38 662 LEU A N 1
ATOM 5373 C CA . LEU A 1 662 ? 12.833 -13.011 -48.972 1.00 85.38 662 LEU A CA 1
ATOM 5374 C C . LEU A 1 662 ? 13.826 -12.215 -49.815 1.00 85.38 662 LEU A C 1
ATOM 5376 O O . LEU A 1 662 ? 13.880 -10.990 -49.716 1.00 85.38 662 LEU A O 1
ATOM 5380 N N . GLU A 1 663 ? 14.550 -12.904 -50.686 1.00 82.69 663 GLU A N 1
ATOM 5381 C CA . GLU A 1 663 ? 15.366 -12.301 -51.736 1.00 82.69 663 GLU A CA 1
ATOM 5382 C C . GLU A 1 663 ? 14.738 -12.618 -53.099 1.00 82.69 663 GLU A C 1
ATOM 5384 O O . GLU A 1 663 ? 14.281 -13.736 -53.343 1.00 82.69 663 GLU A O 1
ATOM 5389 N N . VAL A 1 664 ? 14.700 -11.630 -53.994 1.00 78.94 664 VAL A N 1
ATOM 5390 C CA . VAL A 1 664 ? 14.155 -11.782 -55.349 1.00 78.94 664 VAL A CA 1
ATOM 5391 C C . VAL A 1 664 ? 15.270 -11.521 -56.352 1.00 78.94 664 VAL A C 1
ATOM 5393 O O . VAL A 1 664 ? 15.706 -10.384 -56.520 1.00 78.94 664 VAL A O 1
ATOM 5396 N N . GLN A 1 665 ? 15.708 -12.579 -57.026 1.00 80.56 665 GLN A N 1
ATOM 5397 C CA . GLN A 1 665 ? 16.622 -12.525 -58.163 1.00 80.56 665 GLN A CA 1
ATOM 5398 C C . GLN A 1 665 ? 15.815 -12.643 -59.476 1.00 80.56 665 GLN A C 1
ATOM 5400 O O . GLN A 1 665 ? 14.668 -13.094 -59.443 1.00 80.56 665 GLN A O 1
ATOM 5405 N N . PRO A 1 666 ? 16.366 -12.273 -60.652 1.00 69.88 666 PRO A N 1
ATOM 5406 C CA . PRO A 1 666 ? 15.592 -12.170 -61.901 1.00 69.88 666 PRO A CA 1
ATOM 5407 C C . PRO A 1 666 ? 14.883 -13.449 -62.384 1.00 69.88 666 PRO A C 1
ATOM 5409 O O . PRO A 1 666 ? 13.995 -13.364 -63.227 1.00 69.88 666 PRO A O 1
ATOM 5412 N N . SER A 1 667 ? 15.271 -14.622 -61.876 1.00 72.81 667 SER A N 1
ATOM 5413 C CA . SER A 1 667 ? 14.703 -15.930 -62.234 1.00 72.81 667 SER A CA 1
ATOM 5414 C C . SER A 1 667 ? 14.351 -16.823 -61.035 1.00 72.81 667 SER A C 1
ATOM 5416 O O . SER A 1 667 ? 13.809 -17.910 -61.233 1.00 72.81 667 SER A O 1
ATOM 5418 N N . VAL A 1 668 ? 14.655 -16.403 -59.799 1.00 79.44 668 VAL A N 1
ATOM 5419 C CA . VAL A 1 668 ? 14.513 -17.218 -58.579 1.00 79.44 668 VAL A CA 1
ATOM 5420 C C . VAL A 1 668 ? 14.098 -16.337 -57.401 1.00 79.44 668 VAL A C 1
ATOM 5422 O O . VAL A 1 668 ? 14.630 -15.247 -57.206 1.00 79.44 668 VAL A O 1
ATOM 5425 N N . VAL A 1 669 ? 13.175 -16.839 -56.580 1.00 81.50 669 VAL A N 1
ATOM 5426 C CA . VAL A 1 669 ? 12.830 -16.253 -55.279 1.00 81.50 669 VAL A CA 1
ATOM 5427 C C . VAL A 1 669 ? 13.417 -17.137 -54.181 1.00 81.50 669 VAL A C 1
ATOM 5429 O O . VAL A 1 669 ? 13.029 -18.299 -54.043 1.00 81.50 669 VAL A O 1
ATOM 5432 N N . THR A 1 670 ? 14.353 -16.592 -53.408 1.00 84.12 670 THR A N 1
ATOM 5433 C CA . THR A 1 670 ? 15.064 -17.309 -52.343 1.00 84.12 670 THR A CA 1
ATOM 5434 C C . THR A 1 670 ? 14.437 -16.982 -50.992 1.00 84.12 670 THR A C 1
ATOM 5436 O O . THR A 1 670 ? 14.355 -15.820 -50.591 1.00 84.12 670 THR A O 1
ATOM 5439 N N . PHE A 1 671 ? 14.006 -18.021 -50.276 1.00 87.12 671 PHE A N 1
ATOM 5440 C CA . PHE A 1 671 ? 13.559 -17.925 -48.888 1.00 87.12 671 PHE A CA 1
ATOM 5441 C C . PHE A 1 671 ? 14.740 -18.239 -47.969 1.00 87.12 671 PHE A C 1
ATOM 5443 O O . PHE A 1 671 ? 15.160 -19.391 -47.857 1.00 87.12 671 PHE A O 1
ATOM 5450 N N . TRP A 1 672 ? 15.272 -17.209 -47.319 1.00 85.62 672 TRP A N 1
ATOM 5451 C CA . TRP A 1 672 ? 16.317 -17.337 -46.310 1.00 85.62 672 TRP A CA 1
ATOM 5452 C C . TRP A 1 672 ? 15.681 -17.670 -44.961 1.00 85.62 672 TRP A C 1
ATOM 5454 O O . TRP A 1 672 ? 14.716 -17.020 -44.564 1.00 85.62 672 TRP A O 1
ATOM 5464 N N . MET A 1 673 ? 16.217 -18.667 -44.256 1.00 85.56 673 MET A N 1
ATOM 5465 C CA . MET A 1 673 ? 15.743 -19.094 -42.935 1.00 85.56 673 MET A CA 1
ATOM 5466 C C . MET A 1 673 ? 16.854 -18.941 -41.899 1.00 85.56 673 MET A C 1
ATOM 5468 O O . MET A 1 673 ? 17.999 -19.301 -42.167 1.00 85.56 673 MET A O 1
ATOM 5472 N N . ALA A 1 674 ? 16.492 -18.488 -40.704 1.00 81.00 674 ALA A N 1
ATOM 5473 C CA . ALA A 1 674 ? 17.324 -18.537 -39.507 1.00 81.00 674 ALA A CA 1
ATOM 5474 C C . ALA A 1 674 ? 16.483 -19.038 -38.325 1.00 81.00 674 ALA A C 1
ATOM 5476 O O . ALA A 1 674 ? 15.263 -18.878 -38.328 1.00 81.00 674 ALA A O 1
ATOM 5477 N N . SER A 1 675 ? 17.117 -19.613 -37.311 1.00 81.62 675 SER A N 1
ATOM 5478 C CA . SER A 1 675 ? 16.482 -19.961 -36.035 1.00 81.62 675 SER A CA 1
ATOM 5479 C C . SER A 1 675 ? 17.458 -19.734 -34.883 1.00 81.62 675 SER A C 1
ATOM 5481 O O . SER A 1 675 ? 18.649 -19.530 -35.116 1.00 81.62 675 SER A O 1
ATOM 5483 N N . ASN A 1 676 ? 16.961 -19.754 -33.644 1.00 72.56 676 ASN A N 1
ATOM 5484 C CA . ASN A 1 676 ? 17.795 -19.574 -32.446 1.00 72.56 676 ASN A CA 1
ATOM 5485 C C . ASN A 1 676 ? 18.809 -20.719 -32.242 1.00 72.56 676 ASN A C 1
ATOM 5487 O O . ASN A 1 676 ? 19.813 -20.556 -31.554 1.00 72.56 676 ASN A O 1
ATOM 5491 N N . SER A 1 677 ? 18.556 -21.876 -32.854 1.00 78.06 677 SER A N 1
ATOM 5492 C CA . SER A 1 677 ? 19.508 -22.981 -33.033 1.00 78.06 677 SER A CA 1
ATOM 5493 C C . SER A 1 677 ? 19.655 -23.313 -34.526 1.00 78.06 677 SER A C 1
ATOM 5495 O O . SER A 1 677 ? 19.059 -22.643 -35.371 1.00 78.06 677 SER A O 1
ATOM 5497 N N . GLU A 1 678 ? 20.422 -24.345 -34.892 1.00 77.31 678 GLU A N 1
ATOM 5498 C CA . GLU A 1 678 ? 20.575 -24.750 -36.299 1.00 77.31 678 GLU A CA 1
ATOM 5499 C C . GLU A 1 678 ? 19.229 -25.076 -36.980 1.00 77.31 678 GLU A C 1
ATOM 5501 O O . GLU A 1 678 ? 18.392 -25.809 -36.443 1.00 77.31 678 GLU A O 1
ATOM 5506 N N . VAL A 1 679 ? 19.023 -24.559 -38.200 1.00 80.62 679 VAL A N 1
ATOM 5507 C CA . VAL A 1 679 ? 17.777 -24.761 -38.957 1.00 80.62 679 VAL A CA 1
ATOM 5508 C C . VAL A 1 679 ? 17.687 -26.216 -39.428 1.00 80.62 679 VAL A C 1
ATOM 5510 O O . VAL A 1 679 ? 18.313 -26.616 -40.410 1.00 80.62 679 VAL A O 1
ATOM 5513 N N . SER A 1 680 ? 16.886 -27.025 -38.735 1.00 81.69 680 SER A N 1
ATOM 5514 C CA . SER A 1 680 ? 16.843 -28.469 -38.984 1.00 81.69 680 SER A CA 1
ATOM 5515 C C . SER A 1 680 ? 16.348 -28.854 -40.392 1.00 81.69 680 SER A C 1
ATOM 5517 O O . SER A 1 680 ? 15.493 -28.198 -41.003 1.00 81.69 680 SER A O 1
ATOM 5519 N N . THR A 1 681 ? 16.815 -30.004 -40.887 1.00 83.38 681 THR A N 1
ATOM 5520 C CA . THR A 1 681 ? 16.310 -30.637 -42.123 1.00 83.38 681 THR A CA 1
ATOM 5521 C C . THR A 1 681 ? 14.813 -30.968 -42.045 1.00 83.38 681 THR A C 1
ATOM 5523 O O . THR A 1 681 ? 14.122 -30.972 -43.062 1.00 83.38 681 THR A O 1
ATOM 5526 N N . PHE A 1 682 ? 14.286 -31.178 -40.836 1.00 82.94 682 PHE A N 1
ATOM 5527 C CA . PHE A 1 682 ? 12.860 -31.364 -40.572 1.00 82.94 682 PHE A CA 1
ATOM 5528 C C . PHE A 1 682 ? 12.070 -30.062 -40.808 1.00 82.94 682 PHE A C 1
ATOM 5530 O O . PHE A 1 682 ? 11.095 -30.072 -41.560 1.00 82.94 682 PHE A O 1
ATOM 5537 N N . THR A 1 683 ? 12.541 -28.927 -40.274 1.00 84.81 683 THR A N 1
ATOM 5538 C CA . THR A 1 683 ? 11.927 -27.597 -40.471 1.00 84.81 683 THR A CA 1
ATOM 5539 C C . THR A 1 683 ? 11.952 -27.163 -41.939 1.00 84.81 683 THR A C 1
ATOM 5541 O O . THR A 1 683 ? 10.934 -26.727 -42.476 1.00 84.81 683 THR A O 1
ATOM 5544 N N . THR A 1 684 ? 13.087 -27.326 -42.627 1.00 86.25 684 THR A N 1
ATOM 5545 C CA . THR A 1 684 ? 13.209 -26.963 -44.054 1.00 86.25 684 THR A CA 1
ATOM 5546 C C . THR A 1 684 ? 12.368 -27.860 -44.970 1.00 86.25 684 THR A C 1
ATOM 5548 O O . THR A 1 684 ? 11.841 -27.383 -45.976 1.00 86.25 684 THR A O 1
ATOM 5551 N N . SER A 1 685 ? 12.195 -29.142 -44.626 1.00 88.06 685 SER A N 1
ATOM 5552 C CA . SER A 1 685 ? 11.290 -30.056 -45.336 1.00 88.06 685 SER A CA 1
ATOM 5553 C C . SER A 1 685 ? 9.821 -29.659 -45.147 1.00 88.06 685 SER A C 1
ATOM 5555 O O . SER A 1 685 ? 9.079 -29.555 -46.126 1.00 88.06 685 SER A O 1
ATOM 5557 N N . PHE A 1 686 ? 9.419 -29.345 -43.910 1.00 90.75 686 PHE A N 1
ATOM 5558 C CA . PHE A 1 686 ? 8.076 -28.860 -43.586 1.00 90.75 686 PHE A CA 1
ATOM 5559 C C . PHE A 1 686 ? 7.729 -27.567 -44.336 1.00 90.75 686 PHE A C 1
ATOM 5561 O O . PHE A 1 686 ? 6.739 -27.548 -45.071 1.00 90.75 686 PHE A O 1
ATOM 5568 N N . LEU A 1 687 ? 8.566 -26.524 -44.246 1.00 89.12 687 LEU A N 1
ATOM 5569 C CA . LEU A 1 687 ? 8.313 -25.255 -44.940 1.00 89.12 687 LEU A CA 1
ATOM 5570 C C . LEU A 1 687 ? 8.234 -25.449 -46.462 1.00 89.12 687 LEU A C 1
ATOM 5572 O O . LEU A 1 687 ? 7.367 -24.871 -47.114 1.00 89.12 687 LEU A O 1
ATOM 5576 N N . ARG A 1 688 ? 9.085 -26.308 -47.039 1.00 88.69 688 ARG A N 1
ATOM 5577 C CA . ARG A 1 688 ? 9.023 -26.664 -48.466 1.00 88.69 688 ARG A CA 1
ATOM 5578 C C . ARG A 1 688 ? 7.719 -27.381 -48.834 1.00 88.69 688 ARG A C 1
ATOM 5580 O O . ARG A 1 688 ? 7.256 -27.230 -49.960 1.00 88.69 688 ARG A O 1
ATOM 5587 N N . GLY A 1 689 ? 7.123 -28.137 -47.912 1.00 87.19 689 GLY A N 1
ATOM 5588 C CA . GLY A 1 689 ? 5.783 -28.710 -48.059 1.00 87.19 689 GLY A CA 1
ATOM 5589 C C . GLY A 1 689 ? 4.693 -27.637 -48.092 1.00 87.19 689 GLY A C 1
ATOM 5590 O O . GLY A 1 689 ? 3.898 -27.616 -49.028 1.00 87.19 689 GLY A O 1
ATOM 5591 N N . ILE A 1 690 ? 4.706 -26.708 -47.130 1.00 88.81 690 ILE A N 1
ATOM 5592 C CA . ILE A 1 690 ? 3.759 -25.580 -47.062 1.00 88.81 690 ILE A CA 1
ATOM 5593 C C . ILE A 1 690 ? 3.861 -24.695 -48.315 1.00 88.81 690 ILE A C 1
ATOM 5595 O O . ILE A 1 690 ? 2.853 -24.424 -48.962 1.00 88.81 690 ILE A O 1
ATOM 5599 N N . LEU A 1 691 ? 5.076 -24.310 -48.721 1.00 87.56 691 LEU A N 1
ATOM 5600 C CA . LEU A 1 691 ? 5.303 -23.510 -49.928 1.00 87.56 691 LEU A CA 1
ATOM 5601 C C . LEU A 1 691 ? 4.852 -24.228 -51.210 1.00 87.56 691 LEU A C 1
ATOM 5603 O O . LEU A 1 691 ? 4.346 -23.568 -52.110 1.00 87.56 691 LEU A O 1
ATOM 5607 N N . LYS A 1 692 ? 4.975 -25.561 -51.295 1.00 85.94 692 LYS A N 1
ATOM 5608 C CA . LYS A 1 692 ? 4.448 -26.341 -52.429 1.00 85.94 692 LYS A CA 1
ATOM 5609 C C . LYS A 1 692 ? 2.921 -26.379 -52.471 1.00 85.94 692 LYS A C 1
ATOM 5611 O O . LYS A 1 692 ? 2.368 -26.251 -53.556 1.00 85.94 692 LYS A O 1
ATOM 5616 N N . ALA A 1 693 ? 2.254 -26.538 -51.325 1.00 83.75 693 ALA A N 1
ATOM 5617 C CA . ALA A 1 693 ? 0.792 -26.487 -51.253 1.00 83.75 693 ALA A CA 1
ATOM 5618 C C . ALA A 1 693 ? 0.276 -25.105 -51.693 1.00 83.75 693 ALA A C 1
ATOM 5620 O O . ALA A 1 693 ? -0.589 -25.010 -52.557 1.00 83.75 693 ALA A O 1
ATOM 5621 N N . LEU A 1 694 ? 0.902 -24.033 -51.195 1.00 83.75 694 LEU A N 1
ATOM 5622 C CA . LEU A 1 694 ? 0.592 -22.654 -51.587 1.00 83.75 694 LEU A CA 1
ATOM 5623 C C . LEU A 1 694 ? 0.911 -22.359 -53.064 1.00 83.75 694 LEU A C 1
ATOM 5625 O O . LEU A 1 694 ? 0.179 -21.612 -53.701 1.00 83.75 694 LEU A O 1
ATOM 5629 N N . GLN A 1 695 ? 1.963 -22.957 -53.635 1.00 78.88 695 GLN A N 1
ATOM 5630 C CA . GLN A 1 695 ? 2.285 -22.844 -55.066 1.00 78.88 695 GLN A CA 1
ATOM 5631 C C . GLN A 1 695 ? 1.276 -23.586 -55.968 1.00 78.88 695 GLN A C 1
ATOM 5633 O O . GLN A 1 695 ? 1.204 -23.297 -57.160 1.00 78.88 695 GLN A O 1
ATOM 5638 N N . GLY A 1 696 ? 0.498 -24.526 -55.420 1.00 69.12 696 GLY A N 1
ATOM 5639 C CA . GLY A 1 696 ? -0.593 -25.211 -56.122 1.00 69.12 696 GLY A CA 1
ATOM 5640 C C . GLY A 1 696 ? -1.898 -24.408 -56.215 1.00 69.12 696 GLY A C 1
ATOM 5641 O O . GLY A 1 696 ? -2.827 -24.851 -56.890 1.00 69.12 696 GLY A O 1
ATOM 5642 N N . LEU A 1 697 ? -1.981 -23.245 -55.559 1.00 72.69 697 LEU A N 1
ATOM 5643 C CA . LEU A 1 697 ? -3.136 -22.350 -55.621 1.00 72.69 697 LEU A CA 1
ATOM 5644 C C . LEU A 1 697 ? -3.040 -21.446 -56.857 1.00 72.69 697 LEU A C 1
ATOM 5646 O O . LEU A 1 697 ? -2.242 -20.511 -56.898 1.00 72.69 697 LEU A O 1
ATOM 5650 N N . ASP A 1 698 ? -3.883 -21.717 -57.851 1.00 62.59 698 ASP A N 1
ATOM 5651 C CA . ASP A 1 698 ? -4.114 -20.806 -58.974 1.00 62.59 698 ASP A CA 1
ATOM 5652 C C . ASP A 1 698 ? -5.212 -19.786 -58.624 1.00 62.59 698 ASP A C 1
ATOM 5654 O O . ASP A 1 698 ? -6.147 -20.084 -57.879 1.00 62.59 698 ASP A O 1
ATOM 5658 N N . LEU A 1 699 ? -5.133 -18.590 -59.210 1.00 58.75 699 LEU A N 1
ATOM 5659 C CA . LEU A 1 699 ? -6.029 -17.451 -58.959 1.00 58.75 699 LEU A CA 1
ATOM 5660 C C . LEU A 1 699 ? -7.459 -17.650 -59.508 1.00 58.75 699 LEU A C 1
ATOM 5662 O O . LEU A 1 699 ? -8.264 -16.723 -59.472 1.00 58.75 699 LEU A O 1
ATOM 5666 N N . THR A 1 700 ? -7.766 -18.837 -60.039 1.00 54.44 700 THR A N 1
ATOM 5667 C CA . THR A 1 700 ? -9.029 -19.182 -60.713 1.00 54.44 700 THR A CA 1
ATOM 5668 C C . THR A 1 700 ? -9.800 -20.334 -60.047 1.00 54.44 700 THR A C 1
ATOM 5670 O O . THR A 1 700 ? -10.818 -20.780 -60.577 1.00 54.44 700 THR A O 1
ATOM 5673 N N . GLN A 1 701 ? -9.334 -20.838 -58.897 1.00 62.28 701 GLN A N 1
ATOM 5674 C CA . GLN A 1 701 ? -9.939 -21.988 -58.209 1.00 62.28 701 GLN A CA 1
ATOM 5675 C C . GLN A 1 701 ? -11.224 -21.633 -57.433 1.00 62.28 701 GLN A C 1
ATOM 5677 O O . GLN A 1 701 ? -11.442 -20.485 -57.051 1.00 62.28 701 GLN A O 1
ATOM 5682 N N . SER A 1 702 ? -12.076 -22.636 -57.179 1.00 61.97 702 SER A N 1
ATOM 5683 C CA . SER A 1 702 ? -13.290 -22.493 -56.361 1.00 61.97 702 SER A CA 1
ATOM 5684 C C . SER A 1 702 ? -13.000 -22.502 -54.853 1.00 61.97 702 SER A C 1
ATOM 5686 O O . SER A 1 702 ? -11.969 -23.009 -54.402 1.00 61.97 702 SER A O 1
ATOM 5688 N N . GLU A 1 703 ? -13.954 -22.004 -54.057 1.00 63.56 703 GLU A N 1
ATOM 5689 C CA . GLU A 1 703 ? -13.880 -22.002 -52.586 1.00 63.56 703 GLU A CA 1
ATOM 5690 C C . GLU A 1 703 ? -13.703 -23.419 -51.997 1.00 63.56 703 GLU A C 1
ATOM 5692 O O . GLU A 1 703 ? -12.973 -23.600 -51.020 1.00 63.56 703 GLU A O 1
ATOM 5697 N N . ASP A 1 704 ? -14.280 -24.446 -52.632 1.00 64.50 704 ASP A N 1
ATOM 5698 C CA . ASP A 1 704 ? -14.085 -25.856 -52.257 1.00 64.50 704 ASP A CA 1
ATOM 5699 C C . ASP A 1 704 ? -12.610 -26.289 -52.359 1.00 64.50 704 ASP A C 1
ATOM 5701 O O . ASP A 1 704 ? -12.105 -27.014 -51.504 1.00 64.50 704 ASP A O 1
ATOM 5705 N N . SER A 1 705 ? -11.883 -25.816 -53.379 1.00 66.56 705 SER A N 1
ATOM 5706 C CA . SER A 1 705 ? -10.448 -26.101 -53.531 1.00 66.56 705 SER A CA 1
ATOM 5707 C C . SER A 1 705 ? -9.637 -25.406 -52.435 1.00 66.56 705 SER A C 1
ATOM 5709 O O . SER A 1 705 ? -8.785 -26.019 -51.789 1.00 66.56 705 SER A O 1
ATOM 5711 N N . MET A 1 706 ? -9.961 -24.136 -52.160 1.00 68.25 706 MET A N 1
ATOM 5712 C CA . MET A 1 706 ? -9.293 -23.345 -51.123 1.00 68.25 706 MET A CA 1
ATOM 5713 C C . MET A 1 706 ? -9.478 -23.947 -49.727 1.00 68.25 706 MET A C 1
ATOM 5715 O O . MET A 1 706 ? -8.508 -24.042 -48.977 1.00 68.25 706 MET A O 1
ATOM 5719 N N . THR A 1 707 ? -10.688 -24.399 -49.384 1.00 73.19 707 THR A N 1
ATOM 5720 C CA . THR A 1 707 ? -10.971 -25.021 -48.077 1.00 73.19 707 THR A CA 1
ATOM 5721 C C . THR A 1 707 ? -10.284 -26.380 -47.910 1.00 73.19 707 THR A C 1
ATOM 5723 O O . THR A 1 707 ? -9.804 -26.684 -46.817 1.00 73.19 707 THR A O 1
ATOM 5726 N N . VAL A 1 708 ? -10.134 -27.169 -48.982 1.00 77.56 708 VAL A N 1
ATOM 5727 C CA . VAL A 1 708 ? -9.318 -28.398 -48.966 1.00 77.56 708 VAL A CA 1
ATOM 5728 C C . VAL A 1 708 ? -7.836 -28.083 -48.729 1.00 77.56 708 VAL A C 1
ATOM 5730 O O . VAL A 1 708 ? -7.206 -28.732 -47.892 1.00 77.56 708 VAL A O 1
ATOM 5733 N N . THR A 1 709 ? -7.270 -27.065 -49.389 1.00 76.06 709 THR A N 1
ATOM 5734 C CA . THR A 1 709 ? -5.872 -26.654 -49.145 1.00 76.06 709 THR A CA 1
ATOM 5735 C C . THR A 1 709 ? -5.676 -26.051 -47.747 1.00 76.06 709 THR A C 1
ATOM 5737 O O . THR A 1 709 ? -4.666 -26.332 -47.100 1.00 76.06 709 THR A O 1
ATOM 5740 N N . GLU A 1 710 ? -6.638 -25.276 -47.233 1.00 77.06 710 GLU A N 1
ATOM 5741 C CA . GLU A 1 710 ? -6.629 -24.750 -45.858 1.00 77.06 710 GLU A CA 1
ATOM 5742 C C . GLU A 1 710 ? -6.633 -25.889 -44.826 1.00 77.06 710 GLU A C 1
ATOM 5744 O O . GLU A 1 710 ? -5.854 -25.856 -43.869 1.00 77.06 710 GLU A O 1
ATOM 5749 N N . ALA A 1 711 ? -7.441 -26.931 -45.043 1.00 77.31 711 ALA A N 1
ATOM 5750 C CA . ALA A 1 711 ? -7.464 -28.123 -44.200 1.00 77.31 711 ALA A CA 1
ATOM 5751 C C . ALA A 1 711 ? -6.137 -28.905 -44.255 1.00 77.31 711 ALA A C 1
ATOM 5753 O O . ALA A 1 711 ? -5.610 -29.277 -43.204 1.00 77.31 711 ALA A O 1
ATOM 5754 N N . GLU A 1 712 ? -5.552 -29.101 -45.443 1.00 83.06 712 GLU A N 1
ATOM 5755 C CA . GLU A 1 712 ? -4.262 -29.788 -45.605 1.00 83.06 712 GLU A CA 1
ATOM 5756 C C . GLU A 1 712 ? -3.122 -29.035 -44.897 1.00 83.06 712 GLU A C 1
ATOM 5758 O O . GLU A 1 712 ? -2.351 -29.626 -44.136 1.00 83.06 712 GLU A O 1
ATOM 5763 N N . ILE A 1 713 ? -3.031 -27.716 -45.100 1.00 82.94 713 ILE A N 1
ATOM 5764 C CA . ILE A 1 713 ? -2.050 -26.850 -44.433 1.00 82.94 713 ILE A CA 1
ATOM 5765 C C . ILE A 1 713 ? -2.258 -26.887 -42.914 1.00 82.94 713 ILE A C 1
ATOM 5767 O O . ILE A 1 713 ? -1.292 -27.063 -42.170 1.00 82.94 713 ILE A O 1
ATOM 5771 N N . SER A 1 714 ? -3.505 -26.800 -42.446 1.00 77.69 714 SER A N 1
ATOM 5772 C CA . SER A 1 714 ? -3.835 -26.858 -41.017 1.00 77.69 714 SER A CA 1
ATOM 5773 C C . SER A 1 714 ? -3.412 -28.186 -40.385 1.00 77.69 714 SER A C 1
ATOM 5775 O O . SER A 1 714 ? -2.760 -28.187 -39.338 1.00 77.69 714 SER A O 1
ATOM 5777 N N . GLN A 1 715 ? -3.707 -29.317 -41.036 1.00 81.75 715 GLN A N 1
ATOM 5778 C CA . GLN A 1 715 ? -3.293 -30.642 -40.568 1.00 81.75 715 GLN A CA 1
ATOM 5779 C C . GLN A 1 715 ? -1.764 -30.756 -40.513 1.00 81.75 715 GLN A C 1
ATOM 5781 O O . GLN A 1 715 ? -1.224 -31.132 -39.471 1.00 81.75 715 GLN A O 1
ATOM 5786 N N . ARG A 1 716 ? -1.053 -30.354 -41.578 1.00 83.94 716 ARG A N 1
ATOM 5787 C CA . ARG A 1 716 ? 0.422 -30.342 -41.617 1.00 83.94 716 ARG A CA 1
ATOM 5788 C C . ARG A 1 716 ? 1.017 -29.531 -40.463 1.00 83.94 716 ARG A C 1
ATOM 5790 O O . ARG A 1 716 ? 1.950 -29.998 -39.813 1.00 83.94 716 ARG A O 1
ATOM 5797 N N . CYS A 1 717 ? 0.479 -28.344 -40.179 1.00 82.00 717 CYS A N 1
ATOM 5798 C CA . CYS A 1 717 ? 0.929 -27.491 -39.075 1.00 82.00 717 CYS A CA 1
ATOM 5799 C C . CYS A 1 717 ? 0.679 -28.127 -37.694 1.00 82.00 717 CYS A C 1
ATOM 5801 O O . CYS A 1 717 ? 1.541 -28.047 -36.814 1.00 82.00 717 CYS A O 1
ATOM 5803 N N . ILE A 1 718 ? -0.466 -28.788 -37.493 1.00 76.62 718 ILE A N 1
ATOM 5804 C CA . ILE A 1 718 ? -0.806 -29.483 -36.237 1.00 76.62 718 ILE A CA 1
ATOM 5805 C C . ILE A 1 718 ? 0.084 -30.717 -36.027 1.00 76.62 718 ILE A C 1
ATOM 5807 O O . ILE A 1 718 ? 0.581 -30.933 -34.922 1.00 76.62 718 ILE A O 1
ATOM 5811 N N . GLU A 1 719 ? 0.326 -31.508 -37.073 1.00 83.88 719 GLU A N 1
ATOM 5812 C CA . GLU A 1 719 ? 1.203 -32.685 -37.021 1.00 83.88 719 GLU A CA 1
ATOM 5813 C C . GLU A 1 719 ? 2.664 -32.300 -36.767 1.00 83.88 719 GLU A C 1
ATOM 5815 O O . GLU A 1 719 ? 3.326 -32.913 -35.928 1.00 83.88 719 GLU A O 1
ATOM 5820 N N . PHE A 1 720 ? 3.157 -31.247 -37.424 1.00 85.00 720 PHE A N 1
ATOM 5821 C CA . PHE A 1 720 ? 4.506 -30.720 -37.220 1.00 85.00 720 PHE A CA 1
ATOM 5822 C C . PHE A 1 720 ? 4.699 -30.202 -35.782 1.00 85.00 720 PHE A C 1
ATOM 5824 O O . PHE A 1 720 ? 5.631 -30.611 -35.086 1.00 85.00 720 PHE A O 1
ATOM 5831 N N . SER A 1 721 ? 3.762 -29.386 -35.284 1.00 80.75 721 SER A N 1
ATOM 5832 C CA . SER A 1 721 ? 3.794 -28.802 -33.932 1.00 80.75 721 SER A CA 1
ATOM 5833 C C . SER A 1 721 ? 3.308 -29.731 -32.805 1.00 80.75 721 SER A C 1
ATOM 5835 O O . SER A 1 721 ? 3.259 -29.321 -31.640 1.00 80.75 721 SER A O 1
ATOM 5837 N N . ILE A 1 722 ? 2.995 -31.003 -33.090 1.00 80.50 722 ILE A N 1
ATOM 5838 C CA . ILE A 1 722 ? 2.307 -31.911 -32.152 1.00 80.50 722 ILE A CA 1
ATOM 5839 C C . ILE A 1 722 ? 3.034 -32.101 -30.810 1.00 80.50 722 ILE A C 1
ATOM 5841 O O . ILE A 1 722 ? 2.394 -32.359 -29.788 1.00 80.50 722 ILE A O 1
ATOM 5845 N N . ARG A 1 723 ? 4.368 -31.955 -30.780 1.00 72.50 723 ARG A N 1
ATOM 5846 C CA . ARG A 1 723 ? 5.168 -31.983 -29.541 1.00 72.50 723 ARG A CA 1
ATOM 5847 C C . ARG A 1 723 ? 4.813 -30.800 -28.637 1.00 72.50 723 ARG A C 1
ATOM 5849 O O . ARG A 1 723 ? 4.447 -31.001 -27.482 1.00 72.50 723 ARG A O 1
ATOM 5856 N N . ARG A 1 724 ? 4.853 -29.581 -29.180 1.00 72.88 724 ARG A N 1
ATOM 5857 C CA . ARG A 1 724 ? 4.482 -28.332 -28.498 1.00 72.88 724 ARG A CA 1
ATOM 5858 C C . ARG A 1 724 ? 3.011 -28.324 -28.071 1.00 72.88 724 ARG A C 1
ATOM 5860 O O . ARG A 1 724 ? 2.726 -27.988 -26.922 1.00 72.88 724 ARG A O 1
ATOM 5867 N N . VAL A 1 725 ? 2.097 -28.792 -28.927 1.00 68.31 725 VAL A N 1
ATOM 5868 C CA . VAL A 1 725 ? 0.664 -28.941 -28.593 1.00 68.31 725 VAL A CA 1
ATOM 5869 C C . VAL A 1 725 ? 0.462 -29.875 -27.392 1.00 68.31 725 VAL A C 1
ATOM 5871 O O . VAL A 1 725 ? -0.219 -29.506 -26.434 1.00 68.31 725 VAL A O 1
ATOM 5874 N N . LYS A 1 726 ? 1.103 -31.055 -27.385 1.00 69.00 726 LYS A N 1
ATOM 5875 C CA . LYS A 1 726 ? 1.043 -32.004 -26.255 1.00 69.00 726 LYS A CA 1
ATOM 5876 C C . LYS A 1 726 ? 1.585 -31.397 -24.957 1.00 69.00 726 LYS A C 1
ATOM 5878 O O . LYS A 1 726 ? 0.976 -31.598 -23.908 1.00 69.00 726 LYS A O 1
ATOM 5883 N N . THR A 1 727 ? 2.666 -30.619 -25.022 1.00 61.97 727 THR A N 1
ATOM 5884 C CA . THR A 1 727 ? 3.226 -29.908 -23.860 1.00 61.97 727 THR A CA 1
ATOM 5885 C C . THR A 1 727 ? 2.229 -28.913 -23.255 1.00 61.97 727 THR A C 1
ATOM 5887 O O . THR A 1 727 ? 1.976 -28.974 -22.052 1.00 61.97 727 THR A O 1
ATOM 5890 N N . TYR A 1 728 ? 1.588 -28.055 -24.060 1.00 56.22 728 TYR A N 1
ATOM 5891 C CA . TYR A 1 728 ? 0.571 -27.121 -23.550 1.00 56.22 728 TYR A CA 1
ATOM 5892 C C . TYR A 1 728 ? -0.671 -27.834 -22.999 1.00 56.22 728 TYR A C 1
ATOM 5894 O O . TYR A 1 728 ? -1.141 -27.494 -21.913 1.00 56.22 728 TYR A O 1
ATOM 5902 N N . HIS A 1 729 ? -1.164 -28.868 -23.686 1.00 55.75 729 HIS A N 1
ATOM 5903 C CA . HIS A 1 729 ? -2.258 -29.710 -23.190 1.00 55.75 729 HIS A CA 1
ATOM 5904 C C . HIS A 1 729 ? -1.927 -30.347 -21.826 1.00 55.75 729 HIS A C 1
ATOM 5906 O O . HIS A 1 729 ? -2.790 -30.396 -20.949 1.00 55.75 729 HIS A O 1
ATOM 5912 N N . ASN A 1 730 ? -0.686 -30.794 -21.608 1.00 58.66 730 ASN A N 1
ATOM 5913 C CA . ASN A 1 730 ? -0.273 -31.382 -20.332 1.00 58.66 730 ASN A CA 1
ATOM 5914 C C . ASN A 1 730 ? -0.252 -30.347 -19.193 1.00 58.66 730 ASN A C 1
ATOM 5916 O O . ASN A 1 730 ? -0.670 -30.673 -18.081 1.00 58.66 730 ASN A O 1
ATOM 5920 N N . PHE A 1 731 ? 0.146 -29.096 -19.460 1.00 55.47 731 PHE A N 1
ATOM 5921 C CA . PHE A 1 731 ? 0.008 -28.011 -18.480 1.00 55.47 731 PHE A CA 1
ATOM 5922 C C . PHE A 1 731 ? -1.466 -27.718 -18.169 1.00 55.47 731 PHE A C 1
ATOM 5924 O O . PHE A 1 731 ? -1.846 -27.713 -17.000 1.00 55.47 731 PHE A O 1
ATOM 5931 N N . MET A 1 732 ? -2.321 -27.558 -19.189 1.00 48.06 732 MET A N 1
ATOM 5932 C CA . MET A 1 732 ? -3.761 -27.335 -18.980 1.00 48.06 732 MET A CA 1
ATOM 5933 C C . MET A 1 732 ? -4.408 -28.471 -18.180 1.00 48.06 732 MET A C 1
ATOM 5935 O O . MET A 1 732 ? -5.198 -28.208 -17.277 1.00 48.06 732 MET A O 1
ATOM 5939 N N . ARG A 1 733 ? -4.035 -29.730 -18.447 1.00 52.00 733 ARG A N 1
ATOM 5940 C CA . ARG A 1 733 ? -4.524 -30.904 -17.710 1.00 52.00 733 ARG A CA 1
ATOM 5941 C C . ARG A 1 733 ? -4.207 -30.825 -16.212 1.00 52.00 733 ARG A C 1
ATOM 5943 O O . ARG A 1 733 ? -5.097 -31.117 -15.418 1.00 52.00 733 ARG A O 1
ATOM 5950 N N . LYS A 1 734 ? -3.000 -30.387 -15.825 1.00 52.00 734 LYS A N 1
ATOM 5951 C CA . LYS A 1 734 ? -2.614 -30.197 -14.411 1.00 52.00 734 LYS A CA 1
ATOM 5952 C C . LYS A 1 734 ? -3.537 -29.194 -13.709 1.00 52.00 734 LYS A C 1
ATOM 5954 O O . LYS A 1 734 ? -4.061 -29.497 -12.641 1.00 52.00 734 LYS A O 1
ATOM 5959 N N . TYR A 1 735 ? -3.781 -28.033 -14.320 1.00 48.41 735 TYR A N 1
ATOM 5960 C CA . TYR A 1 735 ? -4.658 -27.011 -13.736 1.00 48.41 735 TYR A CA 1
ATOM 5961 C C . TYR A 1 735 ? -6.134 -27.435 -13.731 1.00 48.41 735 TYR A C 1
ATOM 5963 O O . TYR A 1 735 ? -6.812 -27.253 -12.725 1.00 48.41 735 TYR A O 1
ATOM 5971 N N . LEU A 1 736 ? -6.625 -28.089 -14.790 1.00 49.00 736 LEU A N 1
ATOM 5972 C CA . LEU A 1 736 ? -7.983 -28.649 -14.831 1.00 49.00 736 LEU A CA 1
ATOM 5973 C C . LEU A 1 736 ? -8.211 -29.697 -13.731 1.00 49.00 736 LEU A C 1
ATOM 5975 O O . LEU A 1 736 ? -9.273 -29.708 -13.116 1.00 49.00 736 LEU A O 1
ATOM 5979 N N . GLN A 1 737 ? -7.218 -30.542 -13.438 1.00 53.91 737 GLN A N 1
ATOM 5980 C CA . GLN A 1 737 ? -7.282 -31.495 -12.323 1.00 53.91 737 GLN A CA 1
ATOM 5981 C C . GLN A 1 737 ? -7.338 -30.791 -10.959 1.00 53.91 737 GLN A C 1
ATOM 5983 O O . GLN A 1 737 ? -8.105 -31.216 -10.099 1.00 53.91 737 GLN A O 1
ATOM 5988 N N . GLN A 1 738 ? -6.595 -29.693 -10.775 1.00 51.62 738 GLN A N 1
ATOM 5989 C CA . GLN A 1 738 ? -6.679 -28.869 -9.563 1.00 51.62 738 GLN A CA 1
ATOM 5990 C C . GLN A 1 738 ? -8.062 -28.212 -9.422 1.00 51.62 738 GLN A C 1
ATOM 5992 O O . GLN A 1 738 ? -8.687 -28.346 -8.374 1.00 51.62 738 GLN A O 1
ATOM 5997 N N . CYS A 1 739 ? -8.596 -27.597 -10.483 1.00 44.25 739 CYS A N 1
ATOM 5998 C CA . CYS A 1 739 ? -9.943 -27.018 -10.473 1.00 44.25 739 CYS A CA 1
ATOM 5999 C C . CYS A 1 739 ? -11.034 -28.064 -10.187 1.00 44.25 739 CYS A C 1
ATOM 6001 O O . CYS A 1 739 ? -11.956 -27.787 -9.427 1.00 44.25 739 CYS A O 1
ATOM 6003 N N . LEU A 1 740 ? -10.927 -29.274 -10.750 1.00 52.78 740 LEU A N 1
ATOM 6004 C CA . LEU A 1 740 ? -11.860 -30.373 -10.475 1.00 52.78 740 LEU A CA 1
ATOM 6005 C C . LEU A 1 740 ? -11.767 -30.884 -9.030 1.00 52.78 740 LEU A C 1
ATOM 6007 O O . LEU A 1 740 ? -12.787 -31.285 -8.476 1.00 52.78 740 LEU A O 1
ATOM 6011 N N . ALA A 1 741 ? -10.584 -30.851 -8.409 1.00 55.53 741 ALA A N 1
ATOM 6012 C CA . ALA A 1 741 ? -10.435 -31.156 -6.988 1.00 55.53 741 ALA A CA 1
ATOM 6013 C C . ALA A 1 741 ? -11.109 -30.085 -6.113 1.00 55.53 741 ALA A C 1
ATOM 6015 O O . ALA A 1 741 ? -11.863 -30.434 -5.211 1.00 55.53 741 ALA A O 1
ATOM 6016 N N . THR A 1 742 ? -10.919 -28.795 -6.421 1.00 49.09 742 THR A N 1
ATOM 6017 C CA . THR A 1 742 ? -11.598 -27.693 -5.713 1.00 49.09 742 THR A CA 1
ATOM 6018 C C . THR A 1 742 ? -13.119 -27.763 -5.859 1.00 49.09 742 THR A C 1
ATOM 6020 O O . THR A 1 742 ? -13.823 -27.581 -4.875 1.00 49.09 742 THR A O 1
ATOM 6023 N N . LEU A 1 743 ? -13.633 -28.064 -7.058 1.00 48.53 743 LEU A N 1
ATOM 6024 C CA . LEU A 1 743 ? -15.077 -28.173 -7.304 1.00 48.53 743 LEU A CA 1
ATOM 6025 C C . LEU A 1 743 ? -15.707 -29.366 -6.570 1.00 48.53 743 LEU A C 1
ATOM 6027 O O . LEU A 1 743 ? -16.762 -29.212 -5.965 1.00 48.53 743 LEU A O 1
ATOM 6031 N N . ARG A 1 744 ? -15.041 -30.528 -6.545 1.00 59.09 744 ARG A N 1
ATOM 6032 C CA . ARG A 1 744 ? -15.510 -31.693 -5.769 1.00 59.09 744 ARG A CA 1
ATOM 6033 C C . ARG A 1 744 ? -15.415 -31.477 -4.259 1.00 59.09 744 ARG A C 1
ATOM 6035 O O . ARG A 1 744 ? -16.261 -31.971 -3.532 1.00 59.09 744 ARG A O 1
ATOM 6042 N N . GLY A 1 745 ? -14.445 -30.686 -3.798 1.00 44.88 745 GLY A N 1
ATOM 6043 C CA . GLY A 1 745 ? -14.383 -30.192 -2.418 1.00 44.88 745 GLY A CA 1
ATOM 6044 C C . GLY A 1 745 ? -15.453 -29.148 -2.063 1.00 44.88 745 GLY A C 1
ATOM 6045 O O . GLY A 1 745 ? -15.467 -28.671 -0.935 1.00 44.88 745 GLY A O 1
ATOM 6046 N N . SER A 1 746 ? -16.330 -28.782 -3.006 1.00 43.72 746 SER A N 1
ATOM 6047 C CA . SER A 1 746 ? -17.531 -27.965 -2.774 1.00 43.72 746 SER A CA 1
ATOM 6048 C C . SER A 1 746 ? -18.845 -28.720 -3.036 1.00 43.72 746 SER A C 1
ATOM 6050 O O . SER A 1 746 ? -19.899 -28.096 -3.096 1.00 43.72 746 SER A O 1
ATOM 6052 N N . GLU A 1 747 ? -18.787 -30.050 -3.184 1.00 39.56 747 GLU A N 1
ATOM 6053 C CA . GLU A 1 747 ? -19.945 -30.947 -3.332 1.00 39.56 747 GLU A CA 1
ATOM 6054 C C . GLU A 1 747 ? -20.013 -31.971 -2.176 1.00 39.56 747 GLU A C 1
ATOM 6056 O O . GLU A 1 747 ? -20.254 -33.157 -2.398 1.00 39.56 747 GLU A O 1
ATOM 6061 N N . ASP A 1 748 ? -19.824 -31.517 -0.930 1.00 34.91 748 ASP A N 1
ATOM 6062 C CA . ASP A 1 748 ? -20.401 -32.227 0.223 1.00 34.91 748 ASP A CA 1
ATOM 6063 C C . ASP A 1 748 ? -21.908 -31.900 0.277 1.00 34.91 748 ASP A C 1
ATOM 6065 O O . ASP A 1 748 ? -22.276 -30.723 0.195 1.00 34.91 748 ASP A O 1
ATOM 6069 N N . PRO A 1 749 ? -22.804 -32.898 0.373 1.00 40.06 749 PRO A N 1
ATOM 6070 C CA . PRO A 1 749 ? -24.240 -32.656 0.328 1.00 40.06 749 PRO A CA 1
ATOM 6071 C C . PRO A 1 749 ? -24.772 -32.117 1.663 1.00 40.06 749 PRO A C 1
ATOM 6073 O O . PRO A 1 749 ? -24.694 -32.789 2.690 1.00 40.06 749 PRO A O 1
ATOM 6076 N N . GLU A 1 750 ? -25.432 -30.956 1.629 1.00 41.44 750 GLU A N 1
ATOM 6077 C CA . GLU A 1 750 ? -26.471 -30.652 2.618 1.00 41.44 750 GLU A CA 1
ATOM 6078 C C . GLU A 1 750 ? -27.613 -31.668 2.426 1.00 41.44 750 GLU A C 1
ATOM 6080 O O . GLU A 1 750 ? -28.305 -31.650 1.405 1.00 41.44 750 GLU A O 1
ATOM 6085 N N . GLY A 1 751 ? -27.775 -32.595 3.374 1.00 34.47 751 GLY A N 1
ATOM 6086 C CA . GLY A 1 751 ? -28.703 -33.718 3.242 1.00 34.47 751 GLY A CA 1
ATOM 6087 C C . GLY A 1 751 ? -29.000 -34.420 4.568 1.00 34.47 751 GLY A C 1
ATOM 6088 O O . GLY A 1 751 ? -28.259 -35.320 4.950 1.00 34.47 751 GLY A O 1
ATOM 6089 N N . GLU A 1 752 ? -30.137 -34.028 5.160 1.00 31.69 752 GLU A N 1
ATOM 6090 C CA . GLU A 1 752 ? -30.768 -34.511 6.414 1.00 31.69 752 GLU A CA 1
ATOM 6091 C C . GLU A 1 752 ? -30.150 -34.033 7.749 1.00 31.69 752 GLU A C 1
ATOM 6093 O O . GLU A 1 752 ? -29.046 -34.471 8.137 1.00 31.69 752 GLU A O 1
#

Secondary structure (DSSP, 8-state):
-PPPP-----------GGG---HHHHHHHHHHS-HHHHHHHHTT-HHHHHHS-----EEEEESSHHHHHHHHHHHH-TTTTTT--EEEEE-------PPPPTTS----GGGGTTT----SSB-TTS-BTTSSS-HHHHHHHHHHHHHHHHHHTTB---HHHHHHHHHHHTPPPHHHHHHHHHHHHHHHHHHHHHTHHHHHHHHHGGG-SS--EEEEES-TT-BTTB-SS--TTGGGSPTT------SSS-PPTT-PPP-----SSSSSSHHHHHHHHHHHTTTTTT---EEEEE-TTSS--EEGGGGTS--HHHHHHHHHHT-TT--EEEEEEE--SSTHHHHHHHSSHHHHHHHH-TT-SEEEEEE-S-S-S----GGG---GGGT--GGG-TT--EEEEES-EE-HHHHHHHHHHS-TT--EEEEES-EE-SSS--HHHHHHHHHHHS-GGG-SSPPEEEEEEE-SS--TTEEEEESHHHHIIIII-PPPTT-S-TT-TTTTSPPTTSSEEEESS-TT-EEES--HHHHHHHTSB-GGGGT------PPPPP---------------------------------------SGGGTGGGSHHHHHHHTT-SSGGGSSPPP--S---S---HHHHHHHHHHHHHHHT--SSSSTT-EEEEEEEETTEEEEEEEESS---HHHHHHHHHHHHHHHT--TT--HHHHHHHHHHHHHHHHHHTHHHHHHHHHHHHHHHHHHHHHHHTT------

pLDDT: mean 73.77, std 22.39, range [20.61, 98.62]

Foldseek 3Di:
DDDDDPDDPPPPDDDPPVPDDPLVVLAVCLLQFFLLVLVVQLLPDVNSVVRNDRQQQEQEFELFVLSLVVLLVQLPDPVRLQRHQEYEYAQADAADPDDDDPPPDDPDLCVLVPPDPDPDQADPLGAGCPDPARSQWSVLLVVLVVLLCVVCPQFFDDPLNVLLVVLSVVADHSVVLRVVSVVRNVRSVVCLVVVSRLVSCLVRLQSRPNHAEYEYENQQCFGRVFGLNCRSVNLLDARNRGTNRTLEYHDRPPDPDALDADDQPDPHPVVLQSVLQCVLVCSNVLRHQEYAQDSLLGLYTARLNCQVDDHDSLVSLLSNLLRLRNEYYHGEYEAGLDLCRQVSQLVQSLVVSVLSNQNYQYYAYHYGQCNDPPQDDPSQARLCVSNYDQVSHQNHQEYHYENHEHALVSVVVVLLSHHLNHAEYEDEAYHHNPVQDELQNSLVCCQPPRCQLVGVVRYWYKYWHADPPGDRQKTWIATVQSVCVRHVNHADQQGDDPVPPCSHDGDAPGTWIAGSRCNVRIGGRHDPVVCVVVNRGDPVVVVDDDPPPDDDDDDDDDDDDDDDDDDDDDDDDDDDDDDDDPPDDDDDDDDDPDDVSVPSHPPSSSVVSVPDPCSVVSDDDDPPDDDDDDDDPVVVVVNVQVVLQVLQQQAPDQQSRKGWDWDDDPVDIDIDMDGPHDCDPLSVVLSVVLVVLVVPDDPPDDPVSVVVSVVVNVVSSCVSNVNVVVVVVVVVVVVVVVVVVVVVVVPPDPDD

Mean predicted aligned error: 17.08 Å

Nearest PDB structures (foldseek):
  6owt-assembly1_S  TM=2.874E-01  e=1.474E+00  Rattus norvegicus
  5nzv-assembly1_D  TM=2.993E-01  e=5.734E+00  Mus musculus

Sequence (752 aa):
MASPNPATADSPRQSNSAFLLPPKIVQRIADLAPNSTIKNLRLTCRYYSQTAALRLDRVFISANPRNVEVFTAIANHAVFRAQITEIIWDDALLYVRRVPDADEYASSDEEYEDETDEDGEWDQYGINWRGAVPGWFRKACRENISDLQWYYDGDVDRPSLVAREQQLTEQMPIEEAWAYYQKLLEQQRDVLNSKAHINALEKHIGSFPELQRITITAATHGRLYIPLYETPMIRAFPYGFNHYIPRGWPVPNGIIPECNPWDEDGSDWQGFRVVTRLLAEGRDSGRVTDLCVDAHELEMGLNSRVFERENRTLHDFEAVLARPNFTHLQLDLMVDPHTRQVDVLSGGLLKRALVGGRGLEYLSLRTCMDICRRSDSEDFHVPLRTIFTPASHPRLQHFGLAHLYVKQDDVLALLASLPKTLRSVELSTIRCVDGKSSYQTLLWAIRDKLGWKERDPRPMLTVSTELQNIMPGRAIWLEDELYSFLYQGGSNPFGDDSTTKNANHIDFGFGWEEDSFDPDHERPHVDNYDLADMGYIKRWRLGIKERSSTPTQPKQQTFSKPKRKLRTDHQSSLGVAYKVRTHRKEKIIPGMGSKKLLRRFYEPLVLLHVLDPNGEQRIPRVWEDADTVHMQLRELRRNFLNQLAYVCDYIKGGDSVTAIALEVQPSVVTFWMASNSEVSTFTTSFLRGILKALQGLDLTQSEDSMTVTEAEISQRCIEFSIRRVKTYHNFMRKYLQQCLATLRGSEDPEGE

Radius of gyration: 32.08 Å; Cα contacts (8 Å, |Δi|>4): 1033; chains: 1; bounding box: 94×82×99 Å

Solvent-accessible surface area (backbone atoms only — not comparable to full-atom values): 43571 Å² total; per-residue (Å²): 138,84,83,83,80,88,74,86,82,87,70,76,79,83,68,72,68,92,77,64,72,58,66,72,56,37,38,55,46,34,76,76,41,22,57,38,58,28,49,56,47,26,71,71,41,74,66,37,50,70,56,31,64,74,86,50,41,69,43,45,40,29,56,33,59,54,18,36,52,51,40,51,52,37,44,71,32,79,78,48,15,60,44,22,31,32,40,38,35,38,56,40,40,81,69,72,89,76,79,72,65,94,86,52,85,78,77,57,64,62,81,69,62,80,86,60,100,63,93,69,56,55,50,102,85,72,51,56,82,77,50,98,64,61,46,70,51,52,49,37,38,50,49,42,50,53,47,56,48,64,80,48,66,52,49,44,89,44,71,74,52,52,54,48,53,48,35,60,75,53,45,46,55,67,66,59,30,47,56,54,48,53,54,49,53,52,40,24,51,53,24,57,75,66,38,46,41,60,54,48,47,77,72,36,52,52,51,28,81,52,30,32,36,41,39,33,26,27,39,38,55,46,47,79,100,32,49,64,47,77,34,65,50,64,62,65,57,62,76,26,63,61,56,66,70,38,69,18,71,71,60,65,90,93,52,81,79,76,59,60,82,63,62,91,85,56,83,70,66,50,49,58,52,52,48,30,41,40,51,44,72,37,55,40,73,73,45,58,24,31,43,34,38,43,20,74,60,38,70,37,36,49,63,50,40,53,29,60,55,96,50,69,62,46,51,21,42,32,48,37,33,48,34,83,70,23,25,36,41,37,45,24,24,20,61,41,68,54,75,59,38,34,54,33,53,52,62,31,46,58,22,54,34,55,56,43,23,46,40,22,29,33,41,33,44,33,42,24,69,79,66,42,100,70,86,83,66,68,79,63,48,46,65,56,76,34,42,49,62,45,86,46,25,69,50,24,28,33,46,33,41,28,40,46,48,31,45,66,67,53,52,51,55,49,65,63,49,48,41,76,53,29,41,35,35,37,53,23,50,59,43,49,58,76,82,76,55,35,61,33,55,48,51,54,46,49,50,76,70,55,58,47,78,81,40,79,62,52,59,45,47,35,35,39,34,75,43,99,66,85,44,85,32,37,30,38,36,36,39,73,59,47,47,29,30,58,68,74,69,48,69,52,54,32,50,87,58,93,79,56,92,56,37,75,47,69,45,75,77,47,42,33,36,39,26,74,61,50,72,86,44,67,44,71,35,53,54,75,66,57,36,32,73,74,57,56,29,42,53,57,78,77,72,46,75,76,81,79,87,68,85,84,78,89,79,84,90,82,91,87,83,81,89,87,82,88,86,86,82,83,90,86,92,85,90,84,84,84,85,80,82,82,82,86,71,92,75,92,74,95,84,84,92,57,75,74,64,63,70,64,35,52,80,57,37,61,63,41,55,80,71,47,96,60,59,85,70,70,60,78,78,78,79,92,67,95,84,84,91,80,76,58,71,70,55,60,51,51,50,52,35,50,52,59,16,56,67,48,44,27,54,82,87,54,51,38,44,37,48,53,48,81,46,82,53,102,90,49,76,47,78,48,76,48,38,77,40,83,78,46,73,66,52,57,50,50,52,53,49,54,56,50,58,59,69,68,62,61,101,81,68,54,70,70,57,53,53,52,52,52,49,51,52,51,50,54,45,48,64,64,23,40,63,30,53,51,53,54,52,54,53,52,49,55,54,52,52,50,52,52,50,57,54,56,73,67,64,74,78,92,77,137